Protein 2FD6 (pdb70)

Organism: Homo sapiens (NCBI:txid9606)

CATH classification: 2.10.25.10 (+1 more: 2.40.20.10)

GO terms:
  GO:0009986 cell surface (C, IDA)
  GO:0045742 positive regulation of epidermal growth factor receptor signaling pathway (P, IDA)
  GO:0004252 serine-type endopeptidase activity (F, IDA)
  GO:0090091 positive regulation of extracellular matrix disassembly (P, IDA)
  GO:0048018 receptor ligand activity (F, IDA)
  GO:0030335 positive regulation of cell migration (P, IDA)
  GO:0005576 extracellular region (C, IDA)
  GO:0005515 protein binding (F, IPI)
  GO:0006508 proteolysis (P, TAS)
  GO:0006935 chemotaxis (P, TAS)
  GO:0007165 signal transduction (P, TAS)
  GO:0031639 plasminogen activation (P, IDA)
  GO:0035579 specific granule membrane (C, TAS)
  GO:0070821 tertiary granule membrane (C, TAS)
  GO:0005576 extracellular region (C, TAS)
  GO:0042730 fibrinolysis (P, TAS)
  GO:0005886 plasma membrane (C, TAS)
  GO:0004252 serine-type endopeptidase activity (F, TAS)
  GO:0014910 regulation of smooth muscle cell migration (P, IDA)
  GO:2000097 regulation of smooth muscle cell-matrix adhesion (P, IDA)

Structure (mmCIF, N/CA/C/O backbone):
data_2FD6
#
_entry.id   2FD6
#
_cell.length_a   51.792
_cell.length_b   86.805
_cell.length_c   124.690
_cell.angle_alpha   90.00
_cell.angle_beta   94.54
_cell.angle_gamma   90.00
#
_symmetry.space_group_name_H-M   'P 1 21 1'
#
loop_
_entity.id
_entity.type
_entity.pdbx_description
1 polymer 'Urokinase-type plasminogen activator'
2 polymer 'L chain of Fab of ATN-615 anti-uPAR antibody'
3 polymer 'H chain of Fab of ATN-615 anti-uPAR antibody'
4 polymer 'Urokinase plasminogen activator surface receptor'
5 branched alpha-L-fucopyranose-(1-6)-2-acetamido-2-deoxy-beta-D-glucopyranose
6 branched 2-acetamido-2-deoxy-beta-D-glucopyranose-(1-4)-2-acetamido-2-deoxy-beta-D-glucopyranose
7 non-polymer 'SULFATE ION'
8 non-polymer 2-ETHOXYETHANOL
9 non-polymer 1,2-ETHANEDIOL
10 non-polymer 'TRIETHYLENE GLYCOL'
11 non-polymer 2-acetamido-2-deoxy-alpha-D-glucopyranose
12 non-polymer 'TETRAETHYLENE GLYCOL'
13 water water
#
loop_
_atom_site.group_PDB
_atom_site.id
_atom_site.type_symbol
_atom_site.label_atom_id
_atom_site.label_alt_id
_atom_site.label_comp_id
_atom_site.label_asym_id
_atom_site.label_entity_id
_atom_site.label_seq_id
_atom_site.pdbx_PDB_ins_code
_atom_site.Cartn_x
_atom_site.Cartn_y
_atom_site.Cartn_z
_atom_site.occupancy
_atom_site.B_iso_or_equiv
_atom_site.auth_seq_id
_atom_site.auth_comp_id
_atom_site.auth_asym_id
_atom_site.auth_atom_id
_atom_site.pdbx_PDB_model_num
ATOM 1 N N . CYS A 1 1 ? 33.742 -24.210 68.310 1.00 69.08 11 CYS A N 1
ATOM 2 C CA . CYS A 1 1 ? 35.001 -24.783 67.745 1.00 68.63 11 CYS A CA 1
ATOM 3 C C . CYS A 1 1 ? 35.849 -25.380 68.860 1.00 67.42 11 CYS A C 1
ATOM 4 O O . CYS A 1 1 ? 36.335 -24.653 69.724 1.00 68.19 11 CYS A O 1
ATOM 7 N N . ASP A 1 2 ? 36.029 -26.699 68.844 1.00 65.84 12 ASP A N 1
ATOM 8 C CA . ASP A 1 2 ? 36.818 -27.355 69.877 1.00 63.78 12 ASP A CA 1
ATOM 9 C C . ASP A 1 2 ? 38.218 -27.787 69.443 1.00 61.44 12 ASP A C 1
ATOM 10 O O . ASP A 1 2 ? 38.744 -28.778 69.945 1.00 60.55 12 ASP A O 1
ATOM 15 N N . CYS A 1 3 ? 38.828 -27.035 68.528 1.00 59.42 13 CYS A N 1
ATOM 16 C CA . CYS A 1 3 ? 40.179 -27.349 68.056 1.00 60.70 13 CYS A CA 1
ATOM 17 C C . CYS A 1 3 ? 41.229 -26.816 69.030 1.00 61.82 13 CYS A C 1
ATOM 18 O O . CYS A 1 3 ? 40.976 -25.869 69.772 1.00 62.33 13 CYS A O 1
ATOM 21 N N . LEU A 1 4 ? 42.414 -27.414 69.013 1.00 61.44 14 LEU A N 1
ATOM 22 C CA . LEU A 1 4 ? 43.481 -26.998 69.914 1.00 62.08 14 LEU A CA 1
ATOM 23 C C . LEU A 1 4 ? 44.673 -26.429 69.150 1.00 64.71 14 LEU A C 1
ATOM 24 O O . LEU A 1 4 ? 44.836 -26.691 67.953 1.00 64.05 14 LEU A O 1
ATOM 29 N N . ASN A 1 5 ? 45.502 -25.657 69.855 1.00 67.48 15 ASN A N 1
ATOM 30 C CA . ASN A 1 5 ? 46.687 -25.030 69.268 1.00 70.11 15 ASN A CA 1
ATOM 31 C C . ASN A 1 5 ? 46.281 -24.066 68.151 1.00 70.68 15 ASN A C 1
ATOM 32 O O . ASN A 1 5 ? 45.457 -23.174 68.362 1.00 72.26 15 ASN A O 1
ATOM 37 N N . GLY A 1 6 ? 46.865 -24.238 66.971 1.00 69.52 16 GLY A N 1
ATOM 38 C CA . GLY A 1 6 ? 46.509 -23.383 65.855 1.00 70.54 16 GLY A CA 1
ATOM 39 C C . GLY A 1 6 ? 45.537 -24.137 64.969 1.00 70.20 16 GLY A C 1
ATOM 40 O O . GLY A 1 6 ? 45.891 -24.549 63.863 1.00 72.33 16 GLY A O 1
ATOM 41 N N . GLY A 1 7 ? 44.309 -24.314 65.449 1.00 67.86 17 GLY A N 1
ATOM 42 C CA . GLY A 1 7 ? 43.329 -25.064 64.684 1.00 65.68 17 GLY A CA 1
ATOM 43 C C . GLY A 1 7 ? 42.140 -24.321 64.113 1.00 62.64 17 GLY A C 1
ATOM 44 O O . GLY A 1 7 ? 41.449 -23.578 64.816 1.00 61.10 17 GLY A O 1
ATOM 45 N N . THR A 1 8 ? 41.901 -24.549 62.824 1.00 60.17 18 THR A N 1
ATOM 46 C CA . THR A 1 8 ? 40.791 -23.937 62.098 1.00 58.82 18 THR A CA 1
ATOM 47 C C . THR A 1 8 ? 39.707 -25.005 61.909 1.00 55.84 18 THR A C 1
ATOM 48 O O . THR A 1 8 ? 39.944 -26.034 61.273 1.00 54.41 18 THR A O 1
ATOM 52 N N . CYS A 1 9 ? 38.522 -24.749 62.456 1.00 52.87 19 CYS A N 1
ATOM 53 C CA . CYS A 1 9 ? 37.411 -25.694 62.383 1.00 51.04 19 CYS A CA 1
ATOM 54 C C . CYS A 1 9 ? 36.718 -25.733 61.028 1.00 49.95 19 CYS A C 1
ATOM 55 O O . CYS A 1 9 ? 36.657 -24.733 60.316 1.00 49.43 19 CYS A O 1
ATOM 58 N N . VAL A 1 10 ? 36.193 -26.905 60.686 1.00 49.62 20 VAL A N 1
ATOM 59 C CA . VAL A 1 10 ? 35.484 -27.105 59.431 1.00 48.21 20 VAL A CA 1
ATOM 60 C C . VAL A 1 10 ? 34.491 -28.252 59.555 1.00 47.56 20 VAL A C 1
ATOM 61 O O . VAL A 1 10 ? 34.690 -29.179 60.335 1.00 48.04 20 VAL A O 1
ATOM 65 N N . SER A 1 11 ? 33.414 -28.178 58.785 1.00 46.70 21 SER A N 1
ATOM 66 C CA . SER A 1 11 ? 32.400 -29.218 58.790 1.00 46.10 21 SER A CA 1
ATOM 67 C C . SER A 1 11 ? 31.730 -29.266 57.422 1.00 47.39 21 SER A C 1
ATOM 68 O O . SER A 1 11 ? 32.063 -28.482 56.532 1.00 47.56 21 SER A O 1
ATOM 71 N N . ASN A 1 12 ? 30.793 -30.193 57.257 1.00 48.00 22 ASN A N 1
ATOM 72 C CA . ASN A 1 12 ? 30.086 -30.341 55.995 1.00 46.12 22 ASN A CA 1
ATOM 73 C C . ASN A 1 12 ? 28.600 -30.607 56.231 1.00 45.69 22 ASN A C 1
ATOM 74 O O . ASN A 1 12 ? 28.228 -31.602 56.853 1.00 45.82 22 ASN A O 1
ATOM 79 N N . LYS A 1 13 ? 27.762 -29.708 55.719 1.00 44.52 23 LYS A N 1
ATOM 80 C CA . LYS A 1 13 ? 26.310 -29.798 55.866 1.00 43.68 23 LYS A CA 1
ATOM 81 C C . LYS A 1 13 ? 25.699 -31.079 55.321 1.00 42.88 23 LYS A C 1
ATOM 82 O O . LYS A 1 13 ? 24.623 -31.491 55.758 1.00 42.28 23 LYS A O 1
ATOM 88 N N . TYR A 1 14 ? 26.377 -31.700 54.362 1.00 41.07 24 TYR A N 1
ATOM 89 C CA . TYR A 1 14 ? 25.879 -32.922 53.752 1.00 42.76 24 TYR A CA 1
ATOM 90 C C . TYR A 1 14 ? 26.234 -34.184 54.529 1.00 42.01 24 TYR A C 1
ATOM 91 O O . TYR A 1 14 ? 25.628 -35.242 54.317 1.00 39.79 24 TYR A O 1
ATOM 100 N N . PHE A 1 15 ? 27.209 -34.079 55.429 1.00 42.09 25 PHE A N 1
ATOM 101 C CA . PHE A 1 15 ? 27.637 -35.241 56.209 1.00 41.81 25 PHE A CA 1
ATOM 102 C C . PHE A 1 15 ? 27.442 -35.147 57.720 1.00 41.87 25 PHE A C 1
ATOM 103 O O . PHE A 1 15 ? 28.401 -35.230 58.490 1.00 40.88 25 PHE A O 1
ATOM 111 N N . SER A 1 16 ? 26.188 -34.989 58.130 1.00 42.85 26 SER A N 1
ATOM 112 C CA . SER A 1 16 ? 25.830 -34.898 59.539 1.00 45.02 26 SER A CA 1
ATOM 113 C C . SER A 1 16 ? 26.608 -33.808 60.271 1.00 46.49 26 SER A C 1
ATOM 114 O O . SER A 1 16 ? 26.618 -33.756 61.503 1.00 46.54 26 SER A O 1
ATOM 117 N N . ASN A 1 17 ? 27.256 -32.940 59.501 1.00 49.27 27 ASN A N 1
ATOM 118 C CA . ASN A 1 17 ? 28.032 -31.838 60.057 1.00 53.39 27 ASN A CA 1
ATOM 119 C C . ASN A 1 17 ? 29.205 -32.267 60.935 1.00 52.85 27 ASN A C 1
ATOM 120 O O . ASN A 1 17 ? 29.665 -31.503 61.791 1.00 52.42 27 ASN A O 1
ATOM 125 N N . ILE A 1 18 ? 29.682 -33.490 60.730 1.00 51.44 28 ILE A N 1
ATOM 126 C CA . ILE A 1 18 ? 30.825 -33.983 61.487 1.00 48.93 28 ILE A CA 1
ATOM 127 C C . ILE A 1 18 ? 31.894 -32.901 61.304 1.00 50.03 28 ILE A C 1
ATOM 128 O O . ILE A 1 18 ? 31.995 -32.305 60.229 1.00 50.37 28 ILE A O 1
ATOM 133 N N . HIS A 1 19 ? 32.679 -32.627 62.341 1.00 48.67 29 HIS A N 1
ATOM 134 C CA . HIS A 1 19 ? 33.701 -31.591 62.237 1.00 44.48 29 HIS A CA 1
ATOM 135 C C . HIS A 1 19 ? 35.109 -32.091 62.505 1.00 43.54 29 HIS A C 1
ATOM 136 O O . HIS A 1 19 ? 35.310 -33.144 63.112 1.00 42.60 29 HIS A O 1
ATOM 143 N N . TRP A 1 20 ? 36.077 -31.303 62.052 1.00 42.97 30 TRP A N 1
ATOM 144 C CA . TRP A 1 20 ? 37.490 -31.584 62.239 1.00 43.99 30 TRP A CA 1
ATOM 145 C C . TRP A 1 20 ? 38.241 -30.258 62.143 1.00 45.94 30 TRP A C 1
ATOM 146 O O . TRP A 1 20 ? 37.612 -29.198 62.169 1.00 45.57 30 TRP A O 1
ATOM 157 N N . CYS A 1 21 ? 39.566 -30.293 62.035 1.00 47.70 31 CYS A N 1
ATOM 158 C CA . CYS A 1 21 ? 40.318 -29.045 62.000 1.00 49.06 31 CYS A CA 1
ATOM 159 C C . CYS A 1 21 ? 41.482 -29.004 61.024 1.00 49.97 31 CYS A C 1
ATOM 160 O O . CYS A 1 21 ? 41.992 -30.035 60.591 1.00 48.29 31 CYS A O 1
ATOM 163 N N . ASN A 1 22 ? 41.891 -27.783 60.692 1.00 52.40 32 ASN A N 1
ATOM 164 C CA . ASN A 1 22 ? 43.029 -27.534 59.821 1.00 54.93 32 ASN A CA 1
ATOM 165 C C . ASN A 1 22 ? 44.114 -27.150 60.813 1.00 56.02 32 ASN A C 1
ATOM 166 O O . ASN A 1 22 ? 43.982 -26.149 61.519 1.00 54.06 32 ASN A O 1
ATOM 171 N N . CYS A 1 23 ? 45.175 -27.947 60.876 1.00 58.13 33 CYS A N 1
ATOM 172 C CA . CYS A 1 23 ? 46.258 -27.698 61.826 1.00 60.08 33 CYS A CA 1
ATOM 173 C C . CYS A 1 23 ? 47.567 -27.311 61.165 1.00 61.31 33 CYS A C 1
ATOM 174 O O . CYS A 1 23 ? 47.802 -27.631 59.999 1.00 63.90 33 CYS A O 1
ATOM 177 N N . PRO A 1 24 ? 48.448 -26.619 61.905 1.00 61.36 34 PRO A N 1
ATOM 178 C CA . PRO A 1 24 ? 49.725 -26.247 61.297 1.00 63.52 34 PRO A CA 1
ATOM 179 C C . PRO A 1 24 ? 50.455 -27.540 60.951 1.00 66.42 34 PRO A C 1
ATOM 180 O O . PRO A 1 24 ? 50.035 -28.615 61.374 1.00 66.79 34 PRO A O 1
ATOM 184 N N . LYS A 1 25 ? 51.531 -27.447 60.179 1.00 70.06 35 LYS A N 1
ATOM 185 C CA . LYS A 1 25 ? 52.278 -28.641 59.782 1.00 74.44 35 LYS A CA 1
ATOM 186 C C . LYS A 1 25 ? 52.739 -29.508 60.962 1.00 74.21 35 LYS A C 1
ATOM 187 O O . LYS A 1 25 ? 52.861 -30.732 60.831 1.00 73.89 35 LYS A O 1
ATOM 193 N N . LYS A 1 26 ? 52.977 -28.882 62.113 1.00 72.27 36 LYS A N 1
ATOM 194 C CA . LYS A 1 26 ? 53.468 -29.615 63.274 1.00 71.00 36 LYS A CA 1
ATOM 195 C C . LYS A 1 26 ? 52.412 -30.156 64.244 1.00 68.34 36 LYS A C 1
ATOM 196 O O . LYS A 1 26 ? 52.752 -30.608 65.338 1.00 69.37 36 LYS A O 1
ATOM 202 N N . PHE A 1 27 ? 51.142 -30.125 63.849 1.00 64.59 37 PHE A N 1
ATOM 203 C CA . PHE A 1 27 ? 50.067 -30.629 64.702 1.00 60.42 37 PHE A CA 1
ATOM 204 C C . PHE A 1 27 ? 49.133 -31.577 63.956 1.00 57.10 37 PHE A C 1
ATOM 205 O O . PHE A 1 27 ? 48.662 -31.261 62.867 1.00 58.03 37 PHE A O 1
ATOM 213 N N . GLY A 1 28 ? 48.869 -32.738 64.551 1.00 53.42 38 GLY A N 1
ATOM 214 C CA . GLY A 1 28 ? 47.989 -33.719 63.934 1.00 47.52 38 GLY A CA 1
ATOM 215 C C . GLY A 1 28 ? 46.779 -34.065 64.790 1.00 44.70 38 GLY A C 1
ATOM 216 O O . GLY A 1 28 ? 46.615 -33.532 65.891 1.00 43.75 38 GLY A O 1
ATOM 217 N N . GLY A 1 29 ? 45.928 -34.954 64.284 1.00 41.37 39 GLY A N 1
ATOM 218 C CA . GLY A 1 29 ? 44.739 -35.351 65.022 1.00 41.30 39 GLY A CA 1
ATOM 219 C C . GLY A 1 29 ? 43.502 -34.517 64.721 1.00 40.68 39 GLY A C 1
ATOM 220 O O . GLY A 1 29 ? 43.611 -33.338 64.387 1.00 41.89 39 GLY A O 1
ATOM 221 N N . GLN A 1 30 ? 42.322 -35.122 64.851 1.00 39.70 40 GLN A N 1
ATOM 222 C CA . GLN A 1 30 ? 41.067 -34.423 64.581 1.00 40.40 40 GLN A CA 1
ATOM 223 C C . GLN A 1 30 ? 40.991 -33.009 65.160 1.00 42.48 40 GLN A C 1
ATOM 224 O O . GLN A 1 30 ? 40.371 -32.127 64.560 1.00 44.80 40 GLN A O 1
ATOM 230 N N . HIS A 1 31 ? 41.609 -32.788 66.319 1.00 42.02 41 HIS A N 1
ATOM 231 C CA . HIS A 1 31 ? 41.566 -31.471 66.951 1.00 43.46 41 HIS A CA 1
ATOM 232 C C . HIS A 1 31 ? 42.921 -30.782 67.097 1.00 44.42 41 HIS A C 1
ATOM 233 O O . HIS A 1 31 ? 43.049 -29.831 67.868 1.00 41.50 41 HIS A O 1
ATOM 240 N N . CYS A 1 32 ? 43.925 -31.252 66.363 1.00 48.46 42 CYS A N 1
ATOM 241 C CA . CYS A 1 32 ? 45.260 -30.662 66.451 1.00 54.64 42 CYS A CA 1
ATOM 242 C C . CYS A 1 32 ? 45.793 -30.874 67.868 1.00 56.73 42 CYS A C 1
ATOM 243 O O . CYS A 1 32 ? 46.535 -30.039 68.396 1.00 59.38 42 CYS A O 1
ATOM 246 N N . GLU A 1 33 ? 45.401 -31.990 68.482 1.00 56.84 43 GLU A N 1
ATOM 247 C CA . GLU A 1 33 ? 45.814 -32.316 69.843 1.00 54.57 43 GLU A CA 1
ATOM 248 C C . GLU A 1 33 ? 47.196 -32.962 69.892 1.00 53.99 43 GLU A C 1
ATOM 249 O O . GLU A 1 33 ? 47.897 -32.849 70.892 1.00 53.12 43 GLU A O 1
ATOM 255 N N . ILE A 1 34 ? 47.582 -33.642 68.816 1.00 53.81 44 ILE A N 1
ATOM 256 C CA . ILE A 1 34 ? 48.884 -34.297 68.762 1.00 54.93 44 ILE A CA 1
ATOM 257 C C . ILE A 1 34 ? 49.978 -33.330 68.287 1.00 59.16 44 ILE A C 1
ATOM 258 O O . ILE A 1 34 ? 49.834 -32.648 67.272 1.00 59.18 44 ILE A O 1
ATOM 263 N N . ASP A 1 35 ? 51.067 -33.276 69.050 1.00 62.36 45 ASP A N 1
ATOM 264 C CA . ASP A 1 35 ? 52.209 -32.401 68.776 1.00 63.94 45 ASP A CA 1
ATOM 265 C C . ASP A 1 35 ? 53.372 -33.237 68.221 1.00 65.68 45 ASP A C 1
ATOM 266 O O . ASP A 1 35 ? 54.284 -33.613 68.957 1.00 65.93 45 ASP A O 1
ATOM 271 N N . LYS A 1 36 ? 53.342 -33.515 66.921 1.00 68.41 46 LYS A N 1
ATOM 272 C CA . LYS A 1 36 ? 54.368 -34.340 66.280 1.00 72.08 46 LYS A CA 1
ATOM 273 C C . LYS A 1 36 ? 55.803 -33.798 66.290 1.00 73.58 46 LYS A C 1
ATOM 274 O O . LYS A 1 36 ? 56.722 -34.466 65.808 1.00 73.99 46 LYS A O 1
ATOM 280 N N . SER A 1 37 ? 56.011 -32.604 66.837 1.00 74.77 47 SER A N 1
ATOM 281 C CA . SER A 1 37 ? 57.357 -32.032 66.870 1.00 75.54 47 SER A CA 1
ATOM 282 C C . SER A 1 37 ? 58.076 -32.253 68.203 1.00 75.27 47 SER A C 1
ATOM 283 O O . SER A 1 37 ? 59.200 -32.757 68.221 1.00 75.10 47 SER A O 1
ATOM 286 N N . LYS A 1 38 ? 57.426 -31.883 69.308 1.00 74.17 48 LYS A N 1
ATOM 287 C CA . LYS A 1 38 ? 57.999 -32.027 70.650 1.00 73.12 48 LYS A CA 1
ATOM 288 C C . LYS A 1 38 ? 58.727 -33.344 70.917 1.00 73.97 48 LYS A C 1
ATOM 289 O O . LYS A 1 38 ? 58.153 -34.435 70.799 1.00 73.24 48 LYS A O 1
ATOM 295 N N . THR A 1 39 ? 59.998 -33.215 71.291 1.00 74.16 49 THR A N 1
ATOM 296 C CA . THR A 1 39 ? 60.853 -34.353 71.604 1.00 73.51 49 THR A CA 1
ATOM 297 C C . THR A 1 39 ? 61.009 -34.468 73.120 1.00 73.60 49 THR A C 1
ATOM 298 O O . THR A 1 39 ? 61.041 -35.566 73.672 1.00 72.20 49 THR A O 1
ATOM 302 N N . CYS A 1 40 ? 61.107 -33.319 73.780 1.00 73.79 50 CYS A N 1
ATOM 303 C CA . CYS A 1 40 ? 61.248 -33.259 75.230 1.00 74.12 50 CYS A CA 1
ATOM 304 C C . CYS A 1 40 ? 59.947 -32.724 75.824 1.00 72.17 50 CYS A C 1
ATOM 305 O O . CYS A 1 40 ? 59.080 -32.240 75.097 1.00 71.88 50 CYS A O 1
ATOM 308 N N . TYR A 1 41 ? 59.809 -32.813 77.141 1.00 71.80 51 TYR A N 1
ATOM 309 C CA . TYR A 1 41 ? 58.596 -32.346 77.798 1.00 72.30 51 TYR A CA 1
ATOM 310 C C . TYR A 1 41 ? 58.840 -31.043 78.549 1.00 74.02 51 TYR A C 1
ATOM 311 O O . TYR A 1 41 ? 59.974 -30.588 78.654 1.00 73.24 51 TYR A O 1
ATOM 320 N N . GLU A 1 42 ? 57.770 -30.447 79.065 1.00 78.37 52 GLU A N 1
ATOM 321 C CA . GLU A 1 42 ? 57.860 -29.190 79.805 1.00 82.24 52 GLU A CA 1
ATOM 322 C C . GLU A 1 42 ? 58.658 -29.398 81.081 1.00 83.68 52 GLU A C 1
ATOM 323 O O . GLU A 1 42 ? 59.704 -30.047 81.078 1.00 86.77 52 GLU A O 1
ATOM 329 N N . GLY A 1 43 ? 58.148 -28.833 82.172 1.00 83.25 53 GLY A N 1
ATOM 330 C CA . GLY A 1 43 ? 58.789 -28.980 83.466 1.00 82.02 53 GLY A CA 1
ATOM 331 C C . GLY A 1 43 ? 57.974 -29.974 84.267 1.00 80.20 53 GLY A C 1
ATOM 332 O O . GLY A 1 43 ? 58.514 -30.840 84.956 1.00 81.24 53 GLY A O 1
ATOM 333 N N . ASN A 1 44 ? 56.656 -29.841 84.154 1.00 78.22 54 ASN A N 1
ATOM 334 C CA . ASN A 1 44 ? 55.709 -30.709 84.836 1.00 75.61 54 ASN A CA 1
ATOM 335 C C . ASN A 1 44 ? 55.274 -31.806 83.869 1.00 74.25 54 ASN A C 1
ATOM 336 O O . ASN A 1 44 ? 55.012 -32.940 84.269 1.00 73.80 54 ASN A O 1
ATOM 341 N N . GLY A 1 45 ? 55.214 -31.458 82.587 1.00 73.37 55 GLY A N 1
ATOM 342 C CA . GLY A 1 45 ? 54.808 -32.412 81.571 1.00 70.45 55 GLY A CA 1
ATOM 343 C C . GLY A 1 45 ? 53.297 -32.552 81.493 1.00 69.14 55 GLY A C 1
ATOM 344 O O . GLY A 1 45 ? 52.781 -33.374 80.731 1.00 69.25 55 GLY A O 1
ATOM 345 N N . HIS A 1 46 ? 52.587 -31.745 82.280 1.00 65.48 56 HIS A N 1
ATOM 346 C CA . HIS A 1 46 ? 51.127 -31.778 82.316 1.00 62.33 56 HIS A CA 1
ATOM 347 C C . HIS A 1 46 ? 50.540 -31.466 80.947 1.00 61.68 56 HIS A C 1
ATOM 348 O O . HIS A 1 46 ? 49.658 -32.176 80.455 1.00 61.92 56 HIS A O 1
ATOM 355 N N . PHE A 1 47 ? 51.042 -30.394 80.338 1.00 59.27 57 PHE A N 1
ATOM 356 C CA . PHE A 1 47 ? 50.570 -29.953 79.029 1.00 55.40 57 PHE A CA 1
ATOM 357 C C . PHE A 1 47 ? 51.418 -30.505 77.888 1.00 52.84 57 PHE A C 1
ATOM 358 O O . PHE A 1 47 ? 51.360 -30.010 76.764 1.00 53.73 57 PHE A O 1
ATOM 366 N N . TYR A 1 48 ? 52.208 -31.529 78.178 1.00 49.11 58 TYR A N 1
ATOM 367 C CA . TYR A 1 48 ? 53.049 -32.133 77.160 1.00 46.89 58 TYR A CA 1
ATOM 368 C C . TYR A 1 48 ? 52.252 -33.012 76.213 1.00 48.70 58 TYR A C 1
ATOM 369 O O . TYR A 1 48 ? 51.491 -33.876 76.650 1.00 50.96 58 TYR A O 1
ATOM 378 N N . ARG A 1 49 ? 52.445 -32.796 74.917 1.00 49.27 59 ARG A N 1
ATOM 379 C CA . ARG A 1 49 ? 51.790 -33.593 73.888 1.00 51.31 59 ARG A CA 1
ATOM 380 C C . ARG A 1 49 ? 52.921 -34.172 73.043 1.00 52.96 59 ARG A C 1
ATOM 381 O O . ARG A 1 49 ? 54.056 -33.713 73.130 1.00 57.06 59 ARG A O 1
ATOM 389 N N . GLY A 1 50 ? 52.643 -35.184 72.239 1.00 53.92 60 GLY A N 1
ATOM 390 C CA . GLY A 1 50 ? 53.716 -35.749 71.442 1.00 55.68 60 GLY A CA 1
ATOM 391 C C . GLY A 1 50 ? 53.862 -37.223 71.723 1.00 55.08 60 GLY A C 1
ATOM 392 O O . GLY A 1 50 ? 53.258 -37.730 72.660 1.00 54.17 60 GLY A O 1
ATOM 393 N N . LYS A 1 51 ? 54.651 -37.923 70.918 1.00 56.30 61 LYS A N 1
ATOM 394 C CA . LYS A 1 51 ? 54.820 -39.353 71.130 1.00 61.13 61 LYS A CA 1
ATOM 395 C C . LYS A 1 51 ? 55.819 -39.655 72.236 1.00 64.91 61 LYS A C 1
ATOM 396 O O . LYS A 1 51 ? 56.597 -38.793 72.645 1.00 65.48 61 LYS A O 1
ATOM 402 N N . ALA A 1 52 ? 55.777 -40.893 72.716 1.00 69.19 62 ALA A N 1
ATOM 403 C CA . ALA A 1 52 ? 56.660 -41.363 73.772 1.00 71.67 62 ALA A CA 1
ATOM 404 C C . ALA A 1 52 ? 56.106 -42.693 74.260 1.00 73.54 62 ALA A C 1
ATOM 405 O O . ALA A 1 52 ? 55.914 -42.905 75.458 1.00 76.57 62 ALA A O 1
ATOM 407 N N . SER A 1 53 ? 55.845 -43.587 73.316 1.00 73.69 63 SER A N 1
ATOM 408 C CA . SER A 1 53 ? 55.306 -44.904 73.626 1.00 74.32 63 SER A CA 1
ATOM 409 C C . SER A 1 53 ? 56.155 -45.674 74.640 1.00 74.67 63 SER A C 1
ATOM 410 O O . SER A 1 53 ? 55.695 -46.663 75.208 1.00 73.58 63 SER A O 1
ATOM 413 N N . THR A 1 54 ? 57.382 -45.211 74.874 1.00 75.73 64 THR A N 1
ATOM 414 C CA . THR A 1 54 ? 58.300 -45.895 75.780 1.00 75.52 64 THR A CA 1
ATOM 415 C C . THR A 1 54 ? 58.374 -45.456 77.239 1.00 75.05 64 THR A C 1
ATOM 416 O O . THR A 1 54 ? 58.134 -44.300 77.590 1.00 72.30 64 THR A O 1
ATOM 420 N N . ASP A 1 55 ? 58.753 -46.421 78.070 1.00 78.13 65 ASP A N 1
ATOM 421 C CA . ASP A 1 55 ? 58.884 -46.268 79.512 1.00 80.12 65 ASP A CA 1
ATOM 422 C C . ASP A 1 55 ? 60.353 -46.178 79.936 1.00 80.36 65 ASP A C 1
ATOM 423 O O . ASP A 1 55 ? 61.249 -46.510 79.161 1.00 81.13 65 ASP A O 1
ATOM 428 N N . THR A 1 56 ? 60.582 -45.731 81.170 1.00 80.89 66 THR A N 1
ATOM 429 C CA . THR A 1 56 ? 61.926 -45.582 81.734 1.00 80.36 66 THR A CA 1
ATOM 430 C C . THR A 1 56 ? 62.867 -46.712 81.342 1.00 79.26 66 THR A C 1
ATOM 431 O O . THR A 1 56 ? 64.029 -46.476 81.012 1.00 80.27 66 THR A O 1
ATOM 435 N N . MET A 1 57 ? 62.377 -47.944 81.398 1.00 76.76 67 MET A N 1
ATOM 436 C CA . MET A 1 57 ? 63.207 -49.073 81.019 1.00 74.73 67 MET A CA 1
ATOM 437 C C . MET A 1 57 ? 62.692 -49.716 79.743 1.00 73.34 67 MET A C 1
ATOM 438 O O . MET A 1 57 ? 62.431 -50.923 79.685 1.00 71.03 67 MET A O 1
ATOM 443 N N . GLY A 1 58 ? 62.563 -48.874 78.719 1.00 72.54 68 GLY A N 1
ATOM 444 C CA . GLY A 1 58 ? 62.099 -49.317 77.419 1.00 72.02 68 GLY A CA 1
ATOM 445 C C . GLY A 1 58 ? 60.934 -50.271 77.514 1.00 70.82 68 GLY A C 1
ATOM 446 O O . GLY A 1 58 ? 61.101 -51.490 77.439 1.00 73.33 68 GLY A O 1
ATOM 447 N N . ARG A 1 59 ? 59.745 -49.712 77.678 1.00 67.34 69 ARG A N 1
ATOM 448 C CA . ARG A 1 59 ? 58.549 -50.523 77.795 1.00 63.52 69 ARG A CA 1
ATOM 449 C C . ARG A 1 59 ? 57.403 -49.793 77.092 1.00 61.03 69 ARG A C 1
ATOM 450 O O . ARG A 1 59 ? 57.206 -48.592 77.287 1.00 60.23 69 ARG A O 1
ATOM 458 N N . PRO A 1 60 ? 56.649 -50.508 76.240 1.00 58.52 70 PRO A N 1
ATOM 459 C CA . PRO A 1 60 ? 55.525 -49.917 75.505 1.00 58.41 70 PRO A CA 1
ATOM 460 C C . PRO A 1 60 ? 54.334 -49.479 76.362 1.00 58.42 70 PRO A C 1
ATOM 461 O O . PRO A 1 60 ? 53.800 -50.263 77.152 1.00 59.88 70 PRO A O 1
ATOM 465 N N . CYS A 1 61 ? 53.928 -48.221 76.204 1.00 56.25 71 CYS A N 1
ATOM 466 C CA . CYS A 1 61 ? 52.782 -47.696 76.932 1.00 52.99 71 CYS A CA 1
ATOM 467 C C . CYS A 1 61 ? 51.551 -48.378 76.350 1.00 51.49 71 CYS A C 1
ATOM 468 O O . CYS A 1 61 ? 51.598 -48.894 75.236 1.00 50.52 71 CYS A O 1
ATOM 471 N N . LEU A 1 62 ? 50.453 -48.381 77.098 1.00 50.69 72 LEU A N 1
ATOM 472 C CA . LEU A 1 62 ? 49.205 -48.980 76.625 1.00 48.91 72 LEU A CA 1
ATOM 473 C C . LEU A 1 62 ? 48.372 -47.874 75.979 1.00 45.09 72 LEU A C 1
ATOM 474 O O . LEU A 1 62 ? 48.425 -46.719 76.405 1.00 42.59 72 LEU A O 1
ATOM 479 N N . PRO A 1 63 ? 47.602 -48.207 74.931 1.00 44.91 73 PRO A N 1
ATOM 480 C CA . PRO A 1 63 ? 46.777 -47.186 74.278 1.00 43.91 73 PRO A CA 1
ATOM 481 C C . PRO A 1 63 ? 45.735 -46.673 75.269 1.00 42.78 73 PRO A C 1
ATOM 482 O O . PRO A 1 63 ? 45.017 -47.464 75.876 1.00 44.76 73 PRO A O 1
ATOM 486 N N . TRP A 1 64 ? 45.649 -45.359 75.437 1.00 39.26 74 TRP A N 1
ATOM 487 C CA . TRP A 1 64 ? 44.679 -44.788 76.358 1.00 38.41 74 TRP A CA 1
ATOM 488 C C . TRP A 1 64 ? 43.255 -45.239 76.061 1.00 36.79 74 TRP A C 1
ATOM 489 O O . TRP A 1 64 ? 42.327 -44.925 76.813 1.00 35.56 74 TRP A O 1
ATOM 500 N N . ASN A 1 65 ? 43.082 -45.969 74.963 1.00 36.03 75 ASN A N 1
ATOM 501 C CA . ASN A 1 65 ? 41.763 -46.457 74.581 1.00 36.72 75 ASN A CA 1
ATOM 502 C C . ASN A 1 65 ? 41.695 -47.977 74.530 1.00 35.65 75 ASN A C 1
ATOM 503 O O . ASN A 1 65 ? 40.730 -48.539 74.030 1.00 35.58 75 ASN A O 1
ATOM 508 N N . SER A 1 66 ? 42.725 -48.636 75.049 1.00 35.45 76 SER A N 1
ATOM 509 C CA . SER A 1 66 ? 42.764 -50.092 75.090 1.00 34.88 76 SER A CA 1
ATOM 510 C C . SER A 1 66 ? 41.741 -50.543 76.124 1.00 35.71 76 SER A C 1
ATOM 511 O O . SER A 1 66 ? 41.475 -49.828 77.089 1.00 37.93 76 SER A O 1
ATOM 514 N N . ALA A 1 67 ? 41.169 -51.725 75.923 1.00 34.18 77 ALA A N 1
ATOM 515 C CA . ALA A 1 67 ? 40.164 -52.247 76.834 1.00 34.01 77 ALA A CA 1
ATOM 516 C C . ALA A 1 67 ? 40.603 -52.081 78.278 1.00 36.44 77 ALA A C 1
ATOM 517 O O . ALA A 1 67 ? 39.802 -51.745 79.148 1.00 37.14 77 ALA A O 1
ATOM 519 N N . THR A 1 68 ? 41.892 -52.314 78.508 1.00 39.27 78 THR A N 1
ATOM 520 C CA . THR A 1 68 ? 42.515 -52.226 79.827 1.00 37.77 78 THR A CA 1
ATOM 521 C C . THR A 1 68 ? 42.477 -50.831 80.429 1.00 39.35 78 THR A C 1
ATOM 522 O O . THR A 1 68 ? 41.917 -50.624 81.510 1.00 40.64 78 THR A O 1
ATOM 526 N N . VAL A 1 69 ? 43.098 -49.882 79.737 1.00 36.40 79 VAL A N 1
ATOM 527 C CA . VAL A 1 69 ? 43.151 -48.517 80.221 1.00 34.79 79 VAL A CA 1
ATOM 528 C C . VAL A 1 69 ? 41.770 -47.891 80.318 1.00 34.25 79 VAL A C 1
ATOM 529 O O . VAL A 1 69 ? 41.568 -46.947 81.081 1.00 36.48 79 VAL A O 1
ATOM 533 N N . LEU A 1 70 ? 40.812 -48.414 79.560 1.00 33.94 80 LEU A N 1
ATOM 534 C CA . LEU A 1 70 ? 39.460 -47.877 79.627 1.00 34.28 80 LEU A CA 1
ATOM 535 C C . LEU A 1 70 ? 38.853 -48.189 80.988 1.00 36.66 80 LEU A C 1
ATOM 536 O O . LEU A 1 70 ? 37.821 -47.632 81.359 1.00 38.73 80 LEU A O 1
ATOM 541 N N . GLN A 1 71 ? 39.493 -49.083 81.737 1.00 38.29 81 GLN A N 1
ATOM 542 C CA . GLN A 1 71 ? 38.994 -49.438 83.064 1.00 39.92 81 GLN A CA 1
ATOM 543 C C . GLN A 1 71 ? 39.822 -48.794 84.190 1.00 40.74 81 GLN A C 1
ATOM 544 O O . GLN A 1 71 ? 39.557 -49.023 85.373 1.00 43.96 81 GLN A O 1
ATOM 550 N N . GLN A 1 72 ? 40.816 -47.989 83.814 1.00 39.05 82 GLN A N 1
ATOM 551 C CA . GLN A 1 72 ? 41.659 -47.285 84.778 1.00 39.72 82 GLN A CA 1
ATOM 552 C C . GLN A 1 72 ? 41.079 -45.889 85.020 1.00 40.72 82 GLN A C 1
ATOM 553 O O . GLN A 1 72 ? 40.021 -45.548 84.479 1.00 43.14 82 GLN A O 1
ATOM 559 N N . THR A 1 73 ? 41.764 -45.082 85.826 1.00 40.23 83 THR A N 1
ATOM 560 C CA . THR A 1 73 ? 41.288 -43.730 86.118 1.00 40.32 83 THR A CA 1
ATOM 561 C C . THR A 1 73 ? 41.287 -42.854 84.870 1.00 40.05 83 THR A C 1
ATOM 562 O O . THR A 1 73 ? 40.269 -42.262 84.515 1.00 40.09 83 THR A O 1
ATOM 566 N N . TYR A 1 74 ? 42.435 -42.773 84.209 1.00 40.12 84 TYR A N 1
ATOM 567 C CA . TYR A 1 74 ? 42.565 -41.956 83.016 1.00 39.95 84 TYR A CA 1
ATOM 568 C C . TYR A 1 74 ? 42.557 -42.780 81.737 1.00 40.21 84 TYR A C 1
ATOM 569 O O . TYR A 1 74 ? 43.365 -43.691 81.558 1.00 37.23 84 TYR A O 1
ATOM 578 N N . HIS A 1 75 ? 41.624 -42.453 80.850 1.00 42.20 85 HIS A N 1
ATOM 579 C CA . HIS A 1 75 ? 41.497 -43.145 79.572 1.00 41.34 85 HIS A CA 1
ATOM 580 C C . HIS A 1 75 ? 40.954 -42.213 78.486 1.00 41.77 85 HIS A C 1
ATOM 581 O O . HIS A 1 75 ? 40.512 -41.093 78.765 1.00 39.88 85 HIS A O 1
ATOM 588 N N . ALA A 1 76 ? 40.984 -42.700 77.249 1.00 40.03 86 ALA A N 1
ATOM 589 C CA . ALA A 1 76 ? 40.538 -41.934 76.095 1.00 41.41 86 ALA A CA 1
ATOM 590 C C . ALA A 1 76 ? 39.074 -41.498 76.116 1.00 41.72 86 ALA A C 1
ATOM 591 O O . ALA A 1 76 ? 38.732 -40.451 75.572 1.00 44.31 86 ALA A O 1
ATOM 593 N N . HIS A 1 77 ? 38.212 -42.279 76.752 1.00 39.93 87 HIS A N 1
ATOM 594 C CA . HIS A 1 77 ? 36.797 -41.953 76.760 1.00 38.60 87 HIS A CA 1
ATOM 595 C C . HIS A 1 77 ? 36.267 -41.011 77.832 1.00 40.93 87 HIS A C 1
ATOM 596 O O . HIS A 1 77 ? 35.059 -40.783 77.891 1.00 40.75 87 HIS A O 1
ATOM 603 N N . ARG A 1 78 ? 37.129 -40.452 78.678 1.00 43.56 88 ARG A N 1
ATOM 604 C CA . ARG A 1 78 ? 36.609 -39.562 79.708 1.00 46.97 88 ARG A CA 1
ATOM 605 C C . ARG A 1 78 ? 36.227 -38.209 79.136 1.00 47.65 88 ARG A C 1
ATOM 606 O O . ARG A 1 78 ? 36.827 -37.745 78.161 1.00 48.37 88 ARG A O 1
ATOM 614 N N . SER A 1 79 ? 35.214 -37.593 79.747 1.00 46.22 89 SER A N 1
ATOM 615 C CA . SER A 1 79 ? 34.692 -36.306 79.303 1.00 45.93 89 SER A CA 1
ATOM 616 C C . SER A 1 79 ? 35.748 -35.241 79.070 1.00 46.51 89 SER A C 1
ATOM 617 O O . SER A 1 79 ? 35.541 -34.333 78.270 1.00 49.16 89 SER A O 1
ATOM 620 N N . ASP A 1 80 ? 36.879 -35.350 79.757 1.00 45.93 90 ASP A N 1
ATOM 621 C CA . ASP A 1 80 ? 37.955 -34.373 79.615 1.00 45.56 90 ASP A CA 1
ATOM 622 C C . ASP A 1 80 ? 39.158 -34.891 78.823 1.00 44.01 90 ASP A C 1
ATOM 623 O O . ASP A 1 80 ? 40.205 -34.241 78.773 1.00 44.18 90 ASP A O 1
ATOM 628 N N . ALA A 1 81 ? 39.003 -36.055 78.202 1.00 40.38 91 ALA A N 1
ATOM 629 C CA . ALA A 1 81 ? 40.074 -36.666 77.426 1.00 38.16 91 ALA A CA 1
ATOM 630 C C . ALA A 1 81 ? 40.778 -35.717 76.462 1.00 39.41 91 ALA A C 1
ATOM 631 O O . ALA A 1 81 ? 41.977 -35.847 76.230 1.00 40.72 91 ALA A O 1
ATOM 633 N N . LEU A 1 82 ? 40.043 -34.767 75.896 1.00 41.03 92 LEU A N 1
ATOM 634 C CA . LEU A 1 82 ? 40.644 -33.835 74.946 1.00 43.99 92 LEU A CA 1
ATOM 635 C C . LEU A 1 82 ? 41.522 -32.793 75.625 1.00 45.27 92 LEU A C 1
ATOM 636 O O . LEU A 1 82 ? 42.537 -32.371 75.062 1.00 47.10 92 LEU A O 1
ATOM 641 N N . GLN A 1 83 ? 41.131 -32.373 76.826 1.00 46.80 93 GLN A N 1
ATOM 642 C CA . GLN A 1 83 ? 41.913 -31.391 77.573 1.00 48.14 93 GLN A CA 1
ATOM 643 C C . GLN A 1 83 ? 43.191 -32.019 78.126 1.00 48.08 93 GLN A C 1
ATOM 644 O O . GLN A 1 83 ? 44.213 -31.345 78.254 1.00 46.18 93 GLN A O 1
ATOM 650 N N . LEU A 1 84 ? 43.128 -33.310 78.447 1.00 47.61 94 LEU A N 1
ATOM 651 C CA . LEU A 1 84 ? 44.269 -34.031 79.003 1.00 45.71 94 LEU A CA 1
ATOM 652 C C . LEU A 1 84 ? 45.169 -34.625 77.934 1.00 43.89 94 LEU A C 1
ATOM 653 O O . LEU A 1 84 ? 46.294 -35.037 78.221 1.00 45.98 94 LEU A O 1
ATOM 658 N N . GLY A 1 85 ? 44.678 -34.672 76.701 1.00 40.99 95 GLY A N 1
ATOM 659 C CA . GLY A 1 85 ? 45.477 -35.226 75.626 1.00 38.40 95 GLY A CA 1
ATOM 660 C C . GLY A 1 85 ? 45.430 -36.737 75.625 1.00 38.36 95 GLY A C 1
ATOM 661 O O . GLY A 1 85 ? 46.361 -37.408 75.167 1.00 37.45 95 GLY A O 1
ATOM 662 N N . LEU A 1 86 ? 44.333 -37.276 76.145 1.00 38.74 96 LEU A N 1
ATOM 663 C CA . LEU A 1 86 ? 44.139 -38.718 76.205 1.00 38.29 96 LEU A CA 1
ATOM 664 C C . LEU A 1 86 ? 43.227 -39.117 75.049 1.00 36.28 96 LEU A C 1
ATOM 665 O O . LEU A 1 86 ? 42.047 -38.774 75.042 1.00 34.97 96 LEU A O 1
ATOM 670 N N . GLY A 1 87 ? 43.788 -39.826 74.073 1.00 36.82 97 GLY A N 1
ATOM 671 C CA . GLY A 1 87 ? 43.023 -40.258 72.917 1.00 37.82 97 GLY A CA 1
ATOM 672 C C . GLY A 1 87 ? 43.486 -41.609 72.399 1.00 40.03 97 GLY A C 1
ATOM 673 O O . GLY A 1 87 ? 44.180 -42.338 73.102 1.00 41.23 97 GLY A O 1
ATOM 674 N N . LYS A 1 88 ? 43.115 -41.943 71.167 1.00 39.75 98 LYS A N 1
ATOM 675 C CA . LYS A 1 88 ? 43.489 -43.220 70.580 1.00 41.07 98 LYS A CA 1
ATOM 676 C C . LYS A 1 88 ? 44.961 -43.272 70.165 1.00 44.31 98 LYS A C 1
ATOM 677 O O . LYS A 1 88 ? 45.303 -43.231 68.979 1.00 45.56 98 LYS A O 1
ATOM 683 N N . HIS A 1 89 ? 45.825 -43.371 71.172 1.00 45.49 99 HIS A N 1
ATOM 684 C CA . HIS A 1 89 ? 47.270 -43.436 70.993 1.00 44.53 99 HIS A CA 1
ATOM 685 C C . HIS A 1 89 ? 47.839 -43.833 72.353 1.00 46.40 99 HIS A C 1
ATOM 686 O O . HIS A 1 89 ? 47.092 -43.919 73.330 1.00 45.14 99 HIS A O 1
ATOM 693 N N . ASN A 1 90 ? 49.154 -44.042 72.421 1.00 47.39 100 ASN A N 1
ATOM 694 C CA . ASN A 1 90 ? 49.808 -44.422 73.670 1.00 47.12 100 ASN A CA 1
ATOM 695 C C . ASN A 1 90 ? 50.947 -43.465 74.021 1.00 48.02 100 ASN A C 1
ATOM 696 O O . ASN A 1 90 ? 52.003 -43.880 74.502 1.00 48.69 100 ASN A O 1
ATOM 701 N N . TYR A 1 91 ? 50.728 -42.181 73.785 1.00 49.20 101 TYR A N 1
ATOM 702 C CA . TYR A 1 91 ? 51.748 -41.182 74.065 1.00 52.93 101 TYR A CA 1
ATOM 703 C C . TYR A 1 91 ? 51.714 -40.755 75.527 1.00 54.08 101 TYR A C 1
ATOM 704 O O . TYR A 1 91 ? 50.640 -40.600 76.114 1.00 57.33 101 TYR A O 1
ATOM 713 N N . CYS A 1 92 ? 52.898 -40.569 76.107 1.00 53.55 102 CYS A N 1
ATOM 714 C CA . CYS A 1 92 ? 53.032 -40.161 77.502 1.00 54.16 102 CYS A CA 1
ATOM 715 C C . CYS A 1 92 ? 52.281 -38.882 77.816 1.00 51.62 102 CYS A C 1
ATOM 716 O O . CYS A 1 92 ? 52.417 -37.882 77.117 1.00 53.59 102 CYS A O 1
ATOM 719 N N . ARG A 1 93 ? 51.500 -38.910 78.883 1.00 47.64 103 ARG A N 1
ATOM 720 C CA . ARG A 1 93 ? 50.739 -37.740 79.289 1.00 48.69 103 ARG A CA 1
ATOM 721 C C . ARG A 1 93 ? 50.794 -37.646 80.809 1.00 49.02 103 ARG A C 1
ATOM 722 O O . ARG A 1 93 ? 51.195 -38.596 81.483 1.00 51.66 103 ARG A O 1
ATOM 730 N N . ASN A 1 94 ? 50.401 -36.501 81.351 1.00 48.42 104 ASN A N 1
ATOM 731 C CA . ASN A 1 94 ? 50.421 -36.314 82.793 1.00 46.83 104 ASN A CA 1
ATOM 732 C C . ASN A 1 94 ? 49.124 -35.654 83.255 1.00 45.42 104 ASN A C 1
ATOM 733 O O . ASN A 1 94 ? 49.135 -34.557 83.824 1.00 43.85 104 ASN A O 1
ATOM 738 N N . PRO A 1 95 ? 47.980 -36.324 83.013 1.00 44.04 105 PRO A N 1
ATOM 739 C CA . PRO A 1 95 ? 46.661 -35.812 83.398 1.00 46.03 105 PRO A CA 1
ATOM 740 C C . PRO A 1 95 ? 46.614 -35.402 84.867 1.00 50.00 105 PRO A C 1
ATOM 741 O O . PRO A 1 95 ? 46.079 -34.346 85.209 1.00 50.43 105 PRO A O 1
ATOM 745 N N . ASP A 1 96 ? 47.161 -36.254 85.730 1.00 56.61 106 ASP A N 1
ATOM 746 C CA . ASP A 1 96 ? 47.234 -35.970 87.160 1.00 60.55 106 ASP A CA 1
ATOM 747 C C . ASP A 1 96 ? 48.568 -35.241 87.305 1.00 65.05 106 ASP A C 1
ATOM 748 O O . ASP A 1 96 ? 49.569 -35.641 86.704 1.00 65.72 106 ASP A O 1
ATOM 753 N N . ASN A 1 97 ? 48.589 -34.167 88.082 1.00 68.33 107 ASN A N 1
ATOM 754 C CA . ASN A 1 97 ? 49.816 -33.400 88.232 1.00 72.92 107 ASN A CA 1
ATOM 755 C C . ASN A 1 97 ? 50.945 -34.097 88.969 1.00 73.88 107 ASN A C 1
ATOM 756 O O . ASN A 1 97 ? 51.058 -34.020 90.189 1.00 76.47 107 ASN A O 1
ATOM 761 N N . ARG A 1 98 ? 51.776 -34.785 88.198 1.00 74.04 108 ARG A N 1
ATOM 762 C CA . ARG A 1 98 ? 52.934 -35.486 88.721 1.00 75.14 108 ARG A CA 1
ATOM 763 C C . ARG A 1 98 ? 54.100 -34.795 88.035 1.00 77.76 108 ARG A C 1
ATOM 764 O O . ARG A 1 98 ? 54.106 -34.668 86.815 1.00 80.42 108 ARG A O 1
ATOM 772 N N . ARG A 1 99 ? 55.067 -34.326 88.816 1.00 79.99 109 ARG A N 1
ATOM 773 C CA . ARG A 1 99 ? 56.235 -33.618 88.285 1.00 81.02 109 ARG A CA 1
ATOM 774 C C . ARG A 1 99 ? 56.898 -34.293 87.086 1.00 78.99 109 ARG A C 1
ATOM 775 O O . ARG A 1 99 ? 57.960 -33.865 86.637 1.00 78.55 109 ARG A O 1
ATOM 783 N N . ARG A 1 100 ? 56.270 -35.336 86.559 1.00 76.93 110 ARG A N 1
ATOM 784 C CA . ARG A 1 100 ? 56.841 -36.062 85.441 1.00 74.59 110 ARG A CA 1
ATOM 785 C C . ARG A 1 100 ? 55.791 -36.779 84.594 1.00 72.72 110 ARG A C 1
ATOM 786 O O . ARG A 1 100 ? 54.932 -37.485 85.124 1.00 73.01 110 ARG A O 1
ATOM 794 N N . PRO A 1 101 ? 55.844 -36.605 83.261 1.00 69.88 111 PRO A N 1
ATOM 795 C CA . PRO A 1 101 ? 54.875 -37.268 82.381 1.00 66.42 111 PRO A CA 1
ATOM 796 C C . PRO A 1 101 ? 55.028 -38.790 82.441 1.00 62.43 111 PRO A C 1
ATOM 797 O O . PRO A 1 101 ? 56.143 -39.311 82.519 1.00 59.99 111 PRO A O 1
ATOM 801 N N . TRP A 1 102 ? 53.898 -39.490 82.400 1.00 58.81 112 TRP A N 1
ATOM 802 C CA . TRP A 1 102 ? 53.875 -40.949 82.474 1.00 52.80 112 TRP A CA 1
ATOM 803 C C . TRP A 1 102 ? 52.926 -41.589 81.471 1.00 51.89 112 TRP A C 1
ATOM 804 O O . TRP A 1 102 ? 52.562 -40.988 80.460 1.00 49.71 112 TRP A O 1
ATOM 815 N N . CYS A 1 103 ? 52.526 -42.820 81.784 1.00 53.22 113 CYS A N 1
ATOM 816 C CA . CYS A 1 103 ? 51.603 -43.601 80.964 1.00 52.77 113 CYS A CA 1
ATOM 817 C C . CYS A 1 103 ? 51.384 -44.972 81.621 1.00 52.00 113 CYS A C 1
ATOM 818 O O . CYS A 1 103 ? 52.161 -45.385 82.484 1.00 51.82 113 CYS A O 1
ATOM 821 N N . TYR A 1 104 ? 50.323 -45.669 81.225 1.00 50.91 114 TYR A N 1
ATOM 822 C CA . TYR A 1 104 ? 50.045 -46.996 81.773 1.00 51.01 114 TYR A CA 1
ATOM 823 C C . TYR A 1 104 ? 50.860 -48.042 81.033 1.00 51.13 114 TYR A C 1
ATOM 824 O O . TYR A 1 104 ? 50.855 -48.100 79.805 1.00 50.68 114 TYR A O 1
ATOM 833 N N . VAL A 1 105 ? 51.560 -48.873 81.788 1.00 53.79 115 VAL A N 1
ATOM 834 C CA . VAL A 1 105 ? 52.375 -49.914 81.193 1.00 56.51 115 VAL A CA 1
ATOM 835 C C . VAL A 1 105 ? 51.899 -51.255 81.726 1.00 56.49 115 VAL A C 1
ATOM 836 O O . VAL A 1 105 ? 51.679 -51.414 82.926 1.00 55.04 115 VAL A O 1
ATOM 840 N N . GLN A 1 106 ? 51.722 -52.212 80.825 1.00 57.47 116 GLN A N 1
ATOM 841 C CA . GLN A 1 106 ? 51.280 -53.533 81.221 1.00 60.07 116 GLN A CA 1
ATOM 842 C C . GLN A 1 106 ? 52.452 -54.315 81.783 1.00 63.38 116 GLN A C 1
ATOM 843 O O . GLN A 1 106 ? 53.515 -54.391 81.166 1.00 65.89 116 GLN A O 1
ATOM 849 N N . VAL A 1 107 ? 52.262 -54.881 82.967 1.00 63.91 117 VAL A N 1
ATOM 850 C CA . VAL A 1 107 ? 53.297 -55.686 83.593 1.00 62.81 117 VAL A CA 1
ATOM 851 C C . VAL A 1 107 ? 52.656 -56.974 84.108 1.00 63.54 117 VAL A C 1
ATOM 852 O O . VAL A 1 107 ? 51.986 -56.993 85.146 1.00 63.47 117 VAL A O 1
ATOM 856 N N . GLY A 1 108 ? 52.845 -58.047 83.347 1.00 63.87 118 GLY A N 1
ATOM 857 C CA . GLY A 1 108 ? 52.285 -59.328 83.730 1.00 66.31 118 GLY A CA 1
ATOM 858 C C . GLY A 1 108 ? 50.776 -59.358 83.601 1.00 67.42 118 GLY A C 1
ATOM 859 O O . GLY A 1 108 ? 50.250 -59.425 82.494 1.00 67.63 118 GLY A O 1
ATOM 860 N N . LEU A 1 109 ? 50.074 -59.302 84.728 1.00 69.49 119 LEU A N 1
ATOM 861 C CA . LEU A 1 109 ? 48.618 -59.337 84.700 1.00 70.88 119 LEU A CA 1
ATOM 862 C C . LEU A 1 109 ? 47.959 -57.976 84.880 1.00 71.00 119 LEU A C 1
ATOM 863 O O . LEU A 1 109 ? 46.846 -57.759 84.404 1.00 72.32 119 LEU A O 1
ATOM 868 N N . LYS A 1 110 ? 48.638 -57.055 85.552 1.00 70.70 120 LYS A N 1
ATOM 869 C CA . LYS A 1 110 ? 48.053 -55.740 85.785 1.00 70.79 120 LYS A CA 1
ATOM 870 C C . LYS A 1 110 ? 48.841 -54.577 85.191 1.00 68.54 120 LYS A C 1
ATOM 871 O O . LYS A 1 110 ? 50.065 -54.635 85.077 1.00 70.77 120 LYS A O 1
ATOM 877 N N . PRO A 1 111 ? 48.138 -53.505 84.791 1.00 63.59 121 PRO A N 1
ATOM 878 C CA . PRO A 1 111 ? 48.755 -52.309 84.209 1.00 59.81 121 PRO A CA 1
ATOM 879 C C . PRO A 1 111 ? 49.126 -51.336 85.319 1.00 59.11 121 PRO A C 1
ATOM 880 O O . PRO A 1 111 ? 48.311 -51.068 86.193 1.00 60.93 121 PRO A O 1
ATOM 884 N N . LEU A 1 112 ? 50.345 -50.806 85.293 1.00 58.23 122 LEU A N 1
ATOM 885 C CA . LEU A 1 112 ? 50.768 -49.867 86.331 1.00 57.29 122 LEU A CA 1
ATOM 886 C C . LEU A 1 112 ? 51.352 -48.569 85.782 1.00 54.42 122 LEU A C 1
ATOM 887 O O . LEU A 1 112 ? 51.958 -48.553 84.719 1.00 54.39 122 LEU A O 1
ATOM 892 N N . VAL A 1 113 ? 51.171 -47.476 86.511 1.00 52.29 123 VAL A N 1
ATOM 893 C CA . VAL A 1 113 ? 51.695 -46.198 86.064 1.00 54.98 123 VAL A CA 1
ATOM 894 C C . VAL A 1 113 ? 53.224 -46.177 86.110 1.00 58.31 123 VAL A C 1
ATOM 895 O O . VAL A 1 113 ? 53.827 -46.331 87.172 1.00 63.12 123 VAL A O 1
ATOM 899 N N . GLN A 1 114 ? 53.846 -45.992 84.948 1.00 60.64 124 GLN A N 1
ATOM 900 C CA . GLN A 1 114 ? 55.303 -45.948 84.842 1.00 60.97 124 GLN A CA 1
ATOM 901 C C . GLN A 1 114 ? 55.791 -44.586 84.364 1.00 62.86 124 GLN A C 1
ATOM 902 O O . GLN A 1 114 ? 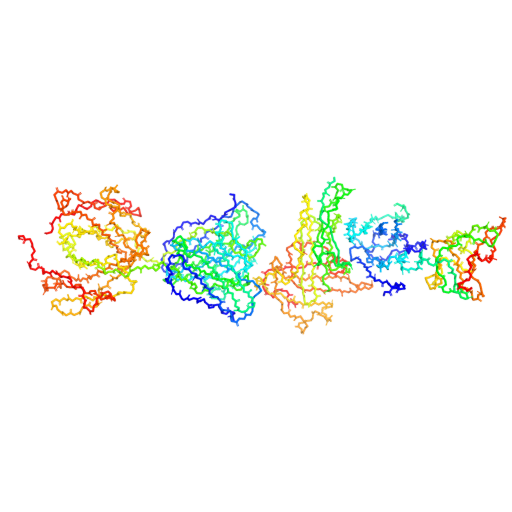55.191 -43.991 83.469 1.00 64.03 124 GLN A O 1
ATOM 908 N N . GLU A 1 115 ? 56.880 -44.094 84.953 1.00 64.45 125 GLU A N 1
ATOM 909 C CA . GLU A 1 115 ? 57.425 -42.799 84.551 1.00 66.81 125 GLU A CA 1
ATOM 910 C C . GLU A 1 115 ? 57.828 -42.869 83.072 1.00 67.55 125 GLU A C 1
ATOM 911 O O . GLU A 1 115 ? 58.229 -43.926 82.579 1.00 66.52 125 GLU A O 1
ATOM 917 N N . CYS A 1 116 ? 57.722 -41.745 82.368 1.00 69.00 126 CYS A N 1
ATOM 918 C CA . CYS A 1 116 ? 58.042 -41.710 80.944 1.00 70.63 126 CYS A CA 1
ATOM 919 C C . CYS A 1 116 ? 59.513 -41.565 80.582 1.00 71.61 126 CYS A C 1
ATOM 920 O O . CYS A 1 116 ? 60.318 -41.051 81.360 1.00 72.72 126 CYS A O 1
ATOM 923 N N . MET A 1 117 ? 59.831 -42.013 79.368 1.00 72.70 127 MET A N 1
ATOM 924 C CA . MET A 1 117 ? 61.177 -41.958 78.809 1.00 72.90 127 MET A CA 1
ATOM 925 C C . MET A 1 117 ? 61.578 -40.518 78.476 1.00 72.68 127 MET A C 1
ATOM 926 O O . MET A 1 117 ? 62.702 -40.103 78.751 1.00 71.22 127 MET A O 1
ATOM 931 N N . VAL A 1 118 ? 60.648 -39.768 77.888 1.00 73.34 128 VAL A N 1
ATOM 932 C CA . VAL A 1 118 ? 60.868 -38.372 77.497 1.00 74.13 128 VAL A CA 1
ATOM 933 C C . VAL A 1 118 ? 61.690 -37.553 78.494 1.00 76.24 128 VAL A C 1
ATOM 934 O O . VAL A 1 118 ? 61.372 -37.496 79.678 1.00 76.62 128 VAL A O 1
ATOM 938 N N . HIS A 1 119 ? 62.738 -36.904 77.997 1.00 78.38 129 HIS A N 1
ATOM 939 C CA . HIS A 1 119 ? 63.607 -36.082 78.835 1.00 81.12 129 HIS A CA 1
ATOM 940 C C . HIS A 1 119 ? 63.066 -34.668 79.010 1.00 81.05 129 HIS A C 1
ATOM 941 O O . HIS A 1 119 ? 62.190 -34.231 78.265 1.00 81.42 129 HIS A O 1
ATOM 948 N N . ASP A 1 120 ? 63.598 -33.959 80.003 1.00 81.30 130 ASP A N 1
ATOM 949 C CA . ASP A 1 120 ? 63.184 -32.587 80.284 1.00 81.72 130 ASP A CA 1
ATOM 950 C C . ASP A 1 120 ? 63.903 -31.655 79.311 1.00 83.48 130 ASP A C 1
ATOM 951 O O . ASP A 1 120 ? 65.063 -31.889 78.956 1.00 83.81 130 ASP A O 1
ATOM 956 N N . CYS A 1 121 ? 63.210 -30.605 78.874 1.00 85.31 131 CYS A N 1
ATOM 957 C CA . CYS A 1 121 ? 63.785 -29.636 77.941 1.00 85.85 131 CYS A CA 1
ATOM 958 C C . CYS A 1 121 ? 64.803 -28.726 78.639 1.00 85.77 131 CYS A C 1
ATOM 959 O O . CYS A 1 121 ? 65.076 -27.616 78.176 1.00 85.41 131 CYS A O 1
ATOM 962 N N . ALA A 1 122 ? 65.351 -29.201 79.755 1.00 85.44 132 ALA A N 1
ATOM 963 C CA . ALA A 1 122 ? 66.342 -28.450 80.519 1.00 83.21 132 ALA A CA 1
ATOM 964 C C . ALA A 1 122 ? 67.540 -29.351 80.809 1.00 81.94 132 ALA A C 1
ATOM 965 O O . ALA A 1 122 ? 68.627 -29.071 80.260 1.00 81.10 132 ALA A O 1
ATOM 968 N N . ASP B 2 1 ? 15.230 3.565 36.606 1.00 68.83 1 ASP L N 1
ATOM 969 C CA . ASP B 2 1 ? 15.605 2.648 35.489 1.00 67.51 1 ASP L CA 1
ATOM 970 C C . ASP B 2 1 ? 16.969 3.045 34.915 1.00 63.87 1 ASP L C 1
ATOM 971 O O . ASP B 2 1 ? 17.085 4.064 34.238 1.00 65.01 1 ASP L O 1
ATOM 976 N N . ILE B 2 2 ? 17.997 2.244 35.195 1.00 57.38 2 ILE L N 1
ATOM 977 C CA . ILE B 2 2 ? 19.342 2.526 34.700 1.00 52.71 2 ILE L CA 1
ATOM 978 C C . ILE B 2 2 ? 19.306 2.971 33.246 1.00 52.66 2 ILE L C 1
ATOM 979 O O . ILE B 2 2 ? 18.927 2.197 32.371 1.00 53.14 2 ILE L O 1
ATOM 984 N N . VAL B 2 3 ? 19.690 4.222 32.994 1.00 54.32 3 VAL L N 1
ATOM 985 C CA . VAL B 2 3 ? 19.712 4.763 31.632 1.00 53.64 3 VAL L CA 1
ATOM 986 C C . VAL B 2 3 ? 21.086 4.595 31.003 1.00 53.15 3 VAL L C 1
ATOM 987 O O . VAL B 2 3 ? 22.109 4.918 31.618 1.00 52.08 3 VAL L O 1
ATOM 991 N N . LEU B 2 4 ? 21.109 4.091 29.775 1.00 49.81 4 LEU L N 1
ATOM 992 C CA . LEU B 2 4 ? 22.372 3.898 29.086 1.00 47.00 4 LEU L CA 1
ATOM 993 C C . LEU B 2 4 ? 22.495 4.924 27.985 1.00 46.02 4 LEU L C 1
ATOM 994 O O . LEU B 2 4 ? 21.626 5.037 27.124 1.00 44.75 4 LEU L O 1
ATOM 999 N N . THR B 2 5 ? 23.571 5.694 28.033 1.00 47.73 5 THR L N 1
ATOM 1000 C CA . THR B 2 5 ? 23.795 6.705 27.022 1.00 49.49 5 THR L CA 1
ATOM 1001 C C . THR B 2 5 ? 25.062 6.389 26.255 1.00 48.00 5 THR L C 1
ATOM 1002 O O . THR B 2 5 ? 26.150 6.258 26.827 1.00 44.74 5 THR L O 1
ATOM 1006 N N . GLN B 2 6 ? 24.887 6.239 24.948 1.00 48.29 6 GLN L N 1
ATOM 1007 C CA . GLN B 2 6 ? 25.977 5.932 24.052 1.00 46.59 6 GLN L CA 1
ATOM 1008 C C . GLN B 2 6 ? 26.474 7.188 23.380 1.00 49.31 6 GLN L C 1
ATOM 1009 O O . GLN B 2 6 ? 25.696 8.080 23.037 1.00 49.46 6 GLN L O 1
ATOM 1015 N N . SER B 2 7 ? 27.787 7.256 23.211 1.00 52.26 7 SER L N 1
ATOM 1016 C CA . SER B 2 7 ? 28.413 8.394 22.564 1.00 53.12 7 SER L CA 1
ATOM 1017 C C . SER B 2 7 ? 29.727 7.930 21.961 1.00 52.83 7 SER L C 1
ATOM 1018 O O . SER B 2 7 ? 30.411 7.066 22.517 1.00 54.86 7 SER L O 1
ATOM 1021 N N . PRO B 2 8 ? 30.086 8.482 20.795 1.00 51.93 8 PRO L N 1
ATOM 1022 C CA . PRO B 2 8 ? 29.300 9.490 20.080 1.00 51.69 8 PRO L CA 1
ATOM 1023 C C . PRO B 2 8 ? 27.995 8.951 19.522 1.00 52.10 8 PRO L C 1
ATOM 1024 O O . PRO B 2 8 ? 27.737 7.749 19.548 1.00 53.58 8 PRO L O 1
ATOM 1028 N N . ASP B 2 9 ? 27.178 9.864 19.019 1.00 51.09 9 ASP L N 1
ATOM 1029 C CA . ASP B 2 9 ? 25.899 9.520 18.429 1.00 50.33 9 ASP L CA 1
ATOM 1030 C C . ASP B 2 9 ? 26.202 8.842 17.099 1.00 45.96 9 ASP L C 1
ATOM 1031 O O . ASP B 2 9 ? 25.833 7.695 16.856 1.00 43.41 9 ASP L O 1
ATOM 1036 N N . ILE B 2 10 ? 26.881 9.581 16.236 1.00 44.03 10 ILE L N 1
ATOM 1037 C CA . ILE B 2 10 ? 27.281 9.084 14.933 1.00 43.20 10 ILE L CA 1
ATOM 1038 C C . ILE B 2 10 ? 28.628 9.706 14.629 1.00 44.30 10 ILE L C 1
ATOM 1039 O O . ILE B 2 10 ? 28.824 10.898 14.841 1.00 45.99 10 ILE L O 1
ATOM 1044 N N . THR B 2 11 ? 29.559 8.892 14.147 1.00 44.39 11 THR L N 1
ATOM 1045 C CA . THR B 2 11 ? 30.889 9.380 13.827 1.00 44.11 11 THR L CA 1
ATOM 1046 C C . THR B 2 11 ? 31.437 8.750 12.574 1.00 41.86 11 THR L C 1
ATOM 1047 O O . THR B 2 11 ? 31.141 7.592 12.258 1.00 39.05 11 THR L O 1
ATOM 1051 N N . ALA B 2 12 ? 32.235 9.543 11.865 1.00 40.28 12 ALA L N 1
ATOM 1052 C CA . ALA B 2 12 ? 32.901 9.109 10.649 1.00 39.08 12 ALA L CA 1
ATOM 1053 C C . ALA B 2 12 ? 34.366 8.979 11.051 1.00 39.61 12 ALA L C 1
ATOM 1054 O O . ALA B 2 12 ? 34.953 9.910 11.611 1.00 41.21 12 ALA L O 1
ATOM 1056 N N . ALA B 2 13 ? 34.938 7.809 10.802 1.00 37.51 13 ALA L N 1
ATOM 1057 C CA . ALA B 2 13 ? 36.322 7.562 11.142 1.00 35.92 13 ALA L CA 1
ATOM 1058 C C . ALA B 2 13 ? 37.047 7.226 9.858 1.00 37.79 13 ALA L C 1
ATOM 1059 O O . ALA B 2 13 ? 36.543 6.463 9.032 1.00 34.91 13 ALA L O 1
ATOM 1061 N N . SER B 2 14 ? 38.221 7.820 9.683 1.00 38.97 14 SER L N 1
ATOM 1062 C CA . SER B 2 14 ? 39.019 7.564 8.501 1.00 39.97 14 SER L CA 1
ATOM 1063 C C . SER B 2 14 ? 39.661 6.201 8.710 1.00 40.09 14 SER L C 1
ATOM 1064 O O . SER B 2 14 ? 39.942 5.817 9.850 1.00 37.92 14 SER L O 1
ATOM 1067 N N . LEU B 2 15 ? 39.874 5.461 7.623 1.00 40.18 15 LEU L N 1
ATOM 1068 C CA . LEU B 2 15 ? 40.492 4.142 7.722 1.00 40.03 15 LEU L CA 1
ATOM 1069 C C . LEU B 2 15 ? 41.800 4.253 8.507 1.00 40.12 15 LEU L C 1
ATOM 1070 O O . LEU B 2 15 ? 42.549 5.215 8.344 1.00 42.73 15 LEU L O 1
ATOM 1075 N N . GLY B 2 16 ? 42.059 3.279 9.375 1.00 36.83 16 GLY L N 1
ATOM 1076 C CA . GLY B 2 16 ? 43.271 3.302 10.170 1.00 36.96 16 GLY L CA 1
ATOM 1077 C C . GLY B 2 16 ? 43.171 4.193 11.397 1.00 38.09 16 GLY L C 1
ATOM 1078 O O . GLY B 2 16 ? 44.079 4.214 12.215 1.00 40.63 16 GLY L O 1
ATOM 1079 N N . GLN B 2 17 ? 42.073 4.928 11.530 1.00 40.01 17 GLN L N 1
ATOM 1080 C CA . GLN B 2 17 ? 41.861 5.820 12.672 1.00 41.32 17 GLN L CA 1
ATOM 1081 C C . GLN B 2 17 ? 41.385 5.066 13.915 1.00 41.34 17 GLN L C 1
ATOM 1082 O O . GLN B 2 17 ? 40.722 4.036 13.819 1.00 39.37 17 GLN L O 1
ATOM 1088 N N . LYS B 2 18 ? 41.751 5.580 15.083 1.00 43.27 18 LYS L N 1
ATOM 1089 C CA . LYS B 2 18 ? 41.366 4.975 16.354 1.00 45.48 18 LYS L CA 1
ATOM 1090 C C . LYS B 2 18 ? 39.974 5.465 16.721 1.00 43.50 18 LYS L C 1
ATOM 1091 O O . LYS B 2 18 ? 39.717 6.672 16.725 1.00 44.07 18 LYS L O 1
ATOM 1097 N N . VAL B 2 19 ? 39.081 4.529 17.031 1.00 39.29 19 VAL L N 1
ATOM 1098 C CA . VAL B 2 19 ? 37.721 4.886 17.396 1.00 36.06 19 VAL L CA 1
ATOM 1099 C C . VAL B 2 19 ? 37.406 4.407 18.798 1.00 35.49 19 VAL L C 1
ATOM 1100 O O . VAL B 2 19 ? 37.746 3.287 19.164 1.00 36.33 19 VAL L O 1
ATOM 1104 N N . THR B 2 20 ? 36.771 5.259 19.589 1.00 36.48 20 THR L N 1
ATOM 1105 C CA . THR B 2 20 ? 36.386 4.857 20.928 1.00 39.63 20 THR L CA 1
ATOM 1106 C C . THR B 2 20 ? 34.962 5.275 21.206 1.00 39.71 20 THR L C 1
ATOM 1107 O O . THR B 2 20 ? 34.649 6.463 21.249 1.00 40.17 20 THR L O 1
ATOM 1111 N N . ILE B 2 21 ? 34.103 4.273 21.366 1.00 39.88 21 ILE L N 1
ATOM 1112 C CA . ILE B 2 21 ? 32.695 4.482 21.656 1.00 37.97 21 ILE L CA 1
ATOM 1113 C C . ILE B 2 21 ? 32.534 4.245 23.142 1.00 39.89 21 ILE L C 1
ATOM 1114 O O . ILE B 2 21 ? 33.137 3.320 23.703 1.00 43.18 21 ILE L O 1
ATOM 1119 N N . THR B 2 22 ? 31.728 5.075 23.784 1.00 38.99 22 THR L N 1
ATOM 1120 C CA . THR B 2 22 ? 31.506 4.914 25.206 1.00 42.26 22 THR L CA 1
ATOM 1121 C C . THR B 2 22 ? 30.029 4.791 25.515 1.00 41.43 22 THR L C 1
ATOM 1122 O O . THR B 2 22 ? 29.170 5.306 24.800 1.00 37.88 22 THR L O 1
ATOM 1126 N N . CYS B 2 23 ? 29.756 4.094 26.603 1.00 43.85 23 CYS L N 1
ATOM 1127 C CA . CYS B 2 23 ? 28.404 3.855 27.056 1.00 47.00 23 CYS L CA 1
ATOM 1128 C C . CYS B 2 23 ? 28.404 4.349 28.496 1.00 48.64 23 CYS L C 1
ATOM 1129 O O . CYS B 2 23 ? 29.181 3.867 29.327 1.00 47.09 23 CYS L O 1
ATOM 1132 N N . SER B 2 24 ? 27.565 5.342 28.775 1.00 50.63 24 SER L N 1
ATOM 1133 C CA . SER B 2 24 ? 27.468 5.901 30.119 1.00 54.83 24 SER L CA 1
ATOM 1134 C C . SER B 2 24 ? 26.212 5.348 30.794 1.00 54.93 24 SER L C 1
ATOM 1135 O O . SER B 2 24 ? 25.112 5.429 30.236 1.00 55.27 24 SER L O 1
ATOM 1138 N N . ALA B 2 25 ? 26.379 4.785 31.990 1.00 53.83 25 ALA L N 1
ATOM 1139 C CA . ALA B 2 25 ? 25.254 4.209 32.719 1.00 54.99 25 ALA L CA 1
ATOM 1140 C C . ALA B 2 25 ? 24.705 5.102 33.836 1.00 55.68 25 ALA L C 1
ATOM 1141 O O . ALA B 2 25 ? 25.454 5.746 34.568 1.00 56.00 25 ALA L O 1
ATOM 1143 N N . SER B 2 26 ? 23.383 5.134 33.953 1.00 56.65 26 SER L N 1
ATOM 1144 C CA . SER B 2 26 ? 22.708 5.917 34.977 1.00 56.83 26 SER L CA 1
ATOM 1145 C C . SER B 2 26 ? 23.130 5.424 36.370 1.00 56.73 26 SER L C 1
ATOM 1146 O O . SER B 2 26 ? 23.141 6.187 37.337 1.00 58.20 26 SER L O 1
ATOM 1149 N N . SER B 2 27 ? 23.476 4.140 36.456 1.00 54.37 27 SER L N 1
ATOM 1150 C CA . SER B 2 27 ? 23.913 3.513 37.700 1.00 51.55 27 SER L CA 1
ATOM 1151 C C . SER B 2 27 ? 24.858 2.372 37.360 1.00 52.31 27 SER L C 1
ATOM 1152 O O . SER B 2 27 ? 24.927 1.929 36.215 1.00 53.91 27 SER L O 1
ATOM 1155 N N . SER B 2 28 ? 25.575 1.881 38.360 1.00 51.60 29 SER L N 1
ATOM 1156 C CA . SER B 2 28 ? 26.522 0.801 38.146 1.00 50.25 29 SER L CA 1
ATOM 1157 C C . SER B 2 28 ? 25.897 -0.491 37.617 1.00 48.50 29 SER L C 1
ATOM 1158 O O . SER B 2 28 ? 24.765 -0.836 37.956 1.00 48.98 29 SER L O 1
ATOM 1161 N N . VAL B 2 29 ? 26.644 -1.192 36.770 1.00 43.96 30 VAL L N 1
ATOM 1162 C CA . VAL B 2 29 ? 26.215 -2.473 36.235 1.00 40.91 30 VAL L CA 1
ATOM 1163 C C . VAL B 2 29 ? 27.497 -3.288 36.253 1.00 39.10 30 VAL L C 1
ATOM 1164 O O . VAL B 2 29 ? 28.557 -2.783 35.895 1.00 37.62 30 VAL L O 1
ATOM 1168 N N . SER B 2 30 ? 27.408 -4.534 36.701 1.00 38.39 31 SER L N 1
ATOM 1169 C CA . SER B 2 30 ? 28.576 -5.399 36.788 1.00 38.90 31 SER L CA 1
ATOM 1170 C C . SER B 2 30 ? 29.200 -5.734 35.442 1.00 38.70 31 SER L C 1
ATOM 1171 O O . SER B 2 30 ? 30.422 -5.788 35.319 1.00 44.58 31 SER L O 1
ATOM 1174 N N . TYR B 2 31 ? 28.373 -5.982 34.435 1.00 34.15 32 TYR L N 1
ATOM 1175 C CA . TYR B 2 31 ? 28.903 -6.285 33.123 1.00 29.55 32 TYR L CA 1
ATOM 1176 C C . TYR B 2 31 ? 28.138 -5.565 32.024 1.00 30.17 32 TYR L C 1
ATOM 1177 O O . TYR B 2 31 ? 26.947 -5.245 32.161 1.00 29.97 32 TYR L O 1
ATOM 1186 N N . MET B 2 32 ? 28.851 -5.298 30.936 1.00 28.74 33 MET L N 1
ATOM 1187 C CA . MET B 2 32 ? 28.292 -4.606 29.792 1.00 28.52 33 MET L CA 1
ATOM 1188 C C . MET B 2 32 ? 28.687 -5.396 28.550 1.00 27.62 33 MET L C 1
ATOM 1189 O O . MET B 2 32 ? 29.801 -5.922 28.477 1.00 26.80 33 MET L O 1
ATOM 1194 N N . HIS B 2 33 ? 27.767 -5.498 27.590 1.00 26.34 34 HIS L N 1
ATOM 1195 C CA . HIS B 2 33 ? 28.030 -6.220 26.349 1.00 25.70 34 HIS L CA 1
ATOM 1196 C C . HIS B 2 33 ? 27.927 -5.245 25.184 1.00 25.62 34 HIS L C 1
ATOM 1197 O O . HIS B 2 33 ? 27.367 -4.159 25.321 1.00 27.37 34 HIS L O 1
ATOM 1204 N N . TRP B 2 34 ? 28.467 -5.640 24.038 1.00 24.19 35 TRP L N 1
ATOM 1205 C CA . TRP B 2 34 ? 28.407 -4.810 22.846 1.00 24.43 35 TRP L CA 1
ATOM 1206 C C . TRP B 2 34 ? 27.981 -5.686 21.669 1.00 25.63 35 TRP L C 1
ATOM 1207 O O . TRP B 2 34 ? 28.507 -6.796 21.484 1.00 25.15 35 TRP L O 1
ATOM 1218 N N . TYR B 2 35 ? 27.016 -5.201 20.886 1.00 24.33 36 TYR L N 1
ATOM 1219 C CA . TYR B 2 35 ? 26.534 -5.947 19.723 1.00 22.09 36 TYR L CA 1
ATOM 1220 C C . TYR B 2 35 ? 26.758 -5.092 18.496 1.00 20.81 36 TYR L C 1
ATOM 1221 O O . TYR B 2 35 ? 26.707 -3.866 18.587 1.00 22.04 36 TYR L O 1
ATOM 1230 N N . GLN B 2 36 ? 27.017 -5.738 17.360 1.00 22.65 37 GLN L N 1
ATOM 1231 C CA . GLN B 2 36 ? 27.224 -5.025 16.102 1.00 25.10 37 GLN L CA 1
ATOM 1232 C C . GLN B 2 36 ? 26.084 -5.334 15.144 1.00 23.48 37 GLN L C 1
ATOM 1233 O O . GLN B 2 36 ? 25.770 -6.496 14.907 1.00 25.96 37 GLN L O 1
ATOM 1239 N N . GLN B 2 37 ? 25.469 -4.303 14.580 1.00 22.63 38 GLN L N 1
ATOM 1240 C CA . GLN B 2 37 ? 24.377 -4.537 13.647 1.00 21.80 38 GLN L CA 1
ATOM 1241 C C . GLN B 2 37 ? 24.584 -3.835 12.319 1.00 23.18 38 GLN L C 1
ATOM 1242 O O . GLN B 2 37 ? 24.962 -2.669 12.277 1.00 25.38 38 GLN L O 1
ATOM 1248 N N . LYS B 2 38 ? 24.328 -4.556 11.235 1.00 25.42 39 LYS L N 1
ATOM 1249 C CA . LYS B 2 38 ? 24.466 -4.005 9.891 1.00 30.16 39 LYS L CA 1
ATOM 1250 C C . LYS B 2 38 ? 23.166 -4.173 9.119 1.00 32.25 39 LYS L C 1
ATOM 1251 O O . LYS B 2 38 ? 22.518 -5.209 9.213 1.00 33.97 39 LYS L O 1
ATOM 1257 N N . SER B 2 39 ? 22.777 -3.147 8.376 1.00 36.36 40 SER L N 1
ATOM 1258 C CA . SER B 2 39 ? 21.578 -3.213 7.553 1.00 39.18 40 SER L CA 1
ATOM 1259 C C . SER B 2 39 ? 20.361 -3.802 8.250 1.00 41.59 40 SER L C 1
ATOM 1260 O O . SER B 2 39 ? 19.647 -4.629 7.673 1.00 40.34 40 SER L O 1
ATOM 1263 N N . GLY B 2 40 ? 20.142 -3.380 9.493 1.00 41.82 41 GLY L N 1
ATOM 1264 C CA . GLY B 2 40 ? 18.996 -3.839 10.259 1.00 41.14 41 GLY L CA 1
ATOM 1265 C C . GLY B 2 40 ? 18.822 -5.333 10.481 1.00 41.82 41 GLY L C 1
ATOM 1266 O O . GLY B 2 40 ? 17.777 -5.746 11.005 1.00 40.80 41 GLY L O 1
ATOM 1267 N N . THR B 2 41 ? 19.806 -6.148 10.088 1.00 39.33 42 THR L N 1
ATOM 1268 C CA . THR B 2 41 ? 19.708 -7.596 10.292 1.00 35.84 42 THR L CA 1
ATOM 1269 C C . THR B 2 41 ? 20.019 -7.924 11.748 1.00 33.38 42 THR L C 1
ATOM 1270 O O . THR B 2 41 ? 20.251 -7.015 12.552 1.00 35.23 42 THR L O 1
ATOM 1274 N N . SER B 2 42 ? 20.021 -9.205 12.097 1.00 28.07 43 SER L N 1
ATOM 1275 C CA . SER B 2 42 ? 20.252 -9.584 13.487 1.00 27.30 43 SER L CA 1
ATOM 1276 C C . SER B 2 42 ? 21.510 -8.997 14.107 1.00 26.18 43 SER L C 1
ATOM 1277 O O . SER B 2 42 ? 22.596 -9.077 13.528 1.00 27.23 43 SER L O 1
ATOM 1280 N N . PRO B 2 43 ? 21.372 -8.359 15.280 1.00 22.57 44 PRO L N 1
ATOM 1281 C CA . PRO B 2 43 ? 22.562 -7.800 15.919 1.00 22.29 44 PRO L CA 1
ATOM 1282 C C . PRO B 2 43 ? 23.474 -8.994 16.207 1.00 26.07 44 PRO L C 1
ATOM 1283 O O . PRO B 2 43 ? 22.994 -10.089 16.522 1.00 25.28 44 PRO L O 1
ATOM 1287 N N . LYS B 2 44 ? 24.779 -8.803 16.065 1.00 25.13 45 LYS L N 1
ATOM 1288 C CA . LYS B 2 44 ? 25.711 -9.886 16.325 1.00 23.55 45 LYS L CA 1
ATOM 1289 C C . LYS B 2 44 ? 26.468 -9.611 17.614 1.00 23.32 45 LYS L C 1
ATOM 1290 O O . LYS B 2 44 ? 26.984 -8.509 17.817 1.00 23.27 45 LYS L O 1
ATOM 1296 N N . PRO B 2 45 ? 26.524 -10.603 18.516 1.00 22.03 46 PRO L N 1
ATOM 1297 C CA . PRO B 2 45 ? 27.256 -10.382 19.767 1.00 19.85 46 PRO L CA 1
ATOM 1298 C C . PRO B 2 45 ? 28.681 -10.030 19.322 1.00 22.03 46 PRO L C 1
ATOM 1299 O O . PRO B 2 45 ? 29.257 -10.730 18.485 1.00 21.65 46 PRO L O 1
ATOM 1303 N N . TRP B 2 46 ? 29.241 -8.952 19.861 1.00 22.62 47 TRP L N 1
ATOM 1304 C CA . TRP B 2 46 ? 30.580 -8.514 19.460 1.00 22.96 47 TRP L CA 1
ATOM 1305 C C . TRP B 2 46 ? 31.602 -8.643 20.593 1.00 22.28 47 TRP L C 1
ATOM 1306 O O . TRP B 2 46 ? 32.644 -9.278 20.438 1.00 20.68 47 TRP L O 1
ATOM 1317 N N . ILE B 2 47 ? 31.283 -8.028 21.724 1.00 24.99 48 ILE L N 1
ATOM 1318 C CA . ILE B 2 47 ? 32.111 -8.056 22.922 1.00 28.89 48 ILE L CA 1
ATOM 1319 C C . ILE B 2 47 ? 31.171 -8.319 24.098 1.00 28.69 48 ILE L C 1
ATOM 1320 O O . ILE B 2 47 ? 30.212 -7.572 24.306 1.00 30.54 48 ILE L O 1
ATOM 1325 N N . PHE B 2 48 ? 31.435 -9.377 24.859 1.00 29.48 49 PHE L N 1
ATOM 1326 C CA . PHE B 2 48 ? 30.594 -9.703 26.011 1.00 33.78 49 PHE L CA 1
ATOM 1327 C C . PHE B 2 48 ? 31.407 -9.760 27.305 1.00 37.00 49 PHE L C 1
ATOM 1328 O O . PHE B 2 48 ? 32.630 -9.904 27.270 1.00 37.27 49 PHE L O 1
ATOM 1336 N N . GLU B 2 49 ? 30.719 -9.654 28.441 1.00 41.63 50 GLU L N 1
ATOM 1337 C CA . GLU B 2 49 ? 31.369 -9.652 29.750 1.00 45.45 50 GLU L CA 1
ATOM 1338 C C . GLU B 2 49 ? 32.503 -8.635 29.725 1.00 46.58 50 GLU L C 1
ATOM 1339 O O . GLU B 2 49 ? 33.657 -8.932 30.024 1.00 55.38 50 GLU L O 1
ATOM 1345 N N . ILE B 2 50 ? 32.118 -7.427 29.326 1.00 39.90 51 ILE L N 1
ATOM 1346 C CA . ILE B 2 50 ? 32.972 -6.252 29.221 1.00 37.12 51 ILE L CA 1
ATOM 1347 C C . ILE B 2 50 ? 34.103 -6.293 28.193 1.00 34.51 51 ILE L C 1
ATOM 1348 O O . ILE B 2 50 ? 34.268 -5.349 27.424 1.00 34.23 51 ILE L O 1
ATOM 1353 N N . SER B 2 51 ? 34.868 -7.378 28.149 1.00 31.16 52 SER L N 1
ATOM 1354 C CA . SER B 2 51 ? 35.987 -7.406 27.229 1.00 31.17 52 SER L CA 1
ATOM 1355 C C . SER B 2 51 ? 36.255 -8.688 26.460 1.00 30.79 52 SER L C 1
ATOM 1356 O O . SER B 2 51 ? 37.277 -8.790 25.779 1.00 32.97 52 SER L O 1
ATOM 1359 N N . LYS B 2 52 ? 35.375 -9.676 26.554 1.00 27.38 53 LYS L N 1
ATOM 1360 C CA . LYS B 2 52 ? 35.617 -10.898 25.798 1.00 30.19 53 LYS L CA 1
ATOM 1361 C C . LYS B 2 52 ? 35.078 -10.751 24.366 1.00 30.03 53 LYS L C 1
ATOM 1362 O O . LYS B 2 52 ? 33.953 -10.311 24.160 1.00 31.75 53 LYS L O 1
ATOM 1368 N N . LEU B 2 53 ? 35.884 -11.114 23.378 1.00 29.80 54 LEU L N 1
ATOM 1369 C CA . LEU B 2 53 ? 35.455 -11.005 21.994 1.00 30.95 54 LEU L CA 1
ATOM 1370 C C . LEU B 2 53 ? 34.701 -12.247 21.554 1.00 31.15 54 LEU L C 1
ATOM 1371 O O . LEU B 2 53 ? 35.094 -13.357 21.891 1.00 33.15 54 LEU L O 1
ATOM 1376 N N . ALA B 2 54 ? 33.618 -12.055 20.802 1.00 29.18 55 ALA L N 1
ATOM 1377 C CA . ALA B 2 54 ? 32.831 -13.170 20.291 1.00 28.88 55 ALA L CA 1
ATOM 1378 C C . ALA B 2 54 ? 33.666 -13.858 19.224 1.00 32.74 55 ALA L C 1
ATOM 1379 O O . ALA B 2 54 ? 34.596 -13.266 18.668 1.00 33.67 55 ALA L O 1
ATOM 1381 N N . SER B 2 55 ? 33.340 -15.111 18.940 1.00 34.79 56 SER L N 1
ATOM 1382 C CA . SER B 2 55 ? 34.081 -15.866 17.939 1.00 41.71 56 SER L CA 1
ATOM 1383 C C . SER B 2 55 ? 34.079 -15.127 16.596 1.00 41.99 56 SER L C 1
ATOM 1384 O O . SER B 2 55 ? 33.021 -14.737 16.090 1.00 43.23 56 SER L O 1
ATOM 1387 N N . GLY B 2 56 ? 35.263 -14.922 16.030 1.00 40.31 57 GLY L N 1
ATOM 1388 C CA . GLY B 2 56 ? 35.348 -14.239 14.753 1.00 38.34 57 GLY L CA 1
ATOM 1389 C C . GLY B 2 56 ? 35.631 -12.746 14.809 1.00 37.68 57 GLY L C 1
ATOM 1390 O O . GLY B 2 56 ? 36.006 -12.159 13.798 1.00 40.31 57 GLY L O 1
ATOM 1391 N N . VAL B 2 57 ? 35.448 -12.122 15.968 1.00 33.57 58 VAL L N 1
ATOM 1392 C CA . VAL B 2 57 ? 35.703 -10.691 16.110 1.00 30.34 58 VAL L CA 1
ATOM 1393 C C . VAL B 2 57 ? 37.219 -10.422 16.023 1.00 34.06 58 VAL L C 1
ATOM 1394 O O . VAL B 2 57 ? 38.004 -11.006 16.776 1.00 36.03 58 VAL L O 1
ATOM 1398 N N . PRO B 2 58 ? 37.648 -9.538 15.094 1.00 35.28 59 PRO L N 1
ATOM 1399 C CA . PRO B 2 58 ? 39.060 -9.185 14.886 1.00 34.26 59 PRO L CA 1
ATOM 1400 C C . PRO B 2 58 ? 39.720 -8.615 16.131 1.00 33.86 59 PRO L C 1
ATOM 1401 O O . PRO B 2 58 ? 39.062 -7.976 16.955 1.00 33.99 59 PRO L O 1
ATOM 1405 N N . ALA B 2 59 ? 41.033 -8.817 16.233 1.00 33.35 60 ALA L N 1
ATOM 1406 C CA . ALA B 2 59 ? 41.820 -8.339 17.366 1.00 31.15 60 ALA L CA 1
ATOM 1407 C C . ALA B 2 59 ? 41.853 -6.818 17.530 1.00 31.36 60 ALA L C 1
ATOM 1408 O O . ALA B 2 59 ? 42.160 -6.322 18.618 1.00 32.97 60 ALA L O 1
ATOM 1410 N N . ARG B 2 60 ? 41.550 -6.070 16.467 1.00 30.43 61 ARG L N 1
ATOM 1411 C CA . ARG B 2 60 ? 41.565 -4.604 16.558 1.00 29.62 61 ARG L CA 1
ATOM 1412 C C . ARG B 2 60 ? 40.471 -4.090 17.492 1.00 28.53 61 ARG L C 1
ATOM 1413 O O . ARG B 2 60 ? 40.471 -2.924 17.897 1.00 27.47 61 ARG L O 1
ATOM 1421 N N . PHE B 2 61 ? 39.543 -4.978 17.835 1.00 29.44 62 PHE L N 1
ATOM 1422 C CA . PHE B 2 61 ? 38.449 -4.637 18.729 1.00 29.21 62 PHE L CA 1
ATOM 1423 C C . PHE B 2 61 ? 38.784 -5.000 20.159 1.00 30.86 62 PHE L C 1
ATOM 1424 O O . PHE B 2 61 ? 39.367 -6.048 20.431 1.00 36.46 62 PHE L O 1
ATOM 1432 N N . SER B 2 62 ? 38.403 -4.136 21.078 1.00 28.70 63 SER L N 1
ATOM 1433 C CA . SER B 2 62 ? 38.629 -4.401 22.479 1.00 33.19 63 SER L CA 1
ATOM 1434 C C . SER B 2 62 ? 37.611 -3.581 23.252 1.00 34.66 63 SER L C 1
ATOM 1435 O O . SER B 2 62 ? 37.145 -2.541 22.781 1.00 32.97 63 SER L O 1
ATOM 1438 N N . GLY B 2 63 ? 37.250 -4.062 24.431 1.00 36.88 64 GLY L N 1
ATOM 1439 C CA . GLY B 2 63 ? 36.289 -3.342 25.236 1.00 37.62 64 GLY L CA 1
ATOM 1440 C C . GLY B 2 63 ? 36.801 -3.240 26.651 1.00 40.64 64 GLY L C 1
ATOM 1441 O O . GLY B 2 63 ? 37.586 -4.082 27.092 1.00 43.18 64 GLY L O 1
ATOM 1442 N N . SER B 2 64 ? 36.363 -2.212 27.365 1.00 39.58 65 SER L N 1
ATOM 1443 C CA . SER B 2 64 ? 36.798 -2.030 28.735 1.00 43.51 65 SER L CA 1
ATOM 1444 C C . SER B 2 64 ? 35.802 -1.161 29.478 1.00 43.69 65 SER L C 1
ATOM 1445 O O . SER B 2 64 ? 34.936 -0.531 28.867 1.00 43.28 65 SER L O 1
ATOM 1448 N N . GLY B 2 65 ? 35.938 -1.127 30.799 1.00 45.43 66 GLY L N 1
ATOM 1449 C CA . GLY B 2 65 ? 35.051 -0.320 31.612 1.00 43.52 66 GLY L CA 1
ATOM 1450 C C . GLY B 2 65 ? 34.729 -0.975 32.940 1.00 44.60 66 GLY L C 1
ATOM 1451 O O . GLY B 2 65 ? 35.129 -2.114 33.210 1.00 43.91 66 GLY L O 1
ATOM 1452 N N . SER B 2 66 ? 34.007 -0.233 33.771 1.00 41.98 67 SER L N 1
ATOM 1453 C CA . SER B 2 66 ? 33.592 -0.700 35.083 1.00 43.81 67 SER L CA 1
ATOM 1454 C C . SER B 2 66 ? 32.490 0.220 35.538 1.00 43.17 67 SER L C 1
ATOM 1455 O O . SER B 2 66 ? 32.300 1.298 34.972 1.00 41.44 67 SER L O 1
ATOM 1458 N N . GLY B 2 67 ? 31.758 -0.217 36.555 1.00 46.91 68 GLY L N 1
ATOM 1459 C CA . GLY B 2 67 ? 30.679 0.582 37.103 1.00 49.43 68 GLY L CA 1
ATOM 1460 C C . GLY B 2 67 ? 29.776 1.345 36.151 1.00 49.81 68 GLY L C 1
ATOM 1461 O O . GLY B 2 67 ? 28.900 0.764 35.505 1.00 52.60 68 GLY L O 1
ATOM 1462 N N . THR B 2 68 ? 29.990 2.654 36.062 1.00 48.98 69 THR L N 1
ATOM 1463 C CA . THR B 2 68 ? 29.158 3.513 35.224 1.00 48.67 69 THR L CA 1
ATOM 1464 C C . THR B 2 68 ? 29.682 3.855 33.832 1.00 48.50 69 THR L C 1
ATOM 1465 O O . THR B 2 68 ? 28.974 4.463 33.027 1.00 43.14 69 THR L O 1
ATOM 1469 N N . SER B 2 69 ? 30.915 3.473 33.533 1.00 50.44 70 SER L N 1
ATOM 1470 C CA . SER B 2 69 ? 31.444 3.769 32.216 1.00 50.72 70 SER L CA 1
ATOM 1471 C C . SER B 2 69 ? 32.126 2.577 31.578 1.00 49.46 70 SER L C 1
ATOM 1472 O O . SER B 2 69 ? 32.934 1.878 32.201 1.00 50.73 70 SER L O 1
ATOM 1475 N N . TYR B 2 70 ? 31.769 2.357 30.319 1.00 47.36 71 TYR L N 1
ATOM 1476 C CA . TYR B 2 70 ? 32.314 1.278 29.516 1.00 43.93 71 TYR L CA 1
ATOM 1477 C C . TYR B 2 70 ? 32.581 1.836 28.129 1.00 42.16 71 TYR L C 1
ATOM 1478 O O . TYR B 2 70 ? 31.979 2.837 27.721 1.00 40.20 71 TYR L O 1
ATOM 1487 N N . SER B 2 71 ? 33.477 1.190 27.398 1.00 41.17 72 SER L N 1
ATOM 1488 C CA . SER B 2 71 ? 33.799 1.658 26.065 1.00 38.38 72 SER L CA 1
ATOM 1489 C C . SER B 2 71 ? 34.265 0.527 25.182 1.00 36.84 72 SER L C 1
ATOM 1490 O O . SER B 2 71 ? 34.872 -0.443 25.645 1.00 36.51 72 SER L O 1
ATOM 1493 N N . LEU B 2 72 ? 33.952 0.653 23.902 1.00 32.86 73 LEU L N 1
ATOM 1494 C CA . LEU B 2 72 ? 34.378 -0.318 22.925 1.00 31.31 73 LEU L CA 1
ATOM 1495 C C . LEU B 2 72 ? 35.359 0.504 22.130 1.00 32.58 73 LEU L C 1
ATOM 1496 O O . LEU B 2 72 ? 35.113 1.677 21.853 1.00 29.80 73 LEU L O 1
ATOM 1501 N N . THR B 2 73 ? 36.484 -0.096 21.784 1.00 35.71 74 THR L N 1
ATOM 1502 C CA . THR B 2 73 ? 37.493 0.621 21.027 1.00 36.69 74 THR L CA 1
ATOM 1503 C C . THR B 2 73 ? 37.970 -0.221 19.871 1.00 35.80 74 THR L C 1
ATOM 1504 O O . THR B 2 73 ? 38.073 -1.446 19.972 1.00 38.95 74 THR L O 1
ATOM 1508 N N . ILE B 2 74 ? 38.229 0.442 18.757 1.00 33.96 75 ILE L N 1
ATOM 1509 C CA . ILE B 2 74 ? 38.772 -0.232 17.597 1.00 37.34 75 ILE L CA 1
ATOM 1510 C C . ILE B 2 74 ? 40.063 0.544 17.333 1.00 38.93 75 ILE L C 1
ATOM 1511 O O . ILE B 2 74 ? 40.040 1.723 16.963 1.00 38.00 75 ILE L O 1
ATOM 1516 N N . SER B 2 75 ? 41.192 -0.115 17.570 1.00 40.04 76 SER L N 1
ATOM 1517 C CA . SER B 2 75 ? 42.494 0.518 17.397 1.00 40.44 76 SER L CA 1
ATOM 1518 C C . SER B 2 75 ? 42.713 1.076 15.994 1.00 38.85 76 SER L C 1
ATOM 1519 O O . SER B 2 75 ? 43.202 2.194 15.833 1.00 38.31 76 SER L O 1
ATOM 1522 N N . SER B 2 76 ? 42.351 0.308 14.978 1.00 35.23 77 SER L N 1
ATOM 1523 C CA . SER B 2 76 ? 42.534 0.778 13.619 1.00 34.29 77 SER L CA 1
ATOM 1524 C C . SER B 2 76 ? 41.292 0.537 12.787 1.00 32.69 77 SER L C 1
ATOM 1525 O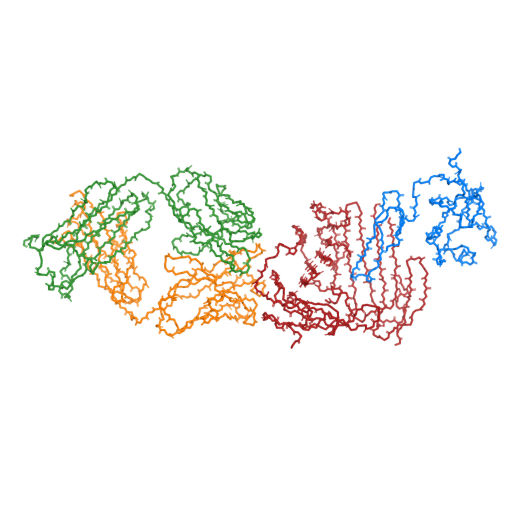 O . SER B 2 76 ? 41.033 -0.584 12.364 1.00 31.90 77 SER L O 1
ATOM 1528 N N . MET B 2 77 ? 40.539 1.608 12.549 1.00 33.40 78 MET L N 1
ATOM 1529 C CA . MET B 2 77 ? 39.297 1.572 11.770 1.00 32.74 78 MET L CA 1
ATOM 1530 C C . MET B 2 77 ? 39.423 0.960 10.372 1.00 30.96 78 MET L C 1
ATOM 1531 O O . MET B 2 77 ? 40.224 1.404 9.564 1.00 30.97 78 MET L O 1
ATOM 1536 N N . GLU B 2 78 ? 38.628 -0.066 10.094 1.00 32.00 79 GLU L N 1
ATOM 1537 C CA . GLU B 2 78 ? 38.624 -0.697 8.777 1.00 33.66 79 GLU L CA 1
ATOM 1538 C C . GLU B 2 78 ? 37.227 -0.582 8.166 1.00 35.47 79 GLU L C 1
ATOM 1539 O O . GLU B 2 78 ? 36.256 -0.309 8.870 1.00 36.32 79 GLU L O 1
ATOM 1545 N N . ALA B 2 79 ? 37.125 -0.791 6.859 1.00 36.19 80 ALA L N 1
ATOM 1546 C CA . ALA B 2 79 ? 35.848 -0.654 6.160 1.00 35.43 80 ALA L CA 1
ATOM 1547 C C . ALA B 2 79 ? 34.700 -1.492 6.715 1.00 33.28 80 ALA L C 1
ATOM 1548 O O . ALA B 2 79 ? 33.618 -0.974 6.959 1.00 33.37 80 ALA L O 1
ATOM 1550 N N . GLU B 2 80 ? 34.940 -2.781 6.916 1.00 33.50 81 GLU L N 1
ATOM 1551 C CA . GLU B 2 80 ? 33.916 -3.690 7.419 1.00 31.86 81 GLU L CA 1
ATOM 1552 C C . GLU B 2 80 ? 33.463 -3.383 8.837 1.00 30.82 81 GLU L C 1
ATOM 1553 O O . GLU B 2 80 ? 32.536 -4.025 9.342 1.00 32.01 81 GLU L O 1
ATOM 1559 N N . ASP B 2 81 ? 34.112 -2.419 9.486 1.00 28.35 82 ASP L N 1
ATOM 1560 C CA . ASP B 2 81 ? 33.736 -2.068 10.848 1.00 29.75 82 ASP L CA 1
ATOM 1561 C C . ASP B 2 81 ? 32.611 -1.036 10.861 1.00 30.06 82 ASP L C 1
ATOM 1562 O O . ASP B 2 81 ? 32.109 -0.665 11.927 1.00 29.73 82 ASP L O 1
ATOM 1567 N N . ALA B 2 82 ? 32.225 -0.561 9.680 1.00 30.76 83 ALA L N 1
ATOM 1568 C CA . ALA B 2 82 ? 31.144 0.420 9.591 1.00 29.89 83 ALA L CA 1
ATOM 1569 C C . ALA B 2 82 ? 29.850 -0.331 9.919 1.00 28.20 83 ALA L C 1
ATOM 1570 O O . ALA B 2 82 ? 29.522 -1.330 9.267 1.00 27.39 83 ALA L O 1
ATOM 1572 N N . ALA B 2 83 ? 29.139 0.144 10.942 1.00 26.17 84 ALA L N 1
ATOM 1573 C CA . ALA B 2 83 ? 27.899 -0.478 11.399 1.00 22.89 84 ALA L CA 1
ATOM 1574 C C . ALA B 2 83 ? 27.359 0.303 12.578 1.00 23.55 84 ALA L C 1
ATOM 1575 O O . ALA B 2 83 ? 27.854 1.380 12.906 1.00 24.93 84 ALA L O 1
ATOM 1577 N N . ILE B 2 84 ? 26.324 -0.238 13.206 1.00 23.98 85 ILE L N 1
ATOM 1578 C CA . ILE B 2 84 ? 25.747 0.389 14.383 1.00 25.60 85 ILE L CA 1
ATOM 1579 C C . ILE B 2 84 ? 26.155 -0.527 15.531 1.00 24.37 85 ILE L C 1
ATOM 1580 O O . ILE B 2 84 ? 26.022 -1.755 15.445 1.00 23.22 85 ILE L O 1
ATOM 1585 N N . TYR B 2 85 ? 26.679 0.076 16.587 1.00 22.80 86 TYR L N 1
ATOM 1586 C CA . TYR B 2 85 ? 27.126 -0.664 17.750 1.00 26.33 86 TYR L CA 1
ATOM 1587 C C . TYR B 2 85 ? 26.213 -0.303 18.890 1.00 27.95 86 TYR L C 1
ATOM 1588 O O . TYR B 2 85 ? 25.933 0.875 19.108 1.00 29.21 86 TYR L O 1
ATOM 1597 N N . TYR B 2 86 ? 25.746 -1.321 19.607 1.00 29.36 87 TYR L N 1
ATOM 1598 C CA . TYR B 2 86 ? 24.852 -1.124 20.745 1.00 28.53 87 TYR L CA 1
ATOM 1599 C C . TYR B 2 86 ? 25.457 -1.738 21.987 1.00 26.27 87 TYR L C 1
ATOM 1600 O O . TYR B 2 86 ? 25.943 -2.865 21.937 1.00 26.29 87 TYR L O 1
ATOM 1609 N N . CYS B 2 87 ? 25.448 -1.004 23.092 1.00 26.30 88 CYS L N 1
ATOM 1610 C CA . CYS B 2 87 ? 25.926 -1.573 24.334 1.00 29.70 88 CYS L CA 1
ATOM 1611 C C . CYS B 2 87 ? 24.666 -2.079 25.019 1.00 28.78 88 CYS L C 1
ATOM 1612 O O . CYS B 2 87 ? 23.559 -1.667 24.672 1.00 28.02 88 CYS L O 1
ATOM 1615 N N . GLN B 2 88 ? 24.821 -2.978 25.978 1.00 28.80 89 GLN L N 1
ATOM 1616 C CA . GLN B 2 88 ? 23.660 -3.492 26.691 1.00 27.69 89 GLN L CA 1
ATOM 1617 C C . GLN B 2 88 ? 24.052 -3.975 28.069 1.00 27.03 89 GLN L C 1
ATOM 1618 O O . GLN B 2 88 ? 25.076 -4.651 28.229 1.00 29.40 89 GLN L O 1
ATOM 1624 N N . GLN B 2 89 ? 23.246 -3.629 29.069 1.00 25.45 90 GLN L N 1
ATOM 1625 C CA . GLN B 2 89 ? 23.523 -4.101 30.411 1.00 26.38 90 GLN L CA 1
ATOM 1626 C C . GLN B 2 89 ? 23.243 -5.605 30.392 1.00 27.10 90 GLN L C 1
ATOM 1627 O O . GLN B 2 89 ? 22.344 -6.078 29.689 1.00 25.87 90 GLN L O 1
ATOM 1633 N N . TRP B 2 90 ? 24.032 -6.347 31.158 1.00 26.74 91 TRP L N 1
ATOM 1634 C CA . TRP B 2 90 ? 23.919 -7.795 31.220 1.00 24.43 91 TRP L CA 1
ATOM 1635 C C . TRP B 2 90 ? 22.704 -8.306 31.987 1.00 25.34 91 TRP L C 1
ATOM 1636 O O . TRP B 2 90 ? 22.264 -9.437 31.763 1.00 23.76 91 TRP L O 1
ATOM 1647 N N . ASN B 2 91 ? 22.160 -7.465 32.868 1.00 26.43 92 ASN L N 1
ATOM 1648 C CA . ASN B 2 91 ? 21.042 -7.840 33.730 1.00 26.30 92 ASN L CA 1
ATOM 1649 C C . ASN B 2 91 ? 19.640 -7.307 33.432 1.00 26.42 92 ASN L C 1
ATOM 1650 O O . ASN B 2 91 ? 19.453 -6.423 32.599 1.00 27.62 92 ASN L O 1
ATOM 1655 N N . TYR B 2 92 ? 18.675 -7.864 34.167 1.00 29.48 93 TYR L N 1
ATOM 1656 C CA . TYR B 2 92 ? 17.230 -7.613 34.058 1.00 34.22 93 TYR L CA 1
ATOM 1657 C C . TYR B 2 92 ? 16.573 -6.588 33.136 1.00 40.68 93 TYR L C 1
ATOM 1658 O O . TYR B 2 92 ? 15.683 -6.949 32.358 1.00 50.98 93 TYR L O 1
ATOM 1667 N N . PRO B 2 93 ? 16.911 -5.303 33.236 1.00 35.73 94 PRO L N 1
ATOM 1668 C CA . PRO B 2 93 ? 16.101 -4.608 32.223 1.00 31.67 94 PRO L CA 1
ATOM 1669 C C . PRO B 2 93 ? 16.565 -4.911 30.790 1.00 27.53 94 PRO L C 1
ATOM 1670 O O . PRO B 2 93 ? 15.803 -4.762 29.827 1.00 24.90 94 PRO L O 1
ATOM 1674 N N . PHE B 2 94 ? 17.814 -5.362 30.678 1.00 26.26 96 PHE L N 1
ATOM 1675 C CA . PHE B 2 94 ? 18.439 -5.717 29.404 1.00 24.71 96 PHE L CA 1
ATOM 1676 C C . PHE B 2 94 ? 18.374 -4.549 28.431 1.00 26.90 96 PHE L C 1
ATOM 1677 O O . PHE B 2 94 ? 18.313 -4.740 27.214 1.00 27.06 96 PHE L O 1
ATOM 1685 N N . THR B 2 95 ? 18.391 -3.338 28.979 1.00 25.70 97 THR L N 1
ATOM 1686 C CA . THR B 2 95 ? 18.328 -2.124 28.178 1.00 26.48 97 THR L CA 1
ATOM 1687 C C . THR B 2 95 ? 19.525 -1.992 27.254 1.00 24.99 97 THR L C 1
ATOM 1688 O O . THR B 2 95 ? 20.649 -2.272 27.652 1.00 25.32 97 THR L O 1
ATOM 1692 N N . PHE B 2 96 ? 19.263 -1.573 26.019 1.00 28.03 98 PHE L N 1
ATOM 1693 C CA . PHE B 2 96 ? 20.308 -1.351 25.024 1.00 27.41 98 PHE L CA 1
ATOM 1694 C C . PHE B 2 96 ? 20.580 0.155 24.961 1.00 30.41 98 PHE L C 1
ATOM 1695 O O . PHE B 2 96 ? 19.671 0.971 25.174 1.00 30.07 98 PHE L O 1
ATOM 1703 N N . GLY B 2 97 ? 21.825 0.523 24.675 1.00 31.08 99 GLY L N 1
ATOM 1704 C CA . GLY B 2 97 ? 22.155 1.928 24.558 1.00 29.70 99 GLY L CA 1
ATOM 1705 C C . GLY B 2 97 ? 21.492 2.433 23.291 1.00 30.70 99 GLY L C 1
ATOM 1706 O O . GLY B 2 97 ? 21.005 1.625 22.492 1.00 31.04 99 GLY L O 1
ATOM 1707 N N . GLY B 2 98 ? 21.463 3.750 23.098 1.00 31.02 100 GLY L N 1
ATOM 1708 C CA . GLY B 2 98 ? 20.847 4.311 21.909 1.00 30.02 100 GLY L CA 1
ATOM 1709 C C . GLY B 2 98 ? 21.528 3.898 20.613 1.00 32.05 100 GLY L C 1
ATOM 1710 O O . GLY B 2 98 ? 20.978 4.063 19.527 1.00 32.54 100 GLY L O 1
ATOM 1711 N N . GLY B 2 99 ? 22.736 3.363 20.722 1.00 33.85 101 GLY L N 1
ATOM 1712 C CA . GLY B 2 99 ? 23.450 2.929 19.539 1.00 32.72 101 GLY L CA 1
ATOM 1713 C C . GLY B 2 99 ? 24.353 4.001 18.970 1.00 34.22 101 GLY L C 1
ATOM 1714 O O . GLY B 2 99 ? 24.072 5.197 19.097 1.00 32.15 101 GLY L O 1
ATOM 1715 N N . THR B 2 100 ? 25.447 3.560 18.350 1.00 35.56 102 THR L N 1
ATOM 1716 C CA . THR B 2 100 ? 26.414 4.455 17.728 1.00 33.21 102 THR L CA 1
ATOM 1717 C C . THR B 2 100 ? 26.583 4.049 16.273 1.00 32.11 102 THR L C 1
ATOM 1718 O O . THR B 2 100 ? 26.923 2.903 15.979 1.00 30.48 102 THR L O 1
ATOM 1722 N N . LYS B 2 101 ? 26.334 4.975 15.356 1.00 33.93 103 LYS L N 1
ATOM 1723 C CA . LYS B 2 101 ? 26.503 4.663 13.943 1.00 35.93 103 LYS L CA 1
ATOM 1724 C C . LYS B 2 101 ? 27.925 5.016 13.536 1.00 35.49 103 LYS L C 1
ATOM 1725 O O . LYS B 2 101 ? 28.324 6.179 13.559 1.00 34.98 103 LYS L O 1
ATOM 1731 N N . LEU B 2 102 ? 28.693 4.001 13.172 1.00 34.31 104 LEU L N 1
ATOM 1732 C CA . LEU B 2 102 ? 30.062 4.223 12.774 1.00 33.35 104 LEU L CA 1
ATOM 1733 C C . LEU B 2 102 ? 30.148 4.152 11.271 1.00 33.74 104 LEU L C 1
ATOM 1734 O O . LEU B 2 102 ? 29.792 3.139 10.669 1.00 31.25 104 LEU L O 1
ATOM 1739 N N . GLU B 2 103 ? 30.605 5.243 10.665 1.00 36.54 105 GLU L N 1
ATOM 1740 C CA . GLU B 2 103 ? 30.748 5.292 9.223 1.00 39.67 105 GLU L CA 1
ATOM 1741 C C . GLU B 2 103 ? 32.161 5.648 8.834 1.00 38.21 105 GLU L C 1
ATOM 1742 O O . GLU B 2 103 ? 32.942 6.113 9.658 1.00 38.43 105 GLU L O 1
ATOM 1748 N N . ILE B 2 104 ? 32.486 5.400 7.572 1.00 38.95 106 ILE L N 1
ATOM 1749 C CA . ILE B 2 104 ? 33.809 5.679 7.038 1.00 36.61 106 ILE L CA 1
ATOM 1750 C C . ILE B 2 104 ? 33.951 7.122 6.591 1.00 36.34 106 ILE L C 1
ATOM 1751 O O . ILE B 2 104 ? 33.186 7.587 5.742 1.00 36.05 106 ILE L O 1
ATOM 1756 N N . LYS B 2 105 A 34.913 7.837 7.172 1.00 36.83 106 LYS L N 1
ATOM 1757 C CA . LYS B 2 105 A 35.146 9.216 6.759 1.00 35.47 106 LYS L CA 1
ATOM 1758 C C . LYS B 2 105 A 35.906 9.133 5.447 1.00 35.35 106 LYS L C 1
ATOM 1759 O O . LYS B 2 105 A 36.700 8.216 5.216 1.00 35.60 106 LYS L O 1
ATOM 1765 N N . ARG B 2 106 ? 35.659 10.095 4.582 1.00 33.48 107 ARG L N 1
ATOM 1766 C CA . ARG B 2 106 ? 36.279 10.086 3.282 1.00 32.58 107 ARG L CA 1
ATOM 1767 C C . ARG B 2 106 ? 36.348 11.533 2.833 1.00 32.56 107 ARG L C 1
ATOM 1768 O O . ARG B 2 106 ? 35.846 12.417 3.524 1.00 31.91 107 ARG L O 1
ATOM 1776 N N . ALA B 2 107 ? 36.985 11.782 1.696 1.00 33.92 108 ALA L N 1
ATOM 1777 C CA . ALA B 2 107 ? 37.094 13.139 1.181 1.00 32.80 108 ALA L CA 1
ATOM 1778 C C . ALA B 2 107 ? 35.736 13.632 0.688 1.00 31.44 108 ALA L C 1
ATOM 1779 O O . ALA B 2 107 ? 34.934 12.865 0.138 1.00 27.06 108 ALA L O 1
ATOM 1781 N N . ASP B 2 108 ? 35.480 14.917 0.901 1.00 32.03 109 ASP L N 1
ATOM 1782 C CA . ASP B 2 108 ? 34.234 15.521 0.456 1.00 32.19 109 ASP L CA 1
ATOM 1783 C C . ASP B 2 108 ? 34.034 15.284 -1.041 1.00 33.20 109 ASP L C 1
ATOM 1784 O O . ASP B 2 108 ? 34.997 15.262 -1.817 1.00 34.45 109 ASP L O 1
ATOM 1789 N N . ALA B 2 109 ? 32.778 15.081 -1.434 1.00 34.09 110 ALA L N 1
ATOM 1790 C CA . ALA B 2 109 ? 32.415 14.850 -2.831 1.00 31.45 110 ALA L CA 1
ATOM 1791 C C . ALA B 2 109 ? 31.095 15.565 -3.076 1.00 32.28 110 ALA L C 1
ATOM 1792 O O . ALA B 2 109 ? 30.146 15.421 -2.298 1.00 32.20 110 ALA L O 1
ATOM 1794 N N . ALA B 2 110 ? 31.051 16.352 -4.147 1.00 32.39 111 ALA L N 1
ATOM 1795 C CA . ALA B 2 110 ? 29.858 17.100 -4.498 1.00 29.86 111 ALA L CA 1
ATOM 1796 C C . ALA B 2 110 ? 28.891 16.133 -5.139 1.00 27.89 111 ALA L C 1
ATOM 1797 O O . ALA B 2 110 ? 29.305 15.184 -5.806 1.00 30.19 111 ALA L O 1
ATOM 1799 N N . PRO B 2 111 ? 27.585 16.350 -4.940 1.00 25.32 112 PRO L N 1
ATOM 1800 C CA . PRO B 2 111 ? 26.620 15.437 -5.547 1.00 23.55 112 PRO L CA 1
ATOM 1801 C C . PRO B 2 111 ? 26.470 15.640 -7.046 1.00 26.04 112 PRO L C 1
ATOM 1802 O O . PRO B 2 111 ? 26.688 16.738 -7.560 1.00 28.33 112 PRO L O 1
ATOM 1806 N N . THR B 2 112 ? 26.121 14.563 -7.745 1.00 26.50 113 THR L N 1
ATOM 1807 C CA . THR B 2 112 ? 25.860 14.624 -9.175 1.00 25.74 113 THR L CA 1
ATOM 1808 C C . THR B 2 112 ? 24.333 14.678 -9.211 1.00 24.89 113 THR L C 1
ATOM 1809 O O . THR B 2 112 ? 23.667 13.692 -8.899 1.00 24.37 113 THR L O 1
ATOM 1813 N N . VAL B 2 113 ? 23.793 15.844 -9.563 1.00 24.63 114 VAL L N 1
ATOM 1814 C CA . VAL B 2 113 ? 22.348 16.069 -9.607 1.00 23.21 114 VAL L CA 1
ATOM 1815 C C . VAL B 2 113 ? 21.713 15.816 -10.984 1.00 25.86 114 VAL L C 1
ATOM 1816 O O . VAL B 2 113 ? 22.236 16.247 -12.015 1.00 26.72 114 VAL L O 1
ATOM 1820 N N . SER B 2 114 ? 20.582 15.113 -10.985 1.00 24.11 115 SER L N 1
ATOM 1821 C CA . SER B 2 114 ? 19.854 14.794 -12.208 1.00 24.21 115 SER L CA 1
ATOM 1822 C C . SER B 2 114 ? 18.363 14.964 -11.958 1.00 23.81 115 SER L C 1
ATOM 1823 O O . SER B 2 114 ? 17.835 14.436 -10.988 1.00 21.35 115 SER L O 1
ATOM 1826 N N . ILE B 2 115 ? 17.682 15.692 -12.837 1.00 23.90 116 ILE L N 1
ATOM 1827 C CA . ILE B 2 115 ? 16.245 15.891 -12.684 1.00 22.25 116 ILE L CA 1
ATOM 1828 C C . ILE B 2 115 ? 15.495 15.185 -13.821 1.00 21.42 116 ILE L C 1
ATOM 1829 O O . ILE B 2 115 ? 15.992 15.102 -14.943 1.00 24.45 116 ILE L O 1
ATOM 1834 N N . PHE B 2 116 ? 14.318 14.637 -13.521 1.00 22.08 117 PHE L N 1
ATOM 1835 C CA . PHE B 2 116 ? 13.519 13.914 -14.520 1.00 23.12 117 PHE L CA 1
ATOM 1836 C C . PHE B 2 116 ? 12.054 14.310 -14.481 1.00 25.08 117 PHE L C 1
ATOM 1837 O O . PHE B 2 116 ? 11.447 14.372 -13.413 1.00 28.18 117 PHE L O 1
ATOM 1845 N N . PRO B 2 117 ? 11.465 14.584 -15.653 1.00 25.97 118 PRO L N 1
ATOM 1846 C CA . PRO B 2 117 ? 10.059 14.977 -15.752 1.00 26.26 118 PRO L CA 1
ATOM 1847 C C . PRO B 2 117 ? 9.146 13.763 -15.587 1.00 26.24 118 PRO L C 1
ATOM 1848 O O . PRO B 2 117 ? 9.626 12.630 -15.552 1.00 26.03 118 PRO L O 1
ATOM 1852 N N . PRO B 2 118 ? 7.822 13.990 -15.449 1.00 26.01 119 PRO L N 1
ATOM 1853 C CA . PRO B 2 118 ? 6.862 12.892 -15.308 1.00 24.60 119 PRO L CA 1
ATOM 1854 C C . PRO B 2 118 ? 6.896 12.131 -16.623 1.00 24.73 119 PRO L C 1
ATOM 1855 O O . PRO B 2 118 ? 6.994 12.743 -17.685 1.00 26.46 119 PRO L O 1
ATOM 1859 N N . SER B 2 119 ? 6.816 10.811 -16.574 1.00 26.59 120 SER L N 1
ATOM 1860 C CA . SER B 2 119 ? 6.835 10.021 -17.806 1.00 27.05 120 SER L CA 1
ATOM 1861 C C . SER B 2 119 ? 5.494 10.096 -18.548 1.00 27.56 120 SER L C 1
ATOM 1862 O O . SER B 2 119 ? 4.485 10.511 -17.989 1.00 26.51 120 SER L O 1
ATOM 1865 N N . SER B 2 120 ? 5.490 9.693 -19.813 1.00 29.57 121 SER L N 1
ATOM 1866 C CA . SER B 2 120 ? 4.256 9.702 -20.589 1.00 32.38 121 SER L CA 1
ATOM 1867 C C . SER B 2 120 ? 3.274 8.746 -19.939 1.00 32.85 121 SER L C 1
ATOM 1868 O O . SER B 2 120 ? 2.085 9.049 -19.825 1.00 34.74 121 SER L O 1
ATOM 1871 N N . GLU B 2 121 ? 3.781 7.590 -19.513 1.00 32.67 122 GLU L N 1
ATOM 1872 C CA . GLU B 2 121 ? 2.941 6.577 -18.886 1.00 32.66 122 GLU L CA 1
ATOM 1873 C C . GLU B 2 121 ? 2.241 7.098 -17.658 1.00 30.75 122 GLU L C 1
ATOM 1874 O O . GLU B 2 121 ? 1.042 6.896 -17.500 1.00 30.67 122 GLU L O 1
ATOM 1880 N N . GLN B 2 122 ? 2.983 7.766 -16.782 1.00 29.77 123 GLN L N 1
ATOM 1881 C CA . GLN B 2 122 ? 2.376 8.280 -15.564 1.00 27.55 123 GLN L CA 1
ATOM 1882 C C . GLN B 2 122 ? 1.371 9.378 -15.848 1.00 27.58 123 GLN L C 1
ATOM 1883 O O . GLN B 2 122 ? 0.310 9.439 -15.221 1.00 26.76 123 GLN L O 1
ATOM 1889 N N . LEU B 2 123 ? 1.711 10.255 -16.787 1.00 28.12 124 LEU L N 1
ATOM 1890 C CA . LEU B 2 123 ? 0.817 11.351 -17.124 1.00 30.23 124 LEU L CA 1
ATOM 1891 C C . LEU B 2 123 ? -0.488 10.833 -17.720 1.00 33.20 124 LEU L C 1
ATOM 1892 O O . LEU B 2 123 ? -1.552 11.365 -17.410 1.00 34.75 124 LEU L O 1
ATOM 1897 N N . THR B 2 124 ? -0.422 9.799 -18.561 1.00 36.34 125 THR L N 1
ATOM 1898 C CA . THR B 2 124 ? -1.652 9.268 -19.138 1.00 39.10 125 THR L CA 1
ATOM 1899 C C . THR B 2 124 ? -2.449 8.609 -18.017 1.00 39.32 125 THR L C 1
ATOM 1900 O O . THR B 2 124 ? -3.650 8.383 -18.150 1.00 41.80 125 THR L O 1
ATOM 1904 N N . SER B 2 125 ? -1.773 8.318 -16.907 1.00 39.39 126 SER L N 1
ATOM 1905 C CA . SER B 2 125 ? -2.405 7.702 -15.738 1.00 41.27 126 SER L CA 1
ATOM 1906 C C . SER B 2 125 ? -3.099 8.777 -14.911 1.00 39.63 126 SER L C 1
ATOM 1907 O O . SER B 2 125 ? -3.842 8.477 -13.976 1.00 38.96 126 SER L O 1
ATOM 1910 N N . GLY B 2 126 ? -2.822 10.032 -15.250 1.00 38.02 127 GLY L N 1
ATOM 1911 C CA . GLY B 2 126 ? -3.425 11.144 -14.547 1.00 34.57 127 GLY L CA 1
ATOM 1912 C C . GLY B 2 126 ? -2.609 11.671 -13.383 1.00 34.80 127 GLY L C 1
ATOM 1913 O O . GLY B 2 126 ? -3.099 12.504 -12.624 1.00 34.30 127 GLY L O 1
ATOM 1914 N N . GLY B 2 127 ? -1.375 11.198 -13.227 1.00 34.01 128 GLY L N 1
ATOM 1915 C CA . GLY B 2 127 ? -0.547 11.674 -12.129 1.00 30.77 128 GLY L CA 1
ATOM 1916 C C . GLY B 2 127 ? 0.717 12.317 -12.656 1.00 28.59 128 GLY L C 1
ATOM 1917 O O . GLY B 2 127 ? 0.968 12.295 -13.856 1.00 30.29 128 GLY L O 1
ATOM 1918 N N . ALA B 2 128 ? 1.523 12.891 -11.774 1.00 26.33 129 ALA L N 1
ATOM 1919 C CA . ALA B 2 128 ? 2.754 13.523 -12.219 1.00 25.10 129 ALA L CA 1
ATOM 1920 C C . ALA B 2 128 ? 3.766 13.602 -11.079 1.00 26.52 129 ALA L C 1
ATOM 1921 O O . ALA B 2 128 ? 3.517 14.243 -10.050 1.00 27.46 129 ALA L O 1
ATOM 1923 N N . SER B 2 129 ? 4.899 12.932 -11.267 1.00 24.93 130 SER L N 1
ATOM 1924 C CA . SER B 2 129 ? 5.969 12.930 -10.281 1.00 23.84 130 SER L CA 1
ATOM 1925 C C . SER B 2 129 ? 7.238 13.414 -10.946 1.00 22.96 130 SER L C 1
ATOM 1926 O O . SER B 2 129 ? 7.592 12.972 -12.036 1.00 22.63 130 SER L O 1
ATOM 1929 N N . VAL B 2 130 ? 7.917 14.340 -10.291 1.00 22.34 131 VAL L N 1
ATOM 1930 C CA . VAL B 2 130 ? 9.162 14.848 -10.826 1.00 23.33 131 VAL L CA 1
ATOM 1931 C C . VAL B 2 130 ? 10.232 14.268 -9.918 1.00 22.68 131 VAL L C 1
ATOM 1932 O O . VAL B 2 130 ? 10.159 14.413 -8.700 1.00 21.70 131 VAL L O 1
ATOM 1936 N N . VAL B 2 131 ? 11.210 13.595 -10.508 1.00 21.69 132 VAL L N 1
ATOM 1937 C CA . VAL B 2 131 ? 12.253 12.963 -9.722 1.00 23.58 132 VAL L CA 1
ATOM 1938 C C . VAL B 2 131 ? 13.606 13.634 -9.849 1.00 26.38 132 VAL L C 1
ATOM 1939 O O . VAL B 2 131 ? 13.989 14.098 -10.918 1.00 28.42 132 VAL L O 1
ATOM 1943 N N . CYS B 2 132 ? 14.331 13.665 -8.739 1.00 27.17 133 CYS L N 1
ATOM 1944 C CA . CYS B 2 132 ? 15.653 14.253 -8.707 1.00 27.44 133 CYS L CA 1
ATOM 1945 C C . CYS B 2 132 ? 16.618 13.351 -7.940 1.00 27.36 133 CYS L C 1
ATOM 1946 O O . CYS B 2 132 ? 16.347 12.948 -6.811 1.00 27.82 133 CYS L O 1
ATOM 1949 N N . PHE B 2 133 ? 17.736 13.019 -8.570 1.00 25.03 134 PHE L N 1
ATOM 1950 C CA . PHE B 2 133 ? 18.747 12.195 -7.932 1.00 25.51 134 PHE L CA 1
ATOM 1951 C C . PHE B 2 133 ? 19.935 13.076 -7.600 1.00 26.16 134 PHE L C 1
ATOM 1952 O O . PHE B 2 133 ? 20.328 13.926 -8.392 1.00 27.66 134 PHE L O 1
ATOM 1960 N N . LEU B 2 134 ? 20.476 12.893 -6.405 1.00 26.49 135 LEU L N 1
ATOM 1961 C CA . LEU B 2 134 ? 21.658 13.619 -5.962 1.00 26.32 135 LEU L CA 1
ATOM 1962 C C . LEU B 2 134 ? 22.536 12.451 -5.539 1.00 26.95 135 LEU L C 1
ATOM 1963 O O . LEU B 2 134 ? 22.417 11.937 -4.430 1.00 25.91 135 LEU L O 1
ATOM 1968 N N . ASN B 2 135 ? 23.402 12.013 -6.442 1.00 27.08 136 ASN L N 1
ATOM 1969 C CA . ASN B 2 135 ? 24.230 10.860 -6.155 1.00 26.54 136 ASN L CA 1
ATOM 1970 C C . ASN B 2 135 ? 25.697 11.067 -5.818 1.00 29.35 136 ASN L C 1
ATOM 1971 O O . ASN B 2 135 ? 26.316 12.080 -6.154 1.00 28.89 136 ASN L O 1
ATOM 1976 N N . ASN B 2 136 ? 26.226 10.058 -5.131 1.00 30.91 137 ASN L N 1
ATOM 1977 C CA . ASN B 2 136 ? 27.620 9.978 -4.738 1.00 29.11 137 ASN L CA 1
ATOM 1978 C C . ASN B 2 136 ? 28.239 11.234 -4.165 1.00 27.74 137 ASN L C 1
ATOM 1979 O O . ASN B 2 136 ? 29.141 11.816 -4.757 1.00 31.61 137 ASN L O 1
ATOM 1984 N N . PHE B 2 137 ? 27.764 11.649 -3.003 1.00 27.79 138 PHE L N 1
ATOM 1985 C CA . PHE B 2 137 ? 28.311 12.827 -2.354 1.00 27.04 138 PHE L CA 1
ATOM 1986 C C . PHE B 2 137 ? 28.766 12.469 -0.941 1.00 28.58 138 PHE L C 1
ATOM 1987 O O . PHE B 2 137 ? 28.346 11.456 -0.382 1.00 29.04 138 PHE L O 1
ATOM 1995 N N . TYR B 2 138 ? 29.643 13.291 -0.381 1.00 29.47 139 TYR L N 1
ATOM 1996 C CA . TYR B 2 138 ? 30.136 13.100 0.979 1.00 29.47 139 TYR L CA 1
ATOM 1997 C C . TYR B 2 138 ? 30.564 14.474 1.502 1.00 30.13 139 TYR L C 1
ATOM 1998 O O . TYR B 2 138 ? 31.195 15.241 0.769 1.00 30.15 139 TYR L O 1
ATOM 2007 N N . PRO B 2 139 ? 30.226 14.815 2.762 1.00 30.33 140 PRO L N 1
ATOM 2008 C CA . PRO B 2 139 ? 29.481 14.078 3.793 1.00 31.13 140 PRO L CA 1
ATOM 2009 C C . PRO B 2 139 ? 27.989 13.865 3.517 1.00 33.28 140 PRO L C 1
ATOM 2010 O O . PRO B 2 139 ? 27.471 14.285 2.488 1.00 30.90 140 PRO L O 1
ATOM 2014 N N . LYS B 2 140 ? 27.302 13.224 4.458 1.00 34.98 141 LYS L N 1
ATOM 2015 C CA . LYS B 2 140 ? 25.887 12.913 4.304 1.00 36.11 141 LYS L CA 1
ATOM 2016 C C . LYS B 2 140 ? 24.927 14.093 4.346 1.00 35.16 141 LYS L C 1
ATOM 2017 O O . LYS B 2 140 ? 23.877 14.057 3.705 1.00 35.73 141 LYS L O 1
ATOM 2023 N N . ASP B 2 141 ? 25.270 15.128 5.101 1.00 33.69 142 ASP L N 1
ATOM 2024 C CA . ASP B 2 141 ? 24.409 16.301 5.208 1.00 35.49 142 ASP L CA 1
ATOM 2025 C C . ASP B 2 141 ? 24.177 16.946 3.851 1.00 33.93 142 ASP L C 1
ATOM 2026 O O . ASP B 2 141 ? 25.124 17.259 3.129 1.00 36.67 142 ASP L O 1
ATOM 2031 N N . ILE B 2 142 ? 22.914 17.145 3.499 1.00 31.76 143 ILE L N 1
ATOM 2032 C CA . ILE B 2 142 ? 22.599 17.755 2.215 1.00 30.63 143 ILE L CA 1
ATOM 2033 C C . ILE B 2 142 ? 21.179 18.290 2.251 1.00 31.83 143 ILE L C 1
ATOM 2034 O O . ILE B 2 142 ? 20.314 17.710 2.898 1.00 30.33 143 ILE L O 1
ATOM 2039 N N . ASN B 2 143 ? 20.953 19.413 1.577 1.00 35.50 144 ASN L N 1
ATOM 2040 C CA . ASN B 2 143 ? 19.630 20.022 1.533 1.00 36.40 144 ASN L CA 1
ATOM 2041 C C . ASN B 2 143 ? 19.093 20.081 0.103 1.00 36.40 144 ASN L C 1
ATOM 2042 O O . ASN B 2 143 ? 19.782 20.543 -0.807 1.00 36.98 144 ASN L O 1
ATOM 2047 N N . VAL B 2 144 ? 17.871 19.596 -0.099 1.00 34.59 145 VAL L N 1
ATOM 2048 C CA . VAL B 2 144 ? 17.259 19.634 -1.420 1.00 32.93 145 VAL L CA 1
ATOM 2049 C C . VAL B 2 144 ? 16.030 20.539 -1.349 1.00 32.45 145 VAL L C 1
ATOM 2050 O O . VAL B 2 144 ? 15.165 20.388 -0.480 1.00 32.31 145 VAL L O 1
ATOM 2054 N N . LYS B 2 145 ? 15.970 21.494 -2.265 1.00 31.16 146 LYS L N 1
ATOM 2055 C CA . LYS B 2 145 ? 14.868 22.439 -2.317 1.00 30.29 146 LYS L CA 1
ATOM 2056 C C . LYS B 2 145 ? 14.270 22.405 -3.713 1.00 29.01 146 LYS L C 1
ATOM 2057 O O . LYS B 2 145 ? 14.994 22.481 -4.703 1.00 29.09 146 LYS L O 1
ATOM 2063 N N . TRP B 2 146 ? 12.951 22.262 -3.792 1.00 26.58 147 TRP L N 1
ATOM 2064 C CA . TRP B 2 146 ? 12.272 22.253 -5.073 1.00 24.87 147 TRP L CA 1
ATOM 2065 C C . TRP B 2 146 ? 11.660 23.611 -5.358 1.00 25.31 147 TRP L C 1
ATOM 2066 O O . TRP B 2 146 ? 11.222 24.316 -4.449 1.00 26.45 147 TRP L O 1
ATOM 2077 N N . LYS B 2 147 ? 11.629 23.966 -6.632 1.00 24.38 148 LYS L N 1
ATOM 2078 C CA . LYS B 2 147 ? 11.040 25.221 -7.069 1.00 26.54 148 LYS L CA 1
ATOM 2079 C C . LYS B 2 147 ? 10.220 24.995 -8.341 1.00 27.30 148 LYS L C 1
ATOM 2080 O O . LYS B 2 147 ? 10.669 24.327 -9.275 1.00 28.38 148 LYS L O 1
ATOM 2086 N N . ILE B 2 148 ? 9.008 25.531 -8.373 1.00 26.56 149 ILE L N 1
ATOM 2087 C CA . ILE B 2 148 ? 8.165 25.418 -9.562 1.00 24.81 149 ILE L CA 1
ATOM 2088 C C . ILE B 2 148 ? 8.036 26.846 -10.060 1.00 27.18 149 ILE L C 1
ATOM 2089 O O . ILE B 2 148 ? 7.618 27.737 -9.315 1.00 25.59 149 ILE L O 1
ATOM 2094 N N . ASP B 2 149 ? 8.412 27.066 -11.314 1.00 30.29 150 ASP L N 1
ATOM 2095 C CA . ASP B 2 149 ? 8.393 28.408 -11.887 1.00 32.93 150 ASP L CA 1
ATOM 2096 C C . ASP B 2 149 ? 9.053 29.385 -10.917 1.00 34.88 150 ASP L C 1
ATOM 2097 O O . ASP B 2 149 ? 8.569 30.500 -10.725 1.00 38.57 150 ASP L O 1
ATOM 2102 N N . GLY B 2 150 ? 10.142 28.947 -10.289 1.00 34.96 151 GLY L N 1
ATOM 2103 C CA . GLY B 2 150 ? 10.867 29.800 -9.364 1.00 37.68 151 GLY L CA 1
ATOM 2104 C C . GLY B 2 150 ? 10.415 29.894 -7.911 1.00 40.61 151 GLY L C 1
ATOM 2105 O O . GLY B 2 150 ? 11.149 30.437 -7.089 1.00 44.12 151 GLY L O 1
ATOM 2106 N N . SER B 2 151 ? 9.233 29.389 -7.572 1.00 39.13 152 SER L N 1
ATOM 2107 C CA . SER B 2 151 ? 8.769 29.463 -6.189 1.00 38.68 152 SER L CA 1
ATOM 2108 C C . SER B 2 151 ? 8.955 28.136 -5.464 1.00 38.37 152 SER L C 1
ATOM 2109 O O . SER B 2 151 ? 8.572 27.083 -5.974 1.00 37.51 152 SER L O 1
ATOM 2112 N N . GLU B 2 152 ? 9.536 28.188 -4.268 1.00 39.10 153 GLU L N 1
ATOM 2113 C CA . GLU B 2 152 ? 9.785 26.973 -3.497 1.00 40.64 153 GLU L CA 1
ATOM 2114 C C . GLU B 2 152 ? 8.545 26.155 -3.183 1.00 37.75 153 GLU L C 1
ATOM 2115 O O . GLU B 2 152 ? 7.525 26.680 -2.757 1.00 37.04 153 GLU L O 1
ATOM 2121 N N . ARG B 2 153 ? 8.668 24.851 -3.381 1.00 35.87 154 ARG L N 1
ATOM 2122 C CA . ARG B 2 153 ? 7.580 23.920 -3.145 1.00 37.37 154 ARG L CA 1
ATOM 2123 C C . ARG B 2 153 ? 8.020 22.874 -2.133 1.00 38.92 154 ARG L C 1
ATOM 2124 O O . ARG B 2 153 ? 8.943 22.099 -2.388 1.00 37.18 154 ARG L O 1
ATOM 2132 N N . GLN B 2 154 ? 7.360 22.848 -0.980 1.00 42.98 155 GLN L N 1
ATOM 2133 C CA . GLN B 2 154 ? 7.733 21.888 0.042 1.00 46.77 155 GLN L CA 1
ATOM 2134 C C . GLN B 2 154 ? 6.743 20.754 0.244 1.00 44.52 155 GLN L C 1
ATOM 2135 O O . GLN B 2 154 ? 7.126 19.664 0.669 1.00 47.17 155 GLN L O 1
ATOM 2141 N N . ASN B 2 155 ? 5.475 20.998 -0.060 1.00 41.00 156 ASN L N 1
ATOM 2142 C CA . ASN B 2 155 ? 4.472 19.953 0.087 1.00 40.77 156 ASN L CA 1
ATOM 2143 C C . ASN B 2 155 ? 4.524 18.985 -1.101 1.00 37.07 156 ASN L C 1
ATOM 2144 O O . ASN B 2 155 ? 4.797 19.389 -2.232 1.00 35.21 156 ASN L O 1
ATOM 2149 N N . GLY B 2 156 ? 4.270 17.706 -0.840 1.00 32.37 157 GLY L N 1
ATOM 2150 C CA . GLY B 2 156 ? 4.292 16.720 -1.906 1.00 29.51 157 GLY L CA 1
ATOM 2151 C C . GLY B 2 156 ? 5.670 16.159 -2.221 1.00 31.04 157 GLY L C 1
ATOM 2152 O O . GLY B 2 156 ? 5.831 15.394 -3.176 1.00 32.29 157 GLY L O 1
ATOM 2153 N N . VAL B 2 157 ? 6.665 16.531 -1.421 1.00 29.92 158 VAL L N 1
ATOM 2154 C CA . VAL B 2 157 ? 8.038 16.062 -1.615 1.00 28.54 158 VAL L CA 1
ATOM 2155 C C . VAL B 2 157 ? 8.397 14.900 -0.686 1.00 27.77 158 VAL L C 1
ATOM 2156 O O . VAL B 2 157 ? 8.213 14.991 0.527 1.00 27.10 158 VAL L O 1
ATOM 2160 N N . LEU B 2 158 ? 8.908 13.813 -1.260 1.00 27.55 159 LEU L N 1
ATOM 2161 C CA . LEU B 2 158 ? 9.334 12.647 -0.482 1.00 28.38 159 LEU L CA 1
ATOM 2162 C C . LEU B 2 158 ? 10.784 12.335 -0.824 1.00 28.29 159 LEU L C 1
ATOM 2163 O O . LEU B 2 158 ? 11.153 12.279 -2.002 1.00 26.92 159 LEU L O 1
ATOM 2168 N N . ASN B 2 159 ? 11.594 12.129 0.214 1.00 30.66 160 ASN L N 1
ATOM 2169 C CA . ASN B 2 159 ? 13.020 11.838 0.064 1.00 28.88 160 ASN L CA 1
ATOM 2170 C C . ASN B 2 159 ? 13.420 10.455 0.568 1.00 30.30 160 ASN L C 1
ATOM 2171 O O . ASN B 2 159 ? 12.792 9.891 1.462 1.00 30.55 160 ASN L O 1
ATOM 2176 N N . SER B 2 160 ? 14.491 9.924 -0.003 1.00 30.53 161 SER L N 1
ATOM 2177 C CA . SER B 2 160 ? 15.001 8.616 0.372 1.00 28.90 161 SER L CA 1
ATOM 2178 C C . SER B 2 160 ? 16.532 8.672 0.249 1.00 30.34 161 SER L C 1
ATOM 2179 O O . SER B 2 160 ? 17.062 9.272 -0.688 1.00 27.27 161 SER L O 1
ATOM 2182 N N . TRP B 2 161 ? 17.238 8.069 1.202 1.00 32.03 162 TRP L N 1
ATOM 2183 C CA . TRP B 2 161 ? 18.701 8.064 1.189 1.00 32.65 162 TRP L CA 1
ATOM 2184 C C . TRP B 2 161 ? 19.232 6.643 1.137 1.00 34.57 162 TRP L C 1
ATOM 2185 O O . TRP B 2 161 ? 18.588 5.724 1.626 1.00 37.60 162 TRP L O 1
ATOM 2196 N N . THR B 2 162 ? 20.403 6.456 0.541 1.00 35.67 163 THR L N 1
ATOM 2197 C CA . THR B 2 162 ? 21.015 5.133 0.500 1.00 35.36 163 THR L CA 1
ATOM 2198 C C . THR B 2 162 ? 22.016 5.122 1.660 1.00 36.45 163 THR L C 1
ATOM 2199 O O . THR B 2 162 ? 22.312 6.175 2.237 1.00 34.33 163 THR L O 1
ATOM 2203 N N . ASP B 2 163 ? 22.509 3.942 2.025 1.00 39.51 164 ASP L N 1
ATOM 2204 C CA . ASP B 2 163 ? 23.505 3.842 3.092 1.00 41.75 164 ASP L CA 1
ATOM 2205 C C . ASP B 2 163 ? 24.847 4.078 2.422 1.00 40.75 164 ASP L C 1
ATOM 2206 O O . ASP B 2 163 ? 24.928 4.082 1.191 1.00 42.47 164 ASP L O 1
ATOM 2211 N N . GLN B 2 164 ? 25.899 4.273 3.209 1.00 37.74 165 GLN L N 1
ATOM 2212 C CA . GLN B 2 164 ? 27.209 4.489 2.619 1.00 36.85 165 GLN L CA 1
ATOM 2213 C C . GLN B 2 164 ? 27.492 3.452 1.559 1.00 37.48 165 GLN L C 1
ATOM 2214 O O . GLN B 2 164 ? 27.275 2.254 1.767 1.00 36.93 165 GLN L O 1
ATOM 2220 N N . ASP B 2 165 ? 27.983 3.920 0.420 1.00 39.16 166 ASP L N 1
ATOM 2221 C CA . ASP B 2 165 ? 28.288 3.026 -0.673 1.00 42.43 166 ASP L CA 1
ATOM 2222 C C . ASP B 2 165 ? 29.458 2.119 -0.308 1.00 43.97 166 ASP L C 1
ATOM 2223 O O . ASP B 2 165 ? 30.429 2.547 0.327 1.00 43.66 166 ASP L O 1
ATOM 2228 N N . SER B 2 166 ? 29.342 0.859 -0.713 1.00 45.68 167 SER L N 1
ATOM 2229 C CA . SER B 2 166 ? 30.355 -0.155 -0.459 1.00 47.26 167 SER L CA 1
ATOM 2230 C C . SER B 2 166 ? 31.684 0.184 -1.116 1.00 48.56 167 SER L C 1
ATOM 2231 O O . SER B 2 166 ? 32.741 0.121 -0.479 1.00 49.45 167 SER L O 1
ATOM 2234 N N . LYS B 2 167 ? 31.625 0.543 -2.394 1.00 46.36 168 LYS L N 1
ATOM 2235 C CA . LYS B 2 167 ? 32.825 0.869 -3.140 1.00 45.79 168 LYS L CA 1
ATOM 2236 C C . LYS B 2 167 ? 33.477 2.220 -2.826 1.00 43.96 168 LYS L C 1
ATOM 2237 O O . LYS B 2 167 ? 34.662 2.265 -2.490 1.00 45.62 168 LYS L O 1
ATOM 2243 N N . ASP B 2 168 ? 32.721 3.315 -2.901 1.00 38.68 169 ASP L N 1
ATOM 2244 C CA . ASP B 2 168 ? 33.319 4.627 -2.672 1.00 35.40 169 ASP L CA 1
ATOM 2245 C C . ASP B 2 168 ? 32.969 5.409 -1.413 1.00 34.19 169 ASP L C 1
ATOM 2246 O O . ASP B 2 168 ? 33.325 6.583 -1.306 1.00 36.07 169 ASP L O 1
ATOM 2251 N N . SER B 2 169 ? 32.280 4.788 -0.466 1.00 30.29 170 SER L N 1
ATOM 2252 C CA . SER B 2 169 ? 31.930 5.481 0.772 1.00 29.92 170 SER L CA 1
ATOM 2253 C C . SER B 2 169 ? 31.110 6.777 0.647 1.00 28.03 170 SER L C 1
ATOM 2254 O O . SER B 2 169 ? 31.132 7.615 1.559 1.00 26.68 170 SER L O 1
ATOM 2257 N N . THR B 2 170 ? 30.393 6.955 -0.462 1.00 27.95 171 THR L N 1
ATOM 2258 C CA . THR B 2 170 ? 29.568 8.155 -0.624 1.00 28.09 171 THR L CA 1
ATOM 2259 C C . THR B 2 170 ? 28.112 7.817 -0.324 1.00 27.97 171 THR L C 1
ATOM 2260 O O . THR B 2 170 ? 27.770 6.657 -0.111 1.00 28.96 171 THR L O 1
ATOM 2264 N N . TYR B 2 171 ? 27.272 8.846 -0.300 1.00 28.40 172 TYR L N 1
ATOM 2265 C CA . TYR B 2 171 ? 25.841 8.704 -0.060 1.00 28.09 172 TYR L CA 1
ATOM 2266 C C . TYR B 2 171 ? 25.119 9.174 -1.304 1.00 27.84 172 TYR L C 1
ATOM 2267 O O . TYR B 2 171 ? 25.650 9.961 -2.081 1.00 27.75 172 TYR L O 1
ATOM 2276 N N . SER B 2 172 ? 23.901 8.687 -1.484 1.00 27.87 173 SER L N 1
ATOM 2277 C CA . SER B 2 172 ? 23.076 9.081 -2.610 1.00 26.63 173 SER L CA 1
ATOM 2278 C C . SER B 2 172 ? 21.697 9.396 -2.066 1.00 27.18 173 SER L C 1
ATOM 2279 O O . SER B 2 172 ? 21.287 8.862 -1.030 1.00 26.90 173 SER L O 1
ATOM 2282 N N . MET B 2 173 ? 20.986 10.281 -2.753 1.00 26.65 174 MET L N 1
ATOM 2283 C CA . MET B 2 173 ? 19.662 10.664 -2.313 1.00 26.65 174 MET L CA 1
ATOM 2284 C C . MET B 2 173 ? 18.732 10.873 -3.488 1.00 27.33 174 MET L C 1
ATOM 2285 O O . MET B 2 173 ? 19.142 11.306 -4.559 1.00 26.59 174 MET L O 1
ATOM 2290 N N . SER B 2 174 ? 17.467 10.564 -3.261 1.00 27.25 175 SER L N 1
ATOM 2291 C CA . SER B 2 174 ? 16.438 10.697 -4.268 1.00 23.45 175 SER L CA 1
ATOM 2292 C C . SER B 2 174 ? 15.325 11.520 -3.678 1.00 24.45 175 SER L C 1
ATOM 2293 O O . SER B 2 174 ? 14.882 11.255 -2.564 1.00 26.45 175 SER L O 1
ATOM 2296 N N . SER B 2 175 ? 14.884 12.529 -4.417 1.00 25.27 176 SER L N 1
ATOM 2297 C CA . SER B 2 175 ? 13.786 13.381 -3.971 1.00 23.79 176 SER L CA 1
ATOM 2298 C C . SER B 2 175 ? 12.701 13.357 -5.039 1.00 22.36 176 SER L C 1
ATOM 2299 O O . SER B 2 175 ? 12.979 13.518 -6.223 1.00 25.07 176 SER L O 1
ATOM 2302 N N . THR B 2 176 ? 11.464 13.135 -4.635 1.00 22.67 177 THR L N 1
ATOM 2303 C CA . THR B 2 176 ? 10.389 13.105 -5.610 1.00 23.60 177 THR L CA 1
ATOM 2304 C C . THR B 2 176 ? 9.296 14.099 -5.281 1.00 23.15 177 THR L C 1
ATOM 2305 O O . THR B 2 176 ? 8.739 14.085 -4.183 1.00 25.55 177 THR L O 1
ATOM 2309 N N . LEU B 2 177 ? 9.005 14.977 -6.231 1.00 22.05 178 LEU L N 1
ATOM 2310 C CA . LEU B 2 177 ? 7.949 15.951 -6.044 1.00 21.95 178 LEU L CA 1
ATOM 2311 C C . LEU B 2 177 ? 6.739 15.411 -6.801 1.00 21.77 178 LEU L C 1
ATOM 2312 O O . LEU B 2 177 ? 6.797 15.211 -8.016 1.00 23.49 178 LEU L O 1
ATOM 2317 N N . THR B 2 178 ? 5.655 15.143 -6.085 1.00 20.92 179 THR L N 1
ATOM 2318 C CA . THR B 2 178 ? 4.462 14.624 -6.733 1.00 23.88 179 THR L CA 1
ATOM 2319 C C . THR B 2 178 ? 3.386 15.698 -6.690 1.00 24.88 179 THR L C 1
ATOM 2320 O O . THR B 2 178 ? 3.161 16.332 -5.659 1.00 24.94 179 THR L O 1
ATOM 2324 N N . LEU B 2 179 ? 2.734 15.915 -7.826 1.00 28.31 180 LEU L N 1
ATOM 2325 C CA . LEU B 2 179 ? 1.673 16.909 -7.924 1.00 27.11 180 LEU L CA 1
ATOM 2326 C C . LEU B 2 179 ? 0.633 16.365 -8.882 1.00 26.61 180 LEU L C 1
ATOM 2327 O O . LEU B 2 179 ? 0.860 15.332 -9.515 1.00 25.38 180 LEU L O 1
ATOM 2332 N N . THR B 2 180 ? -0.518 17.025 -8.964 1.00 26.33 181 THR L N 1
ATOM 2333 C CA . THR B 2 180 ? -1.571 16.565 -9.868 1.00 26.99 181 THR L CA 1
ATOM 2334 C C . THR B 2 180 ? -1.111 16.870 -11.279 1.00 25.02 181 THR L C 1
ATOM 2335 O O . THR B 2 180 ? -0.343 17.805 -11.485 1.00 24.71 181 THR L O 1
ATOM 2339 N N . LYS B 2 181 ? -1.582 16.081 -12.241 1.00 24.23 182 LYS L N 1
ATOM 2340 C CA . LYS B 2 181 ? -1.244 16.281 -13.644 1.00 23.84 182 LYS L CA 1
ATOM 2341 C C . LYS B 2 181 ? -1.637 17.690 -14.098 1.00 24.76 182 LYS L C 1
ATOM 2342 O O . LYS B 2 181 ? -0.948 18.300 -14.917 1.00 24.50 182 LYS L O 1
ATOM 2348 N N . ASP B 2 182 ? -2.753 18.201 -13.578 1.00 23.14 183 ASP L N 1
ATOM 2349 C CA . ASP B 2 182 ? -3.198 19.526 -13.966 1.00 21.84 183 ASP L CA 1
ATOM 2350 C C . ASP B 2 182 ? -2.266 20.599 -13.423 1.00 21.57 183 ASP L C 1
ATOM 2351 O O . ASP B 2 182 ? -1.920 21.526 -14.148 1.00 23.40 183 ASP L O 1
ATOM 2356 N N . GLU B 2 183 ? -1.852 20.496 -12.161 1.00 20.29 184 GLU L N 1
ATOM 2357 C CA . GLU B 2 183 ? -0.942 21.512 -11.640 1.00 20.11 184 GLU L CA 1
ATOM 2358 C C . GLU B 2 183 ? 0.366 21.445 -12.401 1.00 20.37 184 GLU L C 1
ATOM 2359 O O . GLU B 2 183 ? 0.985 22.463 -12.669 1.00 19.17 184 GLU L O 1
ATOM 2365 N N . TYR B 2 184 ? 0.784 20.234 -12.745 1.00 22.19 185 TYR L N 1
ATOM 2366 C CA . TYR B 2 184 ? 2.014 20.046 -13.502 1.00 23.14 185 TYR L CA 1
ATOM 2367 C C . TYR B 2 184 ? 1.903 20.743 -14.863 1.00 24.01 185 TYR L C 1
ATOM 2368 O O . TYR B 2 184 ? 2.849 21.390 -15.316 1.00 20.37 185 TYR L O 1
ATOM 2377 N N . GLU B 2 185 ? 0.737 20.607 -15.502 1.00 24.66 186 GLU L N 1
ATOM 2378 C CA . GLU B 2 185 ? 0.484 21.203 -16.813 1.00 23.95 186 GLU L CA 1
ATOM 2379 C C . GLU B 2 185 ? 0.346 22.722 -16.778 1.00 21.86 186 GLU L C 1
ATOM 2380 O O . GLU B 2 185 ? 0.502 23.385 -17.804 1.00 23.36 186 GLU L O 1
ATOM 2386 N N . ARG B 2 186 ? 0.052 23.263 -15.601 1.00 20.82 187 ARG L N 1
ATOM 2387 C CA . ARG B 2 186 ? -0.113 24.699 -15.415 1.00 19.90 187 ARG L CA 1
ATOM 2388 C C . ARG B 2 186 ? 1.193 25.440 -15.101 1.00 22.44 187 ARG L C 1
ATOM 2389 O O . ARG B 2 186 ? 1.217 26.665 -15.002 1.00 25.09 187 ARG L O 1
ATOM 2397 N N . HIS B 2 187 ? 2.286 24.700 -14.963 1.00 23.18 188 HIS L N 1
ATOM 2398 C CA . HIS B 2 187 ? 3.572 25.311 -14.664 1.00 24.47 188 HIS L CA 1
ATOM 2399 C C . HIS B 2 187 ? 4.630 24.831 -15.636 1.00 23.37 188 HIS L C 1
ATOM 2400 O O . HIS B 2 187 ? 4.528 23.736 -16.180 1.00 26.30 188 HIS L O 1
ATOM 2407 N N . ASN B 2 188 ? 5.653 25.650 -15.849 1.00 26.00 189 ASN L N 1
ATOM 2408 C CA . ASN B 2 188 ? 6.685 25.313 -16.816 1.00 28.34 189 ASN L CA 1
ATOM 2409 C C . ASN B 2 188 ? 8.068 24.916 -16.303 1.00 28.04 189 ASN L C 1
ATOM 2410 O O . ASN B 2 188 ? 8.613 23.885 -16.696 1.00 28.57 189 ASN L O 1
ATOM 2415 N N . SER B 2 189 ? 8.628 25.742 -15.432 1.00 27.29 190 SER L N 1
ATOM 2416 C CA . SER B 2 189 ? 9.963 25.527 -14.904 1.00 28.08 190 SER L CA 1
ATOM 2417 C C . SER B 2 189 ? 10.006 24.660 -13.647 1.00 25.54 190 SER L C 1
ATOM 2418 O O . SER B 2 189 ? 9.440 25.021 -12.619 1.00 28.17 190 SER L O 1
ATOM 2421 N N . TYR B 2 190 ? 10.682 23.519 -13.728 1.00 23.52 191 TYR L N 1
ATOM 2422 C CA . TYR B 2 190 ? 10.809 22.625 -12.573 1.00 24.25 191 TYR L CA 1
ATOM 2423 C C . TYR B 2 190 ? 12.277 22.520 -12.144 1.00 26.06 191 TYR L C 1
ATOM 2424 O O . TYR B 2 190 ? 13.131 22.083 -12.912 1.00 28.96 191 TYR L O 1
ATOM 2433 N N . THR B 2 191 ? 12.559 22.933 -10.912 1.00 24.74 192 THR L N 1
ATOM 2434 C CA . THR B 2 191 ? 13.922 22.942 -10.414 1.00 26.05 192 THR L CA 1
ATOM 2435 C C . THR B 2 191 ? 14.182 22.178 -9.117 1.00 25.75 192 THR L C 1
ATOM 2436 O O . THR B 2 191 ? 13.387 22.186 -8.177 1.00 23.45 192 THR L O 1
ATOM 2440 N N . CYS B 2 192 ? 15.335 21.525 -9.111 1.00 27.68 193 CYS L N 1
ATOM 2441 C CA . CYS B 2 192 ? 15.847 20.751 -7.998 1.00 29.16 193 CYS L CA 1
ATOM 2442 C C . CYS B 2 192 ? 17.105 21.531 -7.592 1.00 28.70 193 CYS L C 1
ATOM 2443 O O . CYS B 2 192 ? 18.010 21.719 -8.396 1.00 29.38 193 CYS L O 1
ATOM 2446 N N . GLU B 2 193 ? 17.158 21.984 -6.349 1.00 31.05 194 GLU L N 1
ATOM 2447 C CA . GLU B 2 193 ? 18.279 22.786 -5.857 1.00 33.96 194 GLU L CA 1
ATOM 2448 C C . GLU B 2 193 ? 18.927 22.106 -4.637 1.00 35.54 194 GLU L C 1
ATOM 2449 O O . GLU B 2 193 ? 18.304 21.993 -3.577 1.00 32.27 194 GLU L O 1
ATOM 2455 N N . ALA B 2 194 ? 20.177 21.666 -4.789 1.00 35.28 195 ALA L N 1
ATOM 2456 C CA . ALA B 2 194 ? 20.905 20.983 -3.711 1.00 36.03 195 ALA L CA 1
ATOM 2457 C C . ALA B 2 194 ? 22.012 21.804 -3.041 1.00 36.17 195 ALA L C 1
ATOM 2458 O O . ALA B 2 194 ? 22.878 22.357 -3.721 1.00 38.39 195 ALA L O 1
ATOM 2460 N N . THR B 2 195 ? 21.992 21.867 -1.711 1.00 35.80 196 THR L N 1
ATOM 2461 C CA . THR B 2 195 ? 23.022 22.588 -0.959 1.00 35.88 196 THR L CA 1
ATOM 2462 C C . THR B 2 195 ? 23.894 21.588 -0.196 1.00 34.27 196 THR L C 1
ATOM 2463 O O . THR B 2 195 ? 23.396 20.775 0.587 1.00 31.31 196 THR L O 1
ATOM 2467 N N . HIS B 2 196 ? 25.197 21.661 -0.435 1.00 32.98 197 HIS L N 1
ATOM 2468 C CA . HIS B 2 196 ? 26.159 20.762 0.185 1.00 32.78 197 HIS L CA 1
ATOM 2469 C C . HIS B 2 196 ? 27.399 21.580 0.566 1.00 33.91 197 HIS L C 1
ATOM 2470 O O . HIS B 2 196 ? 27.721 22.573 -0.086 1.00 32.82 197 HIS L O 1
ATOM 2477 N N . LYS B 2 197 ? 28.094 21.161 1.617 1.00 35.47 198 LYS L N 1
ATOM 2478 C CA . LYS B 2 197 ? 29.283 21.880 2.077 1.00 36.04 198 LYS L CA 1
ATOM 2479 C C . LYS B 2 197 ? 30.345 22.025 0.996 1.00 35.21 198 LYS L C 1
ATOM 2480 O O . LYS B 2 197 ? 31.202 22.896 1.093 1.00 38.79 198 LYS L O 1
ATOM 2486 N N . THR B 2 198 ? 30.286 21.180 -0.032 1.00 35.41 199 THR L N 1
ATOM 2487 C CA . THR B 2 198 ? 31.261 21.231 -1.116 1.00 36.16 199 THR L CA 1
ATOM 2488 C C . THR B 2 198 ? 31.130 22.467 -2.006 1.00 39.02 199 THR L C 1
ATOM 2489 O O . THR B 2 198 ? 32.006 22.741 -2.827 1.00 40.02 199 THR L O 1
ATOM 2493 N N . SER B 2 199 ? 30.047 23.219 -1.845 1.00 41.21 200 SER L N 1
ATOM 2494 C CA . SER B 2 199 ? 29.848 24.412 -2.659 1.00 43.77 200 SER L CA 1
ATOM 2495 C C . SER B 2 199 ? 29.118 25.507 -1.901 1.00 44.17 200 SER L C 1
ATOM 2496 O O . SER B 2 199 ? 28.189 25.249 -1.132 1.00 45.03 200 SER L O 1
ATOM 2499 N N . THR B 2 200 ? 29.553 26.739 -2.126 1.00 44.56 201 THR L N 1
ATOM 2500 C CA . THR B 2 200 ? 28.955 27.892 -1.479 1.00 45.35 201 THR L CA 1
ATOM 2501 C C . THR B 2 200 ? 27.589 28.178 -2.095 1.00 45.18 201 THR L C 1
ATOM 2502 O O . THR B 2 200 ? 26.673 28.671 -1.428 1.00 45.34 201 THR L O 1
ATOM 2506 N N . SER B 2 201 ? 27.466 27.856 -3.378 1.00 46.08 202 SER L N 1
ATOM 2507 C CA . SER B 2 201 ? 26.228 28.053 -4.124 1.00 45.38 202 SER L CA 1
ATOM 2508 C C . SER B 2 201 ? 25.580 26.706 -4.414 1.00 44.72 202 SER L C 1
ATOM 2509 O O . SER B 2 201 ? 26.269 25.698 -4.592 1.00 43.79 202 SER L O 1
ATOM 2512 N N . PRO B 2 202 ? 24.241 26.676 -4.473 1.00 43.62 203 PRO L N 1
ATOM 2513 C CA . PRO B 2 202 ? 23.481 25.451 -4.741 1.00 40.01 203 PRO L CA 1
ATOM 2514 C C . PRO B 2 202 ? 23.760 24.844 -6.104 1.00 36.49 203 PRO L C 1
ATOM 2515 O O . PRO B 2 202 ? 24.072 25.554 -7.058 1.00 35.64 203 PRO L O 1
ATOM 2519 N N . ILE B 2 203 ? 23.678 23.523 -6.190 1.00 33.21 204 ILE L N 1
ATOM 2520 C CA . ILE B 2 203 ? 23.845 22.872 -7.472 1.00 33.45 204 ILE L CA 1
ATOM 2521 C C . ILE B 2 203 ? 22.401 22.859 -7.957 1.00 35.21 204 ILE L C 1
ATOM 2522 O O . ILE B 2 203 ? 21.535 22.250 -7.326 1.00 34.57 204 ILE L O 1
ATOM 2527 N N . VAL B 2 204 ? 22.141 23.557 -9.058 1.00 34.52 205 VAL L N 1
ATOM 2528 C CA . VAL B 2 204 ? 20.794 23.667 -9.596 1.00 34.27 205 VAL L CA 1
ATOM 2529 C C . VAL B 2 204 ? 20.584 22.956 -10.929 1.00 35.53 205 VAL L C 1
ATOM 2530 O O . VAL B 2 204 ? 21.331 23.160 -11.881 1.00 39.41 205 VAL L O 1
ATOM 2534 N N . LYS B 2 205 ? 19.558 22.114 -10.982 1.00 34.12 206 LYS L N 1
ATOM 2535 C CA . LYS B 2 205 ? 19.205 21.399 -12.200 1.00 33.48 206 LYS L CA 1
ATOM 2536 C C . LYS B 2 205 ? 17.710 21.583 -12.431 1.00 32.48 206 LYS L C 1
ATOM 2537 O O . LYS B 2 205 ? 16.902 21.435 -11.517 1.00 30.42 206 LYS L O 1
ATOM 2543 N N . SER B 2 206 ? 17.341 21.922 -13.655 1.00 32.27 207 SER L N 1
ATOM 2544 C CA . SER B 2 206 ? 15.937 22.106 -13.957 1.00 31.93 207 SER L CA 1
ATOM 2545 C C . SER B 2 206 ? 15.617 21.786 -15.401 1.00 27.90 207 SER L C 1
ATOM 2546 O O . SER B 2 206 ? 16.497 21.487 -16.198 1.00 27.68 207 SER L O 1
ATOM 2549 N N . PHE B 2 207 ? 14.335 21.814 -15.718 1.00 25.18 208 PHE L N 1
ATOM 2550 C CA . PHE B 2 207 ? 13.882 21.578 -17.068 1.00 24.36 208 PHE L CA 1
ATOM 2551 C C . PHE B 2 207 ? 12.588 22.360 -17.212 1.00 27.57 208 PHE L C 1
ATOM 2552 O O . PHE B 2 207 ? 11.989 22.771 -16.212 1.00 26.22 208 PHE L O 1
ATOM 2560 N N . ASN B 2 208 ? 12.177 22.584 -18.454 1.00 28.63 209 ASN L N 1
ATOM 2561 C CA . ASN B 2 208 ? 10.942 23.294 -18.742 1.00 31.08 209 ASN L CA 1
ATOM 2562 C C . ASN B 2 208 ? 9.983 22.305 -19.378 1.00 33.58 209 ASN L C 1
ATOM 2563 O O . ASN B 2 208 ? 10.350 21.603 -20.324 1.00 33.02 209 ASN L O 1
ATOM 2568 N N . ARG B 2 209 ? 8.762 22.239 -18.855 1.00 35.97 210 ARG L N 1
ATOM 2569 C CA . ARG B 2 209 ? 7.752 21.338 -19.397 1.00 39.74 210 ARG L CA 1
ATOM 2570 C C . ARG B 2 209 ? 7.552 21.656 -20.881 1.00 43.49 210 ARG L C 1
ATOM 2571 O O . ARG B 2 209 ? 7.259 20.769 -21.679 1.00 42.44 210 ARG L O 1
ATOM 2579 N N . ASN B 2 210 ? 7.731 22.927 -21.238 1.00 50.40 211 ASN L N 1
ATOM 2580 C CA . ASN B 2 210 ? 7.569 23.380 -22.616 1.00 59.36 211 ASN L CA 1
ATOM 2581 C C . ASN B 2 210 ? 8.719 22.979 -23.533 1.00 63.38 211 ASN L C 1
ATOM 2582 O O . ASN B 2 210 ? 8.495 22.461 -24.622 1.00 62.87 211 ASN L O 1
ATOM 2587 N N . GLU B 2 211 ? 9.947 23.219 -23.087 1.00 70.49 212 GLU L N 1
ATOM 2588 C CA . GLU B 2 211 ? 11.138 22.910 -23.882 1.00 77.44 212 GLU L CA 1
ATOM 2589 C C . GLU B 2 211 ? 11.675 21.492 -23.657 1.00 80.41 212 GLU L C 1
ATOM 2590 O O . GLU B 2 211 ? 12.230 21.197 -22.599 1.00 82.42 212 GLU L O 1
ATOM 2596 N N . ALA B 2 212 ? 11.517 20.626 -24.657 1.00 84.30 213 ALA L N 1
ATOM 2597 C CA . ALA B 2 212 ? 11.988 19.236 -24.589 1.00 89.60 213 ALA L CA 1
ATOM 2598 C C . ALA B 2 212 ? 11.550 18.437 -25.831 1.00 93.45 213 ALA L C 1
ATOM 2599 O O . ALA B 2 212 ? 10.354 18.348 -26.130 1.00 95.65 213 ALA L O 1
ATOM 2601 N N . LYS B 2 213 ? 12.525 17.864 -26.541 1.00 95.15 214 LYS L N 1
ATOM 2602 C CA . LYS B 2 213 ? 12.293 17.080 -27.765 1.00 94.95 214 LYS L CA 1
ATOM 2603 C C . LYS B 2 213 ? 11.462 17.849 -28.795 1.00 96.31 214 LYS L C 1
ATOM 2604 O O . LYS B 2 213 ? 11.177 19.035 -28.619 1.00 96.89 214 LYS L O 1
ATOM 2610 N N . ALA B 2 214 ? 11.073 17.166 -29.869 1.00 97.39 215 ALA L N 1
ATOM 2611 C CA . ALA B 2 214 ? 10.271 17.789 -30.918 1.00 98.59 215 ALA L CA 1
ATOM 2612 C C . ALA B 2 214 ? 8.844 18.025 -30.429 1.00 99.52 215 ALA L C 1
ATOM 2613 O O . ALA B 2 214 ? 8.518 17.559 -29.309 1.00 100.09 215 ALA L O 1
ATOM 2616 N N . GLY C 3 1 ? 24.086 -26.046 14.009 1.00 41.60 1 GLY H N 1
ATOM 2617 C CA . GLY C 3 1 ? 23.548 -26.798 15.173 1.00 40.78 1 GLY H CA 1
ATOM 2618 C C . GLY C 3 1 ? 22.532 -25.989 15.964 1.00 39.23 1 GLY H C 1
ATOM 2619 O O . GLY C 3 1 ? 21.325 -26.151 15.778 1.00 38.37 1 GLY H O 1
ATOM 2620 N N . VAL C 3 2 ? 23.004 -25.110 16.844 1.00 36.21 2 VAL H N 1
ATOM 2621 C CA . VAL C 3 2 ? 22.086 -24.317 17.646 1.00 35.43 2 VAL H CA 1
ATOM 2622 C C . VAL C 3 2 ? 21.642 -23.021 16.962 1.00 33.44 2 VAL H C 1
ATOM 2623 O O . VAL C 3 2 ? 22.448 -22.163 16.594 1.00 32.76 2 VAL H O 1
ATOM 2627 N N . LYS C 3 3 ? 20.329 -22.906 16.797 1.00 31.28 3 LYS H N 1
ATOM 2628 C CA . LYS C 3 3 ? 19.725 -21.761 16.142 1.00 29.14 3 LYS H CA 1
ATOM 2629 C C . LYS C 3 3 ? 18.297 -21.510 16.598 1.00 24.98 3 LYS H C 1
ATOM 2630 O O . LYS C 3 3 ? 17.683 -22.357 17.236 1.00 23.70 3 LYS H O 1
ATOM 2636 N N . LEU C 3 4 ? 17.790 -20.329 16.254 1.00 23.12 4 LEU H N 1
ATOM 2637 C CA . LEU C 3 4 ? 16.421 -19.916 16.565 1.00 23.59 4 LEU H CA 1
ATOM 2638 C C . LEU C 3 4 ? 15.772 -19.569 15.216 1.00 23.88 4 LEU H C 1
ATOM 2639 O O . LEU C 3 4 ? 16.219 -18.644 14.522 1.00 24.21 4 LEU H O 1
ATOM 2644 N N . GLN C 3 5 ? 14.741 -20.330 14.842 1.00 22.66 5 GLN H N 1
ATOM 2645 C CA . GLN C 3 5 ? 14.056 -20.139 13.565 1.00 24.83 5 GLN H CA 1
ATOM 2646 C C . GLN C 3 5 ? 12.756 -19.354 13.712 1.00 21.13 5 GLN H C 1
ATOM 2647 O O . GLN C 3 5 ? 11.794 -19.845 14.294 1.00 21.69 5 GLN H O 1
ATOM 2653 N N . GLN C 3 6 ? 12.726 -18.139 13.169 1.00 20.24 6 GLN H N 1
ATOM 2654 C CA . GLN C 3 6 ? 11.543 -17.287 13.274 1.00 20.00 6 GLN H CA 1
ATOM 2655 C C . GLN C 3 6 ? 10.596 -17.398 12.083 1.00 22.46 6 GLN H C 1
ATOM 2656 O O . GLN C 3 6 ? 11.015 -17.748 10.977 1.00 22.05 6 GLN H O 1
ATOM 2662 N N . SER C 3 7 ? 9.317 -17.113 12.321 1.00 19.73 7 SER H N 1
ATOM 2663 C CA . SER C 3 7 ? 8.308 -17.204 11.275 1.00 19.33 7 SER H CA 1
ATOM 2664 C C . SER C 3 7 ? 8.407 -16.037 10.302 1.00 22.58 7 SER H C 1
ATOM 2665 O O . SER C 3 7 ? 9.072 -15.048 10.576 1.00 21.74 7 SER H O 1
ATOM 2668 N N . GLY C 3 8 ? 7.743 -16.176 9.158 1.00 25.50 8 GLY H N 1
ATOM 2669 C CA . GLY C 3 8 ? 7.800 -15.163 8.119 1.00 25.22 8 GLY H CA 1
ATOM 2670 C C . GLY C 3 8 ? 7.216 -13.791 8.370 1.00 26.04 8 GLY H C 1
ATOM 2671 O O . GLY C 3 8 ? 6.525 -13.559 9.365 1.00 25.46 8 GLY H O 1
ATOM 2672 N N . PRO C 3 9 ? 7.469 -12.852 7.441 1.00 28.79 9 PRO H N 1
ATOM 2673 C CA . PRO C 3 9 ? 6.965 -11.482 7.560 1.00 29.08 9 PRO H CA 1
ATOM 2674 C C . PRO C 3 9 ? 5.438 -11.473 7.637 1.00 29.89 9 PRO H C 1
ATOM 2675 O O . PRO C 3 9 ? 4.770 -12.345 7.067 1.00 28.57 9 PRO H O 1
ATOM 2679 N N . GLU C 3 10 ? 4.903 -10.486 8.350 1.00 29.42 10 GLU H N 1
ATOM 2680 C CA . GLU C 3 10 ? 3.469 -10.353 8.542 1.00 30.16 10 GLU H CA 1
ATOM 2681 C C . GLU C 3 10 ? 2.970 -8.973 8.147 1.00 30.71 10 GLU H C 1
ATOM 2682 O O . GLU C 3 10 ? 3.627 -7.969 8.405 1.00 31.40 10 GLU H O 1
ATOM 2688 N N . VAL C 3 11 ? 1.811 -8.931 7.504 1.00 33.00 11 VAL H N 1
ATOM 2689 C CA . VAL C 3 11 ? 1.174 -7.664 7.151 1.00 34.19 11 VAL H CA 1
ATOM 2690 C C . VAL C 3 11 ? -0.119 -7.799 7.923 1.00 35.30 11 VAL H C 1
ATOM 2691 O O . VAL C 3 11 ? -0.924 -8.681 7.635 1.00 38.29 11 VAL H O 1
ATOM 2695 N N . VAL C 3 12 ? -0.309 -6.957 8.923 1.00 35.72 12 VAL H N 1
ATOM 2696 C CA . VAL C 3 12 ? -1.520 -7.041 9.714 1.00 37.80 12 VAL H CA 1
ATOM 2697 C C . VAL C 3 12 ? -2.246 -5.698 9.739 1.00 38.97 12 VAL H C 1
ATOM 2698 O O . VAL C 3 12 ? -1.613 -4.633 9.719 1.00 36.04 12 VAL H O 1
ATOM 2702 N N . LYS C 3 13 ? -3.577 -5.761 9.759 1.00 37.97 13 LYS H N 1
ATOM 2703 C CA . LYS C 3 13 ? -4.406 -4.564 9.779 1.00 35.37 13 LYS H CA 1
ATOM 2704 C C . LYS C 3 13 ? -4.329 -3.919 11.145 1.00 32.02 13 LYS H C 1
ATOM 2705 O O . LYS C 3 13 ? -4.199 -4.604 12.156 1.00 31.56 13 LYS H O 1
ATOM 2711 N N . PRO C 3 14 ? -4.393 -2.584 11.193 1.00 29.33 14 PRO H N 1
ATOM 2712 C CA . PRO C 3 14 ? -4.334 -1.896 12.480 1.00 26.59 14 PRO H CA 1
ATOM 2713 C C . PRO C 3 14 ? -5.466 -2.408 13.374 1.00 29.75 14 PRO H C 1
ATOM 2714 O O . PRO C 3 14 ? -6.543 -2.758 12.880 1.00 33.01 14 PRO H O 1
ATOM 2718 N N . GLY C 3 15 ? -5.223 -2.452 14.681 1.00 29.36 15 GLY H N 1
ATOM 2719 C CA . GLY C 3 15 ? -6.237 -2.913 15.611 1.00 29.62 15 GLY H CA 1
ATOM 2720 C C . GLY C 3 15 ? -6.278 -4.417 15.833 1.00 32.50 15 GLY H C 1
ATOM 2721 O O . GLY C 3 15 ? -6.734 -4.883 16.881 1.00 31.14 15 GLY H O 1
ATOM 2722 N N . ALA C 3 16 ? -5.808 -5.179 14.847 1.00 33.76 16 ALA H N 1
ATOM 2723 C CA . ALA C 3 16 ? -5.796 -6.637 14.938 1.00 30.81 16 ALA H CA 1
ATOM 2724 C C . ALA C 3 16 ? -4.607 -7.122 15.763 1.00 30.37 16 ALA H C 1
ATOM 2725 O O . ALA C 3 16 ? -3.815 -6.321 16.271 1.00 30.16 16 ALA H O 1
ATOM 2727 N N . SER C 3 17 ? -4.496 -8.440 15.904 1.00 28.94 17 SER H N 1
ATOM 2728 C CA . SER C 3 17 ? -3.398 -9.039 16.650 1.00 28.33 17 SER H CA 1
ATOM 2729 C C . SER C 3 17 ? -2.541 -9.882 15.716 1.00 24.87 17 SER H C 1
ATOM 2730 O O . SER C 3 17 ? -2.942 -10.202 14.597 1.00 26.19 17 SER H O 1
ATOM 2733 N N . VAL C 3 18 ? -1.353 -10.231 16.184 1.00 23.69 18 VAL H N 1
ATOM 2734 C CA . VAL C 3 18 ? -0.448 -11.061 15.409 1.00 22.65 18 VAL H CA 1
ATOM 2735 C C . VAL C 3 18 ? 0.324 -11.890 16.418 1.00 20.06 18 VAL H C 1
ATOM 2736 O O . VAL C 3 18 ? 0.545 -11.455 17.541 1.00 17.77 18 VAL H O 1
ATOM 2740 N N . LYS C 3 19 ? 0.703 -13.097 16.027 1.00 20.24 19 LYS H N 1
ATOM 2741 C CA . LYS C 3 19 ? 1.452 -13.981 16.910 1.00 21.07 19 LYS H CA 1
ATOM 2742 C C . LYS C 3 19 ? 2.555 -14.606 16.072 1.00 21.82 19 LYS H C 1
ATOM 2743 O O . LYS C 3 19 ? 2.288 -15.264 15.073 1.00 22.86 19 LYS H O 1
ATOM 2749 N N . ILE C 3 20 ? 3.799 -14.380 16.479 1.00 24.23 20 ILE H N 1
ATOM 2750 C CA . ILE C 3 20 ? 4.947 -14.899 15.750 1.00 23.75 20 ILE H CA 1
ATOM 2751 C C . ILE C 3 20 ? 5.671 -15.970 16.546 1.00 21.96 20 ILE H C 1
ATOM 2752 O O . ILE C 3 20 ? 5.625 -15.979 17.781 1.00 20.98 20 ILE H O 1
ATOM 2757 N N . SER C 3 21 ? 6.340 -16.872 15.832 1.00 20.27 21 SER H N 1
ATOM 2758 C CA . SER C 3 21 ? 7.037 -17.975 16.477 1.00 20.49 21 SER H CA 1
ATOM 2759 C C . SER C 3 21 ? 8.545 -17.937 16.344 1.00 20.09 21 SER H C 1
ATOM 2760 O O . SER C 3 21 ? 9.103 -17.282 15.461 1.00 20.01 21 SER H O 1
ATOM 2763 N N . CYS C 3 22 ? 9.184 -18.674 17.243 1.00 21.03 22 CYS H N 1
ATOM 2764 C CA . CYS C 3 22 ? 10.636 -18.775 17.329 1.00 22.08 22 CYS H CA 1
ATOM 2765 C C . CYS C 3 22 ? 10.958 -20.226 17.708 1.00 18.76 22 CYS H C 1
ATOM 2766 O O . CYS C 3 22 ? 10.894 -20.602 18.880 1.00 19.03 22 CYS H O 1
ATOM 2769 N N . LYS C 3 23 ? 11.280 -21.041 16.713 1.00 19.71 23 LYS H N 1
ATOM 2770 C CA . LYS C 3 23 ? 11.576 -22.435 16.978 1.00 21.70 23 LYS H CA 1
ATOM 2771 C C . LYS C 3 23 ? 13.040 -22.632 17.282 1.00 24.50 23 LYS H C 1
ATOM 2772 O O . LYS C 3 23 ? 13.905 -22.322 16.460 1.00 24.37 23 LYS H O 1
ATOM 2778 N N . ALA C 3 24 ? 13.304 -23.160 18.473 1.00 24.11 24 ALA H N 1
ATOM 2779 C CA . ALA C 3 24 ? 14.659 -23.410 18.928 1.00 25.14 24 ALA H CA 1
ATOM 2780 C C . ALA C 3 24 ? 15.084 -24.833 18.585 1.00 28.76 24 ALA H C 1
ATOM 2781 O O . ALA C 3 24 ? 14.279 -25.768 18.634 1.00 29.30 24 ALA H O 1
ATOM 2783 N N . SER C 3 25 ? 16.348 -24.994 18.221 1.00 29.22 25 SER H N 1
ATOM 2784 C CA . SER C 3 25 ? 16.867 -26.312 17.902 1.00 30.35 25 SER H CA 1
ATOM 2785 C C . SER C 3 25 ? 18.360 -26.310 18.139 1.00 30.29 25 SER H C 1
ATOM 2786 O O . SER C 3 25 ? 18.987 -25.255 18.134 1.00 30.36 25 SER H O 1
ATOM 2789 N N . GLY C 3 26 ? 18.927 -27.486 18.380 1.00 31.20 26 GLY H N 1
ATOM 2790 C CA . GLY C 3 26 ? 20.357 -27.565 18.606 1.00 32.07 26 GLY H CA 1
ATOM 2791 C C . GLY C 3 26 ? 20.794 -27.460 20.055 1.00 31.09 26 GLY H C 1
ATOM 2792 O O . GLY C 3 26 ? 21.985 -27.405 20.331 1.00 32.79 26 GLY H O 1
ATOM 2793 N N . TYR C 3 27 ? 19.837 -27.422 20.977 1.00 31.38 27 TYR H N 1
ATOM 2794 C CA . TYR C 3 27 ? 20.143 -27.338 22.402 1.00 31.57 27 TYR H CA 1
ATOM 2795 C C . TYR C 3 27 ? 18.874 -27.594 23.218 1.00 33.48 27 TYR H C 1
ATOM 2796 O O . TYR C 3 27 ? 17.780 -27.666 22.657 1.00 35.49 27 TYR H O 1
ATOM 2805 N N . SER C 3 28 ? 19.016 -27.731 24.535 1.00 32.24 28 SER H N 1
ATOM 2806 C CA . SER C 3 28 ? 17.855 -27.963 25.390 1.00 33.93 28 SER H CA 1
ATOM 2807 C C . SER C 3 28 ? 17.070 -26.670 25.609 1.00 31.90 28 SER H C 1
ATOM 2808 O O . SER C 3 28 ? 17.461 -25.811 26.394 1.00 31.15 28 SER H O 1
ATOM 2811 N N . PHE C 3 29 ? 15.958 -26.555 24.892 1.00 31.62 29 PHE H N 1
ATOM 2812 C CA . PHE C 3 29 ? 15.072 -25.397 24.932 1.00 29.60 29 PHE H CA 1
ATOM 2813 C C . PHE C 3 29 ? 14.656 -24.940 26.333 1.00 28.31 29 PHE H C 1
ATOM 2814 O O . PHE C 3 29 ? 14.644 -23.747 26.627 1.00 28.50 29 PHE H O 1
ATOM 2822 N N . THR C 3 30 ? 14.320 -25.897 27.191 1.00 30.15 30 THR H N 1
ATOM 2823 C CA . THR C 3 30 ? 13.845 -25.609 28.540 1.00 29.28 30 THR H CA 1
ATOM 2824 C C . THR C 3 30 ? 14.870 -25.139 29.556 1.00 29.18 30 THR H C 1
ATOM 2825 O O . THR C 3 30 ? 14.503 -24.773 30.667 1.00 31.56 30 THR H O 1
ATOM 2829 N N . ASN C 3 31 ? 16.147 -25.138 29.188 1.00 29.11 31 ASN H N 1
ATOM 2830 C CA . ASN C 3 31 ? 17.194 -24.694 30.105 1.00 29.24 31 ASN H CA 1
ATOM 2831 C C . ASN C 3 31 ? 17.704 -23.264 29.866 1.00 28.82 31 ASN H C 1
ATOM 2832 O O . ASN C 3 31 ? 18.571 -22.785 30.595 1.00 31.58 31 ASN H O 1
ATOM 2837 N N . PHE C 3 32 ? 17.173 -22.579 28.861 1.00 24.59 32 PHE H N 1
ATOM 2838 C CA . PHE C 3 32 ? 17.602 -21.213 28.583 1.00 21.73 32 PHE H CA 1
ATOM 2839 C C . PHE C 3 32 ? 16.431 -20.252 28.415 1.00 22.12 32 PHE H C 1
ATOM 2840 O O . PHE C 3 32 ? 15.351 -20.632 27.956 1.00 22.39 32 PHE H O 1
ATOM 2848 N N . TYR C 3 33 ? 16.665 -19.000 28.789 1.00 20.67 33 TYR H N 1
ATOM 2849 C CA . TYR C 3 33 ? 15.670 -17.957 28.628 1.00 17.27 33 TYR H CA 1
ATOM 2850 C C . TYR C 3 33 ? 15.637 -17.553 27.155 1.00 21.54 33 TYR H C 1
ATOM 2851 O O . TYR C 3 33 ? 16.657 -17.591 26.466 1.00 19.47 33 TYR H O 1
ATOM 2860 N N . ILE C 3 34 ? 14.465 -17.165 26.675 1.00 20.58 34 ILE H N 1
ATOM 2861 C CA . ILE C 3 34 ? 14.358 -16.659 25.325 1.00 19.86 34 ILE H CA 1
ATOM 2862 C C . ILE C 3 34 ? 13.830 -15.249 25.509 1.00 18.17 34 ILE H C 1
ATOM 2863 O O . ILE C 3 34 ? 12.831 -15.035 26.189 1.00 18.42 34 ILE H O 1
ATOM 2868 N N . HIS C 3 35 ? 14.543 -14.287 24.935 1.00 18.91 35 HIS H N 1
ATOM 2869 C CA . HIS C 3 35 ? 14.175 -12.879 25.015 1.00 17.93 35 HIS H CA 1
ATOM 2870 C C . HIS C 3 35 ? 13.606 -12.453 23.689 1.00 17.25 35 HIS H C 1
ATOM 2871 O O . HIS C 3 35 ? 13.946 -13.012 22.644 1.00 16.22 35 HIS H O 1
ATOM 2878 N N . TRP C 3 36 ? 12.757 -11.440 23.736 1.00 17.06 36 TRP H N 1
ATOM 2879 C CA . TRP C 3 36 ? 12.178 -10.884 22.537 1.00 17.40 36 TRP H CA 1
ATOM 2880 C C . TRP C 3 36 ? 12.591 -9.423 22.486 1.00 20.65 36 TRP H C 1
ATOM 2881 O O . TRP C 3 36 ? 12.515 -8.713 23.497 1.00 20.42 36 TRP H O 1
ATOM 2892 N N . VAL C 3 37 ? 13.041 -8.992 21.307 1.00 21.22 37 VAL H N 1
ATOM 2893 C CA . VAL C 3 37 ? 13.508 -7.623 21.093 1.00 21.12 37 VAL H CA 1
ATOM 2894 C C . VAL C 3 37 ? 12.827 -6.956 19.892 1.00 20.73 37 VAL H C 1
ATOM 2895 O O . VAL C 3 37 ? 12.664 -7.556 18.829 1.00 20.07 37 VAL H O 1
ATOM 2899 N N . LYS C 3 38 ? 12.421 -5.705 20.082 1.00 22.62 38 LYS H N 1
ATOM 2900 C CA . LYS C 3 38 ? 11.754 -4.940 19.037 1.00 23.33 38 LYS H CA 1
ATOM 2901 C C . LYS C 3 38 ? 12.677 -3.881 18.444 1.00 24.44 38 LYS H C 1
ATOM 2902 O O . LYS C 3 38 ? 13.477 -3.270 19.157 1.00 22.74 38 LYS H O 1
ATOM 2908 N N . GLN C 3 39 ? 12.561 -3.664 17.139 1.00 23.89 39 GLN H N 1
ATOM 2909 C CA . GLN C 3 39 ? 13.354 -2.633 16.485 1.00 24.42 39 GLN H CA 1
ATOM 2910 C C . GLN C 3 39 ? 12.551 -1.977 15.365 1.00 24.74 39 GLN H C 1
ATOM 2911 O O . GLN C 3 39 ? 12.315 -2.569 14.310 1.00 21.84 39 GLN H O 1
ATOM 2917 N N . ARG C 3 40 ? 12.121 -0.746 15.620 1.00 28.00 40 ARG H N 1
ATOM 2918 C CA . ARG C 3 40 ? 11.343 0.007 14.651 1.00 31.64 40 ARG H CA 1
ATOM 2919 C C . ARG C 3 40 ? 12.271 0.476 13.550 1.00 32.85 40 ARG H C 1
ATOM 2920 O O . ARG C 3 40 ? 13.481 0.544 13.740 1.00 34.61 40 ARG H O 1
ATOM 2928 N N . PRO C 3 41 ? 11.718 0.797 12.375 1.00 34.99 41 PRO H N 1
ATOM 2929 C CA . PRO C 3 41 ? 12.557 1.254 11.268 1.00 34.96 41 PRO H CA 1
ATOM 2930 C C . PRO C 3 41 ? 13.467 2.404 11.678 1.00 35.07 41 PRO H C 1
ATOM 2931 O O . PRO C 3 41 ? 13.025 3.395 12.261 1.00 33.75 41 PRO H O 1
ATOM 2935 N N . GLY C 3 42 ? 14.752 2.246 11.391 1.00 36.28 42 GLY H N 1
ATOM 2936 C CA . GLY C 3 42 ? 15.712 3.281 11.710 1.00 33.58 42 GLY H CA 1
ATOM 2937 C C . GLY C 3 42 ? 15.900 3.595 13.175 1.00 33.81 42 GLY H C 1
ATOM 2938 O O . GLY C 3 42 ? 16.482 4.623 13.500 1.00 36.01 42 GLY H O 1
ATOM 2939 N N . GLN C 3 43 ? 15.430 2.733 14.070 1.00 32.93 43 GLN H N 1
ATOM 2940 C CA . GLN C 3 43 ? 15.609 2.997 15.496 1.00 32.55 43 GLN H CA 1
ATOM 2941 C C . GLN C 3 43 ? 16.389 1.940 16.279 1.00 30.11 43 GLN H C 1
ATOM 2942 O O . GLN C 3 43 ? 16.868 0.946 15.722 1.00 30.82 43 GLN H O 1
ATOM 2948 N N . GLY C 3 44 ? 16.512 2.170 17.578 1.00 26.77 44 GLY H N 1
ATOM 2949 C CA . GLY C 3 44 ? 17.259 1.260 18.424 1.00 26.29 44 GLY H CA 1
ATOM 2950 C C . GLY C 3 44 ? 16.582 -0.049 18.772 1.00 26.57 44 GLY H C 1
ATOM 2951 O O . GLY C 3 44 ? 15.552 -0.427 18.199 1.00 26.58 44 GLY H O 1
ATOM 2952 N N . LEU C 3 45 ? 17.179 -0.741 19.733 1.00 25.09 45 LEU H N 1
ATOM 2953 C CA . LEU C 3 45 ? 16.680 -2.025 20.188 1.00 24.56 45 LEU H CA 1
ATOM 2954 C C . LEU C 3 45 ? 15.979 -1.878 21.531 1.00 24.66 45 LEU H C 1
ATOM 2955 O O . LEU C 3 45 ? 16.493 -1.232 22.442 1.00 25.83 45 LEU H O 1
ATOM 2960 N N . GLU C 3 46 ? 14.802 -2.487 21.642 1.00 25.71 46 GLU H N 1
ATOM 2961 C CA . GLU C 3 46 ? 14.014 -2.449 22.871 1.00 24.84 46 GLU H CA 1
ATOM 2962 C C . GLU C 3 46 ? 13.725 -3.861 23.363 1.00 24.26 46 GLU H C 1
ATOM 2963 O O . GLU C 3 46 ? 13.237 -4.701 22.604 1.00 20.85 46 GLU H O 1
ATOM 2969 N N . TRP C 3 47 ? 13.997 -4.119 24.631 1.00 21.62 47 TRP H N 1
ATOM 2970 C CA . TRP C 3 47 ? 13.717 -5.428 25.185 1.00 23.20 47 TRP H CA 1
ATOM 2971 C C . TRP C 3 47 ? 12.208 -5.522 25.451 1.00 24.79 47 TRP H C 1
ATOM 2972 O O . TRP C 3 47 ? 11.623 -4.601 26.029 1.00 26.07 47 TRP H O 1
ATOM 2983 N N . ILE C 3 48 ? 11.579 -6.620 25.024 1.00 23.90 48 ILE H N 1
ATOM 2984 C CA . ILE C 3 48 ? 10.141 -6.809 25.240 1.00 21.79 48 ILE H CA 1
ATOM 2985 C C . ILE C 3 48 ? 9.872 -7.626 26.507 1.00 21.74 48 ILE H C 1
ATOM 2986 O O . ILE C 3 48 ? 9.044 -7.245 27.347 1.00 22.24 48 ILE H O 1
ATOM 2991 N N . GLY C 3 49 ? 10.590 -8.742 26.639 1.00 19.52 49 GLY H N 1
ATOM 2992 C CA . GLY C 3 49 ? 10.439 -9.616 27.791 1.00 18.45 49 GLY H CA 1
ATOM 2993 C C . GLY C 3 49 ? 11.103 -10.960 27.542 1.00 21.07 49 GLY H C 1
ATOM 2994 O O . GLY C 3 49 ? 11.727 -11.167 26.494 1.00 20.15 49 GLY H O 1
ATOM 2995 N N . TRP C 3 50 ? 11.008 -11.868 28.508 1.00 20.98 50 TRP H N 1
ATOM 2996 C CA . TRP C 3 50 ? 11.580 -13.196 28.332 1.00 20.62 50 TRP H CA 1
ATOM 2997 C C . TRP C 3 50 ? 10.615 -14.253 28.817 1.00 20.22 50 TRP H C 1
ATOM 2998 O O . TRP C 3 50 ? 9.640 -13.950 29.506 1.00 18.80 50 TRP H O 1
ATOM 3009 N N . ILE C 3 51 ? 10.882 -15.488 28.410 1.00 18.05 51 ILE H N 1
ATOM 3010 C CA . ILE C 3 51 ? 10.092 -16.634 28.816 1.00 19.25 51 ILE H CA 1
ATOM 3011 C C . ILE C 3 51 ? 11.123 -17.674 29.192 1.00 18.54 51 ILE H C 1
ATOM 3012 O O . ILE C 3 51 ? 12.224 -17.712 28.632 1.00 20.21 51 ILE H O 1
ATOM 3017 N N . PHE C 3 52 ? 10.778 -18.502 30.162 1.00 18.68 52 PHE H N 1
ATOM 3018 C CA . PHE C 3 52 ? 11.675 -19.549 30.596 1.00 19.32 52 PHE H CA 1
ATOM 3019 C C . PHE C 3 52 ? 10.885 -20.834 30.805 1.00 21.58 52 PHE H C 1
ATOM 3020 O O . PHE C 3 52 ? 9.985 -20.884 31.639 1.00 20.14 52 PHE H O 1
ATOM 3028 N N . HIS C 3 53 A 11.233 -21.859 30.031 1.00 25.65 52 HIS H N 1
ATOM 3029 C CA . HIS C 3 53 A 10.598 -23.175 30.088 1.00 30.50 52 HIS H CA 1
ATOM 3030 C C . HIS C 3 53 A 9.157 -23.200 29.568 1.00 30.99 52 HIS H C 1
ATOM 3031 O O . HIS C 3 53 A 8.845 -23.958 28.649 1.00 34.65 52 HIS H O 1
ATOM 3038 N N . GLY C 3 54 ? 8.286 -22.371 30.132 1.00 28.68 53 GLY H N 1
ATOM 3039 C CA . GLY C 3 54 ? 6.906 -22.367 29.679 1.00 26.61 53 GLY H CA 1
ATOM 3040 C C . GLY C 3 54 ? 6.166 -21.060 29.885 1.00 25.11 53 GLY H C 1
ATOM 3041 O O . GLY C 3 54 ? 6.661 -20.152 30.547 1.00 23.75 53 GLY H O 1
ATOM 3042 N N . SER C 3 55 ? 4.962 -20.990 29.326 1.00 23.66 54 SER H N 1
ATOM 3043 C CA . SER C 3 55 ? 4.108 -19.816 29.387 1.00 23.43 54 SER H CA 1
ATOM 3044 C C . SER C 3 55 ? 3.826 -19.263 30.775 1.00 25.18 54 SER H C 1
ATOM 3045 O O . SER C 3 55 ? 3.444 -18.103 30.916 1.00 26.17 54 SER H O 1
ATOM 3048 N N . ASP C 3 56 ? 4.012 -20.083 31.796 1.00 25.79 55 ASP H N 1
ATOM 3049 C CA . ASP C 3 56 ? 3.736 -19.663 33.167 1.00 31.35 55 ASP H CA 1
ATOM 3050 C C . ASP C 3 56 ? 4.921 -18.956 33.834 1.00 30.63 55 ASP H C 1
ATOM 3051 O O . ASP C 3 56 ? 4.816 -18.520 34.978 1.00 31.42 55 ASP H O 1
ATOM 3056 N N . ASN C 3 57 ? 6.037 -18.843 33.113 1.00 25.96 56 ASN H N 1
ATOM 3057 C CA . ASN C 3 57 ? 7.253 -18.226 33.641 1.00 21.73 56 ASN H CA 1
ATOM 3058 C C . ASN C 3 57 ? 7.785 -17.178 32.667 1.00 23.61 56 ASN H C 1
ATOM 3059 O O . ASN C 3 57 ? 8.609 -17.474 31.796 1.00 21.98 56 ASN H O 1
ATOM 3064 N N . THR C 3 58 ? 7.313 -15.949 32.823 1.00 23.04 57 THR H N 1
ATOM 3065 C CA . THR C 3 58 ? 7.707 -14.864 31.942 1.00 23.32 57 THR H CA 1
ATOM 3066 C C . THR C 3 58 ? 7.958 -13.565 32.710 1.00 24.35 57 THR H C 1
ATOM 3067 O O . THR C 3 58 ? 7.489 -13.398 33.838 1.00 26.18 57 THR H O 1
ATOM 3071 N N . GLU C 3 59 ? 8.718 -12.660 32.104 1.00 21.36 58 GLU H N 1
ATOM 3072 C CA . GLU C 3 59 ? 8.962 -11.346 32.688 1.00 22.20 58 GLU H CA 1
ATOM 3073 C C . GLU C 3 59 ? 8.864 -10.362 31.534 1.00 25.63 58 GLU H C 1
ATOM 3074 O O . GLU C 3 59 ? 9.395 -10.620 30.444 1.00 25.02 58 GLU H O 1
ATOM 3080 N N . TYR C 3 60 ? 8.167 -9.250 31.778 1.00 22.76 59 TYR H N 1
ATOM 3081 C CA . TYR C 3 60 ? 7.940 -8.231 30.763 1.00 24.99 59 TYR H CA 1
ATOM 3082 C C . TYR C 3 60 ? 8.493 -6.845 31.052 1.00 26.81 59 TYR H C 1
ATOM 3083 O O . TYR C 3 60 ? 8.632 -6.433 32.198 1.00 27.39 59 TYR H O 1
ATOM 3092 N N . ASN C 3 61 ? 8.782 -6.131 29.969 1.00 29.46 60 ASN H N 1
ATOM 3093 C CA . ASN C 3 61 ? 9.234 -4.753 30.019 1.00 29.01 60 ASN H CA 1
ATOM 3094 C C . ASN C 3 61 ? 7.934 -4.011 30.356 1.00 29.71 60 ASN H C 1
ATOM 3095 O O . ASN C 3 61 ? 6.920 -4.171 29.664 1.00 29.04 60 ASN H O 1
ATOM 3100 N N . GLU C 3 62 ? 7.954 -3.215 31.416 1.00 31.22 61 GLU H N 1
ATOM 3101 C CA . GLU C 3 62 ? 6.774 -2.454 31.818 1.00 34.49 61 GLU H CA 1
ATOM 3102 C C . GLU C 3 62 ? 6.009 -1.855 30.628 1.00 34.61 61 GLU H C 1
ATOM 3103 O O . GLU C 3 62 ? 4.780 -1.873 30.599 1.00 35.70 61 GLU H O 1
ATOM 3109 N N . LYS C 3 63 ? 6.740 -1.336 29.645 1.00 33.00 62 LYS H N 1
ATOM 3110 C CA . LYS C 3 63 ? 6.143 -0.710 28.466 1.00 32.42 62 LYS H CA 1
ATOM 3111 C C . LYS C 3 63 ? 5.376 -1.656 27.530 1.00 33.69 62 LYS H C 1
ATOM 3112 O O . LYS C 3 63 ? 4.581 -1.201 26.710 1.00 33.29 62 LYS H O 1
ATOM 3118 N N . PHE C 3 64 ? 5.609 -2.963 27.640 1.00 32.83 63 PHE H N 1
ATOM 3119 C CA . PHE C 3 64 ? 4.941 -3.922 26.757 1.00 31.42 63 PHE H CA 1
ATOM 3120 C C . PHE C 3 64 ? 3.957 -4.819 27.476 1.00 31.17 63 PHE H C 1
ATOM 3121 O O . PHE C 3 64 ? 3.276 -5.625 26.856 1.00 31.78 63 PHE H O 1
ATOM 3129 N N . LYS C 3 65 ? 3.884 -4.667 28.791 1.00 34.07 64 LYS H N 1
ATOM 3130 C CA . LYS C 3 65 ? 2.992 -5.473 29.605 1.00 35.38 64 LYS H CA 1
ATOM 3131 C C . LYS C 3 65 ? 1.582 -5.583 29.056 1.00 35.10 64 LYS H C 1
ATOM 3132 O O . LYS C 3 65 ? 0.924 -6.594 29.262 1.00 37.15 64 LYS H O 1
ATOM 3138 N N . ASP C 3 66 ? 1.109 -4.563 28.353 1.00 37.42 65 ASP H N 1
ATOM 3139 C CA . ASP C 3 66 ? -0.246 -4.616 27.802 1.00 40.43 65 ASP H CA 1
ATOM 3140 C C . ASP C 3 66 ? -0.259 -4.733 26.280 1.00 36.46 65 ASP H C 1
ATOM 3141 O O . ASP C 3 66 ? -1.279 -4.492 25.638 1.00 38.70 65 ASP H O 1
ATOM 3146 N N . LYS C 3 67 ? 0.868 -5.119 25.702 1.00 32.56 66 LYS H N 1
ATOM 3147 C CA . LYS C 3 67 ? 0.957 -5.230 24.257 1.00 29.19 66 LYS H CA 1
ATOM 3148 C C . LYS C 3 67 ? 1.391 -6.630 23.841 1.00 26.63 66 LYS H C 1
ATOM 3149 O O . LYS C 3 67 ? 0.866 -7.197 22.890 1.00 26.91 66 LYS H O 1
ATOM 3155 N N . ALA C 3 68 ? 2.329 -7.196 24.583 1.00 26.49 67 ALA H N 1
ATOM 3156 C CA . ALA C 3 68 ? 2.855 -8.508 24.262 1.00 27.09 67 ALA H CA 1
ATOM 3157 C C . ALA C 3 68 ? 2.453 -9.595 25.238 1.00 27.52 67 ALA H C 1
ATOM 3158 O O . ALA C 3 68 ? 2.185 -9.333 26.409 1.00 26.35 67 ALA H O 1
ATOM 3160 N N . THR C 3 69 ? 2.416 -10.824 24.732 1.00 26.22 68 THR H N 1
ATOM 3161 C CA . THR C 3 69 ? 2.106 -11.994 25.542 1.00 24.99 68 THR H CA 1
ATOM 3162 C C . THR C 3 69 ? 3.057 -13.083 25.055 1.00 21.78 68 THR H C 1
ATOM 3163 O O . THR C 3 69 ? 3.026 -13.469 23.886 1.00 21.27 68 THR H O 1
ATOM 3167 N N . LEU C 3 70 ? 3.915 -13.555 25.949 1.00 21.47 69 LEU H N 1
ATOM 3168 C CA . LEU C 3 70 ? 4.882 -14.584 25.610 1.00 21.20 69 LEU H CA 1
ATOM 3169 C C . LEU C 3 70 ? 4.409 -15.957 26.076 1.00 22.46 69 LEU H C 1
ATOM 3170 O O . LEU C 3 70 ? 4.023 -16.134 27.230 1.00 22.52 69 LEU H O 1
ATOM 3175 N N . THR C 3 71 ? 4.434 -16.925 25.165 1.00 23.17 70 THR H N 1
ATOM 3176 C CA . THR C 3 71 ? 4.034 -18.287 25.487 1.00 23.59 70 THR H CA 1
ATOM 3177 C C . THR C 3 71 ? 5.051 -19.240 24.879 1.00 24.52 70 THR H C 1
ATOM 3178 O O . THR C 3 71 ? 5.965 -18.815 24.170 1.00 23.71 70 THR H O 1
ATOM 3182 N N . ALA C 3 72 ? 4.900 -20.527 25.165 1.00 25.10 71 ALA H N 1
ATOM 3183 C CA . ALA C 3 72 ? 5.800 -21.526 24.614 1.00 23.62 71 ALA H CA 1
ATOM 3184 C C . ALA C 3 72 ? 5.084 -22.861 24.470 1.00 25.51 71 ALA H C 1
ATOM 3185 O O . ALA C 3 72 ? 4.143 -23.167 25.202 1.00 27.06 71 ALA H O 1
ATOM 3187 N N . ASP C 3 73 ? 5.524 -23.630 23.485 1.00 28.60 72 ASP H N 1
ATOM 3188 C CA . ASP C 3 73 ? 5.006 -24.966 23.216 1.00 29.03 72 ASP H CA 1
ATOM 3189 C C . ASP C 3 73 ? 6.260 -25.802 23.476 1.00 30.05 72 ASP H C 1
ATOM 3190 O O . ASP C 3 73 ? 7.070 -26.011 22.572 1.00 29.76 72 ASP H O 1
ATOM 3195 N N . THR C 3 74 ? 6.438 -26.243 24.715 1.00 29.91 73 THR H N 1
ATOM 3196 C CA . THR C 3 74 ? 7.612 -27.027 25.076 1.00 36.72 73 THR H CA 1
ATOM 3197 C C . THR C 3 74 ? 7.778 -28.282 24.227 1.00 37.05 73 THR H C 1
ATOM 3198 O O . THR C 3 74 ? 8.893 -28.680 23.916 1.00 39.14 73 THR H O 1
ATOM 3202 N N . SER C 3 75 ? 6.664 -28.902 23.850 1.00 40.86 74 SER H N 1
ATOM 3203 C CA . SER C 3 75 ? 6.692 -30.121 23.043 1.00 42.19 74 SER H CA 1
ATOM 3204 C C . SER C 3 75 ? 7.306 -29.903 21.659 1.00 41.45 74 SER H C 1
ATOM 3205 O O . SER C 3 75 ? 7.689 -30.857 20.982 1.00 47.23 74 SER H O 1
ATOM 3208 N N . SER C 3 76 ? 7.380 -28.657 21.220 1.00 35.74 75 SER H N 1
ATOM 3209 C CA . SER C 3 76 ? 7.958 -28.377 19.923 1.00 31.51 75 SER H CA 1
ATOM 3210 C C . SER C 3 76 ? 9.130 -27.409 20.036 1.00 29.66 75 SER H C 1
ATOM 3211 O O . SER C 3 76 ? 9.613 -26.902 19.028 1.00 32.25 75 SER H O 1
ATOM 3214 N N . SER C 3 77 ? 9.582 -27.160 21.265 1.00 27.65 76 SER H N 1
ATOM 3215 C CA . SER C 3 77 ? 10.700 -26.252 21.519 1.00 24.99 76 SER H CA 1
ATOM 3216 C C . SER C 3 77 ? 10.502 -24.937 20.772 1.00 22.73 76 SER H C 1
ATOM 3217 O O . SER C 3 77 ? 11.423 -24.443 20.121 1.00 22.36 76 SER H O 1
ATOM 3220 N N . THR C 3 78 ? 9.300 -24.375 20.867 1.00 20.91 77 THR H N 1
ATOM 3221 C CA . THR C 3 78 ? 8.989 -23.131 20.174 1.00 20.45 77 THR H CA 1
ATOM 3222 C C . THR C 3 78 ? 8.419 -22.076 21.118 1.00 20.44 77 THR H C 1
ATOM 3223 O O . THR C 3 78 ? 7.572 -22.369 21.965 1.00 20.25 77 THR H O 1
ATOM 3227 N N . ALA C 3 79 ? 8.903 -20.850 20.985 1.00 19.24 78 ALA H N 1
ATOM 3228 C CA . ALA C 3 79 ? 8.404 -19.752 21.808 1.00 18.69 78 ALA H CA 1
ATOM 3229 C C . ALA C 3 79 ? 7.561 -18.896 20.873 1.00 15.20 78 ALA H C 1
ATOM 3230 O O . ALA C 3 79 ? 7.871 -18.780 19.694 1.00 16.89 78 ALA H O 1
ATOM 3232 N N . TYR C 3 80 ? 6.495 -18.308 21.405 1.00 16.71 79 TYR H N 1
ATOM 3233 C CA . TYR C 3 80 ? 5.606 -17.471 20.619 1.00 15.92 79 TYR H CA 1
ATOM 3234 C C . TYR C 3 80 ? 5.427 -16.127 21.288 1.00 16.03 79 TYR H C 1
ATOM 3235 O O . TYR C 3 80 ? 5.528 -16.017 22.503 1.00 20.08 79 TYR H O 1
ATOM 3244 N N . MET C 3 81 ? 5.162 -15.102 20.493 1.00 16.56 80 MET H N 1
ATOM 3245 C CA . MET C 3 81 ? 4.900 -13.789 21.048 1.00 19.22 80 MET H CA 1
ATOM 3246 C C . MET C 3 81 ? 3.703 -13.201 20.342 1.00 19.96 80 MET H C 1
ATOM 3247 O O . MET C 3 81 ? 3.688 -13.096 19.123 1.00 22.40 80 MET H O 1
ATOM 3252 N N . GLN C 3 82 ? 2.694 -12.816 21.109 1.00 24.54 81 GLN H N 1
ATOM 3253 C CA . GLN C 3 82 ? 1.521 -12.211 20.514 1.00 25.16 81 GLN H CA 1
ATOM 3254 C C . GLN C 3 82 ? 1.512 -10.716 20.805 1.00 25.17 81 GLN H C 1
ATOM 3255 O O . GLN C 3 82 ? 1.858 -10.292 21.910 1.00 26.09 81 GLN H O 1
ATOM 3261 N N . LEU C 3 83 ? 1.138 -9.932 19.797 1.00 25.27 82 LEU H N 1
ATOM 3262 C CA . LEU C 3 83 ? 1.035 -8.479 19.909 1.00 25.90 82 LEU H CA 1
ATOM 3263 C C . LEU C 3 83 ? -0.405 -8.133 19.530 1.00 24.38 82 LEU H C 1
ATOM 3264 O O . LEU C 3 83 ? -0.895 -8.552 18.492 1.00 26.59 82 LEU H O 1
ATOM 3269 N N . SER C 3 84 A -1.084 -7.359 20.363 1.00 27.94 82 SER H N 1
ATOM 3270 C CA . SER C 3 84 A -2.478 -7.021 20.090 1.00 32.87 82 SER H CA 1
ATOM 3271 C C . SER C 3 84 A -2.754 -5.532 19.901 1.00 33.42 82 SER H C 1
ATOM 3272 O O . SER C 3 84 A -1.968 -4.696 20.348 1.00 34.41 82 SER H O 1
ATOM 3275 N N . SER C 3 85 B -3.881 -5.224 19.247 1.00 33.77 82 SER H N 1
ATOM 3276 C CA . SER C 3 85 B -4.312 -3.846 18.947 1.00 34.52 82 SER H CA 1
ATOM 3277 C C . SER C 3 85 B -3.199 -3.082 18.246 1.00 31.17 82 SER H C 1
ATOM 3278 O O . SER C 3 85 B -2.866 -1.959 18.608 1.00 29.69 82 SER H O 1
ATOM 3281 N N . LEU C 3 86 C -2.635 -3.700 17.222 1.00 31.60 82 LEU H N 1
ATOM 3282 C CA . LEU C 3 86 C -1.531 -3.102 16.504 1.00 33.34 82 LEU H CA 1
ATOM 3283 C C . LEU C 3 86 C -1.810 -1.740 15.904 1.00 35.88 82 LEU H C 1
ATOM 3284 O O . LEU C 3 86 C -2.873 -1.505 15.319 1.00 37.23 82 LEU H O 1
ATOM 3289 N N . THR C 3 87 ? -0.839 -0.844 16.068 1.00 36.59 83 THR H N 1
ATOM 3290 C CA . THR C 3 87 ? -0.906 0.497 15.501 1.00 34.85 83 THR H CA 1
ATOM 3291 C C . THR C 3 87 ? 0.289 0.569 14.564 1.00 36.10 83 THR H C 1
ATOM 3292 O O . THR C 3 87 ? 0.931 -0.444 14.280 1.00 36.15 83 THR H O 1
ATOM 3296 N N . SER C 3 88 ? 0.586 1.766 14.085 1.00 35.97 84 SER H N 1
ATOM 3297 C CA . SER C 3 88 ? 1.711 1.958 13.192 1.00 37.21 84 SER H CA 1
ATOM 3298 C C . SER C 3 88 ? 3.004 1.899 14.011 1.00 36.31 84 SER H C 1
ATOM 3299 O O . SER C 3 88 ? 4.081 1.617 13.479 1.00 36.78 84 SER H O 1
ATOM 3302 N N . GLU C 3 89 ? 2.876 2.155 15.311 1.00 34.54 85 GLU H N 1
ATOM 3303 C CA . GLU C 3 89 ? 4.011 2.147 16.224 1.00 35.73 85 GLU H CA 1
ATOM 3304 C C . GLU C 3 89 ? 4.529 0.734 16.423 1.00 34.53 85 GLU H C 1
ATOM 3305 O O . GLU C 3 89 ? 5.621 0.532 16.945 1.00 32.22 85 GLU H O 1
ATOM 3311 N N . ASP C 3 90 ? 3.733 -0.245 16.007 1.00 33.26 86 ASP H N 1
ATOM 3312 C CA . ASP C 3 90 ? 4.102 -1.641 16.172 1.00 31.67 86 ASP H CA 1
ATOM 3313 C C . ASP C 3 90 ? 4.757 -2.222 14.935 1.00 30.51 86 ASP H C 1
ATOM 3314 O O . ASP C 3 90 ? 5.200 -3.369 14.948 1.00 30.25 86 ASP H O 1
ATOM 3319 N N . SER C 3 91 ? 4.805 -1.447 13.856 1.00 29.54 87 SER H N 1
ATOM 3320 C CA . SER C 3 91 ? 5.475 -1.929 12.652 1.00 29.04 87 SER H CA 1
ATOM 3321 C C . SER C 3 91 ? 6.955 -1.959 13.021 1.00 27.87 87 SER H C 1
ATOM 3322 O O . SER C 3 91 ? 7.545 -0.932 13.389 1.00 29.22 87 SER H O 1
ATOM 3325 N N . ALA C 3 92 ? 7.550 -3.140 12.952 1.00 25.45 88 ALA H N 1
ATOM 3326 C CA . ALA C 3 92 ? 8.942 -3.271 13.320 1.00 21.51 88 ALA H CA 1
ATOM 3327 C C . ALA C 3 92 ? 9.439 -4.650 12.996 1.00 22.10 88 ALA H C 1
ATOM 3328 O O . ALA C 3 92 ? 8.720 -5.472 12.422 1.00 22.24 88 ALA H O 1
ATOM 3330 N N . VAL C 3 93 ? 10.699 -4.879 13.342 1.00 22.26 89 VAL H N 1
ATOM 3331 C CA . VAL C 3 93 ? 11.314 -6.179 13.166 1.00 21.26 89 VAL H CA 1
ATOM 3332 C C . VAL C 3 93 ? 11.381 -6.709 14.595 1.00 21.16 89 VAL H C 1
ATOM 3333 O O . VAL C 3 93 ? 11.804 -5.994 15.511 1.00 24.37 89 VAL H O 1
ATOM 3337 N N . TYR C 3 94 ? 10.933 -7.938 14.799 1.00 18.43 90 TYR H N 1
ATOM 3338 C CA . TYR C 3 94 ? 10.971 -8.529 16.129 1.00 18.29 90 TYR H CA 1
ATOM 3339 C C . TYR C 3 94 ? 11.915 -9.721 16.113 1.00 18.97 90 TYR H C 1
ATOM 3340 O O . TYR C 3 94 ? 11.764 -10.631 15.298 1.00 19.09 90 TYR H O 1
ATOM 3349 N N . PHE C 3 95 ? 12.901 -9.693 17.006 1.00 19.20 91 PHE H N 1
ATOM 3350 C CA . PHE C 3 95 ? 13.888 -10.758 17.134 1.00 16.54 91 PHE H CA 1
ATOM 3351 C C . PHE C 3 95 ? 13.667 -11.530 18.422 1.00 17.37 91 PHE H C 1
ATOM 3352 O O . PHE C 3 95 ? 13.193 -10.976 19.415 1.00 19.18 91 PHE H O 1
ATOM 3360 N N . CYS C 3 96 ? 14.027 -12.809 18.406 1.00 18.86 92 CYS H N 1
ATOM 3361 C CA . CYS C 3 96 ? 14.015 -13.606 19.619 1.00 16.14 92 CYS H CA 1
ATOM 3362 C C . CYS C 3 96 ? 15.503 -13.914 19.796 1.00 16.04 92 CYS H C 1
ATOM 3363 O O . CYS C 3 96 ? 16.244 -14.052 18.828 1.00 15.75 92 CYS H O 1
ATOM 3366 N N . ALA C 3 97 ? 15.955 -13.962 21.035 1.00 17.21 93 ALA H N 1
ATOM 3367 C CA . ALA C 3 97 ? 17.355 -14.226 21.301 1.00 18.48 93 ALA H CA 1
ATOM 3368 C C . ALA C 3 97 ? 17.466 -15.059 22.567 1.00 19.70 93 ALA H C 1
ATOM 3369 O O . ALA C 3 97 ? 16.666 -14.921 23.494 1.00 18.63 93 ALA H O 1
ATOM 3371 N N . ARG C 3 98 ? 18.450 -15.944 22.585 1.00 20.53 94 ARG H N 1
ATOM 3372 C CA . ARG C 3 98 ? 18.679 -16.798 23.737 1.00 20.50 94 ARG H CA 1
ATOM 3373 C C . ARG C 3 98 ? 19.640 -16.086 24.677 1.00 22.03 94 ARG H C 1
ATOM 3374 O O . ARG C 3 98 ? 20.567 -15.398 24.237 1.00 20.97 94 ARG H O 1
ATOM 3382 N N . TRP C 3 99 ? 19.401 -16.228 25.972 1.00 20.74 95 TRP H N 1
ATOM 3383 C CA . TRP C 3 99 ? 20.292 -15.642 26.960 1.00 22.38 95 TRP H CA 1
ATOM 3384 C C . TRP C 3 99 ? 21.232 -16.816 27.222 1.00 23.28 95 TRP H C 1
ATOM 3385 O O . TRP C 3 99 ? 20.882 -17.763 27.925 1.00 24.02 95 TRP H O 1
ATOM 3396 N N . GLY C 3 100 ? 22.416 -16.754 26.619 1.00 23.85 96 GLY H N 1
ATOM 3397 C CA . GLY C 3 100 ? 23.380 -17.831 26.738 1.00 25.67 96 GLY H CA 1
ATOM 3398 C C . GLY C 3 100 ? 24.171 -17.991 28.027 1.00 28.68 96 GLY H C 1
ATOM 3399 O O . GLY C 3 100 ? 24.002 -17.238 28.990 1.00 27.78 96 GLY H O 1
ATOM 3400 N N . PRO C 3 101 ? 25.068 -18.989 28.050 1.00 31.38 97 PRO H N 1
ATOM 3401 C CA . PRO C 3 101 ? 25.958 -19.375 29.148 1.00 34.13 97 PRO H CA 1
ATOM 3402 C C . PRO C 3 101 ? 26.649 -18.231 29.885 1.00 34.88 97 PRO H C 1
ATOM 3403 O O . PRO C 3 101 ? 26.702 -18.236 31.122 1.00 37.44 97 PRO H O 1
ATOM 3407 N N . HIS C 3 102 ? 27.183 -17.264 29.134 1.00 32.82 98 HIS H N 1
ATOM 3408 C CA . HIS C 3 102 ? 27.877 -16.124 29.735 1.00 31.88 98 HIS H CA 1
ATOM 3409 C C . HIS C 3 102 ? 27.013 -14.882 29.876 1.00 29.72 98 HIS H C 1
ATOM 3410 O O . HIS C 3 102 ? 27.504 -13.752 29.932 1.00 30.90 98 HIS H O 1
ATOM 3417 N N . TRP C 3 103 ? 25.710 -15.120 29.918 1.00 26.33 99 TRP H N 1
ATOM 3418 C CA . TRP C 3 103 ? 24.718 -14.088 30.101 1.00 23.31 99 TRP H CA 1
ATOM 3419 C C . TRP C 3 103 ? 24.649 -12.903 29.155 1.00 22.67 99 TRP H C 1
ATOM 3420 O O . TRP C 3 103 ? 24.522 -11.762 29.595 1.00 21.55 99 TRP H O 1
ATOM 3431 N N . TYR C 3 104 ? 24.740 -13.176 27.858 1.00 21.39 100 TYR H N 1
ATOM 3432 C CA . TYR C 3 104 ? 24.567 -12.136 26.851 1.00 21.60 100 TYR H CA 1
ATOM 3433 C C . TYR C 3 104 ? 23.656 -12.817 25.840 1.00 20.57 100 TYR H C 1
ATOM 3434 O O . TYR C 3 104 ? 23.531 -14.040 25.863 1.00 21.67 100 TYR H O 1
ATOM 3443 N N . PHE C 3 105 A 22.983 -12.048 24.994 1.00 20.73 100 PHE H N 1
ATOM 3444 C CA . PHE C 3 105 A 22.092 -12.629 23.982 1.00 19.73 100 PHE H CA 1
ATOM 3445 C C . PHE C 3 105 A 23.029 -13.223 22.931 1.00 18.79 100 PHE H C 1
ATOM 3446 O O . PHE C 3 105 A 23.461 -12.535 22.000 1.00 20.68 100 PHE H O 1
ATOM 3454 N N . ASP C 3 106 ? 23.344 -14.504 23.085 1.00 18.58 101 ASP H N 1
ATOM 3455 C CA . ASP C 3 106 ? 24.301 -15.157 22.205 1.00 21.51 101 ASP H CA 1
ATOM 3456 C C . ASP C 3 106 ? 23.814 -15.711 20.868 1.00 20.97 101 ASP H C 1
ATOM 3457 O O . ASP C 3 106 ? 24.568 -15.746 19.897 1.00 22.45 101 ASP H O 1
ATOM 3462 N N . VAL C 3 107 ? 22.564 -16.140 20.803 1.00 20.19 102 VAL H N 1
ATOM 3463 C CA . VAL C 3 107 ? 22.018 -16.658 19.558 1.00 21.31 102 VAL H CA 1
ATOM 3464 C C . VAL C 3 107 ? 20.757 -15.857 19.242 1.00 20.53 102 VAL H C 1
ATOM 3465 O O . VAL C 3 107 ? 19.846 -15.776 20.062 1.00 22.01 102 VAL H O 1
ATOM 3469 N N . TRP C 3 108 ? 20.715 -15.259 18.055 1.00 20.82 103 TRP H N 1
ATOM 3470 C CA . TRP C 3 108 ? 19.570 -14.456 17.641 1.00 18.98 103 TRP H CA 1
ATOM 3471 C C . TRP C 3 108 ? 18.795 -15.064 16.480 1.00 19.47 103 TRP H C 1
ATOM 3472 O O . TRP C 3 108 ? 19.384 -15.675 15.590 1.00 21.35 103 TRP H O 1
ATOM 3483 N N . GLY C 3 109 ? 17.472 -14.904 16.490 1.00 19.40 104 GLY H N 1
ATOM 3484 C CA . GLY C 3 109 ? 16.683 -15.378 15.368 1.00 19.22 104 GLY H CA 1
ATOM 3485 C C . GLY C 3 109 ? 16.945 -14.349 14.266 1.00 21.40 104 GLY H C 1
ATOM 3486 O O . GLY C 3 109 ? 17.517 -13.287 14.541 1.00 23.36 104 GLY H O 1
ATOM 3487 N N . GLN C 3 110 ? 16.539 -14.627 13.033 1.00 19.53 105 GLN H N 1
ATOM 3488 C CA . GLN C 3 110 ? 16.779 -13.689 11.934 1.00 22.11 105 GLN H CA 1
ATOM 3489 C C . GLN C 3 110 ? 15.876 -12.458 11.965 1.00 23.03 105 GLN H C 1
ATOM 3490 O O . GLN C 3 110 ? 16.126 -11.476 11.260 1.00 23.84 105 GLN H O 1
ATOM 3496 N N . GLY C 3 111 ? 14.828 -12.520 12.782 1.00 23.12 106 GLY H N 1
ATOM 3497 C CA . GLY C 3 111 ? 13.896 -11.411 12.901 1.00 23.49 106 GLY H CA 1
ATOM 3498 C C . GLY C 3 111 ? 12.628 -11.594 12.085 1.00 22.58 106 GLY H C 1
ATOM 3499 O O . GLY C 3 111 ? 12.639 -12.211 11.023 1.00 25.83 106 GLY H O 1
ATOM 3500 N N . THR C 3 112 ? 11.519 -11.072 12.585 1.00 22.51 107 THR H N 1
ATOM 3501 C CA . THR C 3 112 ? 10.263 -11.170 11.857 1.00 21.93 107 THR H CA 1
ATOM 3502 C C . THR C 3 112 ? 9.741 -9.763 11.617 1.00 22.20 107 THR H C 1
ATOM 3503 O O . THR C 3 112 ? 9.545 -9.002 12.559 1.00 20.42 107 THR H O 1
ATOM 3507 N N . THR C 3 113 ? 9.523 -9.427 10.350 1.00 24.37 108 THR H N 1
ATOM 3508 C CA . THR C 3 113 ? 9.026 -8.110 9.987 1.00 26.29 108 THR H CA 1
ATOM 3509 C C . THR C 3 113 ? 7.511 -8.023 10.128 1.00 25.97 108 THR H C 1
ATOM 3510 O O . THR C 3 113 ? 6.791 -8.825 9.544 1.00 27.39 108 THR H O 1
ATOM 3514 N N . VAL C 3 114 ? 7.036 -7.067 10.921 1.00 25.51 109 VAL H N 1
ATOM 3515 C CA . VAL C 3 114 ? 5.597 -6.871 11.087 1.00 27.32 109 VAL H CA 1
ATOM 3516 C C . VAL C 3 114 ? 5.188 -5.496 10.540 1.00 27.40 109 VAL H C 1
ATOM 3517 O O . VAL C 3 114 ? 5.610 -4.462 11.052 1.00 29.63 109 VAL H O 1
ATOM 3521 N N . THR C 3 115 ? 4.381 -5.499 9.488 1.00 27.57 110 THR H N 1
ATOM 3522 C CA . THR C 3 115 ? 3.911 -4.260 8.889 1.00 29.58 110 THR H CA 1
ATOM 3523 C C . THR C 3 115 ? 2.427 -4.088 9.204 1.00 27.84 110 THR H C 1
ATOM 3524 O O . THR C 3 115 ? 1.588 -4.863 8.736 1.00 28.24 110 THR H O 1
ATOM 3528 N N . VAL C 3 116 ? 2.120 -3.085 10.018 1.00 27.21 111 VAL H N 1
ATOM 3529 C CA . VAL C 3 116 ? 0.746 -2.780 10.412 1.00 27.93 111 VAL H CA 1
ATOM 3530 C C . VAL C 3 116 ? 0.150 -1.864 9.344 1.00 30.44 111 VAL H C 1
ATOM 3531 O O . VAL C 3 116 ? 0.437 -0.668 9.308 1.00 28.82 111 VAL H O 1
ATOM 3535 N N . SER C 3 117 ? -0.669 -2.432 8.469 1.00 31.13 112 SER H N 1
ATOM 3536 C CA . SER C 3 117 ? -1.266 -1.658 7.394 1.00 36.03 112 SER H CA 1
ATOM 3537 C C . SER C 3 117 ? -2.639 -2.166 6.952 1.00 38.51 112 SER H C 1
ATOM 3538 O O . SER C 3 117 ? -2.996 -3.324 7.177 1.00 38.64 112 SER H O 1
ATOM 3541 N N . SER C 3 118 ? -3.395 -1.285 6.305 1.00 38.62 113 SER H N 1
ATOM 3542 C CA . SER C 3 118 ? -4.725 -1.613 5.818 1.00 39.45 113 SER H CA 1
ATOM 3543 C C . SER C 3 118 ? -4.666 -1.842 4.322 1.00 40.62 113 SER H C 1
ATOM 3544 O O . SER C 3 118 ? -5.650 -2.249 3.717 1.00 43.87 113 SER H O 1
ATOM 3547 N N . ALA C 3 119 ? -3.510 -1.576 3.724 1.00 40.47 114 ALA H N 1
ATOM 3548 C CA . ALA C 3 119 ? -3.345 -1.734 2.283 1.00 40.43 114 ALA H CA 1
ATOM 3549 C C . ALA C 3 119 ? -3.518 -3.181 1.827 1.00 39.46 114 ALA H C 1
ATOM 3550 O O . ALA C 3 119 ? -3.435 -4.109 2.626 1.00 39.51 114 ALA H O 1
ATOM 3552 N N . LYS C 3 120 ? -3.765 -3.362 0.535 1.00 39.18 115 LYS H N 1
ATOM 3553 C CA . LYS C 3 120 ? -3.940 -4.688 -0.040 1.00 40.14 115 LYS H CA 1
ATOM 3554 C C . LYS C 3 120 ? -2.804 -4.899 -1.042 1.00 39.17 115 LYS H C 1
ATOM 3555 O O . LYS C 3 120 ? -2.177 -3.936 -1.485 1.00 40.23 115 LYS H O 1
ATOM 3561 N N . THR C 3 121 ? -2.525 -6.149 -1.390 1.00 37.91 116 THR H N 1
ATOM 3562 C CA . THR C 3 121 ? -1.458 -6.430 -2.340 1.00 36.36 116 THR H CA 1
ATOM 3563 C C . THR C 3 121 ? -1.751 -5.695 -3.634 1.00 39.48 116 THR H C 1
ATOM 3564 O O . THR C 3 121 ? -2.743 -5.975 -4.308 1.00 42.85 116 THR H O 1
ATOM 3568 N N . THR C 3 122 ? -0.881 -4.750 -3.975 1.00 38.92 117 THR H N 1
ATOM 3569 C CA . THR C 3 122 ? -1.037 -3.953 -5.185 1.00 34.33 117 THR H CA 1
ATOM 3570 C C . THR C 3 122 ? 0.232 -4.035 -6.031 1.00 33.67 117 THR H C 1
ATOM 3571 O O . THR C 3 122 ? 1.340 -3.895 -5.514 1.00 33.96 117 THR H O 1
ATOM 3575 N N . PRO C 3 123 ? 0.095 -4.309 -7.337 1.00 33.76 118 PRO H N 1
ATOM 3576 C CA . PRO C 3 123 ? 1.327 -4.362 -8.125 1.00 34.27 118 PRO H CA 1
ATOM 3577 C C . PRO C 3 123 ? 1.801 -2.922 -8.367 1.00 35.29 118 PRO H C 1
ATOM 3578 O O . PRO C 3 123 ? 1.012 -1.968 -8.341 1.00 35.53 118 PRO H O 1
ATOM 3582 N N . PRO C 3 124 ? 3.100 -2.742 -8.595 1.00 33.49 119 PRO H N 1
ATOM 3583 C CA . PRO C 3 124 ? 3.587 -1.386 -8.817 1.00 33.08 119 PRO H CA 1
ATOM 3584 C C . PRO C 3 124 ? 3.383 -0.896 -10.225 1.00 35.21 119 PRO H C 1
ATOM 3585 O O . PRO C 3 124 ? 3.119 -1.678 -11.140 1.00 35.93 119 PRO H O 1
ATOM 3589 N N . SER C 3 125 ? 3.492 0.416 -10.390 1.00 36.01 120 SER H N 1
ATOM 3590 C CA . SER C 3 125 ? 3.408 1.021 -11.710 1.00 33.04 120 SER H CA 1
ATOM 3591 C C . SER C 3 125 ? 4.864 1.398 -11.957 1.00 32.69 120 SER H C 1
ATOM 3592 O O . SER C 3 125 ? 5.480 2.095 -11.153 1.00 33.80 120 SER H O 1
ATOM 3595 N N . VAL C 3 126 ? 5.431 0.903 -13.044 1.00 33.06 121 VAL H N 1
ATOM 3596 C CA . VAL C 3 126 ? 6.819 1.191 -13.347 1.00 32.14 121 VAL H CA 1
ATOM 3597 C C . VAL C 3 126 ? 6.883 2.300 -14.387 1.00 31.67 121 VAL H C 1
ATOM 3598 O O . VAL C 3 126 ? 6.318 2.184 -15.482 1.00 31.97 121 VAL H O 1
ATOM 3602 N N . TYR C 3 127 ? 7.555 3.388 -14.021 1.00 30.16 122 TYR H N 1
ATOM 3603 C CA . TYR C 3 127 ? 7.707 4.532 -14.908 1.00 29.59 122 TYR H CA 1
ATOM 3604 C C . TYR C 3 127 ? 9.173 4.806 -15.194 1.00 30.33 122 TYR H C 1
ATOM 3605 O O . TYR C 3 127 ? 10.006 4.823 -14.287 1.00 30.81 122 TYR H O 1
ATOM 3614 N N . PRO C 3 128 ? 9.501 5.042 -16.472 1.00 32.75 123 PRO H N 1
ATOM 3615 C CA . PRO C 3 128 ? 10.854 5.329 -16.948 1.00 32.29 123 PRO H CA 1
ATOM 3616 C C . PRO C 3 128 ? 11.247 6.766 -16.644 1.00 33.78 123 PRO H C 1
ATOM 3617 O O . PRO C 3 128 ? 10.454 7.684 -16.829 1.00 37.22 123 PRO H O 1
ATOM 3621 N N . LEU C 3 129 ? 12.470 6.959 -16.173 1.00 35.02 124 LEU H N 1
ATOM 3622 C CA . LEU C 3 129 ? 12.959 8.295 -15.878 1.00 35.07 124 LEU H CA 1
ATOM 3623 C C . LEU C 3 129 ? 14.063 8.632 -16.890 1.00 35.41 124 LEU H C 1
ATOM 3624 O O . LEU C 3 129 ? 15.212 8.218 -16.740 1.00 32.18 124 LEU H O 1
ATOM 3629 N N . ALA C 3 130 ? 13.696 9.360 -17.939 1.00 36.35 125 ALA H N 1
ATOM 3630 C CA . ALA C 3 130 ? 14.650 9.767 -18.966 1.00 35.15 125 ALA H CA 1
ATOM 3631 C C . ALA C 3 130 ? 14.893 11.271 -18.821 1.00 36.22 125 ALA H C 1
ATOM 3632 O O . ALA C 3 130 ? 14.003 12.019 -18.412 1.00 33.47 125 ALA H O 1
ATOM 3634 N N . PRO C 3 131 ? 16.105 11.734 -19.155 1.00 40.40 126 PRO H N 1
ATOM 3635 C CA . PRO C 3 131 ? 16.429 13.160 -19.043 1.00 45.67 126 PRO H CA 1
ATOM 3636 C C . PRO C 3 131 ? 15.383 14.041 -19.721 1.00 52.00 126 PRO H C 1
ATOM 3637 O O . PRO C 3 131 ? 14.849 13.681 -20.774 1.00 54.20 126 PRO H O 1
ATOM 3641 N N . ASN C 3 133 ? 27.273 14.198 -20.578 1.00 63.27 128 ASN H N 1
ATOM 3642 C CA . ASN C 3 133 ? 27.216 13.963 -22.022 1.00 62.66 128 ASN H CA 1
ATOM 3643 C C . ASN C 3 133 ? 27.987 12.704 -22.409 1.00 62.02 128 ASN H C 1
ATOM 3644 O O . ASN C 3 133 ? 27.803 12.111 -23.463 1.00 62.53 128 ASN H O 1
ATOM 3649 N N . SER C 3 134 ? 28.867 12.383 -21.461 1.00 60.78 129 SER H N 1
ATOM 3650 C CA . SER C 3 134 ? 29.773 11.216 -21.431 1.00 59.55 129 SER H CA 1
ATOM 3651 C C . SER C 3 134 ? 29.096 10.143 -20.572 1.00 58.39 129 SER H C 1
ATOM 3652 O O . SER C 3 134 ? 29.301 8.954 -20.783 1.00 58.91 129 SER H O 1
ATOM 3655 N N . MET C 3 135 ? 28.300 10.575 -19.595 1.00 56.82 130 MET H N 1
ATOM 3656 C CA . MET C 3 135 ? 27.491 9.690 -18.767 1.00 55.60 130 MET H CA 1
ATOM 3657 C C . MET C 3 135 ? 26.071 10.309 -18.739 1.00 54.04 130 MET H C 1
ATOM 3658 O O . MET C 3 135 ? 25.928 11.528 -18.665 1.00 53.87 130 MET H O 1
ATOM 3663 N N . VAL C 3 136 ? 25.048 9.477 -18.841 1.00 52.07 131 VAL H N 1
ATOM 3664 C CA . VAL C 3 136 ? 23.647 9.912 -18.834 1.00 50.70 131 VAL H CA 1
ATOM 3665 C C . VAL C 3 136 ? 22.875 9.139 -17.745 1.00 50.05 131 VAL H C 1
ATOM 3666 O O . VAL C 3 136 ? 22.805 7.901 -17.824 1.00 50.42 131 VAL H O 1
ATOM 3670 N N . THR C 3 137 ? 22.317 9.742 -16.722 1.00 48.91 132 THR H N 1
ATOM 3671 C CA . THR C 3 137 ? 21.662 8.870 -15.748 1.00 47.88 132 THR H CA 1
ATOM 3672 C C . THR C 3 137 ? 20.291 8.327 -16.289 1.00 47.96 132 THR H C 1
ATOM 3673 O O . THR C 3 137 ? 20.007 8.519 -17.471 1.00 49.76 132 THR H O 1
ATOM 3677 N N . LEU C 3 138 ? 19.441 7.649 -15.465 1.00 47.67 133 LEU H N 1
ATOM 3678 C CA . LEU C 3 138 ? 18.121 7.105 -15.879 1.00 47.31 133 LEU H CA 1
ATOM 3679 C C . LEU C 3 138 ? 17.514 6.466 -14.632 1.00 47.36 133 LEU H C 1
ATOM 3680 O O . LEU C 3 138 ? 18.279 5.837 -13.893 1.00 47.47 133 LEU H O 1
ATOM 3685 N N . GLY C 3 139 ? 16.300 6.589 -14.363 1.00 47.47 134 GLY H N 1
ATOM 3686 C CA . GLY C 3 139 ? 16.053 5.819 -13.259 1.00 48.51 134 GLY H CA 1
ATOM 3687 C C . GLY C 3 139 ? 15.117 4.784 -13.724 1.00 49.17 134 GLY H C 1
ATOM 3688 O O . GLY C 3 139 ? 15.266 4.036 -14.684 1.00 50.94 134 GLY H O 1
ATOM 3689 N N . CYS C 3 140 ? 14.309 4.875 -12.926 1.00 32.58 135 CYS H N 1
ATOM 3690 C CA . CYS C 3 140 ? 13.115 4.022 -12.929 1.00 32.93 135 CYS H CA 1
ATOM 3691 C C . CYS C 3 140 ? 12.316 4.350 -11.655 1.00 29.93 135 CYS H C 1
ATOM 3692 O O . CYS C 3 140 ? 12.865 4.352 -10.559 1.00 27.71 135 CYS H O 1
ATOM 3695 N N . LEU C 3 141 ? 11.033 4.657 -11.802 1.00 30.10 136 LEU H N 1
ATOM 3696 C CA . LEU C 3 141 ? 10.189 4.985 -10.652 1.00 28.39 136 LEU H CA 1
ATOM 3697 C C . LEU C 3 141 ? 9.143 3.893 -10.414 1.00 30.16 136 LEU H C 1
ATOM 3698 O O . LEU C 3 141 ? 8.273 3.663 -11.250 1.00 31.13 136 LEU H O 1
ATOM 3703 N N . VAL C 3 142 ? 9.239 3.227 -9.266 1.00 29.19 137 VAL H N 1
ATOM 3704 C CA . VAL C 3 142 ? 8.319 2.151 -8.894 1.00 29.92 137 VAL H CA 1
ATOM 3705 C C . VAL C 3 142 ? 7.326 2.720 -7.876 1.00 30.77 137 VAL H C 1
ATOM 3706 O O . VAL C 3 142 ? 7.615 2.815 -6.682 1.00 29.57 137 VAL H O 1
ATOM 3710 N N . LYS C 3 143 ? 6.143 3.078 -8.369 1.00 31.54 138 LYS H N 1
ATOM 3711 C CA . LYS C 3 143 ? 5.120 3.713 -7.547 1.00 29.20 138 LYS H CA 1
ATOM 3712 C C . LYS C 3 143 ? 3.834 2.933 -7.240 1.00 27.21 138 LYS H C 1
ATOM 3713 O O . LYS C 3 143 ? 3.299 2.223 -8.090 1.00 26.02 138 LYS H O 1
ATOM 3719 N N . GLY C 3 144 ? 3.363 3.084 -5.999 1.00 27.26 139 GLY H N 1
ATOM 3720 C CA . GLY C 3 144 ? 2.126 2.467 -5.546 1.00 30.73 139 GLY H CA 1
ATOM 3721 C C . GLY C 3 144 ? 2.027 0.958 -5.465 1.00 32.28 139 GLY H C 1
ATOM 3722 O O . GLY C 3 144 ? 1.082 0.377 -5.987 1.00 33.85 139 GLY H O 1
ATOM 3723 N N . TYR C 3 145 ? 2.985 0.317 -4.806 1.00 33.27 140 TYR H N 1
ATOM 3724 C CA . TYR C 3 145 ? 2.956 -1.132 -4.675 1.00 32.45 140 TYR H CA 1
ATOM 3725 C C . TYR C 3 145 ? 2.809 -1.501 -3.213 1.00 30.89 140 TYR H C 1
ATOM 3726 O O . TYR C 3 145 ? 3.017 -0.670 -2.330 1.00 28.61 140 TYR H O 1
ATOM 3735 N N . PHE C 3 146 ? 2.428 -2.752 -2.974 1.00 32.14 141 PHE H N 1
ATOM 3736 C CA . PHE C 3 146 ? 2.251 -3.267 -1.628 1.00 34.02 141 PHE H CA 1
ATOM 3737 C C . PHE C 3 146 ? 2.068 -4.781 -1.676 1.00 35.62 141 PHE H C 1
ATOM 3738 O O . PHE C 3 146 ? 1.360 -5.306 -2.531 1.00 36.48 141 PHE H O 1
ATOM 3746 N N . PRO C 3 147 ? 2.721 -5.504 -0.759 1.00 36.41 142 PRO H N 1
ATOM 3747 C CA . PRO C 3 147 ? 3.597 -4.963 0.286 1.00 36.40 142 PRO H CA 1
ATOM 3748 C C . PRO C 3 147 ? 5.048 -4.957 -0.196 1.00 35.28 142 PRO H C 1
ATOM 3749 O O . PRO C 3 147 ? 5.312 -5.179 -1.379 1.00 36.07 142 PRO H O 1
ATOM 3753 N N . GLU C 3 148 ? 5.978 -4.696 0.718 1.00 35.73 143 GLU H N 1
ATOM 3754 C CA . GLU C 3 148 ? 7.400 -4.728 0.389 1.00 38.23 143 GLU H CA 1
ATOM 3755 C C . GLU C 3 148 ? 7.764 -6.199 0.181 1.00 39.18 143 GLU H C 1
ATOM 3756 O O . GLU C 3 148 ? 7.123 -7.087 0.740 1.00 42.16 143 GLU H O 1
ATOM 3762 N N . PRO C 3 149 ? 8.801 -6.481 -0.619 1.00 40.20 144 PRO H N 1
ATOM 3763 C CA . PRO C 3 149 ? 9.628 -5.513 -1.331 1.00 38.95 144 PRO H CA 1
ATOM 3764 C C . PRO C 3 149 ? 9.508 -5.793 -2.812 1.00 39.52 144 PRO H C 1
ATOM 3765 O O . PRO C 3 149 ? 8.744 -6.661 -3.242 1.00 40.43 144 PRO H O 1
ATOM 3769 N N . VAL C 3 150 ? 10.283 -5.057 -3.591 1.00 41.10 145 VAL H N 1
ATOM 3770 C CA . VAL C 3 150 ? 10.312 -5.258 -5.026 1.00 40.99 145 VAL H CA 1
ATOM 3771 C C . VAL C 3 150 ? 11.772 -5.508 -5.351 1.00 40.27 145 VAL H C 1
ATOM 3772 O O . VAL C 3 150 ? 12.650 -5.268 -4.527 1.00 38.10 145 VAL H O 1
ATOM 3776 N N . THR C 3 151 ? 12.026 -6.012 -6.545 1.00 40.80 146 THR H N 1
ATOM 3777 C CA . THR C 3 151 ? 13.384 -6.256 -6.972 1.00 42.85 146 THR H CA 1
ATOM 3778 C C . THR C 3 151 ? 13.614 -5.516 -8.279 1.00 41.13 146 THR H C 1
ATOM 3779 O O . THR C 3 151 ? 12.946 -5.766 -9.283 1.00 41.50 146 THR H O 1
ATOM 3783 N N . VAL C 3 152 ? 14.554 -4.583 -8.252 1.00 39.04 147 VAL H N 1
ATOM 3784 C CA . VAL C 3 152 ? 14.858 -3.802 -9.437 1.00 37.92 147 VAL H CA 1
ATOM 3785 C C . VAL C 3 152 ? 16.229 -4.174 -9.964 1.00 37.33 147 VAL H C 1
ATOM 3786 O O . VAL C 3 152 ? 17.190 -4.239 -9.203 1.00 38.93 147 VAL H O 1
ATOM 3790 N N . THR C 3 153 ? 16.306 -4.443 -11.262 1.00 35.99 148 THR H N 1
ATOM 3791 C CA . THR C 3 153 ? 17.572 -4.771 -11.900 1.00 38.40 148 THR H CA 1
ATOM 3792 C C . THR C 3 153 ? 17.641 -3.945 -13.168 1.00 39.85 148 THR H C 1
ATOM 3793 O O . THR C 3 153 ? 16.631 -3.402 -13.610 1.00 40.75 148 THR H O 1
ATOM 3797 N N . TRP C 3 154 ? 18.832 -3.840 -13.746 1.00 40.95 149 TRP H N 1
ATOM 3798 C CA . TRP C 3 154 ? 19.008 -3.090 -14.981 1.00 40.54 149 TRP H CA 1
ATOM 3799 C C . TRP C 3 154 ? 19.611 -3.990 -16.044 1.00 42.77 149 TRP H C 1
ATOM 3800 O O . TRP C 3 154 ? 20.656 -4.602 -15.831 1.00 44.37 149 TRP H O 1
ATOM 3811 N N . ASN C 3 155 ? 18.940 -4.074 -17.187 1.00 44.00 150 ASN H N 1
ATOM 3812 C CA . ASN C 3 155 ? 19.394 -4.934 -18.269 1.00 46.32 150 ASN H CA 1
ATOM 3813 C C . ASN C 3 155 ? 19.592 -6.357 -17.743 1.00 49.03 150 ASN H C 1
ATOM 3814 O O . ASN C 3 155 ? 20.616 -6.996 -17.988 1.00 48.27 150 ASN H O 1
ATOM 3819 N N . SER C 3 156 ? 18.598 -6.831 -16.996 1.00 51.18 151 SER H N 1
ATOM 3820 C CA . SER C 3 156 ? 18.606 -8.172 -16.437 1.00 51.36 151 SER H CA 1
ATOM 3821 C C . SER C 3 156 ? 19.822 -8.457 -15.569 1.00 51.98 151 SER H C 1
ATOM 3822 O O . SER C 3 156 ? 20.270 -9.599 -15.478 1.00 54.11 151 SER H O 1
ATOM 3825 N N . GLY C 3 157 ? 20.355 -7.424 -14.928 1.00 51.69 152 GLY H N 1
ATOM 3826 C CA . GLY C 3 157 ? 21.505 -7.624 -14.068 1.00 50.33 152 GLY H CA 1
ATOM 3827 C C . GLY C 3 157 ? 22.821 -7.305 -14.743 1.00 52.26 152 GLY H C 1
ATOM 3828 O O . GLY C 3 157 ? 23.849 -7.233 -14.071 1.00 53.92 152 GLY H O 1
ATOM 3829 N N . SER C 3 158 ? 22.805 -7.130 -16.064 1.00 51.18 153 SER H N 1
ATOM 3830 C CA . SER C 3 158 ? 24.025 -6.796 -16.793 1.00 52.28 153 SER H CA 1
ATOM 3831 C C . SER C 3 158 ? 24.584 -5.503 -16.229 1.00 52.99 153 SER H C 1
ATOM 3832 O O . SER C 3 158 ? 25.767 -5.417 -15.915 1.00 54.35 153 SER H O 1
ATOM 3835 N N . LEU C 3 159 ? 23.730 -4.493 -16.108 1.00 53.05 154 LEU H N 1
ATOM 3836 C CA . LEU C 3 159 ? 24.153 -3.223 -15.538 1.00 51.89 154 LEU H CA 1
ATOM 3837 C C . LEU C 3 159 ? 24.100 -3.354 -14.024 1.00 50.96 154 LEU H C 1
ATOM 3838 O O . LEU C 3 159 ? 23.024 -3.449 -13.437 1.00 50.74 154 LEU H O 1
ATOM 3843 N N . SER C 3 160 ? 25.265 -3.374 -13.396 1.00 50.71 155 SER H N 1
ATOM 3844 C CA . SER C 3 160 ? 25.347 -3.497 -11.946 1.00 53.11 155 SER H CA 1
ATOM 3845 C C . SER C 3 160 ? 26.107 -2.297 -11.397 1.00 53.01 155 SER H C 1
ATOM 3846 O O . SER C 3 160 ? 25.748 -1.713 -10.372 1.00 51.91 155 SER H O 1
ATOM 3849 N N . SER C 3 161 ? 27.167 -1.940 -12.104 1.00 51.87 156 SER H N 1
ATOM 3850 C CA . SER C 3 161 ? 27.999 -0.824 -11.717 1.00 52.80 156 SER H CA 1
ATOM 3851 C C . SER C 3 161 ? 27.306 0.480 -12.106 1.00 51.51 156 SER H C 1
ATOM 3852 O O . SER C 3 161 ? 26.913 0.670 -13.262 1.00 52.80 156 SER H O 1
ATOM 3855 N N . GLY C 3 162 ? 27.150 1.370 -11.131 1.00 49.95 157 GLY H N 1
ATOM 3856 C CA . GLY C 3 162 ? 26.515 2.648 -11.398 1.00 46.13 157 GLY H CA 1
ATOM 3857 C C . GLY C 3 162 ? 25.027 2.652 -11.111 1.00 43.06 157 GLY H C 1
ATOM 3858 O O . GLY C 3 162 ? 24.291 3.492 -11.632 1.00 42.78 157 GLY H O 1
ATOM 3859 N N . VAL C 3 163 ? 24.585 1.714 -10.279 1.00 38.27 158 VAL H N 1
ATOM 3860 C CA . VAL C 3 163 ? 23.179 1.611 -9.927 1.00 32.75 158 VAL H CA 1
ATOM 3861 C C . VAL C 3 163 ? 22.936 2.033 -8.491 1.00 34.81 158 VAL H C 1
ATOM 3862 O O . VAL C 3 163 ? 23.722 1.721 -7.599 1.00 37.11 158 VAL H O 1
ATOM 3866 N N . HIS C 3 164 ? 21.841 2.752 -8.277 1.00 34.58 159 HIS H N 1
ATOM 3867 C CA . HIS C 3 164 ? 21.459 3.205 -6.948 1.00 35.30 159 HIS H CA 1
ATOM 3868 C C . HIS C 3 164 ? 19.974 2.926 -6.795 1.00 36.10 159 HIS H C 1
ATOM 3869 O O . HIS C 3 164 ? 19.145 3.561 -7.449 1.00 35.28 159 HIS H O 1
ATOM 3876 N N . THR C 3 165 ? 19.633 1.955 -5.961 1.00 33.66 160 THR H N 1
ATOM 3877 C CA . THR C 3 165 ? 18.233 1.656 -5.731 1.00 33.61 160 THR H CA 1
ATOM 3878 C C . THR C 3 165 ? 17.914 2.131 -4.314 1.00 33.48 160 THR H C 1
ATOM 3879 O O . THR C 3 165 ? 18.421 1.611 -3.321 1.00 37.59 160 THR H O 1
ATOM 3883 N N . PHE C 3 166 ? 17.079 3.157 -4.241 1.00 31.95 161 PHE H N 1
ATOM 3884 C CA . PHE C 3 166 ? 16.721 3.781 -2.981 1.00 30.91 161 PHE H CA 1
ATOM 3885 C C . PHE C 3 166 ? 15.628 3.105 -2.171 1.00 32.47 161 PHE H C 1
ATOM 3886 O O . PHE C 3 166 ? 14.733 2.461 -2.712 1.00 31.65 161 PHE H O 1
ATOM 3894 N N . PRO C 3 167 ? 15.707 3.238 -0.842 1.00 34.61 162 PRO H N 1
ATOM 3895 C CA . PRO C 3 167 ? 14.734 2.665 0.087 1.00 34.52 162 PRO H CA 1
ATOM 3896 C C . PRO C 3 167 ? 13.349 3.176 -0.280 1.00 34.60 162 PRO H C 1
ATOM 3897 O O . PRO C 3 167 ? 13.190 4.353 -0.612 1.00 35.15 162 PRO H O 1
ATOM 3901 N N . ALA C 3 168 ? 12.350 2.302 -0.221 1.00 33.94 163 ALA H N 1
ATOM 3902 C CA . ALA C 3 168 ? 10.985 2.708 -0.540 1.00 34.29 163 ALA H CA 1
ATOM 3903 C C . ALA C 3 168 ? 10.465 3.675 0.523 1.00 33.10 163 ALA H C 1
ATOM 3904 O O . ALA C 3 168 ? 10.924 3.667 1.665 1.00 32.79 163 ALA H O 1
ATOM 3906 N N . VAL C 3 169 ? 9.537 4.538 0.135 1.00 31.77 164 VAL H N 1
ATOM 3907 C CA . VAL C 3 169 ? 8.937 5.459 1.088 1.00 32.97 164 VAL H CA 1
ATOM 3908 C C . VAL C 3 169 ? 7.450 5.163 1.029 1.00 32.31 164 VAL H C 1
ATOM 3909 O O . VAL C 3 169 ? 6.986 4.502 0.104 1.00 29.54 164 VAL H O 1
ATOM 3913 N N . LEU C 3 170 ? 6.709 5.636 2.019 1.00 35.25 165 LEU H N 1
ATOM 3914 C CA . LEU C 3 170 ? 5.272 5.407 2.057 1.00 38.21 165 LEU H CA 1
ATOM 3915 C C . LEU C 3 170 ? 4.572 6.626 1.449 1.00 38.26 165 LEU H C 1
ATOM 3916 O O . LEU C 3 170 ? 4.762 7.759 1.896 1.00 38.09 165 LEU H O 1
ATOM 3921 N N . GLN C 3 171 ? 3.783 6.386 0.410 1.00 38.09 166 GLN H N 1
ATOM 3922 C CA . GLN C 3 171 ? 3.063 7.451 -0.268 1.00 39.56 166 GLN H CA 1
ATOM 3923 C C . GLN C 3 171 ? 1.656 6.944 -0.492 1.00 40.94 166 GLN H C 1
ATOM 3924 O O . GLN C 3 171 ? 1.449 6.010 -1.263 1.00 42.04 166 GLN H O 1
ATOM 3930 N N . SER C 3 172 ? 0.689 7.552 0.187 1.00 44.20 167 SER H N 1
ATOM 3931 C CA . SER C 3 172 ? -0.706 7.139 0.055 1.00 46.59 167 SER H CA 1
ATOM 3932 C C . SER C 3 172 ? -0.898 5.708 0.575 1.00 46.98 167 SER H C 1
ATOM 3933 O O . SER C 3 172 ? -1.618 4.915 -0.033 1.00 48.21 167 SER H O 1
ATOM 3936 N N . ASP C 3 173 ? -0.255 5.382 1.693 1.00 44.30 168 ASP H N 1
ATOM 3937 C CA . ASP C 3 173 ? -0.358 4.050 2.272 1.00 43.50 168 ASP H CA 1
ATOM 3938 C C . ASP C 3 173 ? 0.182 2.946 1.377 1.00 41.27 168 ASP H C 1
ATOM 3939 O O . ASP C 3 173 ? -0.011 1.760 1.648 1.00 41.42 168 ASP H O 1
ATOM 3944 N N . LEU C 3 174 ? 0.848 3.343 0.300 1.00 35.81 169 LEU H N 1
ATOM 3945 C CA . LEU C 3 174 ? 1.464 2.392 -0.614 1.00 31.92 169 LEU H CA 1
ATOM 3946 C C . LEU C 3 174 ? 2.949 2.770 -0.684 1.00 30.99 169 LEU H C 1
ATOM 3947 O O . LEU C 3 174 ? 3.347 3.822 -0.176 1.00 31.71 169 LEU H O 1
ATOM 3952 N N . TYR C 3 175 ? 3.771 1.921 -1.291 1.00 29.17 170 TYR H N 1
ATOM 3953 C CA . TYR C 3 175 ? 5.193 2.218 -1.375 1.00 28.57 170 TYR H CA 1
ATOM 3954 C C . TYR C 3 175 ? 5.640 2.789 -2.704 1.00 26.09 170 TYR H C 1
ATOM 3955 O O . TYR C 3 175 ? 5.098 2.466 -3.757 1.00 27.45 170 TYR H O 1
ATOM 3964 N N . THR C 3 176 ? 6.640 3.654 -2.635 1.00 26.52 171 THR H N 1
ATOM 3965 C CA . THR C 3 176 ? 7.211 4.254 -3.824 1.00 29.38 171 THR H CA 1
ATOM 3966 C C . THR C 3 176 ? 8.717 4.131 -3.675 1.00 27.78 171 THR H C 1
ATOM 3967 O O . THR C 3 176 ? 9.280 4.388 -2.613 1.00 26.58 171 THR H O 1
ATOM 3971 N N . LEU C 3 177 ? 9.359 3.727 -4.757 1.00 30.32 172 LEU H N 1
ATOM 3972 C CA . LEU C 3 177 ? 10.792 3.530 -4.766 1.00 30.98 172 LEU H CA 1
ATOM 3973 C C . LEU C 3 177 ? 11.337 3.962 -6.121 1.00 29.51 172 LEU H C 1
ATOM 3974 O O . LEU C 3 177 ? 10.605 4.045 -7.107 1.00 28.66 172 LEU H O 1
ATOM 3979 N N . SER C 3 178 ? 12.622 4.265 -6.168 1.00 27.22 173 SER H N 1
ATOM 3980 C CA . SER C 3 178 ? 13.219 4.652 -7.425 1.00 27.42 173 SER H CA 1
ATOM 3981 C C . SER C 3 178 ? 14.616 4.063 -7.512 1.00 29.78 173 SER H C 1
ATOM 3982 O O . SER C 3 178 ? 15.198 3.662 -6.506 1.00 29.78 173 SER H O 1
ATOM 3985 N N . SER C 3 179 ? 15.142 3.998 -8.727 1.00 28.89 174 SER H N 1
ATOM 3986 C CA . SER C 3 179 ? 16.473 3.466 -8.960 1.00 28.20 174 SER H CA 1
ATOM 3987 C C . SER C 3 179 ? 17.106 4.275 -10.088 1.00 29.25 174 SER H C 1
ATOM 3988 O O . SER C 3 179 ? 16.433 4.650 -11.050 1.00 29.00 174 SER H O 1
ATOM 3991 N N . SER C 3 180 ? 18.394 4.563 -9.962 1.00 29.02 175 SER H N 1
ATOM 3992 C CA . SER C 3 180 ? 19.084 5.313 -10.994 1.00 28.83 175 SER H CA 1
ATOM 3993 C C . SER C 3 180 ? 20.210 4.462 -11.533 1.00 29.75 175 SER H C 1
ATOM 3994 O O . SER C 3 180 ? 20.787 3.655 -10.809 1.00 29.38 175 SER H O 1
ATOM 3997 N N . VAL C 3 181 ? 20.492 4.623 -12.818 1.00 32.22 176 VAL H N 1
ATOM 3998 C CA . VAL C 3 181 ? 21.587 3.909 -13.447 1.00 34.03 176 VAL H CA 1
ATOM 3999 C C . VAL C 3 181 ? 22.342 4.922 -14.297 1.00 35.73 176 VAL H C 1
ATOM 4000 O O . VAL C 3 181 ? 21.739 5.766 -14.964 1.00 35.57 176 VAL H O 1
ATOM 4004 N N . THR C 3 182 ? 23.665 4.852 -14.249 1.00 36.98 177 THR H N 1
ATOM 4005 C CA . THR C 3 182 ? 24.492 5.770 -15.014 1.00 36.71 177 THR H CA 1
ATOM 4006 C C . THR C 3 182 ? 25.302 4.985 -16.046 1.00 35.81 177 THR H C 1
ATOM 4007 O O . THR C 3 182 ? 25.995 4.022 -15.709 1.00 35.65 177 THR H O 1
ATOM 4011 N N . VAL C 3 183 ? 25.177 5.386 -17.307 1.00 35.89 178 VAL H N 1
ATOM 4012 C CA . VAL C 3 183 ? 25.878 4.732 -18.402 1.00 37.21 178 VAL H CA 1
ATOM 4013 C C . VAL C 3 183 ? 26.508 5.762 -19.323 1.00 37.55 178 VAL H C 1
ATOM 4014 O O . VAL C 3 183 ? 26.164 6.946 -19.276 1.00 36.45 178 VAL H O 1
ATOM 4018 N N . PRO C 3 184 ? 27.453 5.323 -20.171 1.00 38.26 179 PRO H N 1
ATOM 4019 C CA . PRO C 3 184 ? 28.097 6.260 -21.094 1.00 37.63 179 PRO H CA 1
ATOM 4020 C C . PRO C 3 184 ? 27.026 6.681 -22.090 1.00 37.90 179 PRO H C 1
ATOM 4021 O O . PRO C 3 184 ? 26.150 5.880 -22.439 1.00 39.27 179 PRO H O 1
ATOM 4025 N N . SER C 3 185 ? 27.077 7.927 -22.540 1.00 36.48 180 SER H N 1
ATOM 4026 C CA . SER C 3 185 ? 26.082 8.406 -23.487 1.00 39.00 180 SER H CA 1
ATOM 4027 C C . SER C 3 185 ? 26.176 7.661 -24.826 1.00 41.39 180 SER H C 1
ATOM 4028 O O . SER C 3 185 ? 25.219 7.648 -25.611 1.00 41.11 180 SER H O 1
ATOM 4031 N N . SER C 3 186 ? 27.326 7.036 -25.080 1.00 42.63 181 SER H N 1
ATOM 4032 C CA . SER C 3 186 ? 27.529 6.275 -26.312 1.00 44.38 181 SER H CA 1
ATOM 4033 C C . SER C 3 186 ? 26.774 4.950 -26.214 1.00 44.98 181 SER H C 1
ATOM 4034 O O . SER C 3 186 ? 26.630 4.235 -27.201 1.00 45.43 181 SER H O 1
ATOM 4037 N N . THR C 3 187 ? 26.290 4.640 -25.013 1.00 45.06 182 THR H N 1
ATOM 4038 C CA . THR C 3 187 ? 25.545 3.413 -24.751 1.00 42.46 182 THR H CA 1
ATOM 4039 C C . THR C 3 187 ? 24.038 3.630 -24.858 1.00 41.41 182 THR H C 1
ATOM 4040 O O . THR C 3 187 ? 23.310 2.769 -25.343 1.00 40.90 182 THR H O 1
ATOM 4044 N N . TRP C 3 188 ? 23.569 4.781 -24.394 1.00 38.52 183 TRP H N 1
ATOM 4045 C CA . TRP C 3 188 ? 22.151 5.089 -24.464 1.00 37.85 183 TRP H CA 1
ATOM 4046 C C . TRP C 3 188 ? 21.998 6.450 -25.122 1.00 38.37 183 TRP H C 1
ATOM 4047 O O . TRP C 3 188 ? 22.810 7.343 -24.896 1.00 37.63 183 TRP H O 1
ATOM 4058 N N . PRO C 3 189 ? 20.942 6.642 -25.927 1.00 40.89 184 PRO H N 1
ATOM 4059 C CA . PRO C 3 189 ? 19.888 5.680 -26.268 1.00 41.95 184 PRO H CA 1
ATOM 4060 C C . PRO C 3 189 ? 20.172 4.850 -27.515 1.00 44.15 184 PRO H C 1
ATOM 4061 O O . PRO C 3 189 ? 19.257 4.224 -28.055 1.00 43.63 184 PRO H O 1
ATOM 4065 N N . SER C 3 190 ? 21.424 4.855 -27.980 1.00 47.10 185 SER H N 1
ATOM 4066 C CA . SER C 3 190 ? 21.790 4.088 -29.173 1.00 47.36 185 SER H CA 1
ATOM 4067 C C . SER C 3 190 ? 21.591 2.601 -28.883 1.00 49.33 185 SER H C 1
ATOM 4068 O O . SER C 3 190 ? 21.309 1.811 -29.789 1.00 49.43 185 SER H O 1
ATOM 4071 N N . GLU C 3 191 ? 21.744 2.238 -27.609 1.00 49.90 186 GLU H N 1
ATOM 4072 C CA . GLU C 3 191 ? 21.528 0.875 -27.144 1.00 51.41 186 GLU H CA 1
ATOM 4073 C C . GLU C 3 191 ? 20.363 0.926 -26.162 1.00 52.62 186 GLU H C 1
ATOM 4074 O O . GLU C 3 191 ? 19.939 2.007 -25.748 1.00 54.21 186 GLU H O 1
ATOM 4080 N N . THR C 3 192 ? 19.852 -0.238 -25.782 1.00 52.86 187 THR H N 1
ATOM 4081 C CA . THR C 3 192 ? 18.713 -0.298 -24.877 1.00 50.71 187 THR H CA 1
ATOM 4082 C C . THR C 3 192 ? 19.059 -0.525 -23.422 1.00 47.99 187 THR H C 1
ATOM 4083 O O . THR C 3 192 ? 19.855 -1.402 -23.085 1.00 47.31 187 THR H O 1
ATOM 4087 N N . VAL C 3 193 ? 18.455 0.292 -22.565 1.00 45.41 188 VAL H N 1
ATOM 4088 C CA . VAL C 3 193 ? 18.613 0.157 -21.126 1.00 39.78 188 VAL H CA 1
ATOM 4089 C C . VAL C 3 193 ? 17.197 -0.080 -20.635 1.00 38.70 188 VAL H C 1
ATOM 4090 O O . VAL C 3 193 ? 16.279 0.678 -20.963 1.00 38.99 188 VAL H O 1
ATOM 4094 N N . THR C 3 194 ? 17.026 -1.152 -19.871 1.00 37.47 189 THR H N 1
ATOM 4095 C CA . THR C 3 194 ? 15.721 -1.539 -19.373 1.00 36.37 189 THR H CA 1
ATOM 4096 C C . THR C 3 194 ? 15.737 -1.924 -17.906 1.00 34.66 189 THR H C 1
ATOM 4097 O O . THR C 3 194 ? 16.562 -2.734 -17.498 1.00 32.15 189 THR H O 1
ATOM 4101 N N . CYS C 3 195 ? 14.845 -1.342 -17.105 1.00 35.52 190 CYS H N 1
ATOM 4102 C CA . CYS C 3 195 ? 14.796 -1.729 -15.702 1.00 38.93 190 CYS H CA 1
ATOM 4103 C C . CYS C 3 195 ? 13.792 -2.849 -15.564 1.00 39.44 190 CYS H C 1
ATOM 4104 O O . CYS C 3 195 ? 12.713 -2.810 -16.154 1.00 39.74 190 CYS H O 1
ATOM 4107 N N . ASN C 3 196 ? 14.175 -3.866 -14.805 1.00 40.41 191 ASN H N 1
ATOM 4108 C CA . ASN C 3 196 ? 13.321 -5.015 -14.588 1.00 40.40 191 ASN H CA 1
ATOM 4109 C C . ASN C 3 196 ? 12.845 -4.933 -13.160 1.00 37.31 191 ASN H C 1
ATOM 4110 O O . ASN C 3 196 ? 13.643 -4.933 -12.230 1.00 39.45 191 ASN H O 1
ATOM 4115 N N . VAL C 3 197 ? 11.535 -4.838 -12.995 1.00 36.37 192 VAL H N 1
ATOM 4116 C CA . VAL C 3 197 ? 10.951 -4.736 -11.674 1.00 35.14 192 VAL H CA 1
ATOM 4117 C C . VAL C 3 197 ? 10.157 -5.993 -11.377 1.00 36.97 192 VAL H C 1
ATOM 4118 O O . VAL C 3 197 ? 9.358 -6.448 -12.194 1.00 39.03 192 VAL H O 1
ATOM 4122 N N . ALA C 3 198 ? 10.387 -6.563 -10.205 1.00 37.29 193 ALA H N 1
ATOM 4123 C CA . ALA C 3 198 ? 9.678 -7.766 -9.825 1.00 37.38 193 ALA H CA 1
ATOM 4124 C C . ALA C 3 198 ? 9.016 -7.566 -8.470 1.00 38.23 193 ALA H C 1
ATOM 4125 O O . ALA C 3 198 ? 9.667 -7.164 -7.503 1.00 36.58 193 ALA H O 1
ATOM 4127 N N . HIS C 3 199 ? 7.711 -7.819 -8.414 1.00 39.15 194 HIS H N 1
ATOM 4128 C CA . HIS C 3 199 ? 6.961 -7.706 -7.169 1.00 40.23 194 HIS H CA 1
ATOM 4129 C C . HIS C 3 199 ? 6.337 -9.074 -6.915 1.00 43.30 194 HIS H C 1
ATOM 4130 O O . HIS C 3 199 ? 5.251 -9.365 -7.417 1.00 45.10 194 HIS H O 1
ATOM 4137 N N . PRO C 3 200 ? 7.018 -9.935 -6.138 1.00 45.02 195 PRO H N 1
ATOM 4138 C CA . PRO C 3 200 ? 6.512 -11.278 -5.834 1.00 45.52 195 PRO H CA 1
ATOM 4139 C C . PRO C 3 200 ? 5.121 -11.311 -5.211 1.00 46.74 195 PRO H C 1
ATOM 4140 O O . PRO C 3 200 ? 4.288 -12.131 -5.599 1.00 49.05 195 PRO H O 1
ATOM 4144 N N . ALA C 3 201 ? 4.866 -10.419 -4.261 1.00 46.96 196 ALA H N 1
ATOM 4145 C CA . ALA C 3 201 ? 3.565 -10.360 -3.597 1.00 47.59 196 ALA H CA 1
ATOM 4146 C C . ALA C 3 201 ? 2.402 -10.379 -4.582 1.00 49.79 196 ALA H C 1
ATOM 4147 O O . ALA C 3 201 ? 1.345 -10.922 -4.280 1.00 54.18 196 ALA H O 1
ATOM 4149 N N . SER C 3 202 ? 2.588 -9.785 -5.755 1.00 50.64 197 SER H N 1
ATOM 4150 C CA . SER C 3 202 ? 1.527 -9.753 -6.757 1.00 50.29 197 SER H CA 1
ATOM 4151 C C . SER C 3 202 ? 1.896 -10.593 -7.970 1.00 50.14 197 SER H C 1
ATOM 4152 O O . SER C 3 202 ? 1.277 -10.479 -9.028 1.00 49.35 197 SER H O 1
ATOM 4155 N N . SER C 3 203 ? 2.910 -11.436 -7.803 1.00 50.78 198 SER H N 1
ATOM 4156 C CA . SER C 3 203 ? 3.389 -12.310 -8.870 1.00 54.25 198 SER H CA 1
ATOM 4157 C C . SER C 3 203 ? 3.592 -11.552 -10.178 1.00 55.72 198 SER H C 1
ATOM 4158 O O . SER C 3 203 ? 3.217 -12.048 -11.243 1.00 56.68 198 SER H O 1
ATOM 4161 N N . THR C 3 204 ? 4.186 -10.360 -10.101 1.00 55.13 199 THR H N 1
ATOM 4162 C CA . THR C 3 204 ? 4.423 -9.545 -11.294 1.00 52.83 199 THR H CA 1
ATOM 4163 C C . THR C 3 204 ? 5.890 -9.233 -11.579 1.00 51.22 199 THR H C 1
ATOM 4164 O O . THR C 3 204 ? 6.691 -9.042 -10.663 1.00 48.54 199 THR H O 1
ATOM 4168 N N . LYS C 3 205 ? 6.218 -9.191 -12.869 1.00 50.96 200 LYS H N 1
ATOM 4169 C CA . LYS C 3 205 ? 7.559 -8.876 -13.359 1.00 51.36 200 LYS H CA 1
ATOM 4170 C C . LYS C 3 205 ? 7.343 -7.967 -14.564 1.00 50.43 200 LYS H C 1
ATOM 4171 O O . LYS C 3 205 ? 6.666 -8.348 -15.521 1.00 51.20 200 LYS H O 1
ATOM 4177 N N . VAL C 3 206 ? 7.898 -6.762 -14.511 1.00 48.50 201 VAL H N 1
ATOM 4178 C CA . VAL C 3 206 ? 7.749 -5.816 -15.607 1.00 46.59 201 VAL H CA 1
ATOM 4179 C C . VAL C 3 206 ? 9.095 -5.265 -16.066 1.00 44.50 201 VAL H C 1
ATOM 4180 O O . VAL C 3 206 ? 9.982 -4.992 -15.260 1.00 44.16 201 VAL H O 1
ATOM 4184 N N . ASP C 3 207 ? 9.239 -5.146 -17.383 1.00 45.39 202 ASP H N 1
ATOM 4185 C CA . ASP C 3 207 ? 10.452 -4.628 -18.003 1.00 44.34 202 ASP H CA 1
ATOM 4186 C C . ASP C 3 207 ? 10.075 -3.290 -18.596 1.00 44.86 202 ASP H C 1
ATOM 4187 O O . ASP C 3 207 ? 9.165 -3.214 -19.422 1.00 47.89 202 ASP H O 1
ATOM 4192 N N . LYS C 3 208 ? 10.758 -2.233 -18.177 1.00 43.35 203 LYS H N 1
ATOM 4193 C CA . LYS C 3 208 ? 10.461 -0.913 -18.708 1.00 40.64 203 LYS H CA 1
ATOM 4194 C C . LYS C 3 208 ? 11.680 -0.362 -19.423 1.00 39.17 203 LYS H C 1
ATOM 4195 O O . LYS C 3 208 ? 12.676 -0.005 -18.792 1.00 39.19 203 LYS H O 1
ATOM 4201 N N . LYS C 3 209 ? 11.617 -0.307 -20.745 1.00 37.80 204 LYS H N 1
ATOM 4202 C CA . LYS C 3 209 ? 12.741 0.226 -21.493 1.00 39.94 204 LYS H CA 1
ATOM 4203 C C . LYS C 3 209 ? 12.745 1.748 -21.353 1.00 39.35 204 LYS H C 1
ATOM 4204 O O . LYS C 3 209 ? 11.686 2.390 -21.401 1.00 38.72 204 LYS H O 1
ATOM 4210 N N . ILE C 3 210 ? 13.931 2.320 -21.156 1.00 38.64 205 ILE H N 1
ATOM 4211 C CA . ILE C 3 210 ? 14.053 3.762 -21.026 1.00 35.97 205 ILE H CA 1
ATOM 4212 C C . ILE C 3 210 ? 14.243 4.335 -22.426 1.00 37.10 205 ILE H C 1
ATOM 4213 O O . ILE C 3 210 ? 15.296 4.157 -23.051 1.00 37.66 205 ILE H O 1
ATOM 4218 N N . ALA C 3 211 ? 13.209 5.001 -22.924 1.00 37.92 206 ALA H N 1
ATOM 4219 C CA . ALA C 3 211 ? 13.262 5.598 -24.245 1.00 41.16 206 ALA H CA 1
ATOM 4220 C C . ALA C 3 211 ? 13.557 7.087 -24.096 1.00 43.35 206 ALA H C 1
ATOM 4221 O O . ALA C 3 211 ? 13.087 7.734 -23.154 1.00 42.40 206 ALA H O 1
ATOM 4223 N N . ALA C 3 212 ? 14.347 7.620 -25.022 1.00 45.12 207 ALA H N 1
ATOM 4224 C CA . ALA C 3 212 ? 14.715 9.025 -25.002 1.00 49.33 207 ALA H CA 1
ATOM 4225 C C . ALA C 3 212 ? 13.475 9.911 -24.865 1.00 52.39 207 ALA H C 1
ATOM 4226 O O . ALA C 3 212 ? 12.501 9.750 -25.604 1.00 49.21 207 ALA H O 1
ATOM 4228 N N . ALA C 3 213 ? 13.512 10.843 -23.914 1.00 56.63 208 ALA H N 1
ATOM 4229 C CA . ALA C 3 213 ? 12.379 11.740 -23.685 1.00 61.14 208 ALA H CA 1
ATOM 4230 C C . ALA C 3 213 ? 12.399 12.906 -24.655 1.00 64.22 208 ALA H C 1
ATOM 4231 O O . ALA C 3 213 ? 13.498 13.245 -25.151 1.00 66.57 208 ALA H O 1
ATOM 4234 N N . SER D 4 1 A 10.491 -48.293 66.042 1.00 57.62 1 SER U N 1
ATOM 4235 C CA . SER D 4 1 A 11.340 -49.053 67.000 1.00 56.00 1 SER U CA 1
ATOM 4236 C C . SER D 4 1 A 12.713 -49.397 66.404 1.00 53.45 1 SER U C 1
ATOM 4237 O O . SER D 4 1 A 13.150 -50.550 66.462 1.00 55.06 1 SER U O 1
ATOM 4240 N N . LEU D 4 2 ? 13.391 -48.394 65.843 1.00 46.82 1 LEU U N 1
ATOM 4241 C CA . LEU D 4 2 ? 14.713 -48.587 65.242 1.00 42.38 1 LEU U CA 1
ATOM 4242 C C . LEU D 4 2 ? 15.794 -48.269 66.266 1.00 41.05 1 LEU U C 1
ATOM 4243 O O . LEU D 4 2 ? 15.630 -47.375 67.085 1.00 39.82 1 LEU U O 1
ATOM 4248 N N . ARG D 4 3 ? 16.898 -49.007 66.222 1.00 41.93 2 ARG U N 1
ATOM 4249 C CA . ARG D 4 3 ? 18.022 -48.765 67.126 1.00 39.62 2 ARG U CA 1
ATOM 4250 C C . ARG D 4 3 ? 19.284 -48.679 66.285 1.00 39.30 2 ARG U C 1
ATOM 4251 O O . ARG D 4 3 ? 19.430 -49.404 65.296 1.00 37.26 2 ARG U O 1
ATOM 4259 N N . CYS D 4 4 ? 20.196 -47.797 66.677 1.00 39.17 3 CYS U N 1
ATOM 4260 C CA . CYS D 4 4 ? 21.445 -47.630 65.939 1.00 38.83 3 CYS U CA 1
ATOM 4261 C C . CYS D 4 4 ? 22.632 -47.447 66.861 1.00 36.92 3 CYS U C 1
ATOM 4262 O O . CYS D 4 4 ? 22.483 -47.042 68.011 1.00 36.69 3 CYS U O 1
ATOM 4265 N N . MET D 4 5 ? 23.815 -47.743 66.343 1.00 33.75 4 MET U N 1
ATOM 4266 C CA . MET D 4 5 ? 25.019 -47.542 67.115 1.00 33.45 4 MET U CA 1
ATOM 4267 C C . MET D 4 5 ? 25.267 -46.047 67.114 1.00 35.76 4 MET U C 1
ATOM 4268 O O . MET D 4 5 ? 25.140 -45.389 66.083 1.00 37.87 4 MET U O 1
ATOM 4273 N N . GLN D 4 6 ? 25.605 -45.504 68.271 1.00 35.36 5 GLN U N 1
ATOM 4274 C CA . GLN D 4 6 ? 25.902 -44.091 68.375 1.00 37.01 5 GLN U CA 1
ATOM 4275 C C . GLN D 4 6 ? 27.342 -43.990 68.855 1.00 36.84 5 GLN U C 1
ATOM 4276 O O . GLN D 4 6 ? 27.634 -44.267 70.017 1.00 38.64 5 GLN U O 1
ATOM 4282 N N . CYS D 4 7 ? 28.243 -43.608 67.958 1.00 34.53 6 CYS U N 1
ATOM 4283 C CA . CYS D 4 7 ? 29.649 -43.500 68.308 1.00 34.44 6 CYS U CA 1
ATOM 4284 C C . CYS D 4 7 ? 30.217 -42.114 68.063 1.00 34.17 6 CYS U C 1
ATOM 4285 O O . CYS D 4 7 ? 29.867 -41.469 67.086 1.00 34.66 6 CYS U O 1
ATOM 4288 N N . LYS D 4 8 ? 31.103 -41.664 68.949 1.00 35.56 7 LYS U N 1
ATOM 4289 C CA . LYS D 4 8 ? 31.754 -40.367 68.787 1.00 37.25 7 LYS U CA 1
ATOM 4290 C C . LYS D 4 8 ? 33.014 -40.697 68.013 1.00 38.41 7 LYS U C 1
ATOM 4291 O O . LYS D 4 8 ? 33.277 -41.863 67.722 1.00 40.16 7 LYS U O 1
ATOM 4297 N N . THR D 4 9 ? 33.808 -39.683 67.702 1.00 36.95 8 THR U N 1
ATOM 4298 C CA . THR D 4 9 ? 35.030 -39.920 66.966 1.00 37.80 8 THR U CA 1
ATOM 4299 C C . THR D 4 9 ? 36.088 -40.585 67.839 1.00 39.33 8 THR U C 1
ATOM 4300 O O . THR D 4 9 ? 37.004 -41.225 67.324 1.00 38.34 8 THR U O 1
ATOM 4304 N N . ASN D 4 10 ? 35.950 -40.453 69.158 1.00 41.34 9 ASN U N 1
ATOM 4305 C CA . ASN D 4 10 ? 36.913 -41.042 70.098 1.00 42.18 9 ASN U CA 1
ATOM 4306 C C . ASN D 4 10 ? 36.815 -42.573 70.224 1.00 41.94 9 ASN U C 1
ATOM 4307 O O . ASN D 4 10 ? 37.687 -43.214 70.813 1.00 43.44 9 ASN U O 1
ATOM 4312 N N . GLY D 4 11 ? 35.755 -43.149 69.670 1.00 40.10 10 GLY U N 1
ATOM 4313 C CA . GLY D 4 11 ? 35.583 -44.587 69.722 1.00 38.23 10 GLY U CA 1
ATOM 4314 C C . GLY D 4 11 ? 34.536 -45.023 70.723 1.00 38.30 10 GLY U C 1
ATOM 4315 O O . GLY D 4 11 ? 34.147 -46.186 70.769 1.00 36.11 10 GLY U O 1
ATOM 4316 N N . ASP D 4 12 ? 34.077 -44.081 71.533 1.00 38.92 11 ASP U N 1
ATOM 4317 C CA . ASP D 4 12 ? 33.078 -44.376 72.545 1.00 40.09 11 ASP U CA 1
ATOM 4318 C C . ASP D 4 12 ? 31.754 -44.682 71.854 1.00 40.87 11 ASP U C 1
ATOM 4319 O O . ASP D 4 12 ? 31.120 -43.791 71.295 1.00 43.20 11 ASP U O 1
ATOM 4324 N N . CYS D 4 13 ? 31.337 -45.941 71.885 1.00 40.62 12 CYS U N 1
ATOM 4325 C CA . CYS D 4 13 ? 30.082 -46.329 71.256 1.00 40.18 12 CYS U CA 1
ATOM 4326 C C . CYS D 4 13 ? 29.040 -46.761 72.267 1.00 42.03 12 CYS U C 1
ATOM 4327 O O . CYS D 4 13 ? 29.359 -47.120 73.399 1.00 44.68 12 CYS U O 1
ATOM 4330 N N . ARG D 4 14 ? 27.791 -46.771 71.823 1.00 41.89 13 ARG U N 1
ATOM 4331 C CA . ARG D 4 14 ? 26.664 -47.119 72.668 1.00 42.82 13 ARG U CA 1
ATOM 4332 C C . ARG D 4 14 ? 25.445 -47.306 71.774 1.00 40.75 13 ARG U C 1
ATOM 4333 O O . ARG D 4 14 ? 25.403 -46.771 70.667 1.00 38.59 13 ARG U O 1
ATOM 4341 N N . VAL D 4 15 ? 24.459 -48.062 72.245 1.00 37.93 14 VAL U N 1
ATOM 4342 C CA . VAL D 4 15 ? 23.239 -48.288 71.474 1.00 38.50 14 VAL U CA 1
ATOM 4343 C C . VAL D 4 15 ? 22.320 -47.084 71.658 1.00 41.04 14 VAL U C 1
ATOM 4344 O O . VAL D 4 15 ? 22.188 -46.559 72.770 1.00 39.57 14 VAL U O 1
ATOM 4348 N N . GLU D 4 16 ? 21.698 -46.643 70.565 1.00 41.80 15 GLU U N 1
ATOM 4349 C CA . GLU D 4 16 ? 20.784 -45.500 70.596 1.00 41.47 15 GLU U CA 1
ATOM 4350 C C . GLU D 4 16 ? 19.371 -45.878 70.174 1.00 41.26 15 GLU U C 1
ATOM 4351 O O . GLU D 4 16 ? 19.170 -46.545 69.158 1.00 42.80 15 GLU U O 1
ATOM 4357 N N . GLU D 4 17 ? 18.393 -45.442 70.958 1.00 42.34 16 GLU U N 1
ATOM 4358 C CA . GLU D 4 17 ? 16.996 -45.707 70.651 1.00 45.29 16 GLU U CA 1
ATOM 4359 C C . GLU D 4 17 ? 16.530 -44.542 69.791 1.00 45.78 16 GLU U C 1
ATOM 4360 O O . GLU D 4 17 ? 16.342 -43.439 70.292 1.00 48.99 16 GLU U O 1
ATOM 4366 N N . CYS D 4 18 ? 16.352 -44.783 68.498 1.00 45.31 17 CYS U N 1
ATOM 4367 C CA . CYS D 4 18 ? 15.926 -43.737 67.570 1.00 45.14 17 CYS U CA 1
ATOM 4368 C C . CYS D 4 18 ? 14.631 -43.035 67.976 1.00 47.49 17 CYS U C 1
ATOM 4369 O O . CYS D 4 18 ? 13.697 -43.674 68.469 1.00 48.34 17 CYS U O 1
ATOM 4372 N N . ALA D 4 19 ? 14.580 -41.719 67.761 1.00 48.72 18 ALA U N 1
ATOM 4373 C CA . ALA D 4 19 ? 13.394 -40.924 68.085 1.00 50.85 18 ALA U CA 1
ATOM 4374 C C . ALA D 4 19 ? 12.437 -40.976 66.896 1.00 53.08 18 ALA U C 1
ATOM 4375 O O . ALA D 4 19 ? 12.878 -41.168 65.764 1.00 56.22 18 ALA U O 1
ATOM 4377 N N . LEU D 4 20 ? 11.136 -40.823 67.141 1.00 54.66 19 LEU U N 1
ATOM 4378 C CA . LEU D 4 20 ? 10.155 -40.854 66.048 1.00 56.73 19 LEU U CA 1
ATOM 4379 C C . LEU D 4 20 ? 10.608 -39.996 64.864 1.00 58.66 19 LEU U C 1
ATOM 4380 O O . LEU D 4 20 ? 10.972 -38.829 65.034 1.00 59.66 19 LEU U O 1
ATOM 4385 N N . GLY D 4 21 ? 10.580 -40.572 63.666 1.00 59.95 20 GLY U N 1
ATOM 4386 C CA . GLY D 4 21 ? 10.989 -39.825 62.487 1.00 60.86 20 GLY U CA 1
ATOM 4387 C C . GLY D 4 21 ? 12.341 -40.248 61.949 1.00 60.03 20 GLY U C 1
ATOM 4388 O O . GLY D 4 21 ? 12.607 -40.144 60.750 1.00 59.57 20 GLY U O 1
ATOM 4389 N N . GLN D 4 22 ? 13.199 -40.720 62.847 1.00 59.92 21 GLN U N 1
ATOM 4390 C CA . GLN D 4 22 ? 14.530 -41.179 62.480 1.00 57.85 21 GLN U CA 1
ATOM 4391 C C . GLN D 4 22 ? 14.490 -42.693 62.312 1.00 55.01 21 GLN U C 1
ATOM 4392 O O . GLN D 4 22 ? 14.715 -43.443 63.261 1.00 53.27 21 GLN U O 1
ATOM 4398 N N . ASP D 4 23 ? 14.188 -43.128 61.094 1.00 52.59 22 ASP U N 1
ATOM 4399 C CA . ASP D 4 23 ? 14.091 -44.543 60.771 1.00 53.22 22 ASP U CA 1
ATOM 4400 C C . ASP D 4 23 ? 15.296 -45.020 59.964 1.00 49.96 22 ASP U C 1
ATOM 4401 O O . ASP D 4 23 ? 15.197 -45.955 59.164 1.00 49.64 22 ASP U O 1
ATOM 4406 N N . LEU D 4 24 ? 16.435 -44.373 60.185 1.00 45.29 23 LEU U N 1
ATOM 4407 C CA . LEU D 4 24 ? 17.670 -44.738 59.503 1.00 41.65 23 LEU U CA 1
ATOM 4408 C C . LEU D 4 24 ? 18.899 -44.606 60.402 1.00 40.52 23 LEU U C 1
ATOM 4409 O O . LEU D 4 24 ? 18.950 -43.761 61.295 1.00 39.80 23 LEU U O 1
ATOM 4414 N N . CYS D 4 25 ? 19.891 -45.446 60.146 1.00 38.50 24 CYS U N 1
ATOM 4415 C CA . CYS D 4 25 ? 21.135 -45.419 60.894 1.00 37.19 24 CYS U CA 1
ATOM 4416 C C . CYS D 4 25 ? 22.180 -44.833 59.960 1.00 35.73 24 CYS U C 1
ATOM 4417 O O . CYS D 4 25 ? 22.106 -45.038 58.753 1.00 37.03 24 CYS U O 1
ATOM 4420 N N . ARG D 4 26 ? 23.159 -44.120 60.504 1.00 34.97 25 ARG U N 1
ATOM 4421 C CA . ARG D 4 26 ? 24.190 -43.541 59.658 1.00 34.72 25 ARG U CA 1
ATOM 4422 C C . ARG D 4 26 ? 25.611 -43.683 60.191 1.00 36.78 25 ARG U C 1
ATOM 4423 O O . ARG D 4 26 ? 25.851 -43.626 61.395 1.00 40.88 25 ARG U O 1
ATOM 4431 N N . THR D 4 27 ? 26.551 -43.888 59.279 1.00 36.61 26 THR U N 1
ATOM 4432 C CA . THR D 4 27 ? 27.958 -43.990 59.630 1.00 34.47 26 THR U CA 1
ATOM 4433 C C . THR D 4 27 ? 28.649 -42.946 58.775 1.00 36.61 26 THR U C 1
ATOM 4434 O O . THR D 4 27 ? 28.718 -43.087 57.556 1.00 38.59 26 THR U O 1
ATOM 4438 N N . THR D 4 28 ? 29.151 -41.894 59.404 1.00 37.64 27 THR U N 1
ATOM 4439 C CA . THR D 4 28 ? 29.825 -40.831 58.672 1.00 35.64 27 THR U CA 1
ATOM 4440 C C . THR D 4 28 ? 31.326 -41.026 58.802 1.00 35.78 27 THR U C 1
ATOM 4441 O O . THR D 4 28 ? 31.844 -41.111 59.912 1.00 37.20 27 THR U O 1
ATOM 4445 N N . ILE D 4 29 ? 32.024 -41.107 57.675 1.00 34.32 28 ILE U N 1
ATOM 4446 C CA . ILE D 4 29 ? 33.466 -41.304 57.703 1.00 33.73 28 ILE U CA 1
ATOM 4447 C C . ILE D 4 29 ? 34.220 -40.181 57.014 1.00 37.74 28 ILE U C 1
ATOM 4448 O O . ILE D 4 29 ? 33.865 -39.771 55.909 1.00 38.56 28 ILE U O 1
ATOM 4453 N N . VAL D 4 30 ? 35.265 -39.695 57.678 1.00 36.97 29 VAL U N 1
ATOM 4454 C CA . VAL D 4 30 ? 36.100 -38.628 57.149 1.00 37.37 29 VAL U CA 1
ATOM 4455 C C . VAL D 4 30 ? 37.541 -39.133 57.152 1.00 40.91 29 VAL U C 1
ATOM 4456 O O . VAL D 4 30 ? 37.999 -39.690 58.141 1.00 44.84 29 VAL U O 1
ATOM 4460 N N . ARG D 4 31 ? 38.247 -38.962 56.041 1.00 44.28 30 ARG U N 1
ATOM 4461 C CA . ARG D 4 31 ? 39.632 -39.403 55.947 1.00 45.31 30 ARG U CA 1
ATOM 4462 C C . ARG D 4 31 ? 40.480 -38.247 55.448 1.00 47.49 30 ARG U C 1
ATOM 4463 O O . ARG D 4 31 ? 40.154 -37.635 54.434 1.00 47.41 30 ARG U O 1
ATOM 4471 N N . LEU D 4 32 ? 41.564 -37.955 56.162 1.00 49.17 31 LEU U N 1
ATOM 4472 C CA . LEU D 4 32 ? 42.467 -36.867 55.802 1.00 51.83 31 LEU U CA 1
ATOM 4473 C C . LEU D 4 32 ? 43.877 -37.401 55.545 1.00 55.45 31 LEU U C 1
ATOM 4474 O O . LEU D 4 32 ? 44.557 -37.846 56.468 1.00 57.26 31 LEU U O 1
ATOM 4479 N N . TRP D 4 33 ? 44.311 -37.344 54.289 1.00 58.22 32 TRP U N 1
ATOM 4480 C CA . TRP D 4 33 ? 45.626 -37.837 53.885 1.00 60.18 32 TRP U CA 1
ATOM 4481 C C . TRP D 4 33 ? 46.624 -36.715 53.603 1.00 59.74 32 TRP U C 1
ATOM 4482 O O . TRP D 4 33 ? 46.230 -35.607 53.256 1.00 61.05 32 TRP U O 1
ATOM 4493 N N . GLU D 4 34 ? 47.915 -37.019 53.755 1.00 59.81 33 GLU U N 1
ATOM 4494 C CA . GLU D 4 34 ? 49.008 -36.077 53.492 1.00 60.51 33 GLU U CA 1
ATOM 4495 C C . GLU D 4 34 ? 50.357 -36.789 53.353 1.00 59.96 33 GLU U C 1
ATOM 4496 O O . GLU D 4 34 ? 50.844 -37.427 54.289 1.00 60.03 33 GLU U O 1
ATOM 4502 N N . GLU D 4 38 ? 47.749 -40.972 56.910 1.00 60.58 37 GLU U N 1
ATOM 4503 C CA . GLU D 4 38 ? 46.321 -40.692 56.821 1.00 61.10 37 GLU U CA 1
ATOM 4504 C C . GLU D 4 38 ? 45.621 -40.744 58.182 1.00 61.11 37 GLU U C 1
ATOM 4505 O O . GLU D 4 38 ? 46.069 -41.443 59.090 1.00 64.11 37 GLU U O 1
ATOM 4511 N N . LEU D 4 39 ? 44.520 -40.001 58.309 1.00 57.71 38 LEU U N 1
ATOM 4512 C CA . LEU D 4 39 ? 43.724 -39.956 59.537 1.00 53.97 38 LEU U CA 1
ATOM 4513 C C . LEU D 4 39 ? 42.268 -40.255 59.203 1.00 54.03 38 LEU U C 1
ATOM 4514 O O . LEU D 4 39 ? 41.707 -39.654 58.293 1.00 55.21 38 LEU U O 1
ATOM 4519 N N . GLU D 4 40 ? 41.651 -41.170 59.943 1.00 53.34 39 GLU U N 1
ATOM 4520 C CA . GLU D 4 40 ? 40.259 -41.522 59.692 1.00 50.37 39 GLU U CA 1
ATOM 4521 C C . GLU D 4 40 ? 39.339 -41.282 60.887 1.00 48.07 39 GLU U C 1
ATOM 4522 O O . GLU D 4 40 ? 39.581 -41.783 61.983 1.00 48.76 39 GLU U O 1
ATOM 4528 N N . LEU D 4 41 ? 38.281 -40.510 60.657 1.00 44.00 40 LEU U N 1
ATOM 4529 C CA . LEU D 4 41 ? 37.295 -40.201 61.680 1.00 39.78 40 LEU U CA 1
ATOM 4530 C C . LEU D 4 41 ? 36.027 -40.969 61.348 1.00 38.76 40 LEU U C 1
ATOM 4531 O O . LEU D 4 41 ? 35.617 -41.020 60.191 1.00 40.38 40 LEU U O 1
ATOM 4536 N N . VAL D 4 42 ? 35.416 -41.578 62.354 1.00 35.84 41 VAL U N 1
ATOM 4537 C CA . VAL D 4 42 ? 34.182 -42.319 62.139 1.00 34.30 41 VAL U CA 1
ATOM 4538 C C . VAL D 4 42 ? 33.193 -41.860 63.181 1.00 34.82 41 VAL U C 1
ATOM 4539 O O . VAL D 4 42 ? 33.556 -41.679 64.335 1.00 37.43 41 VAL U O 1
ATOM 4543 N N . GLU D 4 43 ? 31.947 -41.671 62.765 1.00 36.05 42 GLU U N 1
ATOM 4544 C CA . GLU D 4 43 ? 30.880 -41.223 63.655 1.00 36.09 42 GLU U CA 1
ATOM 4545 C C . GLU D 4 43 ? 29.568 -41.927 63.255 1.00 35.51 42 GLU U C 1
ATOM 4546 O O . GLU D 4 43 ? 29.333 -42.191 62.072 1.00 35.92 42 GLU U O 1
ATOM 4552 N N . LYS D 4 44 ? 28.727 -42.255 64.235 1.00 32.36 43 LYS U N 1
ATOM 4553 C CA . LYS D 4 44 ? 27.485 -42.968 63.947 1.00 30.12 43 LYS U CA 1
ATOM 4554 C C . LYS D 4 44 ? 26.354 -42.548 64.853 1.00 32.26 43 LYS U C 1
ATOM 4555 O O . LYS D 4 44 ? 26.589 -42.001 65.923 1.00 35.96 43 LYS U O 1
ATOM 4561 N N . SER D 4 45 ? 25.124 -42.816 64.419 1.00 33.85 44 SER U N 1
ATOM 4562 C CA . SER D 4 45 ? 23.922 -42.480 65.187 1.00 35.72 44 SER U CA 1
ATOM 4563 C C . SER D 4 45 ? 22.659 -42.739 64.366 1.00 36.44 44 SER U C 1
ATOM 4564 O O . SER D 4 45 ? 22.737 -43.166 63.215 1.00 36.97 44 SER U O 1
ATOM 4567 N N . CYS D 4 46 ? 21.496 -42.503 64.969 1.00 39.07 45 CYS U N 1
ATOM 4568 C CA . CYS D 4 46 ? 20.231 -42.646 64.254 1.00 40.81 45 CYS U CA 1
ATOM 4569 C C . CYS D 4 46 ? 20.180 -41.419 63.354 1.00 43.63 45 CYS U C 1
ATOM 4570 O O . CYS D 4 46 ? 20.826 -40.410 63.649 1.00 44.35 45 CYS U O 1
ATOM 4573 N N . THR D 4 47 ? 19.421 -41.486 62.268 1.00 43.21 46 THR U N 1
ATOM 4574 C CA . THR D 4 47 ? 19.330 -40.338 61.382 1.00 44.14 46 THR U CA 1
ATOM 4575 C C . THR D 4 47 ? 17.965 -40.233 60.727 1.00 46.34 46 THR U C 1
ATOM 4576 O O . THR D 4 47 ? 17.151 -41.151 60.812 1.00 46.03 46 THR U O 1
ATOM 4580 N N . HIS D 4 48 ? 17.728 -39.104 60.069 1.00 50.50 47 HIS U N 1
ATOM 4581 C CA . HIS D 4 48 ? 16.455 -38.827 59.412 1.00 54.34 47 HIS U CA 1
ATOM 4582 C C . HIS D 4 48 ? 16.124 -39.731 58.231 1.00 53.41 47 HIS U C 1
ATOM 4583 O O . HIS D 4 48 ? 17.006 -40.206 57.514 1.00 53.14 47 HIS U O 1
ATOM 4590 N N . SER D 4 49 ? 14.830 -39.966 58.052 1.00 53.35 48 SER U N 1
ATOM 4591 C CA . SER D 4 49 ? 14.310 -40.835 57.001 1.00 52.91 48 SER U CA 1
ATOM 4592 C C . SER D 4 49 ? 14.804 -40.570 55.586 1.00 50.95 48 SER U C 1
ATOM 4593 O O . SER D 4 49 ? 15.054 -41.508 54.832 1.00 49.01 48 SER U O 1
ATOM 4596 N N . GLU D 4 50 ? 14.945 -39.299 55.227 1.00 50.84 49 GLU U N 1
ATOM 4597 C CA . GLU D 4 50 ? 15.366 -38.937 53.879 1.00 51.42 49 GLU U CA 1
ATOM 4598 C C . GLU D 4 50 ? 16.867 -38.770 53.628 1.00 48.28 49 GLU U C 1
ATOM 4599 O O . GLU D 4 50 ? 17.265 -38.139 52.650 1.00 48.33 49 GLU U O 1
ATOM 4605 N N . LYS D 4 51 ? 17.696 -39.337 54.502 1.00 44.22 50 LYS U N 1
ATOM 4606 C CA . LYS D 4 51 ? 19.145 -39.269 54.337 1.00 38.75 50 LYS U CA 1
ATOM 4607 C C . LYS D 4 51 ? 19.521 -40.322 53.302 1.00 38.98 50 LYS U C 1
ATOM 4608 O O . LYS D 4 51 ? 18.741 -41.239 53.055 1.00 38.96 50 LYS U O 1
ATOM 4614 N N . THR D 4 52 ? 20.704 -40.204 52.701 1.00 38.48 51 THR U N 1
ATOM 4615 C CA . THR D 4 52 ? 21.123 -41.145 51.661 1.00 37.09 51 THR U CA 1
ATOM 4616 C C . THR D 4 52 ? 22.626 -41.371 51.615 1.00 37.28 51 THR U C 1
ATOM 4617 O O . THR D 4 52 ? 23.396 -40.627 52.224 1.00 39.98 51 THR U O 1
ATOM 4621 N N . ASN D 4 53 ? 23.034 -42.398 50.870 1.00 37.53 52 ASN U N 1
ATOM 4622 C CA . ASN D 4 53 ? 24.446 -42.714 50.700 1.00 39.73 52 ASN U CA 1
ATOM 4623 C C . ASN D 4 53 ? 25.042 -41.598 49.861 1.00 43.22 52 ASN U C 1
ATOM 4624 O O . ASN D 4 53 ?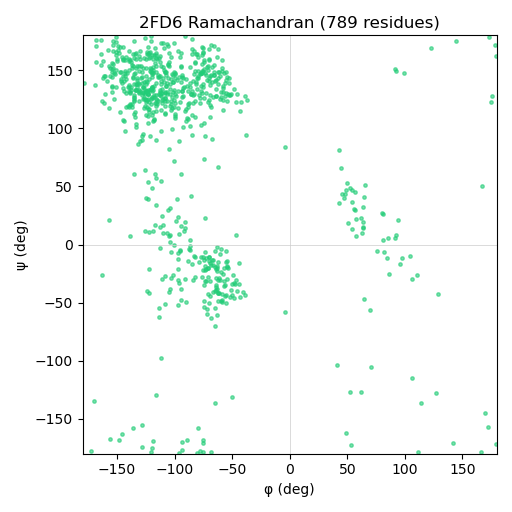 24.523 -41.269 48.793 1.00 46.76 52 ASN U O 1
ATOM 4629 N N . ARG D 4 54 ? 26.133 -41.015 50.338 1.00 43.10 53 ARG U N 1
ATOM 4630 C CA . ARG D 4 54 ? 26.752 -39.903 49.632 1.00 40.50 53 ARG U CA 1
ATOM 4631 C C . ARG D 4 54 ? 28.250 -39.799 49.886 1.00 41.21 53 ARG U C 1
ATOM 4632 O O . ARG D 4 54 ? 28.727 -40.111 50.973 1.00 44.72 53 ARG U O 1
ATOM 4640 N N . THR D 4 55 ? 28.986 -39.342 48.879 1.00 39.60 54 THR U N 1
ATOM 4641 C CA . THR D 4 55 ? 30.423 -39.191 48.998 1.00 38.19 54 THR U CA 1
ATOM 4642 C C . THR D 4 55 ? 30.879 -37.850 48.468 1.00 36.92 54 THR U C 1
ATOM 4643 O O . THR D 4 55 ? 30.183 -37.201 47.700 1.00 37.67 54 THR U O 1
ATOM 4647 N N . LEU D 4 56 ? 32.056 -37.438 48.903 1.00 36.43 55 LEU U N 1
ATOM 4648 C CA . LEU D 4 56 ? 32.647 -36.189 48.479 1.00 36.89 55 LEU U CA 1
ATOM 4649 C C . LEU D 4 56 ? 34.123 -36.262 48.821 1.00 39.54 55 LEU U C 1
ATOM 4650 O O . LEU D 4 56 ? 34.498 -36.501 49.965 1.00 40.39 55 LEU U O 1
ATOM 4655 N N . SER D 4 57 ? 34.961 -36.076 47.814 1.00 40.08 56 SER U N 1
ATOM 4656 C CA . SER D 4 57 ? 36.391 -36.109 48.012 1.00 40.54 56 SER U CA 1
ATOM 4657 C C . SER D 4 57 ? 36.966 -34.903 47.278 1.00 40.58 56 SER U C 1
ATOM 4658 O O . SER D 4 57 ? 36.529 -34.570 46.179 1.00 41.11 56 SER U O 1
ATOM 4661 N N . TYR D 4 58 ? 37.927 -34.233 47.898 1.00 39.68 57 TYR U N 1
ATOM 4662 C CA . TYR D 4 58 ? 38.538 -33.068 47.291 1.00 41.99 57 TYR U CA 1
ATOM 4663 C C . TYR D 4 58 ? 39.923 -32.851 47.863 1.00 43.86 57 TYR U C 1
ATOM 4664 O O . TYR D 4 58 ? 40.175 -33.137 49.033 1.00 44.44 57 TYR U O 1
ATOM 4673 N N . ARG D 4 59 ? 40.835 -32.372 47.026 1.00 46.38 58 ARG U N 1
ATOM 4674 C CA . ARG D 4 59 ? 42.178 -32.108 47.496 1.00 48.97 58 ARG U CA 1
ATOM 4675 C C . ARG D 4 59 ? 42.322 -30.612 47.661 1.00 49.04 58 ARG U C 1
ATOM 4676 O O . ARG D 4 59 ? 41.850 -29.831 46.836 1.00 46.69 58 ARG U O 1
ATOM 4684 N N . THR D 4 60 ? 42.965 -30.220 48.751 1.00 50.93 59 THR U N 1
ATOM 4685 C CA . THR D 4 60 ? 43.154 -28.819 49.060 1.00 52.00 59 THR U CA 1
ATOM 4686 C C . THR D 4 60 ? 44.645 -28.546 49.270 1.00 52.96 59 THR U C 1
ATOM 4687 O O . THR D 4 60 ? 45.084 -28.181 50.358 1.00 57.23 59 THR U O 1
ATOM 4691 N N . GLY D 4 61 ? 45.421 -28.724 48.207 1.00 53.07 60 GLY U N 1
ATOM 4692 C CA . GLY D 4 61 ? 46.855 -28.519 48.284 1.00 50.93 60 GLY U CA 1
ATOM 4693 C C . GLY D 4 61 ? 47.523 -29.878 48.271 1.00 50.94 60 GLY U C 1
ATOM 4694 O O . GLY D 4 61 ? 47.442 -30.604 47.280 1.00 47.98 60 GLY U O 1
ATOM 4695 N N . LEU D 4 62 ? 48.177 -30.230 49.374 1.00 53.75 61 LEU U N 1
ATOM 4696 C CA . LEU D 4 62 ? 48.838 -31.528 49.491 1.00 55.85 61 LEU U CA 1
ATOM 4697 C C . LEU D 4 62 ? 47.866 -32.550 50.082 1.00 57.27 61 LEU U C 1
ATOM 4698 O O . LEU D 4 62 ? 47.947 -33.751 49.796 1.00 58.16 61 LEU U O 1
ATOM 4703 N N . LYS D 4 63 ? 46.946 -32.051 50.903 1.00 56.55 62 LYS U N 1
ATOM 4704 C CA . LYS D 4 63 ? 45.950 -32.882 51.567 1.00 55.78 62 LYS U CA 1
ATOM 4705 C C . LYS D 4 63 ? 44.813 -33.328 50.646 1.00 55.03 62 LYS U C 1
ATOM 4706 O O . LYS D 4 63 ? 44.592 -32.765 49.573 1.00 54.97 62 LYS U O 1
ATOM 4712 N N . ILE D 4 64 ? 44.098 -34.352 51.096 1.00 54.31 63 ILE U N 1
ATOM 4713 C CA . ILE D 4 64 ? 42.965 -34.914 50.380 1.00 51.89 63 ILE U CA 1
ATOM 4714 C C . ILE D 4 64 ? 41.939 -35.274 51.444 1.00 51.90 63 ILE U C 1
ATOM 4715 O O . ILE D 4 64 ? 42.213 -36.100 52.308 1.00 53.48 63 ILE U O 1
ATOM 4720 N N . THR D 4 65 ? 40.767 -34.654 51.392 1.00 49.96 64 THR U N 1
ATOM 4721 C CA . THR D 4 65 ? 39.725 -34.945 52.366 1.00 47.71 64 THR U CA 1
ATOM 4722 C C . THR D 4 65 ? 38.658 -35.822 51.716 1.00 48.77 64 THR U C 1
ATOM 4723 O O . THR D 4 65 ? 38.170 -35.512 50.632 1.00 49.55 64 THR U O 1
ATOM 4727 N N . SER D 4 66 ? 38.311 -36.924 52.374 1.00 46.92 65 SER U N 1
ATOM 4728 C CA . SER D 4 66 ? 37.309 -37.840 51.844 1.00 45.77 65 SER U CA 1
ATOM 4729 C C . SER D 4 66 ? 36.152 -38.056 52.808 1.00 45.50 65 SER U C 1
ATOM 4730 O O . SER D 4 66 ? 36.277 -38.771 53.800 1.00 44.97 65 SER U O 1
ATOM 4733 N N . LEU D 4 67 ? 35.023 -37.428 52.507 1.00 44.13 66 LEU U N 1
ATOM 4734 C CA . LEU D 4 67 ? 33.829 -37.561 53.323 1.00 42.91 66 LEU U CA 1
ATOM 4735 C C . LEU D 4 67 ? 32.954 -38.647 52.691 1.00 42.24 66 LEU U C 1
ATOM 4736 O O . LEU D 4 67 ? 32.915 -38.794 51.476 1.00 43.29 66 LEU U O 1
ATOM 4741 N N . THR D 4 68 ? 32.273 -39.429 53.516 1.00 42.16 67 THR U N 1
ATOM 4742 C CA . THR D 4 68 ? 31.414 -40.487 53.006 1.00 41.23 67 THR U CA 1
ATOM 4743 C C . THR D 4 68 ? 30.398 -40.915 54.063 1.00 41.00 67 THR U C 1
ATOM 4744 O O . THR D 4 68 ? 30.757 -41.179 55.206 1.00 44.45 67 THR U O 1
ATOM 4748 N N . GLU D 4 69 ? 29.127 -40.967 53.678 1.00 39.48 68 GLU U N 1
ATOM 4749 C CA . GLU D 4 69 ? 28.068 -41.345 54.599 1.00 39.48 68 GLU U CA 1
ATOM 4750 C C . GLU D 4 69 ? 27.205 -42.463 54.044 1.00 41.17 68 GLU U C 1
ATOM 4751 O O . GLU D 4 69 ? 26.685 -42.367 52.939 1.00 42.54 68 GLU U O 1
ATOM 4757 N N . VAL D 4 70 ? 27.073 -43.537 54.811 1.00 41.38 69 VAL U N 1
ATOM 4758 C CA . VAL D 4 70 ? 26.251 -44.670 54.404 1.00 41.36 69 VAL U CA 1
ATOM 4759 C C . VAL D 4 70 ? 25.072 -44.774 55.365 1.00 41.07 69 VAL U C 1
ATOM 4760 O O . VAL D 4 70 ? 25.196 -44.459 56.554 1.00 40.98 69 VAL U O 1
ATOM 4764 N N . VAL D 4 71 ? 23.926 -45.200 54.847 1.00 39.78 70 VAL U N 1
ATOM 4765 C CA . VAL D 4 71 ? 22.727 -45.311 55.660 1.00 41.91 70 VAL U CA 1
ATOM 4766 C C . VAL D 4 71 ? 22.064 -46.674 55.507 1.00 43.17 70 VAL U C 1
ATOM 4767 O O . VAL D 4 71 ? 22.310 -47.384 54.536 1.00 43.90 70 VAL U O 1
ATOM 4771 N N . CYS D 4 72 ? 21.233 -47.035 56.479 1.00 42.79 71 CYS U N 1
ATOM 4772 C CA . CYS D 4 72 ? 20.535 -48.313 56.468 1.00 42.71 71 CYS U CA 1
ATOM 4773 C C . CYS D 4 72 ? 19.391 -48.249 57.474 1.00 41.73 71 CYS U C 1
ATOM 4774 O O . CYS D 4 72 ? 19.447 -47.483 58.432 1.00 41.01 71 CYS U O 1
ATOM 4777 N N . GLY D 4 73 ? 18.354 -49.053 57.258 1.00 42.11 72 GLY U N 1
ATOM 4778 C CA . GLY D 4 73 ? 17.209 -49.020 58.155 1.00 43.18 72 GLY U CA 1
ATOM 4779 C C . GLY D 4 73 ? 16.912 -50.277 58.954 1.00 44.20 72 GLY U C 1
ATOM 4780 O O . GLY D 4 73 ? 15.752 -50.597 59.222 1.00 44.99 72 GLY U O 1
ATOM 4781 N N . LEU D 4 74 ? 17.958 -50.996 59.340 1.00 46.19 73 LEU U N 1
ATOM 4782 C CA . LEU D 4 74 ? 17.790 -52.208 60.132 1.00 45.55 73 LEU U CA 1
ATOM 4783 C C . LEU D 4 74 ? 18.499 -52.036 61.469 1.00 43.99 73 LEU U C 1
ATOM 4784 O O . LEU D 4 74 ? 19.501 -51.318 61.569 1.00 40.86 73 LEU U O 1
ATOM 4789 N N . ASP D 4 75 ? 17.969 -52.699 62.491 1.00 44.14 74 ASP U N 1
ATOM 4790 C CA . ASP D 4 75 ? 18.525 -52.632 63.837 1.00 43.75 74 ASP U CA 1
ATOM 4791 C C . ASP D 4 75 ? 20.050 -52.802 63.884 1.00 42.15 74 ASP U C 1
ATOM 4792 O O . ASP D 4 75 ? 20.595 -53.804 63.411 1.00 42.60 74 ASP U O 1
ATOM 4797 N N . LEU D 4 76 ? 20.719 -51.801 64.453 1.00 40.78 75 LEU U N 1
ATOM 4798 C CA . LEU D 4 76 ? 22.179 -51.767 64.603 1.00 40.38 75 LEU U CA 1
ATOM 4799 C C . LEU D 4 76 ? 22.985 -52.045 63.336 1.00 40.25 75 LEU U C 1
ATOM 4800 O O . LEU D 4 76 ? 24.174 -52.369 63.417 1.00 38.54 75 LEU U O 1
ATOM 4805 N N . CYS D 4 77 ? 22.351 -51.912 62.172 1.00 41.63 76 CYS U N 1
ATOM 4806 C CA . CYS D 4 77 ? 23.039 -52.133 60.898 1.00 42.30 76 CYS U CA 1
ATOM 4807 C C . CYS D 4 77 ? 24.261 -51.209 60.875 1.00 42.29 76 CYS U C 1
ATOM 4808 O O . CYS D 4 77 ? 25.192 -51.371 60.094 1.00 43.63 76 CYS U O 1
ATOM 4811 N N . ASN D 4 78 ? 24.221 -50.254 61.793 1.00 42.83 77 ASN U N 1
ATOM 4812 C CA . ASN D 4 78 ? 25.216 -49.215 62.036 1.00 42.16 77 ASN U CA 1
ATOM 4813 C C . ASN D 4 78 ? 26.594 -49.736 62.491 1.00 40.60 77 ASN U C 1
ATOM 4814 O O . ASN D 4 78 ? 27.631 -49.166 62.160 1.00 34.74 77 ASN U O 1
ATOM 4819 N N . GLN D 4 79 ? 26.577 -50.814 63.270 1.00 39.46 78 GLN U N 1
ATOM 4820 C CA . GLN D 4 79 ? 27.777 -51.414 63.860 1.00 39.20 78 GLN U CA 1
ATOM 4821 C C . GLN D 4 79 ? 28.895 -51.898 62.929 1.00 38.70 78 GLN U C 1
ATOM 4822 O O . GLN D 4 79 ? 30.078 -51.689 63.216 1.00 36.97 78 GLN U O 1
ATOM 4828 N N . GLY D 4 80 ? 28.530 -52.557 61.834 1.00 38.80 79 GLY U N 1
ATOM 4829 C CA . GLY D 4 80 ? 29.533 -53.062 60.913 1.00 40.62 79 GLY U CA 1
ATOM 4830 C C . GLY D 4 80 ? 30.434 -51.989 60.331 1.00 43.45 79 GLY U C 1
ATOM 4831 O O . GLY D 4 80 ? 30.079 -50.810 60.328 1.00 45.13 79 GLY U O 1
ATOM 4832 N N . ASN D 4 81 ? 31.604 -52.394 59.842 1.00 44.86 80 ASN U N 1
ATOM 4833 C CA . ASN D 4 81 ? 32.552 -51.461 59.242 1.00 45.01 80 ASN U CA 1
ATOM 4834 C C . ASN D 4 81 ? 32.259 -51.331 57.747 1.00 46.98 80 ASN U C 1
ATOM 4835 O O . ASN D 4 81 ? 32.226 -50.229 57.195 1.00 49.35 80 ASN U O 1
ATOM 4840 N N . TYR D 4 93 ? 37.249 -44.567 36.180 1.00 72.54 92 TYR U N 1
ATOM 4841 C CA . TYR D 4 93 ? 38.052 -43.448 36.662 1.00 71.97 92 TYR U CA 1
ATOM 4842 C C . TYR D 4 93 ? 37.716 -42.125 35.968 1.00 68.95 92 TYR U C 1
ATOM 4843 O O . TYR D 4 93 ? 38.358 -41.759 34.981 1.00 68.78 92 TYR U O 1
ATOM 4852 N N . LEU D 4 94 ? 36.716 -41.409 36.476 1.00 63.97 93 LEU U N 1
ATOM 4853 C CA . LEU D 4 94 ? 36.348 -40.117 35.898 1.00 58.88 93 LEU U CA 1
ATOM 4854 C C . LEU D 4 94 ? 37.243 -39.072 36.556 1.00 56.99 93 LEU U C 1
ATOM 4855 O O 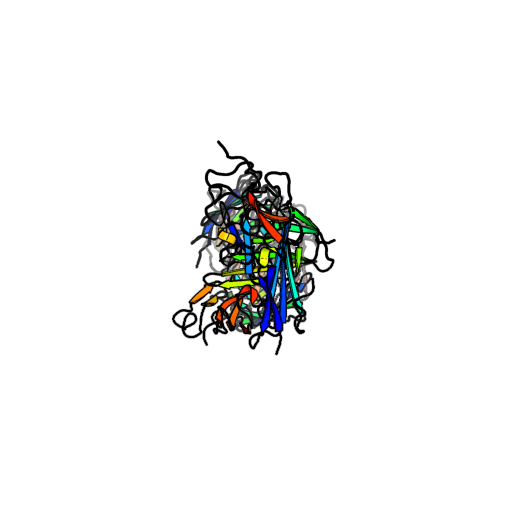. LEU D 4 94 ? 37.350 -39.018 37.779 1.00 56.90 93 LEU U O 1
ATOM 4860 N N . GLU D 4 95 ? 37.888 -38.243 35.748 1.00 55.22 94 GLU U N 1
ATOM 4861 C CA . GLU D 4 95 ? 38.762 -37.216 36.285 1.00 54.71 94 GLU U CA 1
ATOM 4862 C C . GLU D 4 95 ? 38.029 -35.894 36.469 1.00 52.54 94 GLU U C 1
ATOM 4863 O O . GLU D 4 95 ? 37.327 -35.433 35.573 1.00 53.64 94 GLU U O 1
ATOM 4869 N N . CYS D 4 96 ? 38.197 -35.285 37.636 1.00 48.25 95 CYS U N 1
ATOM 4870 C CA . CYS D 4 96 ? 37.551 -34.018 37.918 1.00 46.47 95 CYS U CA 1
ATOM 4871 C C . CYS D 4 96 ? 38.552 -32.980 38.348 1.00 44.37 95 CYS U C 1
ATOM 4872 O O . CYS D 4 96 ? 39.742 -33.254 38.464 1.00 44.66 95 CYS U O 1
ATOM 4875 N N . ILE D 4 97 ? 38.046 -31.776 38.572 1.00 42.69 96 ILE U N 1
ATOM 4876 C CA . ILE D 4 97 ? 38.862 -30.680 39.051 1.00 42.14 96 ILE U CA 1
ATOM 4877 C C . ILE D 4 97 ? 38.516 -30.617 40.530 1.00 41.54 96 ILE U C 1
ATOM 4878 O O . ILE D 4 97 ? 37.380 -30.908 40.911 1.00 40.05 96 ILE U O 1
ATOM 4883 N N . SER D 4 98 ? 39.489 -30.254 41.360 1.00 41.31 97 SER U N 1
ATOM 4884 C CA . SER D 4 98 ? 39.264 -30.180 42.801 1.00 40.65 97 SER U CA 1
ATOM 4885 C C . SER D 4 98 ? 39.994 -29.009 43.467 1.00 37.22 97 SER U C 1
ATOM 4886 O O . SER D 4 98 ? 41.108 -28.669 43.087 1.00 38.93 97 SER U O 1
ATOM 4889 N N . CYS D 4 99 ? 39.349 -28.390 44.450 1.00 35.72 98 CYS U N 1
ATOM 4890 C CA . CYS D 4 99 ? 39.931 -27.277 45.204 1.00 36.74 98 CYS U CA 1
ATOM 4891 C C . CYS D 4 99 ? 39.105 -27.093 46.475 1.00 35.51 98 CYS U C 1
ATOM 4892 O O . CYS D 4 99 ? 38.098 -27.780 46.669 1.00 36.75 98 CYS U O 1
ATOM 4895 N N . GLY D 4 100 ? 39.520 -26.174 47.340 1.00 34.32 99 GLY U N 1
ATOM 4896 C CA . GLY D 4 100 ? 38.777 -25.956 48.567 1.00 34.74 99 GLY U CA 1
ATOM 4897 C C . GLY D 4 100 ? 38.980 -24.591 49.186 1.00 36.58 99 GLY U C 1
ATOM 4898 O O . GLY D 4 100 ? 40.012 -23.955 48.998 1.00 37.63 99 GLY U O 1
ATOM 4899 N N . SER D 4 101 ? 37.987 -24.144 49.944 1.00 40.05 100 SER U N 1
ATOM 4900 C CA . SER D 4 101 ? 38.048 -22.842 50.595 1.00 43.89 100 SER U CA 1
ATOM 4901 C C . SER D 4 101 ? 38.952 -22.823 51.820 1.00 46.33 100 SER U C 1
ATOM 4902 O O . SER D 4 101 ? 39.502 -21.782 52.168 1.00 47.18 100 SER U O 1
ATOM 4905 N N . SER D 4 102 ? 39.102 -23.968 52.477 1.00 49.14 101 SER U N 1
ATOM 4906 C CA . SER D 4 102 ? 39.932 -24.041 53.677 1.00 51.64 101 SER U CA 1
ATOM 4907 C C . SER D 4 102 ? 41.301 -23.390 53.471 1.00 51.36 101 SER U C 1
ATOM 4908 O O . SER D 4 102 ? 41.761 -22.612 54.314 1.00 51.43 101 SER U O 1
ATOM 4911 N N . ASP D 4 103 ? 41.939 -23.693 52.344 1.00 50.55 102 ASP U N 1
ATOM 4912 C CA . ASP D 4 103 ? 43.253 -23.138 52.046 1.00 51.79 102 ASP U CA 1
ATOM 4913 C C . ASP D 4 103 ? 43.211 -22.148 50.889 1.00 52.06 102 ASP U C 1
ATOM 4914 O O . ASP D 4 103 ? 44.216 -21.933 50.220 1.00 53.46 102 ASP U O 1
ATOM 4919 N N . MET D 4 104 ? 42.052 -21.548 50.650 1.00 53.49 103 MET U N 1
ATOM 4920 C CA . MET D 4 104 ? 41.917 -20.586 49.566 1.00 54.23 103 MET U CA 1
ATOM 4921 C C . MET D 4 104 ? 42.389 -21.206 48.259 1.00 54.32 103 MET U C 1
ATOM 4922 O O . MET D 4 104 ? 43.005 -20.549 47.422 1.00 55.02 103 MET U O 1
ATOM 4927 N N . SER D 4 105 ? 42.101 -22.492 48.106 1.00 54.10 104 SER U N 1
ATOM 4928 C CA . SER D 4 105 ? 42.466 -23.240 46.911 1.00 52.37 104 SER U CA 1
ATOM 4929 C C . SER D 4 105 ? 41.625 -22.774 45.723 1.00 50.04 104 SER U C 1
ATOM 4930 O O . SER D 4 105 ? 42.149 -22.472 44.650 1.00 48.88 104 SER U O 1
ATOM 4933 N N . CYS D 4 106 ? 40.314 -22.725 45.928 1.00 48.73 105 CYS U N 1
ATOM 4934 C CA . CYS D 4 106 ? 39.394 -22.305 44.885 1.00 50.31 105 CYS U CA 1
ATOM 4935 C C . CYS D 4 106 ? 39.485 -20.812 44.608 1.00 50.62 105 CYS U C 1
ATOM 4936 O O . CYS D 4 106 ? 39.692 -20.398 43.472 1.00 51.77 105 CYS U O 1
ATOM 4939 N N . GLU D 4 107 ? 39.316 -20.010 45.652 1.00 49.67 106 GLU U N 1
ATOM 4940 C CA . GLU D 4 107 ? 39.359 -18.567 45.520 1.00 50.36 106 GLU U CA 1
ATOM 4941 C C . GLU D 4 107 ? 40.633 -18.072 44.855 1.00 48.71 106 GLU U C 1
ATOM 4942 O O . GLU D 4 107 ? 40.669 -16.954 44.344 1.00 49.42 106 GLU U O 1
ATOM 4948 N N . ARG D 4 108 ? 41.672 -18.903 44.853 1.00 45.67 107 ARG U N 1
ATOM 4949 C CA . ARG D 4 108 ? 42.956 -18.532 44.251 1.00 43.86 107 ARG U CA 1
ATOM 4950 C C . ARG D 4 108 ? 43.247 -19.193 42.907 1.00 42.26 107 ARG U C 1
ATOM 4951 O O . ARG D 4 108 ? 44.347 -19.078 42.376 1.00 43.65 107 ARG U O 1
ATOM 4959 N N . GLY D 4 109 ? 42.268 -19.902 42.367 1.00 44.00 108 GLY U N 1
ATOM 4960 C CA . GLY D 4 109 ? 42.462 -20.540 41.084 1.00 41.99 108 GLY U CA 1
ATOM 4961 C C . GLY D 4 109 ? 43.541 -21.597 41.075 1.00 42.45 108 GLY U C 1
ATOM 4962 O O . GLY D 4 109 ? 44.057 -21.953 40.015 1.00 42.80 108 GLY U O 1
ATOM 4963 N N . ARG D 4 110 ? 43.893 -22.102 42.250 1.00 43.87 109 ARG U N 1
ATOM 4964 C CA . ARG D 4 110 ? 44.902 -23.145 42.324 1.00 44.68 109 ARG U CA 1
ATOM 4965 C C . ARG D 4 110 ? 44.177 -24.480 42.345 1.00 44.52 109 ARG U C 1
ATOM 4966 O O . ARG D 4 110 ? 44.283 -25.246 43.298 1.00 46.61 109 ARG U O 1
ATOM 4974 N N . HIS D 4 111 ? 43.432 -24.750 41.280 1.00 44.29 110 HIS U N 1
ATOM 4975 C CA . HIS D 4 111 ? 42.665 -25.982 41.172 1.00 42.11 110 HIS U CA 1
ATOM 4976 C C . HIS D 4 111 ? 43.533 -27.119 40.682 1.00 42.28 110 HIS U C 1
ATOM 4977 O O . HIS D 4 111 ? 44.450 -26.917 39.893 1.00 41.87 110 HIS U O 1
ATOM 4984 N N . GLN D 4 112 ? 43.227 -28.320 41.154 1.00 44.25 111 GLN U N 1
ATOM 4985 C CA . GLN D 4 112 ? 43.992 -29.500 40.785 1.00 46.47 111 GLN U CA 1
ATOM 4986 C C . GLN D 4 112 ? 43.113 -30.604 40.246 1.00 46.20 111 GLN U C 1
ATOM 4987 O O . GLN D 4 112 ? 41.904 -30.633 40.479 1.00 47.04 111 GLN U O 1
ATOM 4993 N N . SER D 4 113 ? 43.741 -31.526 39.534 1.00 47.46 112 SER U N 1
ATOM 4994 C CA . SER D 4 113 ? 43.028 -32.646 38.959 1.00 50.05 112 SER U CA 1
ATOM 4995 C C . SER D 4 113 ? 42.954 -33.771 39.994 1.00 51.37 112 SER U C 1
ATOM 4996 O O . SER D 4 113 ? 43.936 -34.068 40.668 1.00 53.34 112 SER U O 1
ATOM 4999 N N . LEU D 4 114 ? 41.778 -34.373 40.132 1.00 51.76 113 LEU U N 1
ATOM 5000 C CA . LEU D 4 114 ? 41.567 -35.470 41.072 1.00 52.63 113 LEU U CA 1
ATOM 5001 C C . LEU D 4 114 ? 40.764 -36.545 40.342 1.00 53.74 113 LEU U C 1
ATOM 5002 O O . LEU D 4 114 ? 39.705 -36.264 39.790 1.00 52.15 113 LEU U O 1
ATOM 5007 N N . GLN D 4 115 ? 41.265 -37.772 40.328 1.00 56.40 114 GLN U N 1
ATOM 5008 C CA . GLN D 4 115 ? 40.554 -38.842 39.651 1.00 59.23 114 GLN U CA 1
ATOM 5009 C C . GLN D 4 115 ? 39.674 -39.567 40.634 1.00 59.84 114 GLN U C 1
ATOM 5010 O O . GLN D 4 115 ? 40.142 -40.007 41.676 1.00 60.55 114 GLN U O 1
ATOM 5016 N N . CYS D 4 116 ? 38.395 -39.688 40.303 1.00 61.47 115 CYS U N 1
ATOM 5017 C CA . CYS D 4 116 ? 37.462 -40.378 41.175 1.00 63.10 115 CYS U CA 1
ATOM 5018 C C . CYS D 4 116 ? 37.847 -41.846 41.230 1.00 65.74 115 CYS U C 1
ATOM 5019 O O . CYS D 4 116 ? 38.481 -42.367 40.307 1.00 65.45 115 CYS U O 1
ATOM 5022 N N . ARG D 4 117 ? 37.475 -42.506 42.320 1.00 68.74 116 ARG U N 1
ATOM 5023 C CA . ARG D 4 117 ? 37.794 -43.912 42.494 1.00 72.78 116 ARG U CA 1
ATOM 5024 C C . ARG D 4 117 ? 36.553 -44.761 42.724 1.00 72.16 116 ARG U C 1
ATOM 5025 O O . ARG D 4 117 ? 36.556 -45.691 43.525 1.00 74.34 116 ARG U O 1
ATOM 5033 N N . SER D 4 118 ? 35.495 -44.425 41.994 1.00 71.18 117 SER U N 1
ATOM 5034 C CA . SER D 4 118 ? 34.216 -45.123 42.057 1.00 71.09 117 SER U CA 1
ATOM 5035 C C . SER D 4 118 ? 33.457 -44.756 40.789 1.00 70.97 117 SER U C 1
ATOM 5036 O O . SER D 4 118 ? 33.216 -43.581 40.523 1.00 72.08 117 SER U O 1
ATOM 5039 N N . PRO D 4 119 ? 33.074 -45.752 39.981 1.00 70.48 118 PRO U N 1
ATOM 5040 C CA . PRO D 4 119 ? 32.344 -45.423 38.756 1.00 69.86 118 PRO U CA 1
ATOM 5041 C C . PRO D 4 119 ? 31.030 -44.680 38.993 1.00 69.31 118 PRO U C 1
ATOM 5042 O O . PRO D 4 119 ? 30.363 -44.273 38.039 1.00 70.91 118 PRO U O 1
ATOM 5046 N N . GLU D 4 120 ? 30.667 -44.496 40.261 1.00 67.55 119 GLU U N 1
ATOM 5047 C CA . GLU D 4 120 ? 29.434 -43.791 40.608 1.00 66.68 119 GLU U CA 1
ATOM 5048 C C . GLU D 4 120 ? 29.699 -42.319 40.930 1.00 65.32 119 GLU U C 1
ATOM 5049 O O . GLU D 4 120 ? 28.787 -41.492 40.870 1.00 66.59 119 GLU U O 1
ATOM 5055 N N . GLU D 4 121 ? 30.941 -41.997 41.283 1.00 62.16 120 GLU U N 1
ATOM 5056 C CA . GLU D 4 121 ? 31.306 -40.625 41.621 1.00 58.54 120 GLU U CA 1
ATOM 5057 C C . GLU D 4 121 ? 31.377 -39.705 40.406 1.00 55.29 120 GLU U C 1
ATOM 5058 O O . GLU D 4 121 ? 32.011 -40.020 39.397 1.00 54.44 120 GLU U O 1
ATOM 5064 N N . GLN D 4 122 ? 30.711 -38.563 40.519 1.00 51.04 121 GLN U N 1
ATOM 5065 C CA . GLN D 4 122 ? 30.683 -37.577 39.454 1.00 47.78 121 GLN U CA 1
ATOM 5066 C C . GLN D 4 122 ? 31.490 -36.369 39.889 1.00 44.77 121 GLN U C 1
ATOM 5067 O O . GLN D 4 122 ? 31.950 -36.301 41.028 1.00 41.34 121 GLN U O 1
ATOM 5073 N N . CYS D 4 123 ? 31.676 -35.420 38.978 1.00 42.77 122 CYS U N 1
ATOM 5074 C CA . CYS D 4 123 ? 32.401 -34.209 39.322 1.00 41.70 122 CYS U CA 1
ATOM 5075 C C . CYS D 4 123 ? 31.417 -33.311 40.030 1.00 38.51 122 CYS U C 1
ATOM 5076 O O . CYS D 4 123 ? 30.287 -33.135 39.573 1.00 38.02 122 CYS U O 1
ATOM 5079 N N . LEU D 4 124 ? 31.846 -32.746 41.148 1.00 36.27 123 LEU U N 1
ATOM 5080 C CA . LEU D 4 124 ? 30.978 -31.876 41.917 1.00 34.48 123 LEU U CA 1
ATOM 5081 C C . LEU D 4 124 ? 31.551 -30.484 42.087 1.00 32.34 123 LEU U C 1
ATOM 5082 O O . LEU D 4 124 ? 32.760 -30.283 42.080 1.00 31.93 123 LEU U O 1
ATOM 5087 N N . ASP D 4 125 ? 30.655 -29.523 42.235 1.00 34.17 124 ASP U N 1
ATOM 5088 C CA . ASP D 4 125 ? 31.031 -28.139 42.446 1.00 37.05 124 ASP U CA 1
ATOM 5089 C C . ASP D 4 125 ? 29.964 -27.620 43.408 1.00 37.43 124 ASP U C 1
ATOM 5090 O O . ASP D 4 125 ? 28.807 -27.422 43.020 1.00 37.05 124 ASP U O 1
ATOM 5095 N N . VAL D 4 126 ? 30.336 -27.426 44.671 1.00 37.22 125 VAL U N 1
ATOM 5096 C CA . VAL D 4 126 ? 29.357 -26.958 45.647 1.00 37.97 125 VAL U CA 1
ATOM 5097 C C . VAL D 4 126 ? 29.731 -25.630 46.287 1.00 35.00 125 VAL U C 1
ATOM 5098 O O . VAL D 4 126 ? 30.865 -25.424 46.714 1.00 34.14 125 VAL U O 1
ATOM 5102 N N . VAL D 4 127 ? 28.756 -24.727 46.319 1.00 33.90 126 VAL U N 1
ATOM 5103 C CA . VAL D 4 127 ? 28.929 -23.396 46.869 1.00 30.54 126 VAL U CA 1
ATOM 5104 C C . VAL D 4 127 ? 28.028 -23.231 48.076 1.00 31.92 126 VAL U C 1
ATOM 5105 O O . VAL D 4 127 ? 26.804 -23.380 47.986 1.00 31.44 126 VAL U O 1
ATOM 5109 N N . THR D 4 128 ? 28.646 -22.918 49.208 1.00 33.63 127 THR U N 1
ATOM 5110 C CA . THR D 4 128 ? 27.916 -22.728 50.452 1.00 36.84 127 THR U CA 1
ATOM 5111 C C . THR D 4 128 ? 28.323 -21.391 51.037 1.00 36.66 127 THR U C 1
ATOM 5112 O O . THR D 4 128 ? 29.330 -21.289 51.741 1.00 36.55 127 THR U O 1
ATOM 5116 N N . HIS D 4 129 ? 27.553 -20.357 50.723 1.00 38.70 128 HIS U N 1
ATOM 5117 C CA . HIS D 4 129 ? 27.858 -19.035 51.236 1.00 44.70 128 HIS U CA 1
ATOM 5118 C C . HIS D 4 129 ? 26.923 -18.687 52.372 1.00 49.37 128 HIS U C 1
ATOM 5119 O O . HIS D 4 129 ? 25.702 -18.601 52.183 1.00 46.48 128 HIS U O 1
ATOM 5126 N N . TRP D 4 130 ? 27.532 -18.527 53.550 1.00 56.26 129 TRP U N 1
ATOM 5127 C CA . TRP D 4 130 ? 26.866 -18.178 54.800 1.00 62.28 129 TRP U CA 1
ATOM 5128 C C . TRP D 4 130 ? 25.384 -17.918 54.629 1.00 67.30 129 TRP U C 1
ATOM 5129 O O . TRP D 4 130 ? 25.003 -16.889 54.080 1.00 73.99 129 TRP U O 1
ATOM 5140 N N . ASP D 4 141 ? 30.605 -25.881 55.779 1.00 49.13 140 ASP U N 1
ATOM 5141 C CA . ASP D 4 141 ? 31.355 -24.727 56.244 1.00 48.01 140 ASP U CA 1
ATOM 5142 C C . ASP D 4 141 ? 32.175 -24.130 55.102 1.00 45.68 140 ASP U C 1
ATOM 5143 O O . ASP D 4 141 ? 32.119 -22.924 54.883 1.00 47.04 140 ASP U O 1
ATOM 5148 N N . ASP D 4 142 ? 32.929 -24.954 54.374 1.00 42.31 141 ASP U N 1
ATOM 5149 C CA . ASP D 4 142 ? 33.717 -24.436 53.249 1.00 42.74 141 ASP U CA 1
ATOM 5150 C C . ASP D 4 142 ? 32.799 -23.746 52.241 1.00 41.85 141 ASP U C 1
ATOM 5151 O O . ASP D 4 142 ? 31.849 -24.354 51.746 1.00 39.48 141 ASP U O 1
ATOM 5156 N N . ARG D 4 143 ? 33.084 -22.484 51.929 1.00 40.61 142 ARG U N 1
ATOM 5157 C CA . ARG D 4 143 ? 32.270 -21.741 50.969 1.00 38.53 142 ARG U CA 1
ATOM 5158 C C . ARG D 4 143 ? 32.307 -22.355 49.564 1.00 35.78 142 ARG U C 1
ATOM 5159 O O . ARG D 4 143 ? 31.289 -22.386 48.870 1.00 36.84 142 ARG U O 1
ATOM 5167 N N . HIS D 4 144 ? 33.475 -22.840 49.150 1.00 32.19 143 HIS U N 1
ATOM 5168 C CA . HIS D 4 144 ? 33.637 -23.447 47.833 1.00 32.33 143 HIS U CA 1
ATOM 5169 C C . HIS D 4 144 ? 34.353 -24.791 47.926 1.00 34.50 143 HIS U C 1
ATOM 5170 O O . HIS D 4 144 ? 35.401 -24.910 48.556 1.00 37.98 143 HIS U O 1
ATOM 5177 N N . LEU D 4 145 ? 33.780 -25.797 47.276 1.00 35.48 144 LEU U N 1
ATOM 5178 C CA . LEU D 4 145 ? 34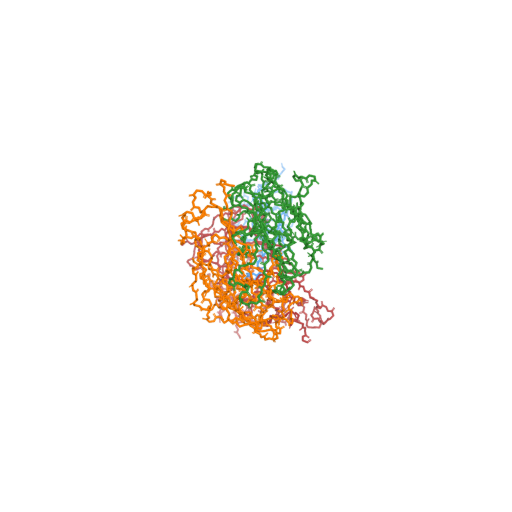.328 -27.152 47.263 1.00 36.81 144 LEU U CA 1
ATOM 5179 C C . LEU D 4 145 ? 34.168 -27.792 45.864 1.00 36.42 144 LEU U C 1
ATOM 5180 O O . LEU D 4 145 ? 33.104 -27.687 45.240 1.00 36.43 144 LEU U O 1
ATOM 5185 N N . ARG D 4 146 ? 35.221 -28.447 45.380 1.00 34.71 145 ARG U N 1
ATOM 5186 C CA . ARG D 4 146 ? 35.188 -29.118 44.078 1.00 35.11 145 ARG U CA 1
ATOM 5187 C C . ARG D 4 146 ? 35.914 -30.438 44.155 1.00 35.81 145 ARG U C 1
ATOM 5188 O O . ARG D 4 146 ? 36.995 -30.512 44.734 1.00 36.80 145 ARG U O 1
ATOM 5196 N N . GLY D 4 147 ? 35.343 -31.475 43.554 1.00 34.79 146 GLY U N 1
ATOM 5197 C CA . GLY D 4 147 ? 35.999 -32.768 43.574 1.00 34.65 146 GLY U CA 1
ATOM 5198 C C . GLY D 4 147 ? 35.140 -33.904 43.069 1.00 37.15 146 GLY U C 1
ATOM 5199 O O . GLY D 4 147 ? 34.337 -33.730 42.151 1.00 38.74 146 GLY U O 1
ATOM 5200 N N . CYS D 4 148 ? 35.325 -35.073 43.679 1.00 37.83 147 CYS U N 1
ATOM 5201 C CA . CYS D 4 148 ? 34.590 -36.285 43.338 1.00 38.66 147 CYS U CA 1
ATOM 5202 C C . CYS D 4 148 ? 33.507 -36.581 44.354 1.00 38.23 147 CYS U C 1
ATOM 5203 O O . CYS D 4 148 ? 33.534 -36.081 45.473 1.00 41.45 147 CYS U O 1
ATOM 5206 N N . GLY D 4 149 ? 32.550 -37.409 43.969 1.00 36.44 148 GLY U N 1
ATOM 5207 C CA . GLY D 4 149 ? 31.501 -37.742 44.901 1.00 37.62 148 GLY U CA 1
ATOM 5208 C C . GLY D 4 149 ? 30.132 -37.867 44.280 1.00 37.61 148 GLY U C 1
ATOM 5209 O O . GLY D 4 149 ? 29.968 -37.860 43.060 1.00 37.86 148 GLY U O 1
ATOM 5210 N N . TYR D 4 150 ? 29.146 -37.988 45.153 1.00 38.35 149 TYR U N 1
ATOM 5211 C CA . TYR D 4 150 ? 27.765 -38.117 44.760 1.00 41.01 149 TYR U CA 1
ATOM 5212 C C . TYR D 4 150 ? 26.978 -37.547 45.932 1.00 41.07 149 TYR U C 1
ATOM 5213 O O . TYR D 4 150 ? 27.157 -37.972 47.070 1.00 40.68 149 TYR U O 1
ATOM 5222 N N . LEU D 4 151 ? 26.121 -36.572 45.662 1.00 38.49 150 LEU U N 1
ATOM 5223 C CA . LEU D 4 151 ? 25.348 -35.959 46.724 1.00 41.00 150 LEU U CA 1
ATOM 5224 C C . LEU D 4 151 ? 23.875 -35.898 46.377 1.00 45.60 150 LEU U C 1
ATOM 5225 O O . LEU D 4 151 ? 23.487 -36.116 45.230 1.00 48.86 150 LEU U O 1
ATOM 5230 N N . PRO D 4 152 ? 23.025 -35.621 47.373 1.00 47.59 151 PRO U N 1
ATOM 5231 C CA . PRO D 4 152 ? 21.601 -35.549 47.059 1.00 50.01 151 PRO U CA 1
ATOM 5232 C C . PRO D 4 152 ? 21.357 -34.453 46.017 1.00 52.06 151 PRO U C 1
ATOM 5233 O O . PRO D 4 152 ? 21.856 -33.331 46.151 1.00 50.25 151 PRO U O 1
ATOM 5237 N N . GLY D 4 153 ? 20.608 -34.803 44.973 1.00 54.24 152 GLY U N 1
ATOM 5238 C CA . GLY D 4 153 ? 20.300 -33.865 43.905 1.00 55.04 152 GLY U CA 1
ATOM 5239 C C . GLY D 4 153 ? 21.453 -33.773 42.929 1.00 55.63 152 GLY U C 1
ATOM 5240 O O . GLY D 4 153 ? 21.626 -32.768 42.238 1.00 55.25 152 GLY U O 1
ATOM 5241 N N . CYS D 4 154 ? 22.234 -34.842 42.849 1.00 56.76 153 CYS U N 1
ATOM 5242 C CA . CYS D 4 154 ? 23.393 -34.828 41.984 1.00 59.53 153 CYS U CA 1
ATOM 5243 C C . CYS D 4 154 ? 23.108 -34.716 40.503 1.00 61.94 153 CYS U C 1
ATOM 5244 O O . CYS D 4 154 ? 23.381 -33.675 39.904 1.00 68.46 153 CYS U O 1
ATOM 5247 N N . PRO D 4 155 ? 22.550 -35.770 39.888 1.00 59.90 154 PRO U N 1
ATOM 5248 C CA . PRO D 4 155 ? 22.271 -35.685 38.446 1.00 54.93 154 PRO U CA 1
ATOM 5249 C C . PRO D 4 155 ? 21.781 -34.289 38.050 1.00 50.87 154 PRO U C 1
ATOM 5250 O O . PRO D 4 155 ? 20.587 -33.988 38.162 1.00 51.65 154 PRO U O 1
ATOM 5254 N N . GLY D 4 156 ? 22.709 -33.435 37.616 1.00 43.49 155 GLY U N 1
ATOM 5255 C CA . GLY D 4 156 ? 22.345 -32.081 37.223 1.00 39.85 155 GLY U CA 1
ATOM 5256 C C . GLY D 4 156 ? 22.915 -30.995 38.120 1.00 36.30 155 GLY U C 1
ATOM 5257 O O . GLY D 4 156 ? 24.084 -31.038 38.493 1.00 36.39 155 GLY U O 1
ATOM 5258 N N . SER D 4 157 ? 22.096 -30.009 38.463 1.00 33.40 156 SER U N 1
ATOM 5259 C CA . SER D 4 157 ? 22.548 -28.928 39.330 1.00 33.73 156 SER U CA 1
ATOM 5260 C C . SER D 4 157 ? 21.355 -28.182 39.923 1.00 35.40 156 SER U C 1
ATOM 5261 O O . SER D 4 157 ? 20.252 -28.232 39.379 1.00 37.95 156 SER U O 1
ATOM 5264 N N . ASN D 4 158 ? 21.564 -27.504 41.047 1.00 32.31 157 ASN U N 1
ATOM 5265 C CA . ASN D 4 158 ? 20.480 -26.769 41.684 1.00 31.21 157 ASN U CA 1
ATOM 5266 C C . ASN D 4 158 ? 21.012 -25.549 42.428 1.00 29.01 157 ASN U C 1
ATOM 5267 O O . ASN D 4 158 ? 22.183 -25.492 42.780 1.00 29.84 157 ASN U O 1
ATOM 5272 N N . GLY D 4 159 ? 20.154 -24.569 42.660 1.00 27.52 158 GLY U N 1
ATOM 5273 C CA . GLY D 4 159 ? 20.603 -23.379 43.343 1.00 26.50 158 GLY U CA 1
ATOM 5274 C C . GLY D 4 159 ? 19.500 -22.662 44.088 1.00 30.42 158 GLY U C 1
ATOM 5275 O O . GLY D 4 159 ? 18.312 -22.778 43.760 1.00 30.98 158 GLY U O 1
ATOM 5276 N N . PHE D 4 160 ? 19.900 -21.905 45.101 1.00 28.33 159 PHE U N 1
ATOM 5277 C CA . PHE D 4 160 ? 18.950 -21.155 45.909 1.00 28.16 159 PHE U CA 1
ATOM 5278 C C . PHE D 4 160 ? 19.648 -19.951 46.535 1.00 27.43 159 PHE U C 1
ATOM 5279 O O . PHE D 4 160 ? 20.850 -19.991 46.812 1.00 28.07 159 PHE U O 1
ATOM 5287 N N . HIS D 4 161 ? 18.903 -18.871 46.730 1.00 28.84 160 HIS U N 1
ATOM 5288 C CA . HIS D 4 161 ? 19.468 -17.709 47.388 1.00 28.92 160 HIS U CA 1
ATOM 5289 C C . HIS D 4 161 ? 18.387 -16.816 47.986 1.00 30.18 160 HIS U C 1
ATOM 5290 O O . HIS D 4 161 ? 17.303 -16.656 47.415 1.00 29.79 160 HIS U O 1
ATOM 5297 N N . ASN D 4 162 ? 18.669 -16.275 49.170 1.00 28.56 161 ASN U N 1
ATOM 5298 C CA . ASN D 4 162 ? 17.730 -15.383 49.829 1.00 28.33 161 ASN U CA 1
ATOM 5299 C C . ASN D 4 162 ? 18.497 -14.348 50.643 1.00 29.76 161 ASN U C 1
ATOM 5300 O O . ASN D 4 162 ? 19.716 -14.245 50.505 1.00 28.67 161 ASN U O 1
ATOM 5305 N N . ASN D 4 163 ? 17.796 -13.603 51.496 1.00 33.01 162 ASN U N 1
ATOM 5306 C CA . ASN D 4 163 ? 18.419 -12.526 52.276 1.00 38.09 162 ASN U CA 1
ATOM 5307 C C . ASN D 4 163 ? 19.767 -12.777 52.953 1.00 39.52 162 ASN U C 1
ATOM 5308 O O . ASN D 4 163 ? 20.453 -11.824 53.335 1.00 39.50 162 ASN U O 1
ATOM 5313 N N . ASP D 4 164 ? 20.176 -14.036 53.077 1.00 40.75 163 ASP U N 1
ATOM 5314 C CA . ASP D 4 164 ? 21.448 -14.323 53.735 1.00 43.02 163 ASP U CA 1
ATOM 5315 C C . ASP D 4 164 ? 22.038 -15.657 53.339 1.00 42.03 163 ASP U C 1
ATOM 5316 O O . ASP D 4 164 ? 22.867 -16.201 54.056 1.00 42.62 163 ASP U O 1
ATOM 5321 N N . THR D 4 165 ? 21.622 -16.183 52.196 1.00 42.40 164 THR U N 1
ATOM 5322 C CA . THR D 4 165 ? 22.113 -17.480 51.767 1.00 41.02 164 THR U CA 1
ATOM 5323 C C . THR D 4 165 ? 22.238 -17.606 50.264 1.00 36.64 164 THR U C 1
ATOM 5324 O O . THR D 4 165 ? 21.482 -16.999 49.508 1.00 36.42 164 THR U O 1
ATOM 5328 N N . PHE D 4 166 ? 23.219 -18.395 49.855 1.00 34.60 165 PHE U N 1
ATOM 5329 C CA . PHE D 4 166 ? 23.427 -18.716 48.458 1.00 32.67 165 PHE U CA 1
ATOM 5330 C C . PHE D 4 166 ? 23.979 -20.130 48.402 1.00 32.04 165 PHE U C 1
ATOM 5331 O O . PHE D 4 166 ? 25.084 -20.400 48.873 1.00 29.22 165 PHE U O 1
ATOM 5339 N N . HIS D 4 167 ? 23.196 -21.039 47.840 1.00 33.10 166 HIS U N 1
ATOM 5340 C CA . HIS D 4 167 ? 23.635 -22.414 47.702 1.00 32.78 166 HIS U CA 1
ATOM 5341 C C . HIS D 4 167 ? 23.564 -22.818 46.244 1.00 30.58 166 HIS U C 1
ATOM 5342 O O . HIS D 4 167 ? 22.628 -22.454 45.524 1.00 28.18 166 HIS U O 1
ATOM 5349 N N . PHE D 4 168 ? 24.570 -23.562 45.812 1.00 29.49 167 PHE U N 1
ATOM 5350 C CA . PHE D 4 168 ? 24.590 -24.051 44.455 1.00 31.62 167 PHE U CA 1
ATOM 5351 C C . PHE D 4 168 ? 25.362 -25.360 44.395 1.00 32.08 167 PHE U C 1
ATOM 5352 O O . PHE D 4 168 ? 26.427 -25.501 44.997 1.00 32.91 167 PHE U O 1
ATOM 5360 N N . LEU D 4 169 ? 24.802 -26.328 43.679 1.00 34.18 168 LEU U N 1
ATOM 5361 C CA . LEU D 4 169 ? 25.443 -27.624 43.520 1.00 34.05 168 LEU U CA 1
ATOM 5362 C C . LEU D 4 169 ? 25.432 -27.935 42.038 1.00 34.01 168 LEU U C 1
ATOM 5363 O O . LEU D 4 169 ? 24.412 -27.775 41.373 1.00 32.21 168 LEU U O 1
ATOM 5368 N N . LYS D 4 170 ? 26.577 -28.346 41.519 1.00 33.46 169 LYS U N 1
ATOM 5369 C CA . LYS D 4 170 ? 26.663 -28.743 40.133 1.00 36.77 169 LYS U CA 1
ATOM 5370 C C . LYS D 4 170 ? 27.260 -30.141 40.148 1.00 35.61 169 LYS U C 1
ATOM 5371 O O . LYS D 4 170 ? 28.314 -30.366 40.730 1.00 37.07 169 LYS U O 1
ATOM 5377 N N . CYS D 4 171 ? 26.564 -31.078 39.526 1.00 35.71 170 CYS U N 1
ATOM 5378 C CA . CYS D 4 171 ? 27.010 -32.455 39.454 1.00 41.58 170 CYS U CA 1
ATOM 5379 C C . CYS D 4 171 ? 26.907 -32.879 37.990 1.00 42.01 170 CYS U C 1
ATOM 5380 O O . CYS D 4 171 ? 25.842 -32.787 37.387 1.00 46.08 170 CYS U O 1
ATOM 5383 N N . CYS D 4 172 ? 28.018 -33.333 37.424 1.00 41.66 171 CYS U N 1
ATOM 5384 C CA . CYS D 4 172 ? 28.078 -33.752 36.024 1.00 42.12 171 CYS U CA 1
ATOM 5385 C C . CYS D 4 172 ? 29.045 -34.928 35.897 1.00 42.62 171 CYS U C 1
ATOM 5386 O O . CYS D 4 172 ? 29.912 -35.118 36.753 1.00 42.95 171 CYS U O 1
ATOM 5389 N N . ASN D 4 173 ? 28.919 -35.712 34.830 1.00 43.06 172 ASN U N 1
ATOM 5390 C CA . ASN D 4 173 ? 29.803 -36.86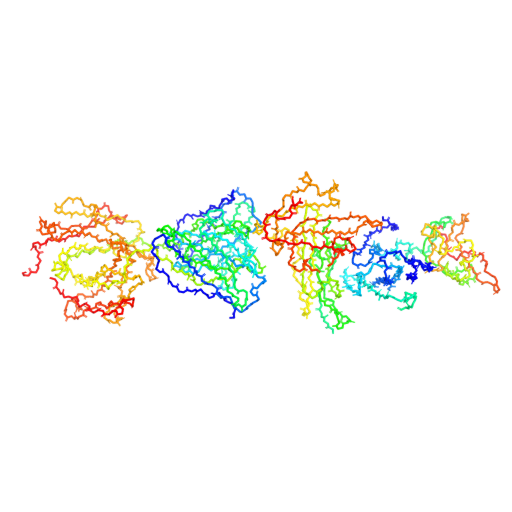5 34.659 1.00 42.35 172 ASN U CA 1
ATOM 5391 C C . ASN D 4 173 ? 30.623 -36.917 33.379 1.00 40.69 172 ASN U C 1
ATOM 5392 O O . ASN D 4 173 ? 30.581 -37.901 32.648 1.00 39.42 172 ASN U O 1
ATOM 5397 N N . THR D 4 174 ? 31.366 -35.852 33.112 1.00 41.39 173 THR U N 1
ATOM 5398 C CA . THR D 4 174 ? 32.238 -35.798 31.952 1.00 41.54 173 THR U CA 1
ATOM 5399 C C . THR D 4 174 ? 33.533 -35.201 32.480 1.00 43.67 173 THR U C 1
ATOM 5400 O O . THR D 4 174 ? 33.517 -34.338 33.360 1.00 43.63 173 THR U O 1
ATOM 5404 N N . THR D 4 175 ? 34.653 -35.681 31.959 1.00 43.89 174 THR U N 1
ATOM 5405 C CA . THR D 4 175 ? 35.966 -35.228 32.391 1.00 45.23 174 THR U CA 1
ATOM 5406 C C . THR D 4 175 ? 36.080 -33.738 32.721 1.00 45.16 174 THR U C 1
ATOM 5407 O O . THR D 4 175 ? 35.763 -32.880 31.895 1.00 45.89 174 THR U O 1
ATOM 5411 N N . LYS D 4 176 ? 36.538 -33.451 33.939 1.00 43.90 175 LYS U N 1
ATOM 5412 C CA . LYS D 4 176 ? 36.735 -32.088 34.427 1.00 42.17 175 LYS U CA 1
ATOM 5413 C C . LYS D 4 176 ? 35.589 -31.128 34.075 1.00 42.13 175 LYS U C 1
ATOM 5414 O O . LYS D 4 176 ? 35.819 -29.946 33.805 1.00 41.27 175 LYS U O 1
ATOM 5420 N N . CYS D 4 177 ? 34.359 -31.626 34.080 1.00 40.86 176 CYS U N 1
ATOM 5421 C CA . CYS D 4 177 ? 33.212 -30.792 33.749 1.00 39.96 176 CYS U CA 1
ATOM 5422 C C . CYS D 4 177 ? 32.942 -29.763 34.844 1.00 40.58 176 CYS U C 1
ATOM 5423 O O . CYS D 4 177 ? 32.143 -28.848 34.666 1.00 40.70 176 CYS U O 1
ATOM 5426 N N . ASN D 4 178 ? 33.604 -29.914 35.984 1.00 40.66 177 ASN U N 1
ATOM 5427 C CA . ASN D 4 178 ? 33.410 -28.984 37.083 1.00 40.53 177 ASN U CA 1
ATOM 5428 C C . ASN D 4 178 ? 34.509 -27.927 37.156 1.00 42.23 177 ASN U C 1
ATOM 5429 O O . ASN D 4 178 ? 34.705 -27.306 38.200 1.00 43.90 177 ASN U O 1
ATOM 5434 N N . GLU D 4 179 ? 35.213 -27.712 36.045 1.00 42.75 178 GLU U N 1
ATOM 5435 C CA . GLU D 4 179 ? 36.287 -26.718 36.003 1.00 44.33 178 GLU U CA 1
ATOM 5436 C C . GLU D 4 179 ? 35.743 -25.315 35.719 1.00 42.34 178 GLU U C 1
ATOM 5437 O O . GLU D 4 179 ? 34.540 -25.137 35.505 1.00 39.05 178 GLU U O 1
ATOM 5443 N N . GLY D 4 180 ? 36.633 -24.324 35.730 1.00 42.10 179 GLY U N 1
ATOM 5444 C CA . GLY D 4 180 ? 36.227 -22.949 35.474 1.00 43.19 179 GLY U CA 1
ATOM 5445 C C . GLY D 4 180 ? 36.321 -22.010 36.670 1.00 44.14 179 GLY U C 1
ATOM 5446 O O . GLY D 4 180 ? 36.753 -22.417 37.749 1.00 45.98 179 GLY U O 1
ATOM 5447 N N . PRO D 4 181 ? 35.930 -20.733 36.508 1.00 43.97 180 PRO U N 1
ATOM 5448 C CA . PRO D 4 181 ? 35.979 -19.752 37.601 1.00 42.89 180 PRO U CA 1
ATOM 5449 C C . PRO D 4 181 ? 34.992 -20.183 38.665 1.00 41.54 180 PRO U C 1
ATOM 5450 O O . PRO D 4 181 ? 33.945 -20.743 38.336 1.00 43.14 180 PRO U O 1
ATOM 5454 N N . ILE D 4 182 ? 35.301 -19.936 39.933 1.00 39.12 181 ILE U N 1
ATOM 5455 C CA . ILE D 4 182 ? 34.363 -20.349 40.963 1.00 39.54 181 ILE U CA 1
ATOM 5456 C C . ILE D 4 182 ? 33.135 -19.463 40.861 1.00 39.46 181 ILE U C 1
ATOM 5457 O O . ILE D 4 182 ? 33.239 -18.261 40.606 1.00 39.62 181 ILE U O 1
ATOM 5462 N N . LEU D 4 183 ? 31.969 -20.069 41.055 1.00 37.33 182 LEU U N 1
ATOM 5463 C CA . LEU D 4 183 ? 30.703 -19.359 40.951 1.00 36.10 182 LEU U CA 1
ATOM 5464 C C . LEU D 4 183 ? 30.359 -18.498 42.167 1.00 35.68 182 LEU U C 1
ATOM 5465 O O . LEU D 4 183 ? 30.274 -18.994 43.292 1.00 36.29 182 LEU U O 1
ATOM 5470 N N . GLU D 4 184 ? 30.171 -17.202 41.936 1.00 34.02 183 GLU U N 1
ATOM 5471 C CA . GLU D 4 184 ? 29.788 -16.287 43.001 1.00 33.28 183 GLU U CA 1
ATOM 5472 C C . GLU D 4 184 ? 28.404 -15.756 42.622 1.00 32.26 183 GLU U C 1
ATOM 5473 O O . GLU D 4 184 ? 28.081 -15.641 41.442 1.00 32.60 183 GLU U O 1
ATOM 5479 N N . LEU D 4 185 ? 27.582 -15.453 43.616 1.00 29.58 184 LEU U N 1
ATOM 5480 C CA . LEU D 4 185 ? 26.242 -14.958 43.356 1.00 28.88 184 LEU U CA 1
ATOM 5481 C C . LEU D 4 185 ? 26.261 -13.634 42.606 1.00 29.28 184 LEU U C 1
ATOM 5482 O O . LEU D 4 185 ? 25.355 -13.326 41.837 1.00 29.89 184 LEU U O 1
ATOM 5487 N N . GLU D 4 186 ? 27.304 -12.852 42.833 1.00 31.02 185 GLU U N 1
ATOM 5488 C CA . GLU D 4 186 ? 27.433 -11.547 42.202 1.00 32.60 185 GLU U CA 1
ATOM 5489 C C . GLU D 4 186 ? 27.695 -11.644 40.696 1.00 28.43 185 GLU U C 1
ATOM 5490 O O . GLU D 4 186 ? 27.535 -10.671 39.961 1.00 28.01 185 GLU U O 1
ATOM 5496 N N . ASN D 4 187 ? 28.088 -12.823 40.240 1.00 29.01 186 ASN U N 1
ATOM 5497 C CA . ASN D 4 187 ? 28.354 -13.038 38.826 1.00 28.80 186 ASN U CA 1
ATOM 5498 C C . ASN D 4 187 ? 27.179 -13.633 38.085 1.00 29.14 186 ASN U C 1
ATOM 5499 O O . ASN D 4 187 ? 27.321 -14.047 36.935 1.00 28.80 186 ASN U O 1
ATOM 5504 N N . LEU D 4 188 ? 26.034 -13.700 38.761 1.00 27.63 187 LEU U N 1
ATOM 5505 C CA . LEU D 4 188 ? 24.801 -14.196 38.168 1.00 25.61 187 LEU U CA 1
ATOM 5506 C C . LEU D 4 188 ? 23.946 -12.950 38.054 1.00 25.71 187 LEU U C 1
ATOM 5507 O O . LEU D 4 188 ? 23.721 -12.246 39.036 1.00 29.45 187 LEU U O 1
ATOM 5512 N N . PRO D 4 189 ? 23.454 -12.656 36.848 1.00 25.14 188 PRO U N 1
ATOM 5513 C CA . PRO D 4 189 ? 22.634 -11.463 36.652 1.00 24.42 188 PRO U CA 1
ATOM 5514 C C . PRO D 4 189 ? 21.225 -11.532 37.213 1.00 25.37 188 PRO U C 1
ATOM 5515 O O . PRO D 4 189 ? 20.612 -12.603 37.239 1.00 28.31 188 PRO U O 1
ATOM 5519 N N . GLN D 4 190 ? 20.719 -10.387 37.662 1.00 24.06 189 GLN U N 1
ATOM 5520 C CA . GLN D 4 190 ? 19.341 -10.296 38.139 1.00 25.51 189 GLN U CA 1
ATOM 5521 C C . GLN D 4 190 ? 18.492 -10.610 36.894 1.00 26.45 189 GLN U C 1
ATOM 5522 O O . GLN D 4 190 ? 18.735 -10.058 35.805 1.00 24.19 189 GLN U O 1
ATOM 5528 N N . ASN D 4 191 ? 17.489 -11.467 37.049 1.00 25.31 190 ASN U N 1
ATOM 5529 C CA . ASN D 4 191 ? 16.660 -11.848 35.910 1.00 24.04 190 ASN U CA 1
ATOM 5530 C C . ASN D 4 191 ? 15.353 -11.078 35.772 1.00 23.08 190 ASN U C 1
ATOM 5531 O O . ASN D 4 191 ? 14.706 -11.141 34.729 1.00 22.58 190 ASN U O 1
ATOM 5536 N N . GLY D 4 192 ? 14.976 -10.340 36.817 1.00 23.19 191 GLY U N 1
ATOM 5537 C CA . GLY D 4 192 ? 13.735 -9.574 36.787 1.00 20.68 191 GLY U CA 1
ATOM 5538 C C . GLY D 4 192 ? 12.672 -10.120 37.725 1.00 22.56 191 GLY U C 1
ATOM 5539 O O . GLY D 4 192 ? 11.785 -9.392 38.174 1.00 22.94 191 GLY U O 1
ATOM 5540 N N . ARG D 4 193 ? 12.757 -11.419 37.997 1.00 21.96 192 ARG U N 1
ATOM 5541 C CA . ARG D 4 193 ? 11.837 -12.108 38.896 1.00 22.73 192 ARG U CA 1
ATOM 5542 C C . ARG D 4 193 ? 12.096 -11.615 40.311 1.00 24.74 192 ARG U C 1
ATOM 5543 O O . ARG D 4 193 ? 13.246 -11.467 40.714 1.00 23.72 192 ARG U O 1
ATOM 5551 N N . GLN D 4 194 ? 11.031 -11.366 41.061 1.00 25.50 193 GLN U N 1
ATOM 5552 C CA . GLN D 4 194 ? 11.174 -10.927 42.439 1.00 30.57 193 GLN U CA 1
ATOM 5553 C C . GLN D 4 194 ? 10.426 -11.887 43.355 1.00 31.48 193 GLN U C 1
ATOM 5554 O O . GLN D 4 194 ? 9.257 -12.202 43.117 1.00 32.28 193 GLN U O 1
ATOM 5560 N N . CYS D 4 195 ? 11.111 -12.355 44.394 1.00 30.42 194 CYS U N 1
ATOM 5561 C CA . CYS D 4 195 ? 10.527 -13.299 45.340 1.00 30.17 194 CYS U CA 1
ATOM 5562 C C . CYS D 4 195 ? 10.755 -12.841 46.758 1.00 30.69 194 CYS U C 1
ATOM 5563 O O . CYS D 4 195 ? 11.726 -12.139 47.027 1.00 30.99 194 CYS U O 1
ATOM 5566 N N . TYR D 4 196 ? 9.868 -13.257 47.661 1.00 29.85 195 TYR U N 1
ATOM 5567 C CA . TYR D 4 196 ? 9.989 -12.886 49.063 1.00 27.81 195 TYR U CA 1
ATOM 5568 C C . TYR D 4 196 ? 11.014 -13.741 49.769 1.00 29.08 195 TYR U C 1
ATOM 5569 O O . TYR D 4 196 ? 11.161 -14.926 49.469 1.00 31.42 195 TYR U O 1
ATOM 5578 N N . SER D 4 197 ? 11.740 -13.114 50.692 1.00 29.79 196 SER U N 1
ATOM 5579 C CA . SER D 4 197 ? 12.778 -13.784 51.461 1.00 30.72 196 SER U CA 1
ATOM 5580 C C . SER D 4 197 ? 12.454 -13.758 52.950 1.00 32.17 196 SER U C 1
ATOM 5581 O O . SER D 4 197 ? 11.838 -12.813 53.438 1.00 33.71 196 SER U O 1
ATOM 5584 N N . CYS D 4 198 ? 12.866 -14.806 53.659 1.00 34.36 197 CYS U N 1
ATOM 5585 C CA . CYS D 4 198 ? 12.643 -14.918 55.099 1.00 34.70 197 CYS U CA 1
ATOM 5586 C C . CYS D 4 198 ? 13.193 -16.251 55.592 1.00 34.36 197 CYS U C 1
ATOM 5587 O O . CYS D 4 198 ? 13.599 -17.099 54.800 1.00 35.45 197 CYS U O 1
ATOM 5590 N N . LYS D 4 199 ? 13.220 -16.418 56.908 1.00 36.12 198 LYS U N 1
ATOM 5591 C CA . LYS D 4 199 ? 13.692 -17.647 57.536 1.00 37.57 198 LYS U CA 1
ATOM 5592 C C . LYS D 4 199 ? 13.184 -17.664 58.981 1.00 38.80 198 LYS U C 1
ATOM 5593 O O . LYS D 4 199 ? 13.113 -16.614 59.633 1.00 37.75 198 LYS U O 1
ATOM 5599 N N . GLY D 4 200 ? 12.825 -18.856 59.461 1.00 39.55 199 GLY U N 1
ATOM 5600 C CA . GLY D 4 200 ? 12.307 -19.018 60.814 1.00 38.85 199 GLY U CA 1
ATOM 5601 C C . GLY D 4 200 ? 10.973 -19.756 60.882 1.00 37.23 199 GLY U C 1
ATOM 5602 O O . GLY D 4 200 ? 10.836 -20.849 60.347 1.00 38.36 199 GLY U O 1
ATOM 5603 N N . ASN D 4 201 ? 9.993 -19.156 61.549 1.00 36.93 200 ASN U N 1
ATOM 5604 C CA . ASN D 4 201 ? 8.660 -19.740 61.704 1.00 39.74 200 ASN U CA 1
ATOM 5605 C C . ASN D 4 201 ? 7.722 -18.870 60.902 1.00 38.41 200 ASN U C 1
ATOM 5606 O O . ASN D 4 201 ? 8.109 -17.814 60.426 1.00 38.41 200 ASN U O 1
ATOM 5611 N N . SER D 4 202 ? 6.472 -19.289 60.785 1.00 36.99 201 SER U N 1
ATOM 5612 C CA . SER D 4 202 ? 5.517 -18.486 60.054 1.00 40.60 201 SER U CA 1
ATOM 5613 C C . SER D 4 202 ? 5.146 -17.272 60.894 1.00 41.52 201 SER U C 1
ATOM 5614 O O . SER D 4 202 ? 4.641 -16.278 60.373 1.00 42.73 201 SER U O 1
ATOM 5617 N N . THR D 4 203 ? 5.409 -17.353 62.195 1.00 44.22 202 THR U N 1
ATOM 5618 C CA . THR D 4 203 ? 5.090 -16.256 63.109 1.00 45.23 202 THR U CA 1
ATOM 5619 C C . THR D 4 203 ? 6.334 -15.468 63.487 1.00 45.14 202 THR U C 1
ATOM 5620 O O . THR D 4 203 ? 6.264 -14.268 63.770 1.00 44.45 202 THR U O 1
ATOM 5624 N N . HIS D 4 204 ? 7.470 -16.156 63.485 1.00 44.62 203 HIS U N 1
ATOM 5625 C CA . HIS D 4 204 ? 8.735 -15.544 63.854 1.00 46.61 203 HIS U CA 1
ATOM 5626 C C . HIS D 4 204 ? 9.824 -15.760 62.813 1.00 47.86 203 HIS U C 1
ATOM 5627 O O . HIS D 4 204 ? 10.565 -16.740 62.878 1.00 46.91 203 HIS U O 1
ATOM 5634 N N . GLY D 4 205 ? 9.916 -14.827 61.865 1.00 47.58 204 GLY U N 1
ATOM 5635 C CA . GLY D 4 205 ? 10.914 -14.916 60.810 1.00 46.55 204 GLY U CA 1
ATOM 5636 C C . GLY D 4 205 ? 10.292 -14.759 59.436 1.00 45.45 204 GLY U C 1
ATOM 5637 O O . GLY D 4 205 ? 10.830 -14.062 58.572 1.00 44.86 204 GLY U O 1
ATOM 5638 N N . CYS D 4 206 ? 9.141 -15.402 59.248 1.00 44.05 205 CYS U N 1
ATOM 5639 C CA . CYS D 4 206 ? 8.419 -15.370 57.984 1.00 43.54 205 CYS U CA 1
ATOM 5640 C C . CYS D 4 206 ? 7.021 -14.781 58.093 1.00 42.02 205 CYS U C 1
ATOM 5641 O O . CYS D 4 206 ? 6.051 -15.352 57.601 1.00 42.15 205 CYS U O 1
ATOM 5644 N N . SER D 4 207 ? 6.932 -13.628 58.740 1.00 41.12 206 SER U N 1
ATOM 5645 C CA . SER D 4 207 ? 5.669 -12.930 58.903 1.00 43.78 206 SER U CA 1
ATOM 5646 C C . SER D 4 207 ? 5.556 -11.917 57.760 1.00 43.32 206 SER U C 1
ATOM 5647 O O . SER D 4 207 ? 6.552 -11.623 57.104 1.00 43.59 206 SER U O 1
ATOM 5650 N N . SER D 4 208 ? 4.356 -11.389 57.521 1.00 42.17 207 SER U N 1
ATOM 5651 C CA . SER D 4 208 ? 4.145 -10.398 56.463 1.00 44.64 207 SER U CA 1
ATOM 5652 C C . SER D 4 208 ? 5.001 -9.150 56.672 1.00 45.95 207 SER U C 1
ATOM 5653 O O . SER D 4 208 ? 5.278 -8.417 55.721 1.00 45.30 207 SER U O 1
ATOM 5656 N N . GLU D 4 209 ? 5.405 -8.910 57.921 1.00 47.16 208 GLU U N 1
ATOM 5657 C CA . GLU D 4 209 ? 6.210 -7.740 58.271 1.00 48.44 208 GLU U CA 1
ATOM 5658 C C . GLU D 4 209 ? 7.705 -8.026 58.313 1.00 46.07 208 GLU U C 1
ATOM 5659 O O . GLU D 4 209 ? 8.510 -7.114 58.510 1.00 46.89 208 GLU U O 1
ATOM 5665 N N . GLU D 4 210 ? 8.080 -9.286 58.130 1.00 41.89 209 GLU U N 1
ATOM 5666 C CA . GLU D 4 210 ? 9.487 -9.652 58.171 1.00 41.44 209 GLU U CA 1
ATOM 5667 C C . GLU D 4 210 ? 9.999 -10.059 56.787 1.00 40.61 209 GLU U C 1
ATOM 5668 O O . GLU D 4 210 ? 11.179 -9.890 56.461 1.00 40.35 209 GLU U O 1
ATOM 5674 N N . THR D 4 211 ? 9.097 -10.593 55.976 1.00 38.38 210 THR U N 1
ATOM 5675 C CA . THR D 4 211 ? 9.436 -11.044 54.636 1.00 34.44 210 THR U CA 1
ATOM 5676 C C . THR D 4 211 ? 9.462 -9.851 53.678 1.00 31.91 210 THR U C 1
ATOM 5677 O O . THR D 4 211 ? 8.625 -8.959 53.765 1.00 33.09 210 THR U O 1
ATOM 5681 N N . PHE D 4 212 ? 10.431 -9.834 52.772 1.00 30.75 211 PHE U N 1
ATOM 5682 C CA . PHE D 4 212 ? 10.560 -8.742 51.801 1.00 30.93 211 PHE U CA 1
ATOM 5683 C C . PHE D 4 212 ? 11.099 -9.248 50.442 1.00 31.44 211 PHE U C 1
ATOM 5684 O O . PHE D 4 212 ? 11.700 -10.326 50.348 1.00 31.05 211 PHE U O 1
ATOM 5692 N N . LEU D 4 213 ? 10.895 -8.449 49.398 1.00 30.02 212 LEU U N 1
ATOM 5693 C CA . LEU D 4 213 ? 11.350 -8.807 48.056 1.00 30.16 212 LEU U CA 1
ATOM 5694 C C . LEU D 4 213 ? 12.865 -8.754 47.830 1.00 30.00 212 LEU U C 1
ATOM 5695 O O . LEU D 4 213 ? 13.561 -7.865 48.327 1.00 31.21 212 LEU U O 1
ATOM 5700 N N . ILE D 4 214 ? 13.364 -9.718 47.069 1.00 28.53 213 ILE U N 1
ATOM 5701 C CA . ILE D 4 214 ? 14.769 -9.747 46.686 1.00 28.13 213 ILE U CA 1
ATOM 5702 C C . ILE D 4 214 ? 14.763 -9.975 45.171 1.00 30.65 213 ILE U C 1
ATOM 5703 O O . ILE D 4 214 ? 13.743 -10.374 44.606 1.00 28.76 213 ILE U O 1
ATOM 5708 N N . ASP D 4 215 ? 15.878 -9.693 44.506 1.00 31.64 214 ASP U N 1
ATOM 5709 C CA . ASP D 4 215 ? 15.947 -9.882 43.062 1.00 29.49 214 ASP U CA 1
ATOM 5710 C C . ASP D 4 215 ? 16.584 -11.217 42.751 1.00 25.71 214 ASP U C 1
ATOM 5711 O O . ASP D 4 215 ? 17.740 -11.458 43.088 1.00 23.02 214 ASP U O 1
ATOM 5716 N N . CYS D 4 216 ? 15.817 -12.090 42.115 1.00 26.79 215 CYS U N 1
ATOM 5717 C CA . CYS D 4 216 ? 16.315 -13.406 41.757 1.00 26.66 215 CYS U CA 1
ATOM 5718 C C . CYS D 4 216 ? 17.414 -13.244 40.722 1.00 24.34 215 CYS U C 1
ATOM 5719 O O . CYS D 4 216 ? 17.343 -12.342 39.881 1.00 26.53 215 CYS U O 1
ATOM 5722 N N . ARG D 4 217 ? 18.414 -14.120 40.779 1.00 22.07 216 ARG U N 1
ATOM 5723 C CA . ARG D 4 217 ? 19.536 -14.059 39.857 1.00 21.45 216 ARG U CA 1
ATOM 5724 C C . ARG D 4 217 ? 19.753 -15.306 39.026 1.00 22.46 216 ARG U C 1
ATOM 5725 O O . ARG D 4 217 ? 19.475 -16.416 39.468 1.00 21.99 216 ARG U O 1
ATOM 5733 N N . GLY D 4 218 ? 20.285 -15.097 37.824 1.00 23.62 217 GLY U N 1
ATOM 5734 C CA . GLY D 4 218 ? 20.588 -16.192 36.924 1.00 24.15 217 GLY U CA 1
ATOM 5735 C C . GLY D 4 218 ? 19.466 -17.167 36.638 1.00 22.22 217 GLY U C 1
ATOM 5736 O O . GLY D 4 218 ? 18.368 -16.762 36.252 1.00 23.34 217 GLY U O 1
ATOM 5737 N N . PRO D 4 219 ? 19.718 -18.472 36.828 1.00 22.48 218 PRO U N 1
ATOM 5738 C CA . PRO D 4 219 ? 18.726 -19.526 36.581 1.00 25.10 218 PRO U CA 1
ATOM 5739 C C . PRO D 4 219 ? 17.668 -19.668 37.674 1.00 26.05 218 PRO U C 1
ATOM 5740 O O . PRO D 4 219 ? 16.679 -20.358 37.493 1.00 28.43 218 PRO U O 1
ATOM 5744 N N . MET D 4 220 ? 17.876 -19.002 38.803 1.00 26.07 219 MET U N 1
ATOM 5745 C CA . MET D 4 220 ? 16.941 -19.080 39.911 1.00 23.65 219 MET U CA 1
ATOM 5746 C C . MET D 4 220 ? 15.809 -18.088 39.765 1.00 23.30 219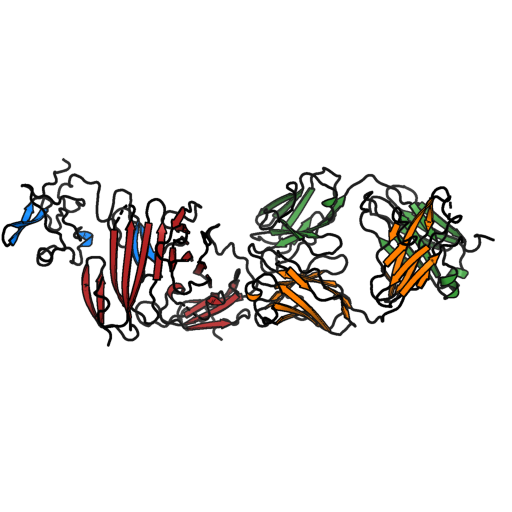 MET U C 1
ATOM 5747 O O . MET D 4 220 ? 15.925 -16.926 40.136 1.00 24.83 219 MET U O 1
ATOM 5752 N N . ASN D 4 221 ? 14.707 -18.563 39.196 1.00 23.29 220 ASN U N 1
ATOM 5753 C CA . ASN D 4 221 ? 13.536 -17.728 38.987 1.00 23.85 220 ASN U CA 1
ATOM 5754 C C . ASN D 4 221 ? 12.280 -18.340 39.588 1.00 22.39 220 ASN U C 1
ATOM 5755 O O . ASN D 4 221 ? 11.173 -17.894 39.309 1.00 22.92 220 ASN U O 1
ATOM 5760 N N . GLN D 4 222 ? 12.459 -19.377 40.397 1.00 23.97 221 GLN U N 1
ATOM 5761 C CA . GLN D 4 222 ? 11.338 -20.005 41.087 1.00 25.36 221 GLN U CA 1
ATOM 5762 C C . GLN D 4 222 ? 11.243 -19.322 42.454 1.00 26.10 221 GLN U C 1
ATOM 5763 O O . GLN D 4 222 ? 12.247 -19.218 43.165 1.00 27.15 221 GLN U O 1
ATOM 5769 N N . CYS D 4 223 ? 10.056 -18.832 42.805 1.00 25.59 222 CYS U N 1
ATOM 5770 C CA . CYS D 4 223 ? 9.842 -18.222 44.116 1.00 26.11 222 CYS U CA 1
ATOM 5771 C C . CYS D 4 223 ? 9.547 -19.435 44.998 1.00 26.80 222 CYS U C 1
ATOM 5772 O O . CYS D 4 223 ? 8.508 -20.077 44.859 1.00 28.79 222 CYS U O 1
ATOM 5775 N N . LEU D 4 224 ? 10.463 -19.752 45.900 1.00 27.03 223 LEU U N 1
ATOM 5776 C CA . LEU D 4 224 ? 10.300 -20.931 46.727 1.00 29.09 223 LEU U CA 1
ATOM 5777 C C . LEU D 4 224 ? 9.909 -20.709 48.188 1.00 32.18 223 LEU U C 1
ATOM 5778 O O . LEU D 4 224 ? 10.138 -19.642 48.761 1.00 31.77 223 LEU U O 1
ATOM 5783 N N . VAL D 4 225 ? 9.289 -21.739 48.762 1.00 33.69 224 VAL U N 1
ATOM 5784 C CA . VAL D 4 225 ? 8.867 -21.764 50.160 1.00 33.17 224 VAL U CA 1
ATOM 5785 C C . VAL D 4 225 ? 9.158 -23.183 50.624 1.00 35.67 224 VAL U C 1
ATOM 5786 O O . VAL D 4 225 ? 8.622 -24.139 50.068 1.00 37.75 224 VAL U O 1
ATOM 5790 N N . ALA D 4 226 ? 10.022 -23.320 51.622 1.00 37.54 225 ALA U N 1
ATOM 5791 C CA . ALA D 4 226 ? 10.375 -24.631 52.159 1.00 39.75 225 ALA U CA 1
ATOM 5792 C C . ALA D 4 226 ? 10.020 -24.688 53.643 1.00 45.69 225 ALA U C 1
ATOM 5793 O O . ALA D 4 226 ? 10.498 -23.878 54.438 1.00 48.24 225 ALA U O 1
ATOM 5795 N N . THR D 4 227 ? 9.163 -25.637 54.006 1.00 48.47 226 THR U N 1
ATOM 5796 C CA . THR D 4 227 ? 8.750 -25.812 55.393 1.00 48.00 226 THR U CA 1
ATOM 5797 C C . THR D 4 227 ? 9.189 -27.181 55.872 1.00 48.08 226 THR U C 1
ATOM 5798 O O . THR D 4 227 ? 9.049 -28.173 55.159 1.00 48.13 226 THR U O 1
ATOM 5802 N N . GLY D 4 228 ? 9.723 -27.231 57.085 1.00 49.40 227 GLY U N 1
ATOM 5803 C CA . GLY D 4 228 ? 10.175 -28.496 57.618 1.00 50.97 227 GLY U CA 1
ATOM 5804 C C . GLY D 4 228 ? 10.539 -28.425 59.081 1.00 52.62 227 GLY U C 1
ATOM 5805 O O . GLY D 4 228 ? 9.812 -27.855 59.893 1.00 50.85 227 GLY U O 1
ATOM 5806 N N . THR D 4 229 ? 11.680 -29.016 59.408 1.00 55.26 228 THR U N 1
ATOM 5807 C CA . THR D 4 229 ? 12.167 -29.054 60.773 1.00 60.62 228 THR U CA 1
ATOM 5808 C C . THR D 4 229 ? 13.668 -28.802 60.799 1.00 64.66 228 THR U C 1
ATOM 5809 O O . THR D 4 229 ? 14.424 -29.416 60.048 1.00 63.83 228 THR U O 1
ATOM 5813 N N . HIS D 4 230 ? 14.086 -27.891 61.669 1.00 70.97 229 HIS U N 1
ATOM 5814 C CA . HIS D 4 230 ? 15.493 -27.533 61.811 1.00 77.34 229 HIS U CA 1
ATOM 5815 C C . HIS D 4 230 ? 15.835 -27.642 63.293 1.00 83.72 229 HIS U C 1
ATOM 5816 O O . HIS D 4 230 ? 15.178 -28.379 64.034 1.00 84.56 229 HIS U O 1
ATOM 5823 N N . GLU D 4 231 ? 16.865 -26.905 63.711 1.00 90.07 230 GLU U N 1
ATOM 5824 C CA . GLU D 4 231 ? 17.311 -26.871 65.101 1.00 94.67 230 GLU U CA 1
ATOM 5825 C C . GLU D 4 231 ? 17.469 -28.283 65.684 1.00 96.27 230 GLU U C 1
ATOM 5826 O O . GLU D 4 231 ? 17.572 -29.256 64.929 1.00 97.40 230 GLU U O 1
ATOM 5832 N N . PRO D 4 232 ? 17.518 -28.417 67.027 1.00 96.74 231 PRO U N 1
ATOM 5833 C CA . PRO D 4 232 ? 17.668 -29.767 67.588 1.00 96.31 231 PRO U CA 1
ATOM 5834 C C . PRO D 4 232 ? 16.452 -30.688 67.401 1.00 95.88 231 PRO U C 1
ATOM 5835 O O . PRO D 4 232 ? 16.534 -31.719 66.725 1.00 95.88 231 PRO U O 1
ATOM 5839 N N . LYS D 4 233 ? 15.330 -30.301 68.002 1.00 94.28 232 LYS U N 1
ATOM 5840 C CA . LYS D 4 233 ? 14.094 -31.077 67.937 1.00 92.43 232 LYS U CA 1
ATOM 5841 C C . LYS D 4 233 ? 13.348 -30.872 66.615 1.00 91.20 232 LYS U C 1
ATOM 5842 O O . LYS D 4 233 ? 13.940 -30.471 65.608 1.00 90.93 232 LYS U O 1
ATOM 5848 N N . ASN D 4 234 ? 12.048 -31.154 66.629 1.00 88.24 233 ASN U N 1
ATOM 5849 C CA . ASN D 4 234 ? 11.205 -31.001 65.449 1.00 85.34 233 ASN U CA 1
ATOM 5850 C C . ASN D 4 234 ? 10.675 -29.579 65.298 1.00 83.54 233 ASN U C 1
ATOM 5851 O O . ASN D 4 234 ? 9.504 -29.387 64.958 1.00 83.34 233 ASN U O 1
ATOM 5856 N N . GLN D 4 235 ? 11.526 -28.585 65.552 1.00 80.34 234 GLN U N 1
ATOM 5857 C CA . GLN D 4 235 ? 11.107 -27.192 65.424 1.00 75.61 234 GLN U CA 1
ATOM 5858 C C . GLN D 4 235 ? 10.670 -26.922 63.998 1.00 71.19 234 GLN U C 1
ATOM 5859 O O . GLN D 4 235 ? 11.422 -27.181 63.054 1.00 67.68 234 GLN U O 1
ATOM 5865 N N . SER D 4 236 ? 9.452 -26.413 63.844 1.00 67.28 235 SER U N 1
ATOM 5866 C CA . SER D 4 236 ? 8.940 -26.099 62.519 1.00 64.99 235 SER U CA 1
ATOM 5867 C C . SER D 4 236 ? 9.819 -24.992 61.956 1.00 61.62 235 SER U C 1
ATOM 5868 O O . SER D 4 236 ? 10.050 -23.974 62.609 1.00 61.86 235 SER U O 1
ATOM 5871 N N . TYR D 4 237 ? 10.334 -25.209 60.753 1.00 56.87 236 TYR U N 1
ATOM 5872 C CA . TYR D 4 237 ? 11.196 -24.230 60.116 1.00 51.59 236 TYR U CA 1
ATOM 5873 C C . TYR D 4 237 ? 10.573 -23.826 58.789 1.00 49.56 236 TYR U C 1
ATOM 5874 O O . TYR D 4 237 ? 9.666 -24.494 58.287 1.00 50.97 236 TYR U O 1
ATOM 5883 N N . MET D 4 238 ? 11.067 -22.735 58.220 1.00 45.46 237 MET U N 1
ATOM 5884 C CA . MET D 4 238 ? 10.546 -22.235 56.960 1.00 41.52 237 MET U CA 1
ATOM 5885 C C . MET D 4 238 ? 11.586 -21.319 56.332 1.00 41.88 237 MET U C 1
ATOM 5886 O O . MET D 4 238 ? 12.318 -20.622 57.031 1.00 43.07 237 MET U O 1
ATOM 5891 N N . VAL D 4 239 ? 11.664 -21.337 55.007 1.00 40.65 238 VAL U N 1
ATOM 5892 C CA . VAL D 4 239 ? 12.616 -20.503 54.286 1.00 36.70 238 VAL U CA 1
ATOM 5893 C C . VAL D 4 239 ? 11.965 -20.096 52.976 1.00 35.60 238 VAL U C 1
ATOM 5894 O O . VAL D 4 239 ? 11.237 -20.881 52.374 1.00 35.82 238 VAL U O 1
ATOM 5898 N N . ARG D 4 240 ? 12.210 -18.862 52.551 1.00 32.62 239 ARG U N 1
ATOM 5899 C CA . ARG D 4 240 ? 11.661 -18.365 51.303 1.00 30.91 239 ARG U CA 1
ATOM 5900 C C . ARG D 4 240 ? 12.771 -17.641 50.559 1.00 33.33 239 ARG U C 1
ATOM 5901 O O . ARG D 4 240 ? 13.660 -17.042 51.172 1.00 32.04 239 ARG U O 1
ATOM 5909 N N . GLY D 4 241 ? 12.719 -17.719 49.234 1.00 32.68 240 GLY U N 1
ATOM 5910 C CA . GLY D 4 241 ? 13.724 -17.087 48.402 1.00 31.29 240 GLY U CA 1
ATOM 5911 C C . GLY D 4 241 ? 13.573 -17.473 46.939 1.00 31.90 240 GLY U C 1
ATOM 5912 O O . GLY D 4 241 ? 12.496 -17.874 46.489 1.00 29.12 240 GLY U O 1
ATOM 5913 N N . CYS D 4 242 ? 14.665 -17.348 46.194 1.00 31.35 241 CYS U N 1
ATOM 5914 C CA . CYS D 4 242 ? 14.683 -17.670 44.769 1.00 29.75 241 CYS U CA 1
ATOM 5915 C C . CYS D 4 242 ? 15.371 -19.020 44.565 1.00 28.37 241 CYS U C 1
ATOM 5916 O O . CYS D 4 242 ? 16.360 -19.323 45.239 1.00 26.75 241 CYS U O 1
ATOM 5919 N N . ALA D 4 243 ? 14.875 -19.816 43.618 1.00 26.31 242 ALA U N 1
ATOM 5920 C CA . ALA D 4 243 ? 15.467 -21.120 43.373 1.00 24.49 242 ALA U CA 1
ATOM 5921 C C . ALA D 4 243 ? 15.399 -21.592 41.921 1.00 24.29 242 ALA U C 1
ATOM 5922 O O . ALA D 4 243 ? 14.667 -21.030 41.101 1.00 21.55 242 ALA U O 1
ATOM 5924 N N . THR D 4 244 ? 16.191 -22.619 41.611 1.00 23.16 243 THR U N 1
ATOM 5925 C CA . THR D 4 244 ? 16.192 -23.227 40.286 1.00 25.55 243 THR U CA 1
ATOM 5926 C C . THR D 4 244 ? 15.023 -24.210 40.304 1.00 28.00 243 THR U C 1
ATOM 5927 O O . THR D 4 244 ? 14.502 -24.529 41.372 1.00 28.78 243 THR U O 1
ATOM 5931 N N . ALA D 4 245 ? 14.618 -24.700 39.137 1.00 27.96 244 ALA U N 1
ATOM 5932 C CA . ALA D 4 245 ? 13.500 -25.637 39.056 1.00 28.01 244 ALA U CA 1
ATOM 5933 C C . ALA D 4 245 ? 13.813 -26.913 39.797 1.00 27.48 244 ALA U C 1
ATOM 5934 O O . ALA D 4 245 ? 12.964 -27.458 40.494 1.00 28.74 244 ALA U O 1
ATOM 5936 N N . SER D 4 246 ? 15.039 -27.387 39.640 1.00 28.00 245 SER U N 1
ATOM 5937 C CA . SER D 4 246 ? 15.466 -28.619 40.273 1.00 33.04 245 SER U CA 1
ATOM 5938 C C . SER D 4 246 ? 15.251 -28.644 41.790 1.00 38.22 245 SER U C 1
ATOM 5939 O O . SER D 4 246 ? 15.234 -29.719 42.398 1.00 39.54 245 SER U O 1
ATOM 5942 N N . MET D 4 247 ? 15.076 -27.471 42.396 1.00 41.05 246 MET U N 1
ATOM 5943 C CA . MET D 4 247 ? 14.868 -27.371 43.850 1.00 42.42 246 MET U CA 1
ATOM 5944 C C . MET D 4 247 ? 13.417 -27.592 44.285 1.00 44.51 246 MET U C 1
ATOM 5945 O O . MET D 4 247 ? 13.126 -27.716 45.474 1.00 42.62 246 MET U O 1
ATOM 5950 N N . CYS D 4 248 ? 12.504 -27.646 43.325 1.00 46.41 247 CYS U N 1
ATOM 5951 C CA . CYS D 4 248 ? 11.097 -27.820 43.647 1.00 49.66 247 CYS U CA 1
ATOM 5952 C C . CYS D 4 248 ? 10.604 -29.262 43.531 1.00 53.77 247 CYS U C 1
ATOM 5953 O O . CYS D 4 248 ? 9.483 -29.504 43.085 1.00 55.34 247 CYS U O 1
ATOM 5956 N N . GLN D 4 249 ? 11.438 -30.213 43.947 1.00 59.28 248 GLN U N 1
ATOM 5957 C CA . GLN D 4 249 ? 11.086 -31.630 43.898 1.00 63.09 248 GLN U CA 1
ATOM 5958 C C . GLN D 4 249 ? 10.959 -32.219 45.305 1.00 63.23 248 GLN U C 1
ATOM 5959 O O . GLN D 4 249 ? 11.566 -33.247 45.626 1.00 63.70 248 GLN U O 1
ATOM 5965 N N . LEU D 4 253 ? 17.313 -31.544 48.110 1.00 53.90 252 LEU U N 1
ATOM 5966 C CA . LEU D 4 253 ? 16.728 -31.865 49.410 1.00 52.71 252 LEU U CA 1
ATOM 5967 C C . LEU D 4 253 ? 17.096 -30.825 50.473 1.00 52.65 252 LEU U C 1
ATOM 5968 O O . LEU D 4 253 ? 17.721 -29.799 50.175 1.00 51.31 252 LEU U O 1
ATOM 5973 N N . GLY D 4 254 ? 16.702 -31.115 51.712 1.00 51.43 253 GLY U N 1
ATOM 5974 C CA . GLY D 4 254 ? 16.930 -30.223 52.838 1.00 48.72 253 GLY U CA 1
ATOM 5975 C C . GLY D 4 254 ? 18.339 -29.899 53.294 1.00 48.23 253 GLY U C 1
ATOM 5976 O O . GLY D 4 254 ? 18.524 -28.889 53.960 1.00 50.97 253 GLY U O 1
ATOM 5977 N N . ASP D 4 255 ? 19.329 -30.725 52.963 1.00 47.50 254 ASP U N 1
ATOM 5978 C CA . ASP D 4 255 ? 20.706 -30.452 53.386 1.00 47.84 254 ASP U CA 1
ATOM 5979 C C . ASP D 4 255 ? 21.121 -29.025 53.044 1.00 47.67 254 ASP U C 1
ATOM 5980 O O . ASP D 4 255 ? 21.879 -28.397 53.782 1.00 48.27 254 ASP U O 1
ATOM 5985 N N . ALA D 4 256 ? 20.619 -28.514 51.926 1.00 47.70 255 ALA U N 1
ATOM 5986 C CA . ALA D 4 256 ? 20.951 -27.163 51.496 1.00 47.52 255 ALA U CA 1
ATOM 5987 C C . ALA D 4 256 ? 20.308 -26.103 52.381 1.00 48.60 255 ALA U C 1
ATOM 5988 O O . ALA D 4 256 ? 20.847 -25.006 52.508 1.00 50.08 255 ALA U O 1
ATOM 5990 N N . PHE D 4 257 ? 19.160 -26.423 52.982 1.00 49.05 256 PHE U N 1
ATOM 5991 C CA . PHE D 4 257 ? 18.455 -25.487 53.868 1.00 50.29 256 PHE U CA 1
ATOM 5992 C C . PHE D 4 257 ? 18.645 -25.863 55.350 1.00 51.08 256 PHE U C 1
ATOM 5993 O O . PHE D 4 257 ? 18.001 -25.298 56.240 1.00 49.18 256 PHE U O 1
ATOM 6001 N N . SER D 4 258 ? 19.521 -26.832 55.601 1.00 52.75 257 SER U N 1
ATOM 6002 C CA . SER D 4 258 ? 19.801 -27.300 56.954 1.00 56.02 257 SER U CA 1
ATOM 6003 C C . SER D 4 258 ? 18.588 -27.943 57.633 1.00 56.52 257 SER U C 1
ATOM 6004 O O . SER D 4 258 ? 18.583 -28.152 58.847 1.00 59.70 257 SER U O 1
ATOM 6007 N N . MET D 4 259 ? 17.568 -28.266 56.846 1.00 55.25 258 MET U N 1
ATOM 6008 C CA . MET D 4 259 ? 16.366 -28.887 57.379 1.00 54.75 258 MET U CA 1
ATOM 6009 C C . MET D 4 259 ? 16.400 -30.403 57.247 1.00 57.20 258 MET U C 1
ATOM 6010 O O . MET D 4 259 ? 17.373 -30.972 56.753 1.00 56.66 258 MET U O 1
ATOM 6015 N N . ASN D 4 260 ? 15.328 -31.049 57.702 1.00 60.50 259 ASN U N 1
ATOM 6016 C CA . ASN D 4 260 ? 15.199 -32.501 57.636 1.00 62.87 259 ASN U CA 1
ATOM 6017 C C . ASN D 4 260 ? 14.096 -32.816 56.635 1.00 64.90 259 ASN U C 1
ATOM 6018 O O . ASN D 4 260 ? 14.333 -32.831 55.426 1.00 66.05 259 ASN U O 1
ATOM 6023 N N . HIS D 4 261 ? 12.891 -33.069 57.131 1.00 66.74 260 HIS U N 1
ATOM 6024 C CA . HIS D 4 261 ? 11.785 -33.341 56.228 1.00 68.70 260 HIS U CA 1
ATOM 6025 C C . HIS D 4 261 ? 11.408 -32.000 55.617 1.00 66.60 260 HIS U C 1
ATOM 6026 O O . HIS D 4 261 ? 10.779 -31.167 56.272 1.00 66.92 260 HIS U O 1
ATOM 6033 N N . ILE D 4 262 ? 11.794 -31.794 54.364 1.00 62.12 261 ILE U N 1
ATOM 6034 C CA . ILE D 4 262 ? 11.507 -30.545 53.680 1.00 57.06 261 ILE U CA 1
ATOM 6035 C C . ILE D 4 262 ? 10.306 -30.648 52.744 1.00 54.82 261 ILE U C 1
ATOM 6036 O O . ILE D 4 262 ? 10.190 -31.592 51.971 1.00 56.04 261 ILE U O 1
ATOM 6041 N N . ASP D 4 263 ? 9.404 -29.678 52.832 1.00 52.04 262 ASP U N 1
ATOM 6042 C CA . ASP D 4 263 ? 8.232 -29.635 51.964 1.00 51.72 262 ASP U CA 1
ATOM 6043 C C . ASP D 4 263 ? 8.360 -28.337 51.167 1.00 49.71 262 ASP U C 1
ATOM 6044 O O . ASP D 4 263 ? 8.158 -27.253 51.709 1.00 48.98 262 ASP U O 1
ATOM 6049 N N . VAL D 4 264 ? 8.692 -28.439 49.884 1.00 46.46 263 VAL U N 1
ATOM 6050 C CA . VAL D 4 264 ? 8.858 -27.241 49.074 1.00 41.84 263 VAL U CA 1
ATOM 6051 C C . VAL D 4 264 ? 7.694 -26.910 48.164 1.00 39.77 263 VAL U C 1
ATOM 6052 O O . VAL D 4 264 ? 7.024 -27.785 47.628 1.00 40.99 263 VAL U O 1
ATOM 6056 N N . SER D 4 265 ? 7.472 -25.617 47.992 1.00 38.24 264 SER U N 1
ATOM 6057 C CA . SER D 4 265 ? 6.422 -25.111 47.130 1.00 38.19 264 SER U CA 1
ATOM 6058 C C . SER D 4 265 ? 7.062 -24.018 46.251 1.00 39.45 264 SER U C 1
ATOM 6059 O O . SER D 4 265 ? 7.864 -23.223 46.739 1.00 37.29 264 SER U O 1
ATOM 6062 N N . CYS D 4 266 ? 6.729 -23.996 44.958 1.00 39.86 265 CYS U N 1
ATOM 6063 C CA . CYS D 4 266 ? 7.290 -23.010 44.032 1.00 36.51 265 CYS U CA 1
ATOM 6064 C C . CYS D 4 266 ? 6.266 -22.418 43.090 1.00 36.68 265 CYS U C 1
ATOM 6065 O O . CYS D 4 266 ? 5.258 -23.043 42.782 1.00 40.20 265 CYS U O 1
ATOM 6068 N N . CYS D 4 267 ? 6.545 -21.208 42.625 1.00 34.42 266 CYS U N 1
ATOM 6069 C CA . CYS D 4 267 ? 5.672 -20.496 41.697 1.00 33.90 266 CYS U CA 1
ATOM 6070 C C . CYS D 4 267 ? 6.574 -19.538 40.915 1.00 31.39 266 CYS U C 1
ATOM 6071 O O . CYS D 4 267 ? 7.613 -19.104 41.421 1.00 30.20 266 CYS U O 1
ATOM 6074 N N . THR D 4 268 ? 6.181 -19.221 39.684 1.00 29.86 267 THR U N 1
ATOM 6075 C CA . THR D 4 268 ? 6.978 -18.362 38.821 1.00 23.49 267 THR U CA 1
ATOM 6076 C C . THR D 4 268 ? 6.292 -17.062 38.466 1.00 23.56 267 THR U C 1
ATOM 6077 O O . THR D 4 268 ? 6.095 -16.742 37.301 1.00 24.97 267 THR U O 1
ATOM 6081 N N . LYS D 4 269 ? 5.926 -16.316 39.498 1.00 28.32 268 LYS U N 1
ATOM 6082 C CA . LYS D 4 269 ? 5.286 -15.019 39.354 1.00 29.72 268 LYS U CA 1
ATOM 6083 C C . LYS D 4 269 ? 5.937 -14.162 40.449 1.00 30.04 268 LYS U C 1
ATOM 6084 O O . LYS D 4 269 ? 6.049 -14.602 41.589 1.00 31.21 268 LYS U O 1
ATOM 6090 N N . SER D 4 270 ? 6.386 -12.957 40.119 1.00 28.65 269 SER U N 1
ATOM 6091 C CA . SER D 4 270 ? 7.025 -12.120 41.135 1.00 29.09 269 SER U CA 1
ATOM 6092 C C . SER D 4 270 ? 6.143 -11.944 42.374 1.00 28.72 269 SER U C 1
ATOM 6093 O O . SER D 4 270 ? 4.963 -11.596 42.260 1.00 28.51 269 SER U O 1
ATOM 6096 N N . GLY D 4 271 ? 6.722 -12.199 43.547 1.00 29.02 270 GLY U N 1
ATOM 6097 C CA . GLY D 4 271 ? 6.007 -12.046 44.805 1.00 33.58 270 GLY U CA 1
ATOM 6098 C C . GLY D 4 271 ? 4.988 -13.109 45.185 1.00 36.35 270 GLY U C 1
ATOM 6099 O O . GLY D 4 271 ? 4.436 -13.061 46.284 1.00 36.95 270 GLY U O 1
ATOM 6100 N N . CYS D 4 272 ? 4.734 -14.060 44.286 1.00 38.17 271 CYS U N 1
ATOM 6101 C CA . CYS D 4 272 ? 3.767 -15.146 44.515 1.00 35.74 271 CYS U CA 1
ATOM 6102 C C . CYS D 4 272 ? 4.189 -15.977 45.726 1.00 35.48 271 CYS U C 1
ATOM 6103 O O . CYS D 4 272 ? 3.460 -16.845 46.208 1.00 34.01 271 CYS U O 1
ATOM 6106 N N . ASN D 4 273 ? 5.391 -15.665 46.190 1.00 36.16 272 ASN U N 1
ATOM 6107 C CA . ASN D 4 273 ? 6.082 -16.290 47.309 1.00 32.64 272 ASN U CA 1
ATOM 6108 C C . ASN D 4 273 ? 5.588 -15.802 48.676 1.00 31.96 272 ASN U C 1
ATOM 6109 O O . ASN D 4 273 ? 5.895 -16.401 49.708 1.00 29.19 272 ASN U O 1
ATOM 6114 N N . HIS D 4 274 ? 4.857 -14.692 48.677 1.00 31.80 273 HIS U N 1
ATOM 6115 C CA . HIS D 4 274 ? 4.365 -14.086 49.910 1.00 32.82 273 HIS U CA 1
ATOM 6116 C C . HIS D 4 274 ? 3.550 -15.021 50.787 1.00 35.34 273 HIS U C 1
ATOM 6117 O O . HIS D 4 274 ? 2.880 -15.918 50.279 1.00 35.03 273 HIS U O 1
ATOM 6124 N N . PRO D 4 275 ? 3.610 -14.837 52.124 1.00 38.43 274 PRO U N 1
ATOM 6125 C CA . PRO D 4 275 ? 2.828 -15.712 52.999 1.00 40.14 274 PRO U CA 1
ATOM 6126 C C . PRO D 4 275 ? 1.354 -15.504 52.673 1.00 43.45 274 PRO U C 1
ATOM 6127 O O . PRO D 4 275 ? 0.599 -14.977 53.473 1.00 40.69 274 PRO U O 1
ATOM 6131 N N . ASP D 4 276 ? 0.985 -15.907 51.459 1.00 51.75 275 ASP U N 1
ATOM 6132 C CA . ASP D 4 276 ? -0.364 -15.806 50.918 1.00 54.36 275 ASP U CA 1
ATOM 6133 C C . ASP D 4 276 ? -1.188 -14.683 51.527 1.00 58.02 275 ASP U C 1
ATOM 6134 O O . ASP D 4 276 ? -0.591 -13.737 52.092 1.00 60.02 275 ASP U O 1
#

B-factor: mean 41.95, std 16.16, range [8.88, 105.99]

Solvent-accessible surface area: 36340 Å² total; per-residue (Å²): 127,66,22,54,93,47,24,84,43,8,19,8,33,8,0,34,88,4,58,4,6,31,39,57,178,100,47,28,19,20,19,0,34,41,17,181,74,76,116,31,11,54,52,36,0,43,141,0,29,0,138,12,26,45,0,85,138,55,53,100,7,30,57,1,46,26,86,48,0,47,156,60,87,39,34,1,44,63,115,36,9,49,117,23,3,5,21,116,20,28,42,0,1,0,13,29,96,108,155,53,0,6,0,10,0,65,55,77,175,159,28,97,46,36,97,4,77,11,133,55,77,140,146,36,83,12,72,22,54,45,114,97,46,30,2,43,111,49,76,124,9,66,0,46,0,54,6,71,54,81,6,64,53,0,2,1,1,5,1,72,101,41,78,25,2,106,26,31,1,21,27,30,64,95,60,16,124,76,16,33,100,38,4,58,9,64,30,84,27,62,66,3,18,1,25,0,56,46,0,78,57,102,2,28,11,51,1,5,0,1,0,5,16,66,33,0,37,13,2,62,8,0,59,3,11,21,99,84,73,70,20,52,8,83,4,21,19,3,30,11,11,78,56,2,33,114,77,43,22,0,1,0,0,0,0,0,6,50,0,14,30,64,114,33,82,24,65,3,46,10,67,56,78,94,62,144,122,42,34,60,44,10,102,20,96,30,43,116,191,54,14,3,6,0,2,4,0,12,0,36,12,90,79,88,34,8,77,148,49,38,31,0,14,0,22,1,58,7,137,48,42,141,66,58,45,78,98,59,33,45,69,85,127,68,169,148,101,69,89,4,76,10,38,40,113,58,71,14,142,69,52,37,59,12,114,0,26,0,95,2,42,50,45,58,11,42,96,46,5,1,0,0,0,14,13,67,102,93,93,26,10,73,8,0,0,0,3,23,94,6,55,107,4,19,20,37,36,106,160,12,92,146,43,5,65,2,40,20,58,64,108,38,33,8,0,59,0,66,0,36,70,1,61,77,91,7,23,5,40,1,0,0,0,19,4,2,84,87,37,31,1,31,27,27,0,94,17,1,63,1,29,13,15,92,26,150,69,25,65,16,48,11,20,16,2,9,77,173,89,98,21,16,0,0,0,1,0,46,15,0,4,24,76,86,16,72,23,48,2,44,100,39,95,38,87,93,36,42,18,58,2,72,24,32,102,24,98,102,42,31,7,16,6,0,0,0,43,2,60,41,92,34,18,79,94,104,64,0,20,0,27,2,25,1,94,50,27,97,45,173,42,105,49,113,1,66,66,66,164,24,86,0,16,79,9,125,25,38,36,46,70,181,64,34,137,24,63,182,55,41,75,28,0,20,12,0,22,0,74,22,123,135,142,58,76,5,45,34,17,16,7,6,58,55,79,33,54,93,6,35,1,16,7,68,12,31,149,31,42,3,27,0,23,1,71,27,43,42,135,73,36,46,3,113,53,193,206,38,41,0,16,0,0,0,9,50,60,84,3,3,66,137,56,152,51,54,46,11,84,1,178,40,133,114,23,25,0,0,18,6,1,34,44,206,101,15,98,6,10,5,0,0,0,84,2,14,43,0,103,39,45,6,0,3,8,12,61,31,42,5,3,22,0,76,4,24,103,87,89,65,26,1,109,29,129,30,46,39,30,113,67,13,0,38,0,10,1,73,0,41,0,2,99,14,52,69,96,134,18,1,22,66,150,76,11,96,74,28,72,0,54,0,39,0,2,30,0,0,24,0,52,8,24,54,101,120,152,119,49,70,36,23,10,20,0,0,0,12,62,44,12,42,172,75,3,16,14,15,62,11,38,102,21,80,42,70,39,42,14,143,47,16,48,1,55,36,178

Secondary structure (DSSP, 8-state):
----SS-EEEE-TTTTT-EEEE--TTEESTTS-EESS--SB-SS-TT--S---BBTTS-BBPPTTSTTGGGSSS-TTSTTHHHHT-SSS---B-SS--SS-EEEEEETTEEEEEEBS--B--/--EEEEPPPEEE-TT--EEEEEEEESS-GGGSEEEEEEE-TT---EEEEEEESEEEEEEE-GGGTTTEEEEEEGGGTEEEEEE-S--GGG-EEEEEEEE-TTSSEEEE---EEEEE-----B--EEE------EE----EEEEEBSS--EEEEGGGTB-TTEEEPPPEEETTEEEEEEEE-EETTTTTTS--EEEEEEGGGTEEEEEE----/---EEEE-SEEEE-TT--EEEEEEESS--S-EEEEEE-TTS--EEEEETTTEEPTT--TTEEEEEETTEEEEEESS--GGG-EEEEEEESSTT-PBP--EEEEE----B--EEEEEPPPHHHHHTTEEEEEEEEEEEBSS--EEEEEETTEEE-TTEEEEEPPPPTTT--EEEEEEEEEEHHHHHT--EEEEEEE-TT-SS-EEEEEESSSS--/--EEEEE-TTS-EEEEEPPTT--EEEEEEEEEE--EEEEEEEEE-TT---EEEEEEETTEEEEEEEEEE-STTTTS----EEEEEETTTTTTTTT--EEEE-SSTT-EEEEEEEE---SEEEEEEE-TT-SEEEEEEETTEEEEEEEE-STTTT-SSPP-GGGS-EEEEEEEEEEEBTTTBSSTTT-EEEEEETT--EEEEEEEEETTTTEEEEEEEEE-GGG---GGGGT-SS-EEEEE-STTTTS--

Sequence (797 aa):
CDCLNGGTCVSNKYFSNIHWCNCPKKFGGQHCEIDKSKTCYEGNGHFYRGKASTDTMGRPCLPWNSATVLQQTYHAHRSDALQLGLGKHNYCRNPDNRRRPWCYVQVGLKPLVQECMVHDCADIVLTQSPDITAASLGQKVTITCSASSSVSYMHWYQQKSGTSPKPWIFEISKLASGVPARFSGSGSGTSYSLTISSMEAEDAAIYYCQQWNYPFTFGGGTKLEIKRADAAPTVSIFPPSSEQLTSGGASVVCFLNNFYPKDINVKWKIDGSERQNGVLNSWTDQDSKDSTYSMSSTLTLTKDEYERHNSYTCEATHKTSTSPIVKSFNRNEAKAGVKLQQSGPEVVKPGASVKISCKASGYSFTNFYIHWVKQRPGQGLEWIGWIFHGSDNTEYNEKFKDKATLTADTSSSTAYMQLSSLTSEDSAVYFCARWGPHWYFDVWGQGTTVTVSSAKTTPPSVYPLAPNSMVTLGCLVKGYFPEPVTVTWNSGSLSSGVHTFPAVLQSDLYTLSSSVTVPSSTWPSETVTCNVAHPASSTKVDKKIAAASLRCMQCKTNGDCRVEECALGQDLCRTTIVRLWEELELVEKSCTHSEKTNRTLSYRTGLKITSLTEVVCGLDLCNQGNYLECISCGSSDMSCERGRHQSLQCRSPEEQCLDVVTHWDDRHLRGCGYLPGCPGSNGFHNNDTFHFLKCCNTTKCNEGPILELENLPQNGRQCYSCKGNSTHGCSSEETFLIDCRGPMNQCLVATGTHEPKNQSYMVRGCATASMCQLGDAFSMNHIDVSCCTKSGCNHPD

InterPro domains:
  IPR000001 Kringle [PF00051] (70-151)
  IPR000001 Kringle [PS50070] (69-151)
  IPR000001 Kringle [SM00130] (68-153)
  IPR000001 Kringle [cd00108] (67-152)
  IPR000742 EGF-like domain [PS00022] (51-62)
  IPR000742 EGF-like domain [PS50026] (27-63)
  IPR001254 Serine proteases, trypsin domain [PF00089] (179-419)
  IPR001254 Serine protease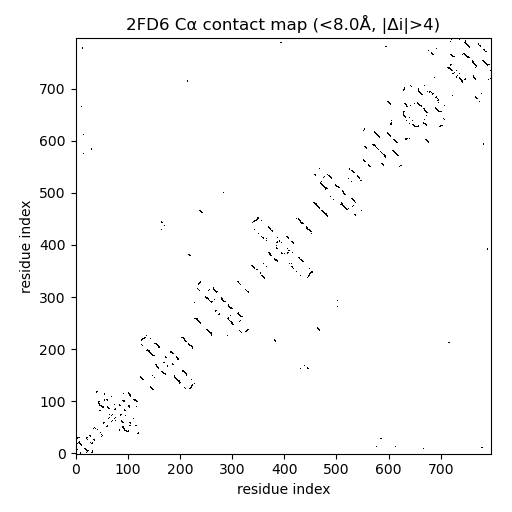s, trypsin domain [PS50240] (179-424)
  IPR001254 Serine proteases, trypsin domain [SM00020] (178-419)
  IPR001254 Serine proteases, trypsin domain [cd00190] (179-422)
  IPR001314 Peptidase S1A, chymotrypsin family [PR00722] (210-225)
  IPR001314 Peptidase S1A, chymotrypsin family [PR00722] (271-285)
  IPR001314 Peptidase S1A, chymotrypsin family [PR00722] (369-381)
  IPR009003 Peptidase S1, PA clan [SSF50494] (166-423)
  IPR013806 Kringle-like fold [SSF57440] (48-161)
  IPR018056 Kringle, conserved site [PS00021] (121-133)
  IPR018114 Serine proteases, trypsin family, histidine active site [PS00134] (220-225)
  IPR033116 Serine proteases, trypsin family, serine active site [PS00135] (370-381)
  IPR038178 Kringle superfamily [G3DSA:2.40.20.10] (70-163)
  IPR050127 Serine Proteases (Peptidase S1 Family) [PTHR24264] (49-425)

Foldseek 3Di:
DQADDPWDKDFDPVPVRDIATDEDPQADDRRSLAGCPDQAAEQQQQSPHHAFLAFPVGAGFDQLAPPQVVPPPGGQPDPCNSVQSHHGGRGFTCPDRDSATWGWTDDDPHTDTGGTPHHYPD/DWAKAKPDAEDAAAFFGKDKIKIFIPWFAAWKWKWWDAPPPDTHGAATRFFRGDPPHDPQWGKHDGTGMIMIMRNGDDQVRFTWMWMFGPDDVRDIHPIYGYAHADDFDFWDKDKAWADPVVVVVFWTKIKMKGDFGPDPDKDKWKAFLRHTDDPQKDKDKDAQDSPHRGIMMMIMRIDTSVVVVVTFKIKIWMDDPVDPGTDIDIGTPPDDDD/DWAWAKDEAAEAAAQAKDKIKIFTDDDQLQPWKKWKWWDAVPGDIDTAWIAHNFQVRIDGDVVCPPFWGWGADNVRSMIMIMGGNHDQVRFTWMKMFILDDVGDRDHIYPTYGYGHAPDDADAWDKDKAADAQKGKIKIKTDFGDDDDKDKDKPNPPQDPQKDKDDWDQDPRGTMTMMMGMDTVVCPPVHWIWMWMGDVSVRDIDIGIHHHD/DAKEWFAFQVGDIDIGDDDPQQQKKKWKWKAKPCGDIGIGIDGGGPPDAWKWAWAAAPSMIIIITMHMDRHHHPNPDDAAKAKWHWQVNCCQVVVVIDIDGDDDPVWWWKWKAWFLVIRTTTDIMDDVLAPAKKWWDAPRTTIIMGTDHHHHPVDDRRDDQVPFAQPAAKEWWWKFACVPTQDLVNIDIDGDTHQFQKFKKKWWAADDDGRIMITTGTMHPSVQVDCVSVRGGHIHMDTDRHHHPNHPD

Radius of gyration: 39.95 Å; Cα contacts (8 Å, |Δi|>4): 2145; chains: 4; bounding box: 73×89×120 Å

Nearest PDB structures (foldseek):
  2fd6-assembly2_A  TM=1.008E+00  e=1.149E-28  Homo sapiens
  3bt2-assembly1_A  TM=1.002E+00  e=6.086E-25  Homo sapiens
  3bt1-assembly1_A  TM=9.561E-01  e=1.343E-24  Homo sapiens
  2i9a-assembly3_C  TM=9.634E-01  e=1.868E-24  Homo sapiens
  2i9a-assembly1_A  TM=9.348E-01  e=6.123E-24  Homo sapiens